Protein AF-G0UVA0-F1 (afdb_monomer)

pLDDT: mean 76.31, std 22.76, range [21.92, 97.62]

Nearest PDB structures (foldseek):
  1w4r-assembly1_B  TM=9.700E-01  e=1.534E-19  Homo sapiens
  2wvj-assembly2_H  TM=9.715E-01  e=3.068E-19  Homo sapiens
  1w4r-assembly1_A  TM=9.477E-01  e=3.068E-19  Homo sapiens
  2j87-assembly1_A  TM=9.747E-01  e=2.204E-17  Orthopoxvirus vaccinia
  2j87-assembly1_C  TM=9.403E-01  e=2.080E-17  Orthopoxvirus vaccinia

Sequence (849 aa):
MTQSPQSGRIELVIGPMFAGKTTELMSRVNRYSLAGYSCYVIEYSKHERYSKKIFSPQHRLSMITTVSVTKLSEVGNAWHDYDVIAVDEGQFFPDILEFCSMAANAGKKVIVAALDGDYRNEPFENIAKLIPAAESVTKLSAVCMSCRVSNAYYTHRTVQSEQRELIGGADKYEATCRACYNRLNNQGGSLVENPQIQQSGRIELVIGPMFAGKTTELISRVNRNYLASHSCYVIEYSKNMRYSRENIPTHDGRTLPATVSVNKLSEVGNAWHDYDVIAVDGGQFFPDILEFCSMAANAGKKVIVAALDGDYRNEPFEHIAKLIPAAESVTKLSAVCMSCGCDAYYTHRTVQSEQRELIGGAEKYEATCRACYNRLNNQGGSLVENPQIQQSGRIELVIGPMFAGKTTELISRVNRNYLARYSCYVIEYSKDMRYSKEIIPTYDRRTLPATVSVNKLSEVGNAWHDYDVIAVDEGQFFPDILEFCSMVANAGKKVIVAALDGDYRNEPFEHIAKLIPAAESVTKLSAVCMSCRLSNAYYTHRIVQSEQRELIGGADMYIAACRACYNRLNSQGGSLAENPQSPQSGRIELVIGPMFAGKTTELISRVNRNYLARYSCYVIEYSKDMRYSKEIISTYDRRTLPATVSVNKLSEVGNAWHDYDVIAVDEGQFFPDILEFCSMAANAGKKVIVAALDGDYRNEPFEHIAKLIPAAESVTKLSAVCMSCGCDAHYTHRTVQSEQRELIGGADIYIATCRACYNRLNNQGGSLVENPKGPQSGVAVSHTVEDANEFRSAGADVASVDAPCRDSVGSRTATPQSSPNSKTLRKRQRSPSESPSSPVDEKPVRKLC

Secondary structure (DSSP, 8-state):
--------EEEEEE-STTS-HHHHHHHHHHHHHHTT--EEEEEETT--S--S----SS--S-PPEEEEESSGGGGTTGGGG-SEEEESSGGG-TTHHHHHHHHHHTT-EEEEEE-SB-TTSPBPHHHHHHHHH-SEEEE--EE-TTTSSSEE-EEEE-S----S----STTTEEEE-HHHHHHHHTTTS---S--------EEEEEE-STTS-HHHHHHHHHHHHHHTT--EEEEEETT-TTS-S-----TT-PPPPEEEEESSGGGGTTGGGG-SEEEEESGGG-TTHHHHHHHHHHTT-EEEEE--SB-TTSPBPHHHHHHHHH-SEEEE--EE-TTT-SEE-EEEE-S----S----STTTEEEE-HHHHHHHHH-SS--PPP----PPPEEEEEE-STTS-HHHHHHHHHHHHHHTT--EEEEEETT--SS-S-----TT-S---EEEEESSGGGGTTGGGG-SEEEESSGGG-TTHHHHHHHHHHTT-EEEEEE-SB-TTSPBPHHHHHHHHH-SEEEE--EE-TTTSSSEE-EEEE-S----SS----TTTEEEE-HHHHHHHHHSSS------------EEEEEE-STTS-HHHHHHHHHHHHHHTT--EEEEEETT-TTS-TTTT--TT-S-PPEEEEESSGGGGTTGGGG-SEEEESSGGG-TTHHHHHHHHHHTT-EEEEEE-SB-TTSPBPHHHHHHHHH-SEEEE--EE-TTTSSEE-EEEE-S----S-----TTTEEEE-HHHHHHHHHTTT-PPP-S-----------------------------------------------------------------------------

InterPro domains:
  IPR001267 Thymidine kinase [PF00265] (8-181)
  IPR001267 Thymidine kinase [PF00265] (201-373)
  IPR001267 Thymidine kinase [PF00265] (393-566)
  IPR001267 Thymidine kinase [PF00265] (586-758)
  IPR001267 Thymidine kinase [PTHR11441] (582-762)
  IPR020633 Thymidine kinase, conserved site [PS00603] (168-181)
  IPR020633 Thymidine kinase, conserved site [PS00603] (360-373)
  IPR020633 Thymidine kinase, conserved site [PS00603] (553-566)
  IPR020633 Thymidine kinase, conserved site [PS00603] (745-758)
  IPR027417 P-loop containing nucleoside triphosphate hydrolase [G3DSA:3.40.50.300] (6-140)
  IPR027417 P-loop containing nucleoside triphosphate hydrolase [G3DSA:3.40.50.300] (198-333)
  IPR027417 P-loop containing nucleoside triphosphate hydrolase [G3DSA:3.40.50.300] (391-525)
  IPR027417 P-loop containing nucleoside triphosphate hydrolase [G3DSA:3.40.50.300] (584-718)
  IPR027417 P-loop containing nucleoside triphosphate hydrolase [SSF52540] (8-140)
  IPR027417 P-loop containing nucleoside triphosphate hydrolase [SSF52540] (201-333)
  IPR027417 P-loop containing nucleoside triphosphate hydrolase [SSF52540] (393-525)
  IPR027417 P-loop containing nucleoside triphosphate hydrolase [SSF52540] (586-718)

Foldseek 3Di:
DPFDLQQAFEAEEEFEALLLLVLVLVLVQLLCQLLQFAAEEEEAQVDPLPPDQPDPPFDPTDRHHYDYDQEPVVCPCVCVVGQEYEYEQLLSYLCSQVVSLVQSNSSHHYYYGHYQAFQVLFGSQSVLLCVLVGPYYHYGWFQFLVPRPDTFGHKHFPDDDPDRDDDDHPVGITGHHLLVSCVVVPPPDDDDPDDPPQQFAFEAEEEFEALLCLVLVLVLVQQLLVLLVFQEAEEEAQPQPVDPPPDPDDLPPDDDRHYDHDQEPVVVPCPCLVGQEYEYEALLRYLCSQVVVSVQRRSNHHYYYGHYQAFQVSGGSNSVSSCVSVGPYYHYGWFQALPQRDTFGHKHFPDDDPDRDDHDHPVTITTHHSVVSCVVVPDVPDPDDDPNPLAQEFEAEEEFEASLCLVSVLLSNQSRCVSSVFQEEEEEAQVQPSDPDDPDPPVVPPDDRHYDYDQEPVVCPCVCVVGQEYEYEQLLSYLCSQVNSLVQSNVSHYYYYGHYQAFQVLFGSQSVLLCQLVGPYYHYGWGQFSLPSPDTFGHKHFPDDDPDRDDHDHPVGITGHHLVVSVVPVVDDDDNDDDDPDPLFAFEAEEEFEASLSLVSVLLSVQSSSVSSVFQEEEEEAQVQPSDDPCPQCDSVNPDGRHYDYDQEPVVVPCPCVVGQEYEYEQLLRYLCSQVVVSVQRRSNHHYYYRHYSAFQVSGGRNSVSSCVSVGPYYHYGWRAFSPSRHTFGHKHFLDDDPDRDDHDHPVGITTHHSVVSVVVVVVPRDDDPDPDDDDDDDDDDDDDDDDDDDDDDDDDDDDDDDDDDDDDDDDDDDDDDDDDDDDDDDDDDDDDDDDDDDDDDDDDDDDD

Radius of gyration: 30.59 Å; Cα contacts (8 Å, |Δi|>4): 1653; chains: 1; bounding box: 108×114×66 Å

Structure (mmCIF, N/CA/C/O backbone):
data_AF-G0UVA0-F1
#
_entry.id   AF-G0UVA0-F1
#
loop_
_atom_site.group_PDB
_atom_site.id
_atom_site.type_symbol
_atom_site.label_atom_id
_atom_site.label_alt_id
_atom_site.label_comp_id
_atom_site.label_asym_id
_atom_site.label_entity_id
_atom_site.label_seq_id
_atom_site.pdbx_PDB_ins_code
_atom_site.Cartn_x
_atom_site.Cartn_y
_atom_site.Cartn_z
_atom_site.occupancy
_atom_site.B_iso_or_equiv
_atom_site.auth_seq_id
_atom_site.auth_comp_id
_atom_site.auth_asym_id
_atom_site.auth_atom_id
_atom_site.pdbx_PDB_model_num
ATOM 1 N N . MET A 1 1 ? -33.124 11.493 3.302 1.00 27.28 1 MET A N 1
ATOM 2 C CA . MET A 1 1 ? -32.021 10.508 3.295 1.00 27.28 1 MET A CA 1
ATOM 3 C C . MET A 1 1 ? -31.100 10.832 4.459 1.00 27.28 1 MET A C 1
ATOM 5 O O . MET A 1 1 ? -30.377 11.816 4.390 1.00 27.28 1 MET A O 1
ATOM 9 N N . THR A 1 2 ? -31.191 10.086 5.556 1.00 22.86 2 THR A N 1
ATOM 10 C CA . THR A 1 2 ? -30.253 10.192 6.681 1.00 22.86 2 THR A CA 1
ATOM 11 C C . THR A 1 2 ? -28.891 9.707 6.199 1.00 22.86 2 THR A C 1
ATOM 13 O O . THR A 1 2 ? -28.730 8.529 5.885 1.00 22.86 2 THR A O 1
ATOM 16 N N . GLN A 1 3 ? -27.946 10.636 6.045 1.00 27.52 3 GLN A N 1
ATOM 17 C CA . GLN A 1 3 ? -26.559 10.322 5.721 1.00 27.52 3 GLN A CA 1
ATOM 18 C C . GLN A 1 3 ? -26.046 9.304 6.744 1.00 27.52 3 GLN A C 1
ATOM 20 O O . GLN A 1 3 ? -26.196 9.510 7.948 1.00 27.52 3 GLN A O 1
ATOM 25 N N . SER A 1 4 ? -25.467 8.198 6.274 1.00 30.67 4 SER A N 1
ATOM 26 C CA . SER A 1 4 ? -24.683 7.322 7.141 1.00 30.67 4 SER A CA 1
ATOM 27 C C . SER A 1 4 ? -23.634 8.194 7.838 1.00 30.67 4 SER A C 1
ATOM 29 O O . SER A 1 4 ? -22.919 8.899 7.117 1.00 30.67 4 SER A O 1
ATOM 31 N N . PRO A 1 5 ? -23.531 8.201 9.177 1.00 35.84 5 PRO A N 1
ATOM 32 C CA . PRO A 1 5 ? -22.495 8.965 9.854 1.00 35.84 5 PRO A CA 1
ATOM 33 C C . PRO A 1 5 ? -21.146 8.427 9.374 1.00 35.84 5 PRO A C 1
ATOM 35 O O . PRO A 1 5 ? -20.750 7.318 9.731 1.00 35.84 5 PRO A O 1
ATOM 38 N N . GLN A 1 6 ? -20.472 9.168 8.490 1.00 50.78 6 GLN A N 1
ATOM 39 C CA . GLN A 1 6 ? -19.096 8.855 8.135 1.00 50.78 6 GLN A CA 1
ATOM 40 C C . GLN A 1 6 ? -18.288 9.049 9.418 1.00 50.78 6 GLN A C 1
ATOM 42 O O . GLN A 1 6 ? -18.207 10.157 9.943 1.00 50.78 6 GLN A O 1
ATOM 47 N N . SER A 1 7 ? -17.764 7.959 9.979 1.00 66.56 7 SER A N 1
ATOM 48 C CA . SER A 1 7 ? -16.879 8.041 11.136 1.00 66.56 7 SER A CA 1
ATOM 49 C C . SER A 1 7 ? -15.647 8.846 10.736 1.00 66.56 7 SER A C 1
ATOM 51 O O . SER A 1 7 ? -15.002 8.505 9.740 1.00 66.56 7 SER A O 1
ATOM 53 N N . GLY A 1 8 ? -15.323 9.895 11.490 1.00 84.69 8 GLY A N 1
ATOM 54 C CA . GLY A 1 8 ? -14.091 10.635 11.259 1.00 84.69 8 GLY A CA 1
ATOM 55 C C . GLY A 1 8 ? -12.873 9.731 11.441 1.00 84.69 8 GLY A C 1
ATOM 56 O O . GLY A 1 8 ? -12.945 8.680 12.084 1.00 84.69 8 GLY A O 1
ATOM 57 N N . ARG A 1 9 ? -11.766 10.120 10.815 1.00 91.75 9 ARG A N 1
ATOM 58 C CA . ARG A 1 9 ? -10.533 9.326 10.751 1.00 91.75 9 ARG A CA 1
ATOM 59 C C . ARG A 1 9 ? -9.314 10.231 10.775 1.00 91.75 9 ARG A C 1
ATOM 61 O O . ARG A 1 9 ? -9.397 11.368 10.319 1.00 91.75 9 ARG A O 1
ATOM 68 N N . ILE A 1 10 ? -8.199 9.709 11.261 1.00 96.31 10 ILE A N 1
ATOM 69 C CA . ILE A 1 10 ? -6.883 10.335 11.249 1.00 96.31 10 ILE A CA 1
ATOM 70 C C . ILE A 1 10 ? -6.000 9.565 10.266 1.00 96.31 10 ILE A C 1
ATOM 72 O O . ILE A 1 10 ? -5.748 8.366 10.401 1.00 96.31 10 ILE A O 1
ATOM 76 N N . GLU A 1 11 ? -5.503 10.282 9.272 1.00 96.19 11 GLU A N 1
ATOM 77 C CA . GLU A 1 11 ? -4.509 9.812 8.323 1.00 96.19 11 GLU A CA 1
ATOM 78 C C . GLU A 1 11 ? -3.179 10.500 8.611 1.00 96.19 11 GLU A C 1
ATOM 80 O O . GLU A 1 11 ? -3.081 11.722 8.544 1.00 96.19 11 GLU A O 1
ATOM 85 N N . LEU A 1 12 ? -2.148 9.722 8.924 1.00 97.06 12 LEU A N 1
ATOM 86 C CA . LEU A 1 12 ? -0.840 10.242 9.289 1.00 97.06 12 LEU A CA 1
ATOM 87 C C . LEU A 1 12 ? 0.191 9.917 8.199 1.00 97.06 12 LEU A C 1
ATOM 89 O O . LEU A 1 12 ? 0.424 8.757 7.857 1.00 97.06 12 LEU A O 1
ATOM 93 N N . VAL A 1 13 ? 0.835 10.948 7.662 1.00 96.38 13 VAL A N 1
ATOM 94 C CA . VAL A 1 13 ? 1.915 10.867 6.675 1.00 96.38 13 VAL A CA 1
ATOM 95 C C . VAL A 1 13 ? 3.217 11.273 7.356 1.00 96.38 13 VAL A C 1
ATOM 97 O O . VAL A 1 13 ? 3.405 12.434 7.718 1.00 96.38 13 VAL A O 1
ATOM 100 N N . ILE A 1 14 ? 4.126 10.315 7.525 1.00 96.25 14 ILE A N 1
ATOM 101 C CA . ILE A 1 14 ? 5.417 10.510 8.193 1.00 96.25 14 ILE A CA 1
ATOM 102 C C . ILE A 1 14 ? 6.602 10.231 7.274 1.00 96.25 14 ILE A C 1
ATOM 104 O O . ILE A 1 14 ? 6.452 9.676 6.188 1.00 96.25 14 ILE A O 1
ATOM 108 N N . GLY A 1 15 ? 7.800 10.601 7.716 1.00 94.06 15 GLY A N 1
ATOM 109 C CA . GLY A 1 15 ? 9.059 10.292 7.042 1.00 94.06 15 GLY A CA 1
ATOM 110 C C . GLY A 1 15 ? 10.082 11.418 7.175 1.00 94.06 15 GLY A C 1
ATOM 111 O O . GLY A 1 15 ? 9.743 12.514 7.647 1.00 94.06 15 GLY A O 1
ATOM 112 N N . PRO A 1 16 ? 11.316 11.208 6.687 1.00 92.75 16 PRO A N 1
ATOM 113 C CA . PRO A 1 16 ? 12.394 12.174 6.835 1.00 92.75 16 PRO A CA 1
ATOM 114 C C . PRO A 1 16 ? 12.113 13.463 6.053 1.00 92.75 16 PRO A C 1
ATOM 116 O O . PRO A 1 16 ? 11.160 13.574 5.266 1.00 92.75 16 PRO A O 1
ATOM 119 N N . MET A 1 17 ? 12.955 14.475 6.253 1.00 89.56 17 MET A N 1
ATOM 120 C CA . MET A 1 17 ? 12.942 15.667 5.405 1.00 89.56 17 MET A CA 1
ATOM 121 C C . MET A 1 17 ? 13.078 15.279 3.921 1.00 89.56 17 MET A C 1
ATOM 123 O O . MET A 1 17 ? 13.656 14.248 3.584 1.00 89.56 17 MET A O 1
ATOM 127 N N . PHE A 1 18 ? 12.497 16.085 3.026 1.00 87.25 18 PHE A N 1
ATOM 128 C CA . PHE A 1 18 ? 12.513 15.869 1.565 1.00 87.25 18 PHE A CA 1
ATOM 129 C C . PHE A 1 18 ? 11.771 14.618 1.054 1.00 87.25 18 PHE A C 1
ATOM 131 O O . PHE A 1 18 ? 11.804 14.322 -0.139 1.00 87.25 18 PHE A O 1
ATOM 138 N N . ALA A 1 19 ? 11.032 13.912 1.915 1.00 86.69 19 ALA A N 1
ATOM 139 C CA . ALA A 1 19 ? 10.213 12.763 1.518 1.00 86.69 19 ALA A CA 1
ATOM 140 C C . ALA A 1 19 ? 8.893 13.132 0.802 1.00 86.69 19 ALA A C 1
ATOM 142 O O . ALA A 1 19 ? 8.122 12.238 0.476 1.00 86.69 19 ALA A O 1
ATOM 143 N N . GLY A 1 20 ? 8.612 14.421 0.558 1.00 83.62 20 GLY A N 1
ATOM 144 C CA . GLY A 1 20 ? 7.396 14.871 -0.143 1.00 83.62 20 GLY A CA 1
ATOM 145 C C . GLY A 1 20 ? 6.116 14.883 0.707 1.00 83.62 20 GLY A C 1
ATOM 146 O O . GLY A 1 20 ? 5.022 14.852 0.156 1.00 83.62 20 GLY A O 1
ATOM 147 N N . LYS A 1 21 ? 6.234 14.933 2.042 1.00 89.50 21 LYS A N 1
ATOM 148 C CA . LYS A 1 21 ? 5.093 14.842 2.975 1.00 89.50 21 LYS A CA 1
ATOM 149 C C . LYS A 1 21 ? 4.022 15.907 2.746 1.00 89.50 21 LYS A C 1
ATOM 151 O O . LYS A 1 21 ? 2.851 15.568 2.631 1.00 89.50 21 LYS A O 1
ATOM 156 N N . THR A 1 22 ? 4.417 17.172 2.625 1.00 84.56 22 THR A N 1
ATOM 157 C CA . THR A 1 22 ? 3.454 18.252 2.393 1.00 84.56 22 THR A CA 1
ATOM 158 C C . THR A 1 22 ? 2.816 18.165 1.004 1.00 84.56 22 THR A C 1
ATOM 160 O O . THR A 1 22 ? 1.635 18.452 0.840 1.00 84.56 22 THR A O 1
ATOM 163 N N . THR A 1 23 ? 3.555 17.695 -0.008 1.00 80.00 23 THR A N 1
ATOM 164 C CA . THR A 1 23 ? 2.983 17.414 -1.335 1.00 80.00 23 THR A CA 1
ATOM 165 C C . THR A 1 23 ? 1.904 16.336 -1.251 1.00 80.00 23 THR A C 1
ATOM 167 O O . THR A 1 23 ? 0.838 16.495 -1.840 1.00 80.00 23 THR A O 1
ATOM 170 N N . GLU A 1 24 ? 2.141 15.275 -0.479 1.00 82.88 24 GLU A N 1
ATOM 171 C CA . GLU A 1 24 ? 1.152 14.222 -0.229 1.00 82.88 24 GLU A CA 1
ATOM 172 C C . GLU A 1 24 ? -0.060 14.739 0.568 1.00 82.88 24 GLU A C 1
ATOM 174 O O . GLU A 1 24 ? -1.199 14.440 0.207 1.00 82.88 24 GLU A O 1
ATOM 179 N N . LEU A 1 25 ? 0.151 15.576 1.592 1.00 86.75 25 LEU A N 1
ATOM 180 C CA . LEU A 1 25 ? -0.926 16.254 2.327 1.00 86.75 25 LEU A CA 1
ATOM 181 C C . LEU A 1 25 ? -1.833 17.035 1.368 1.00 86.75 25 LEU A C 1
ATOM 183 O O . LEU A 1 25 ? -3.043 16.810 1.330 1.00 86.75 25 LEU A O 1
ATOM 187 N N . MET A 1 26 ? -1.242 17.903 0.546 1.00 82.31 26 MET A N 1
ATOM 188 C CA . MET A 1 26 ? -1.987 18.721 -0.410 1.00 82.31 26 MET A CA 1
ATOM 189 C C . MET A 1 26 ? -2.647 17.880 -1.504 1.00 82.31 26 MET A C 1
ATOM 191 O O . MET A 1 26 ? -3.767 18.184 -1.903 1.00 82.31 26 MET A O 1
ATOM 195 N N . SER A 1 27 ? -2.016 16.791 -1.951 1.00 77.94 27 SER A N 1
ATOM 196 C CA . SER A 1 27 ? -2.626 15.823 -2.874 1.00 77.94 27 SER A CA 1
ATOM 197 C C . SER A 1 27 ? -3.929 15.253 -2.304 1.00 77.94 27 SER A C 1
ATOM 199 O O . SER A 1 27 ? -4.957 15.223 -2.984 1.00 77.94 27 SER A O 1
ATOM 201 N N . ARG A 1 28 ? -3.933 14.863 -1.021 1.00 85.38 28 ARG A N 1
ATOM 202 C CA . ARG A 1 28 ? -5.139 14.382 -0.328 1.00 85.38 28 ARG A CA 1
ATOM 203 C C . ARG A 1 28 ? -6.191 15.479 -0.175 1.00 85.38 28 ARG A C 1
ATOM 205 O O . ARG A 1 28 ? -7.349 15.234 -0.500 1.00 85.38 28 ARG A O 1
ATOM 212 N N . VAL A 1 29 ? -5.802 16.680 0.254 1.00 85.75 29 VAL A N 1
ATOM 213 C CA . VAL A 1 29 ? -6.715 17.832 0.397 1.00 85.75 29 VAL A CA 1
ATOM 214 C C . VAL A 1 29 ? -7.376 18.187 -0.937 1.00 85.75 29 VAL A C 1
ATOM 216 O O . VAL A 1 29 ? -8.595 18.337 -1.006 1.00 85.75 29 VAL A O 1
ATOM 219 N N . ASN A 1 30 ? -6.601 18.238 -2.020 1.00 79.12 30 ASN A N 1
ATOM 220 C CA . ASN A 1 30 ? -7.107 18.545 -3.355 1.00 79.12 30 ASN A CA 1
ATOM 221 C C . ASN A 1 30 ? -8.143 17.517 -3.829 1.00 79.12 30 ASN A C 1
ATOM 223 O O . ASN A 1 30 ? -9.150 17.909 -4.415 1.00 79.12 30 ASN A O 1
ATOM 227 N N . ARG A 1 31 ? -7.954 16.219 -3.538 1.00 78.75 31 ARG A N 1
ATOM 228 C CA . ARG A 1 31 ? -8.956 15.182 -3.852 1.00 78.75 31 ARG A CA 1
ATOM 229 C C . ARG A 1 31 ? -10.301 15.443 -3.175 1.00 78.75 31 ARG A C 1
ATOM 231 O O . ARG A 1 31 ? -11.338 15.242 -3.801 1.00 78.75 31 ARG A O 1
ATOM 238 N N . TYR A 1 32 ? -10.291 15.895 -1.923 1.00 83.38 32 TYR A N 1
ATOM 239 C CA . TYR A 1 32 ? -11.517 16.241 -1.203 1.00 83.38 32 TYR A CA 1
ATOM 240 C C . TYR A 1 32 ? -12.169 17.511 -1.746 1.00 83.38 32 TYR A C 1
ATOM 242 O O . TYR A 1 32 ? -13.368 17.495 -2.022 1.00 83.38 32 TYR A O 1
ATOM 250 N N . SER A 1 33 ? -11.387 18.569 -1.967 1.00 81.94 33 SER A N 1
ATOM 251 C CA . SER A 1 33 ? -11.881 19.827 -2.542 1.00 81.94 33 SER A CA 1
ATOM 252 C C . SER A 1 33 ? -12.533 19.610 -3.916 1.00 81.94 33 SER A C 1
ATOM 254 O O . SER A 1 33 ? -13.644 20.076 -4.162 1.00 81.94 33 SER A O 1
ATOM 256 N N . LEU A 1 34 ? -11.919 18.792 -4.784 1.00 77.19 34 LEU A N 1
ATOM 257 C CA . LEU A 1 34 ? -12.493 18.412 -6.085 1.00 77.19 34 LEU A CA 1
ATOM 258 C C . LEU A 1 34 ? -13.829 17.666 -5.969 1.00 77.19 34 LEU A C 1
ATOM 260 O O . LEU A 1 34 ? -14.653 17.753 -6.874 1.00 77.19 34 LEU A O 1
ATOM 264 N N . ALA A 1 35 ? -14.053 16.948 -4.869 1.00 74.31 35 ALA A N 1
ATOM 265 C CA . ALA A 1 35 ? -15.323 16.289 -4.581 1.00 74.31 35 ALA A CA 1
ATOM 266 C C . ALA A 1 35 ? -16.335 17.190 -3.846 1.00 74.31 35 ALA A C 1
ATOM 268 O O . ALA A 1 35 ? -17.381 16.702 -3.422 1.00 74.31 35 ALA A O 1
ATOM 269 N N . GLY A 1 36 ? -16.047 18.488 -3.704 1.00 76.31 36 GLY A N 1
ATOM 270 C CA . GLY A 1 36 ? -16.949 19.483 -3.120 1.00 76.31 36 GLY A CA 1
ATOM 271 C C . GLY A 1 36 ? -16.914 19.570 -1.593 1.00 76.31 36 GLY A C 1
ATOM 272 O O . GLY A 1 36 ? -17.798 20.192 -1.008 1.00 76.31 36 GLY A O 1
ATOM 273 N N . TYR A 1 37 ? -15.926 18.954 -0.942 1.00 83.44 37 TYR A N 1
ATOM 274 C CA . TYR A 1 37 ? -15.746 19.047 0.507 1.00 83.44 37 TYR A CA 1
ATOM 275 C C . TYR A 1 37 ? -15.071 20.355 0.917 1.00 83.44 37 TYR A C 1
ATOM 277 O O . TYR A 1 37 ? -14.112 20.792 0.279 1.00 83.44 37 TYR A O 1
ATOM 285 N N . SER A 1 38 ? -15.504 20.939 2.036 1.00 87.81 38 SER A N 1
ATOM 286 C CA . SER A 1 38 ? -14.814 22.088 2.624 1.00 87.81 38 SER A CA 1
ATOM 287 C C . SER A 1 38 ? -13.518 21.637 3.311 1.00 87.81 38 SER A C 1
ATOM 289 O O . SER A 1 38 ? -13.511 20.734 4.153 1.00 87.81 38 SER A O 1
ATOM 291 N N . CYS A 1 39 ? -12.395 22.259 2.941 1.00 89.69 39 CYS A N 1
ATOM 292 C CA . CYS A 1 39 ? -11.069 21.921 3.461 1.00 89.69 39 CYS A CA 1
ATOM 293 C C . CYS A 1 39 ? -10.448 23.075 4.257 1.00 89.69 39 CYS A C 1
ATOM 295 O O . CYS A 1 39 ? -10.431 24.215 3.789 1.00 89.69 39 CYS A O 1
ATOM 297 N N . TYR A 1 40 ? -9.892 22.743 5.422 1.00 91.88 40 TYR A N 1
ATOM 298 C CA . TYR A 1 40 ? -9.183 23.655 6.313 1.00 91.88 40 TYR A CA 1
ATOM 299 C C . TYR A 1 40 ? -7.749 23.174 6.520 1.00 91.88 40 TYR A C 1
ATOM 301 O O . TYR A 1 40 ? -7.532 22.105 7.092 1.00 91.88 40 TYR A O 1
ATOM 309 N N . VAL A 1 41 ? -6.773 23.939 6.040 1.00 91.19 41 VAL A N 1
ATOM 310 C CA . VAL A 1 41 ? -5.346 23.619 6.148 1.00 91.19 41 VAL A CA 1
ATOM 311 C C . VAL A 1 41 ? -4.729 24.464 7.254 1.00 91.19 41 VAL A C 1
ATOM 313 O O . VAL A 1 41 ? -4.846 25.686 7.253 1.00 91.19 41 VAL A O 1
ATOM 316 N N . ILE A 1 42 ? -4.074 23.805 8.201 1.00 91.31 42 ILE A N 1
ATOM 317 C CA . ILE A 1 42 ? -3.396 24.422 9.332 1.00 91.31 42 ILE A CA 1
ATOM 318 C C . ILE A 1 42 ? -1.893 24.244 9.152 1.00 91.31 42 ILE A C 1
ATOM 320 O O . ILE A 1 42 ? -1.397 23.126 9.010 1.00 91.31 42 ILE A O 1
ATOM 324 N N . GLU A 1 43 ? -1.179 25.358 9.184 1.00 87.44 43 GLU A N 1
ATOM 325 C CA . GLU A 1 43 ? 0.267 25.428 9.035 1.00 87.44 43 GLU A CA 1
ATOM 326 C C . GLU A 1 43 ? 0.914 25.987 10.299 1.00 87.44 43 GLU A C 1
ATOM 328 O O . GLU A 1 43 ? 0.311 26.756 11.054 1.00 87.44 43 GLU A O 1
ATOM 333 N N . TYR A 1 44 ? 2.177 25.626 10.514 1.00 83.56 44 TYR A N 1
ATOM 334 C CA . TYR A 1 44 ? 2.954 26.150 11.627 1.00 83.56 44 TYR A CA 1
ATOM 335 C C . TYR A 1 44 ? 3.517 27.540 11.309 1.00 83.56 44 TYR A C 1
ATOM 337 O O . TYR A 1 44 ? 4.307 27.703 10.379 1.00 83.56 44 TYR A O 1
ATOM 345 N N . SER A 1 45 ? 3.164 28.549 12.106 1.00 75.12 45 SER A N 1
ATOM 346 C CA . SER A 1 45 ? 3.415 29.961 11.769 1.00 75.12 45 SER A CA 1
ATOM 347 C C . SER A 1 45 ? 4.863 30.415 11.770 1.00 75.12 45 SER A C 1
ATOM 349 O O . SER A 1 45 ? 5.200 31.386 11.098 1.00 75.12 45 SER A O 1
ATOM 351 N N . LYS A 1 46 ? 5.756 29.697 12.454 1.00 67.69 46 LYS A N 1
ATOM 352 C CA . LYS A 1 46 ? 7.200 29.983 12.384 1.00 67.69 46 LYS A CA 1
ATOM 353 C C . LYS A 1 46 ? 7.865 29.363 11.156 1.00 67.69 46 LYS A C 1
ATOM 355 O O . LYS A 1 46 ? 9.070 29.518 10.973 1.00 67.69 46 LYS A O 1
ATOM 360 N N . HIS A 1 47 ? 7.099 28.651 10.335 1.00 62.12 47 HIS A N 1
ATOM 361 C CA . HIS A 1 47 ? 7.553 28.079 9.086 1.00 62.12 47 HIS A CA 1
ATOM 362 C C . HIS A 1 47 ? 6.859 28.806 7.926 1.00 62.12 47 HIS A C 1
ATOM 364 O O . HIS A 1 47 ? 5.802 28.395 7.461 1.00 62.12 47 HIS A O 1
ATOM 370 N N . GLU A 1 48 ? 7.461 29.880 7.413 1.00 52.00 48 GLU A N 1
ATOM 371 C CA . GLU A 1 48 ? 6.958 30.552 6.207 1.00 52.00 48 GLU A CA 1
ATOM 372 C C . GLU A 1 48 ? 7.255 29.690 4.970 1.00 52.00 48 GLU A C 1
ATOM 374 O O . GLU A 1 48 ? 8.222 29.923 4.248 1.00 52.00 48 GLU A O 1
ATOM 379 N N . ARG A 1 49 ? 6.457 28.635 4.747 1.00 52.47 49 ARG A N 1
ATOM 380 C CA . ARG A 1 49 ? 6.496 27.868 3.493 1.00 52.47 49 ARG A CA 1
ATOM 381 C C . ARG A 1 49 ? 5.470 28.368 2.475 1.00 52.47 49 ARG A C 1
ATOM 383 O O . ARG A 1 49 ? 5.766 28.422 1.283 1.00 52.47 49 ARG A O 1
ATOM 390 N N . TYR A 1 50 ? 4.289 28.776 2.924 1.00 49.88 50 TYR A N 1
ATOM 391 C CA . TYR A 1 50 ? 3.172 29.125 2.045 1.00 49.88 50 TYR A CA 1
ATOM 392 C C . TYR A 1 50 ? 2.755 30.586 2.201 1.00 49.88 50 TYR A C 1
ATOM 394 O O . TYR A 1 50 ? 1.582 30.920 2.329 1.00 49.88 50 TYR A O 1
ATOM 402 N N . SER A 1 51 ? 3.708 31.515 2.112 1.00 38.38 51 SER A N 1
ATOM 403 C CA . SER A 1 51 ? 3.390 32.942 1.986 1.00 38.38 51 SER A CA 1
ATOM 404 C C . SER A 1 51 ? 2.981 33.305 0.548 1.00 38.38 51 SER A C 1
ATOM 406 O O . SER A 1 51 ? 3.532 34.213 -0.069 1.00 38.38 51 SER A O 1
ATOM 408 N N . LYS A 1 52 ? 2.010 32.572 -0.018 1.00 39.94 52 LYS A N 1
ATOM 409 C CA . LYS A 1 52 ? 1.160 32.977 -1.153 1.00 39.94 52 LYS A CA 1
ATOM 410 C C . LYS A 1 52 ? 0.101 31.905 -1.404 1.00 39.94 52 LYS A C 1
ATOM 412 O O . LYS A 1 52 ? 0.437 30.753 -1.646 1.00 39.94 52 LYS A O 1
ATOM 417 N N . LYS A 1 53 ? -1.167 32.333 -1.356 1.00 39.81 53 LYS A N 1
ATOM 418 C CA . LYS A 1 53 ? -2.388 31.575 -1.679 1.00 39.81 53 LYS A CA 1
ATOM 419 C C . LYS A 1 53 ? -2.110 30.446 -2.680 1.00 39.81 53 LYS A C 1
ATOM 421 O O . LYS A 1 53 ? -1.766 30.732 -3.827 1.00 39.81 53 LYS A O 1
ATOM 426 N N . ILE A 1 54 ? -2.295 29.195 -2.259 1.00 41.09 54 ILE A N 1
ATOM 427 C CA . ILE A 1 54 ? -2.301 28.041 -3.161 1.00 41.09 54 ILE A CA 1
ATOM 428 C C . ILE A 1 54 ? -3.569 28.161 -4.019 1.00 41.09 54 ILE A C 1
ATOM 430 O O . ILE A 1 54 ? -4.653 27.732 -3.635 1.00 41.09 54 ILE A O 1
ATOM 434 N N . PHE A 1 55 ? -3.446 28.849 -5.153 1.00 36.44 55 PHE A N 1
ATOM 435 C CA . PHE A 1 55 ? -4.461 28.918 -6.198 1.00 36.44 55 PHE A CA 1
ATOM 436 C C . PHE A 1 55 ? -4.277 27.726 -7.138 1.00 36.44 55 PHE A C 1
ATOM 438 O O . PHE A 1 55 ? -3.196 27.538 -7.688 1.00 36.44 55 PHE A O 1
ATOM 445 N N . SER A 1 56 ? -5.348 26.977 -7.391 1.00 32.78 56 SER A N 1
ATOM 446 C CA . SER A 1 56 ? -5.521 26.292 -8.674 1.00 32.78 56 SER A CA 1
ATOM 447 C C . SER A 1 56 ? -6.387 27.203 -9.553 1.00 32.78 56 SER A C 1
ATOM 449 O O . SER A 1 56 ? -7.544 27.436 -9.196 1.00 32.78 56 SER A O 1
ATOM 451 N N . PRO A 1 57 ? -5.876 27.777 -10.658 1.00 31.11 57 PRO A N 1
ATOM 452 C CA . PRO A 1 57 ? -6.635 28.739 -11.456 1.00 31.11 57 PRO A CA 1
ATOM 453 C C . PRO A 1 57 ? -7.758 28.149 -12.323 1.00 31.11 57 PRO A C 1
ATOM 455 O O . PRO A 1 57 ? -8.375 28.913 -13.059 1.00 31.11 57 PRO A O 1
ATOM 458 N N . GLN A 1 58 ? -8.025 26.836 -12.319 1.00 37.00 58 GLN A N 1
ATOM 459 C CA . GLN A 1 58 ? -8.768 26.229 -13.442 1.00 37.00 58 GLN A CA 1
ATOM 460 C C . GLN A 1 58 ? -10.033 25.433 -13.121 1.00 37.00 58 GLN A C 1
ATOM 462 O O . GLN A 1 58 ? -10.741 25.065 -14.053 1.00 37.00 58 GLN A O 1
ATOM 467 N N . HIS A 1 59 ? -10.439 25.282 -11.859 1.00 37.78 59 HIS A N 1
ATOM 468 C CA . HIS A 1 59 ? -11.779 24.769 -11.558 1.00 37.78 59 HIS A CA 1
ATOM 469 C C . HIS A 1 59 ? -12.446 25.592 -10.458 1.00 37.78 59 HIS A C 1
ATOM 471 O O . HIS A 1 59 ? -11.870 25.865 -9.413 1.00 37.78 59 HIS A O 1
ATOM 477 N N . ARG A 1 60 ? -13.677 26.025 -10.731 1.00 36.16 60 ARG A N 1
ATOM 478 C CA . ARG A 1 60 ? -14.495 26.973 -9.960 1.00 36.16 60 ARG A CA 1
ATOM 479 C C . ARG A 1 60 ? -15.045 26.369 -8.647 1.00 36.16 60 ARG A C 1
ATOM 481 O O . ARG A 1 60 ? -16.216 26.561 -8.339 1.00 36.16 60 ARG A O 1
ATOM 488 N N . LEU A 1 61 ? -14.234 25.617 -7.899 1.00 40.38 61 LEU A N 1
ATOM 489 C CA . LEU A 1 61 ? -14.628 24.857 -6.705 1.00 40.38 61 LEU A CA 1
ATOM 490 C C . LEU A 1 61 ? -13.749 25.257 -5.504 1.00 40.38 61 LEU A C 1
ATOM 492 O O . LEU A 1 61 ? -12.535 25.107 -5.558 1.00 40.38 61 LEU A O 1
ATOM 496 N N . SER A 1 62 ? -14.399 25.837 -4.483 1.00 48.41 62 SER A N 1
ATOM 497 C CA . SER A 1 62 ? -13.937 26.233 -3.131 1.00 48.41 62 SER A CA 1
ATOM 498 C C . SER A 1 62 ? -12.472 26.662 -2.933 1.00 48.41 62 SER A C 1
ATOM 500 O O . SER A 1 62 ? -11.544 25.864 -3.039 1.00 48.41 62 SER A O 1
ATOM 502 N N . MET A 1 63 ? -12.266 27.912 -2.492 1.00 57.47 63 MET A N 1
ATOM 503 C CA . MET A 1 63 ? -10.990 28.335 -1.896 1.00 57.47 63 MET A CA 1
ATOM 504 C C . MET A 1 63 ? -10.636 27.404 -0.727 1.00 57.47 63 MET A C 1
ATOM 506 O O . MET A 1 63 ? -11.424 27.272 0.207 1.00 57.47 63 MET A O 1
ATOM 510 N N . ILE A 1 64 ? -9.460 26.771 -0.777 1.00 73.00 64 ILE A N 1
ATOM 511 C CA . ILE A 1 64 ? -8.904 26.057 0.376 1.00 73.00 64 ILE A CA 1
ATOM 512 C C . ILE A 1 64 ? -8.532 27.116 1.413 1.00 73.00 64 ILE A C 1
ATOM 514 O O . ILE A 1 64 ? -7.716 27.999 1.135 1.00 73.00 64 ILE A O 1
ATOM 518 N N . THR A 1 65 ? -9.155 27.051 2.587 1.00 80.50 65 THR A N 1
ATOM 519 C CA . THR A 1 65 ? -8.847 27.975 3.677 1.00 80.50 65 THR A CA 1
ATOM 520 C C . THR A 1 65 ? -7.572 27.512 4.361 1.00 80.50 65 THR A C 1
ATOM 522 O O . THR A 1 65 ? -7.522 26.399 4.878 1.00 80.50 65 THR A O 1
ATOM 525 N N . THR A 1 66 ? -6.561 28.377 4.390 1.00 82.38 66 THR A N 1
ATOM 526 C CA . THR A 1 66 ? -5.302 28.127 5.095 1.00 82.38 66 THR A CA 1
ATOM 527 C C . THR A 1 66 ? -5.178 29.071 6.283 1.00 82.38 66 THR A C 1
ATOM 529 O O . THR A 1 66 ? -5.371 30.280 6.140 1.00 82.38 66 THR A O 1
ATOM 532 N N . VAL A 1 67 ? -4.822 28.525 7.443 1.00 86.12 67 VAL A N 1
ATOM 533 C CA . VAL A 1 67 ? -4.489 29.280 8.650 1.00 86.12 67 VAL A CA 1
ATOM 534 C C . VAL A 1 67 ? -3.081 28.928 9.107 1.00 86.12 67 VAL A C 1
ATOM 536 O O . VAL A 1 67 ? -2.616 27.804 8.939 1.00 86.12 67 VAL A O 1
ATOM 539 N N . SER A 1 68 ? -2.415 29.898 9.715 1.00 86.12 68 SER A N 1
ATOM 540 C CA . SER A 1 68 ? -1.067 29.751 10.235 1.00 86.12 68 SER A CA 1
ATOM 541 C C . SER A 1 68 ? -1.086 30.045 11.734 1.00 86.12 68 SER A C 1
ATOM 543 O O . SER A 1 68 ? -1.471 31.144 12.134 1.00 86.12 68 SER A O 1
ATOM 545 N N . VAL A 1 69 ? -0.735 29.060 12.563 1.00 88.75 69 VAL A N 1
ATOM 546 C CA . VAL A 1 69 ? -0.843 29.122 14.037 1.00 88.75 69 VAL A CA 1
ATOM 547 C C . VAL A 1 69 ? 0.390 28.523 14.714 1.00 88.75 69 VAL A C 1
ATOM 549 O O . VAL A 1 69 ? 1.145 27.772 14.094 1.00 88.75 69 VAL A O 1
ATOM 552 N N . THR A 1 70 ? 0.622 28.843 15.991 1.00 86.06 70 THR A N 1
ATOM 553 C CA . THR A 1 70 ? 1.670 28.178 16.790 1.00 86.06 70 THR A CA 1
ATOM 554 C C . THR A 1 70 ? 1.161 26.983 17.586 1.00 86.06 70 THR A C 1
ATOM 556 O O . THR A 1 70 ? 1.947 26.095 17.916 1.00 86.06 70 THR A O 1
ATOM 559 N N . LYS A 1 71 ? -0.138 26.949 17.888 1.00 90.25 71 LYS A N 1
ATOM 560 C CA . LYS A 1 71 ? -0.834 25.845 18.558 1.00 90.25 71 LYS A CA 1
ATOM 561 C C . LYS A 1 71 ? -2.164 25.590 17.868 1.00 90.25 71 LYS A C 1
ATOM 563 O O . LYS A 1 71 ? -2.800 26.528 17.395 1.00 90.25 71 LYS A O 1
ATOM 568 N N . LEU A 1 72 ? -2.620 24.344 17.837 1.00 92.00 72 LEU A N 1
ATOM 569 C CA . LEU A 1 72 ? -3.875 24.001 17.158 1.00 92.00 72 LEU A CA 1
ATOM 570 C C . LEU A 1 72 ? -5.097 24.544 17.900 1.00 92.00 72 LEU A C 1
ATOM 572 O O . LEU A 1 72 ? -6.084 24.924 17.278 1.00 92.00 72 LEU A O 1
ATOM 576 N N . SER A 1 73 ? -4.998 24.670 19.219 1.00 90.31 73 SER A N 1
ATOM 577 C CA . SER A 1 73 ? -5.982 25.350 20.068 1.00 90.31 73 SER A CA 1
ATOM 578 C C . SER A 1 73 ? -6.267 26.808 19.662 1.00 90.31 73 SER A C 1
ATOM 580 O O . SER A 1 73 ? -7.372 27.293 19.901 1.00 90.31 73 SER A O 1
ATOM 582 N N . GLU A 1 74 ? -5.336 27.504 18.996 1.00 91.25 74 GLU A N 1
ATOM 583 C CA . GLU A 1 74 ? -5.521 28.892 18.525 1.00 91.25 74 GLU A CA 1
ATOM 584 C C . GLU A 1 74 ? -6.524 29.007 17.368 1.00 91.25 74 GLU A C 1
ATOM 586 O O . GLU A 1 74 ? -7.079 30.079 17.133 1.00 91.25 74 GLU A O 1
ATOM 591 N N . VAL A 1 75 ? -6.801 27.905 16.664 1.00 88.81 75 VAL A N 1
ATOM 592 C CA . VAL A 1 75 ? -7.786 27.854 15.571 1.00 88.81 75 VAL A CA 1
ATOM 593 C C . VAL A 1 75 ? -9.216 28.113 16.075 1.00 88.81 75 VAL A C 1
ATOM 595 O O . VAL A 1 75 ? -10.097 28.491 15.297 1.00 88.81 75 VAL A O 1
ATOM 598 N N . GLY A 1 76 ? -9.468 27.931 17.375 1.00 88.25 76 GLY A N 1
ATOM 599 C CA . GLY A 1 76 ? -10.791 28.092 17.970 1.00 88.25 76 GLY A CA 1
ATOM 600 C C . GLY A 1 76 ? -11.808 27.130 17.354 1.00 88.25 76 GLY A C 1
ATOM 601 O O . GLY A 1 76 ? -11.499 25.970 17.097 1.00 88.25 76 GLY A O 1
ATOM 602 N N . ASN A 1 77 ? -13.023 27.614 17.093 1.00 88.25 77 ASN A N 1
ATOM 603 C CA . ASN A 1 77 ? -14.112 26.789 16.557 1.00 88.25 77 ASN A CA 1
ATOM 604 C C . ASN A 1 77 ? -14.190 26.774 15.022 1.00 88.25 77 ASN A C 1
ATOM 606 O O . ASN A 1 77 ? -15.044 26.083 14.476 1.00 88.25 77 ASN A O 1
ATOM 610 N N . ALA A 1 78 ? -13.314 27.502 14.319 1.00 86.44 78 ALA A N 1
ATOM 611 C CA . ALA A 1 78 ? -13.403 27.666 12.865 1.00 86.44 78 ALA A CA 1
ATOM 612 C C . ALA A 1 78 ? -13.343 26.331 12.106 1.00 86.44 78 ALA A C 1
ATOM 614 O O . ALA A 1 78 ? -14.003 26.166 11.087 1.00 86.44 78 ALA A O 1
ATOM 615 N N . TRP A 1 79 ? -12.596 25.349 12.620 1.00 89.94 79 TRP A N 1
ATOM 616 C CA . TRP A 1 79 ? -12.464 24.029 12.001 1.00 89.94 79 TRP A CA 1
ATOM 617 C C . TRP A 1 79 ? -13.772 23.210 12.017 1.00 89.94 79 TRP A C 1
ATOM 619 O O . TRP A 1 79 ? -13.916 22.282 11.223 1.00 89.94 79 TRP A O 1
ATOM 629 N N . HIS A 1 80 ? -14.753 23.539 12.870 1.00 89.25 80 HIS A N 1
ATOM 630 C CA . HIS A 1 80 ? -16.033 22.821 12.912 1.00 89.25 80 HIS A CA 1
ATOM 631 C C . HIS A 1 80 ? -16.856 22.979 11.628 1.00 89.25 80 HIS A C 1
ATOM 633 O O . HIS A 1 80 ? -17.612 22.064 11.291 1.00 89.25 80 HIS A O 1
ATOM 639 N N . ASP A 1 81 ? -16.668 24.072 10.890 1.00 89.81 81 ASP A N 1
ATOM 640 C CA . ASP A 1 81 ? -17.395 24.358 9.646 1.00 89.81 81 ASP A CA 1
ATOM 641 C C . ASP A 1 81 ? -16.827 23.603 8.432 1.00 89.81 81 ASP A C 1
ATOM 643 O O . ASP A 1 81 ? -17.398 23.634 7.339 1.00 89.81 81 ASP A O 1
ATOM 647 N N . TYR A 1 82 ? -15.707 22.896 8.617 1.00 91.69 82 TYR A N 1
ATOM 648 C CA . TYR A 1 82 ? -15.000 22.199 7.548 1.00 91.69 82 TYR A CA 1
ATOM 649 C C . TYR A 1 82 ? -15.133 20.688 7.673 1.00 91.69 82 TYR A C 1
ATOM 651 O O . TYR A 1 82 ? -15.154 20.144 8.775 1.00 91.69 82 TYR A O 1
ATOM 659 N N . ASP A 1 83 ? -15.223 19.986 6.551 1.00 89.69 83 ASP A N 1
ATOM 660 C CA . ASP A 1 83 ? -15.322 18.525 6.530 1.00 89.69 83 ASP A CA 1
ATOM 661 C C . ASP A 1 83 ? -13.953 17.845 6.685 1.00 89.69 83 ASP A C 1
ATOM 663 O O . ASP A 1 83 ? -13.836 16.766 7.281 1.00 89.69 83 ASP A O 1
ATOM 667 N N . VAL A 1 84 ? -12.912 18.484 6.141 1.00 92.31 84 VAL A N 1
ATOM 668 C CA . VAL A 1 84 ? -11.541 17.966 6.083 1.00 92.31 84 VAL A CA 1
ATOM 669 C C . VAL A 1 84 ? -10.585 18.943 6.745 1.00 92.31 84 VAL A C 1
ATOM 671 O O . VAL A 1 84 ? -10.508 20.105 6.348 1.00 92.31 84 VAL A O 1
ATOM 674 N N . ILE A 1 85 ? -9.824 18.449 7.719 1.00 95.88 85 ILE A N 1
ATOM 675 C CA . ILE A 1 85 ? -8.823 19.215 8.458 1.00 95.88 85 ILE A CA 1
ATOM 676 C C . ILE A 1 85 ? -7.442 18.662 8.121 1.00 95.88 85 ILE A C 1
ATOM 678 O O . ILE A 1 85 ? -7.145 17.504 8.407 1.00 95.88 85 ILE A O 1
ATOM 682 N N . ALA A 1 86 ? -6.599 19.480 7.510 1.00 95.38 86 ALA A N 1
ATOM 683 C CA . ALA A 1 86 ? -5.226 19.135 7.179 1.00 95.38 86 ALA A CA 1
ATOM 684 C C . ALA A 1 86 ? -4.277 19.874 8.125 1.00 95.38 86 ALA A C 1
ATOM 686 O O . ALA A 1 86 ? -4.432 21.073 8.322 1.00 95.38 86 ALA A O 1
ATOM 687 N N . VAL A 1 87 ? -3.294 19.180 8.691 1.00 95.44 87 VAL A N 1
ATOM 688 C CA . VAL A 1 87 ? -2.251 19.775 9.534 1.00 95.44 87 VAL A CA 1
ATOM 689 C C . VAL A 1 87 ? -0.895 19.461 8.918 1.00 95.44 87 VAL A C 1
ATOM 691 O O . VAL A 1 87 ? -0.510 18.292 8.831 1.00 95.44 87 VAL A O 1
ATOM 694 N N . ASP A 1 88 ? -0.180 20.490 8.476 1.00 92.81 88 ASP A N 1
ATOM 695 C CA . ASP A 1 88 ? 1.205 20.352 8.021 1.00 92.81 88 ASP A CA 1
ATOM 696 C C . ASP A 1 88 ? 2.176 20.554 9.183 1.00 92.81 88 ASP A C 1
ATOM 698 O O . ASP A 1 88 ? 1.882 21.276 10.131 1.00 92.81 88 ASP A O 1
ATOM 702 N N . GLU A 1 89 ? 3.347 19.925 9.105 1.00 90.38 89 GLU A N 1
ATOM 703 C CA . GLU A 1 89 ? 4.385 20.007 10.140 1.00 90.38 89 GLU A CA 1
ATOM 704 C C . GLU A 1 89 ? 3.879 19.655 11.555 1.00 90.38 89 GLU A C 1
ATOM 706 O O . GLU A 1 89 ? 4.240 20.285 12.554 1.00 90.38 89 GLU A O 1
ATOM 711 N N . GLY A 1 90 ? 3.060 18.600 11.636 1.00 93.69 90 GLY A N 1
ATOM 712 C CA . GLY A 1 90 ? 2.400 18.114 12.850 1.00 93.69 90 GLY A CA 1
ATOM 713 C C . GLY A 1 90 ? 3.322 17.981 14.067 1.00 93.69 90 GLY A C 1
ATOM 714 O O . GLY A 1 90 ? 2.871 18.128 15.201 1.00 93.69 90 GLY A O 1
ATOM 715 N N . GLN A 1 91 ? 4.619 17.731 13.851 1.00 93.25 91 GLN A N 1
ATOM 716 C CA . GLN A 1 91 ? 5.590 17.560 14.928 1.00 93.25 91 GLN A CA 1
ATOM 717 C C . GLN A 1 91 ? 5.800 18.819 15.778 1.00 93.25 91 GLN A C 1
ATOM 719 O O . GLN A 1 91 ? 6.178 18.685 16.938 1.00 93.25 91 GLN A O 1
ATOM 724 N N . PHE A 1 92 ? 5.526 20.019 15.254 1.00 91.94 92 PHE A N 1
ATOM 725 C CA . PHE A 1 92 ? 5.668 21.268 16.014 1.00 91.94 92 PHE A CA 1
ATOM 726 C C . PHE A 1 92 ? 4.450 21.602 16.885 1.00 91.94 92 PHE A C 1
ATOM 728 O O . PHE A 1 92 ? 4.507 22.544 17.676 1.00 91.94 92 PHE A O 1
ATOM 735 N N . PHE A 1 93 ? 3.359 20.837 16.771 1.00 93.50 93 PHE A N 1
ATOM 736 C CA . PHE A 1 93 ? 2.137 21.058 17.538 1.00 93.50 93 PHE A CA 1
ATOM 737 C C . PHE A 1 93 ? 2.068 20.111 18.745 1.00 93.50 93 PHE A C 1
ATOM 739 O O . PHE A 1 93 ? 1.815 18.912 18.578 1.00 93.50 93 PHE A O 1
ATOM 746 N N . PRO A 1 94 ? 2.274 20.603 19.980 1.00 91.38 94 PRO A N 1
ATOM 747 C CA . PRO A 1 94 ? 2.215 19.756 21.172 1.00 91.38 94 PRO A CA 1
ATOM 748 C C . PRO A 1 94 ? 0.796 19.231 21.452 1.00 91.38 94 PRO A C 1
ATOM 750 O O . PRO A 1 94 ? 0.647 18.162 22.036 1.00 91.38 94 PRO A O 1
ATOM 753 N N . ASP A 1 95 ? -0.236 19.948 20.998 1.00 94.50 95 ASP A N 1
ATOM 754 C CA . ASP A 1 95 ? -1.661 19.628 21.142 1.00 94.50 95 ASP A CA 1
ATOM 755 C C . ASP A 1 95 ? -2.237 18.798 19.971 1.00 94.50 95 ASP A C 1
ATOM 757 O O . ASP A 1 95 ? -3.449 18.597 19.887 1.00 94.50 95 ASP A O 1
ATOM 761 N N . ILE A 1 96 ? -1.384 18.257 19.085 1.00 96.25 96 ILE A N 1
ATOM 762 C CA . ILE A 1 96 ? -1.800 17.496 17.888 1.00 96.25 96 ILE A CA 1
ATOM 763 C C . ILE A 1 96 ? -2.681 16.285 18.207 1.00 96.25 96 ILE A C 1
ATOM 765 O O . ILE A 1 96 ? -3.692 16.078 17.543 1.00 96.25 96 ILE A O 1
ATOM 769 N N . LEU A 1 97 ? -2.348 15.492 19.231 1.00 95.12 97 LEU A N 1
ATOM 770 C CA . LEU A 1 97 ? -3.120 14.292 19.567 1.00 95.12 97 LEU A CA 1
ATOM 771 C C . LEU A 1 97 ? -4.544 14.645 19.999 1.00 95.12 97 LEU A C 1
ATOM 773 O O . LEU A 1 97 ? -5.502 14.033 19.520 1.00 95.12 97 LEU A O 1
ATOM 777 N N . GLU A 1 98 ? -4.666 15.608 20.912 1.00 94.69 98 GLU A N 1
ATOM 778 C CA . GLU A 1 98 ? -5.945 16.051 21.459 1.00 94.69 98 GLU A CA 1
ATOM 779 C C . GLU A 1 98 ? -6.812 16.648 20.351 1.00 94.69 98 GLU A C 1
ATOM 781 O O . GLU A 1 98 ? -7.940 16.196 20.141 1.00 94.69 98 GLU A O 1
ATOM 786 N N . PHE A 1 99 ? -6.251 17.575 19.567 1.00 96.19 99 PHE A N 1
ATOM 787 C CA . PHE A 1 99 ? -6.949 18.216 18.458 1.00 96.19 99 PHE A CA 1
ATOM 788 C C . PHE A 1 99 ? -7.402 17.208 17.396 1.00 96.19 99 PHE A C 1
ATOM 790 O O . PHE A 1 99 ? -8.580 17.172 17.037 1.00 96.19 99 PHE A O 1
ATOM 797 N N . CYS A 1 100 ? -6.501 16.348 16.910 1.00 96.38 100 CYS A N 1
ATOM 798 C CA . CYS A 1 100 ? -6.836 15.376 15.872 1.00 96.38 100 CYS A CA 1
ATOM 799 C C . CYS A 1 100 ? -7.862 14.350 16.363 1.00 96.38 100 CYS A C 1
ATOM 801 O O . CYS A 1 100 ? -8.766 13.985 15.611 1.00 96.38 100 CYS A O 1
ATOM 803 N N . SER A 1 101 ? -7.760 13.906 17.619 1.00 93.62 101 SER A N 1
ATOM 804 C CA . SER A 1 101 ? -8.736 12.984 18.209 1.00 93.62 101 SER A CA 1
ATOM 805 C C . SER A 1 101 ? -10.101 13.643 18.360 1.00 93.62 101 SER A C 1
ATOM 807 O O . SER A 1 101 ? -11.102 13.037 17.985 1.00 93.62 101 SER A O 1
ATOM 809 N N . MET A 1 102 ? -10.156 14.889 18.839 1.00 93.06 102 MET A N 1
ATOM 810 C CA . MET A 1 102 ? -11.389 15.672 18.931 1.00 93.06 102 MET A CA 1
ATOM 811 C C . MET A 1 102 ? -12.037 15.851 17.553 1.00 93.06 102 MET A C 1
ATOM 813 O O . MET A 1 102 ? -13.220 15.552 17.391 1.00 93.06 102 MET A O 1
ATOM 817 N N . ALA A 1 103 ? -11.267 16.269 16.546 1.00 93.81 103 ALA A N 1
ATOM 818 C CA . ALA A 1 103 ? -11.774 16.482 15.196 1.00 93.81 103 ALA A CA 1
ATOM 819 C C . ALA A 1 103 ? -12.270 15.179 14.549 1.00 93.81 103 ALA A C 1
ATOM 821 O O . ALA A 1 103 ? -13.383 15.135 14.021 1.00 93.81 103 ALA A O 1
ATOM 822 N N . ALA A 1 104 ? -11.513 14.084 14.651 1.00 92.75 104 ALA A N 1
ATOM 823 C CA . ALA A 1 104 ? -11.944 12.787 14.131 1.00 92.75 104 ALA A CA 1
ATOM 824 C C . ALA A 1 104 ? -13.180 12.243 14.871 1.00 92.75 104 ALA A C 1
ATOM 826 O O . ALA A 1 104 ? -14.105 11.722 14.248 1.00 92.75 104 ALA A O 1
ATOM 827 N N . ASN A 1 105 ? -13.258 12.416 16.193 1.00 90.44 105 ASN A N 1
ATOM 828 C CA . ASN A 1 105 ? -14.436 12.031 16.975 1.00 90.44 105 ASN A CA 1
ATOM 829 C C . ASN A 1 105 ? -15.672 12.879 16.624 1.00 90.44 105 ASN A C 1
ATOM 831 O O . ASN A 1 105 ? -16.789 12.373 16.696 1.00 90.44 105 ASN A O 1
ATOM 835 N N . ALA A 1 106 ? -15.481 14.125 16.177 1.00 89.44 106 ALA A N 1
ATOM 836 C CA . ALA A 1 106 ? -16.529 14.991 15.634 1.00 89.44 106 ALA A CA 1
ATOM 837 C C . ALA A 1 106 ? -16.920 14.655 14.176 1.00 89.44 106 ALA A C 1
ATOM 839 O O . ALA A 1 106 ? -17.667 15.405 13.548 1.00 89.44 106 ALA A O 1
ATOM 840 N N . GLY A 1 107 ? -16.419 13.546 13.619 1.00 88.44 107 GLY A N 1
ATOM 841 C CA . GLY A 1 107 ? -16.750 13.093 12.266 1.00 88.44 107 GLY A CA 1
ATOM 842 C C . GLY A 1 107 ? -15.891 13.707 11.158 1.00 88.44 107 GLY A C 1
ATOM 843 O O . GLY A 1 107 ? -16.182 13.490 9.984 1.00 88.44 107 GLY A O 1
ATOM 844 N N . LYS A 1 108 ? -14.839 14.465 11.494 1.00 91.06 108 LYS A N 1
ATOM 845 C CA . LYS A 1 108 ? -13.973 15.108 10.496 1.00 91.06 108 LYS A CA 1
ATOM 846 C C . LYS A 1 108 ? -12.949 14.133 9.921 1.00 91.06 108 LYS A C 1
ATOM 848 O O . LYS A 1 108 ? -12.499 13.202 10.594 1.00 91.06 108 LYS A O 1
ATOM 853 N N . LYS A 1 109 ? -12.539 14.372 8.675 1.00 93.38 109 LYS A N 1
ATOM 854 C CA . LYS A 1 109 ? -11.391 13.686 8.065 1.00 93.38 109 LYS A CA 1
ATOM 855 C C . LYS A 1 109 ? -10.139 14.495 8.381 1.00 93.38 109 LYS A C 1
ATOM 857 O O . LYS A 1 109 ? -9.998 15.616 7.904 1.00 93.38 109 LYS A O 1
ATOM 862 N N . VAL A 1 110 ? -9.261 13.947 9.210 1.00 96.75 110 VAL A N 1
ATOM 863 C CA . VAL A 1 110 ? -8.049 14.619 9.681 1.00 96.75 110 VAL A CA 1
ATOM 864 C C . VAL A 1 110 ? -6.847 14.030 8.959 1.00 96.75 110 VAL A C 1
ATOM 866 O O . VAL A 1 110 ? -6.650 12.818 8.982 1.00 96.75 110 VAL A O 1
ATOM 869 N N . ILE A 1 111 ? -6.039 14.869 8.320 1.00 97.00 111 ILE A N 1
ATOM 870 C CA . ILE A 1 111 ? -4.830 14.450 7.607 1.00 97.00 111 ILE A CA 1
ATOM 871 C C . ILE A 1 111 ? -3.654 15.209 8.207 1.00 97.00 111 ILE A C 1
ATOM 873 O O . ILE A 1 111 ? -3.677 16.433 8.260 1.00 97.00 111 ILE A O 1
ATOM 877 N N . VAL A 1 112 ? -2.627 14.499 8.658 1.00 97.56 112 VAL A N 1
ATOM 878 C CA . VAL A 1 112 ? -1.461 15.094 9.315 1.00 97.56 112 VAL A CA 1
ATOM 879 C C . VAL A 1 112 ? -0.203 14.713 8.549 1.00 97.56 112 VAL A C 1
ATOM 881 O O . VAL A 1 112 ? 0.048 13.529 8.332 1.00 97.56 112 VAL A O 1
ATOM 884 N N . ALA A 1 113 ? 0.606 15.697 8.167 1.00 96.12 113 ALA A N 1
ATOM 885 C CA . ALA A 1 113 ? 1.964 15.483 7.680 1.00 96.12 113 ALA A CA 1
ATOM 886 C C . ALA A 1 113 ? 2.967 15.854 8.774 1.00 96.12 113 ALA A C 1
ATOM 888 O O . ALA A 1 113 ? 2.899 16.947 9.327 1.00 96.12 113 ALA A O 1
ATOM 889 N N . ALA A 1 114 ? 3.899 14.957 9.099 1.00 95.38 114 ALA A N 1
ATOM 890 C CA . ALA A 1 114 ? 4.868 15.193 10.169 1.00 95.38 114 ALA A CA 1
ATOM 891 C C . ALA A 1 114 ? 6.206 14.479 9.943 1.00 95.38 114 ALA A C 1
ATOM 893 O O . ALA A 1 114 ? 6.298 13.504 9.202 1.00 95.38 114 ALA A O 1
ATOM 894 N N . LEU A 1 115 ? 7.272 14.944 10.588 1.00 93.62 115 LEU A N 1
ATOM 895 C CA . LEU A 1 115 ? 8.501 14.153 10.710 1.00 93.62 115 LEU A CA 1
ATOM 896 C C . LEU A 1 115 ? 8.271 12.961 11.654 1.00 93.62 115 LEU A C 1
ATOM 898 O O . LEU A 1 115 ? 7.564 13.086 12.651 1.00 93.62 115 LEU A O 1
ATOM 902 N N . ASP A 1 116 ? 8.871 11.808 11.353 1.00 91.25 116 ASP A N 1
ATOM 903 C CA . ASP A 1 116 ? 8.864 10.645 12.252 1.00 91.25 116 ASP A CA 1
ATOM 904 C C . ASP A 1 116 ? 9.948 10.732 13.327 1.00 91.25 116 ASP A C 1
ATOM 906 O O . ASP A 1 116 ? 9.680 10.397 14.478 1.00 91.25 116 ASP A O 1
ATOM 910 N N . GLY A 1 117 ? 11.140 11.215 12.977 1.00 91.56 117 GLY A N 1
ATOM 911 C CA . GLY A 1 117 ? 12.232 11.443 13.920 1.00 91.56 117 GLY A CA 1
ATOM 912 C C . GLY A 1 117 ? 13.012 12.723 13.641 1.00 91.56 117 GLY A C 1
ATOM 913 O O . GLY A 1 117 ? 12.954 13.293 12.547 1.00 91.56 117 GLY A O 1
ATOM 914 N N . ASP A 1 118 ? 13.733 13.185 14.657 1.00 90.06 118 ASP A N 1
ATOM 915 C CA . ASP A 1 118 ? 14.633 14.327 14.556 1.00 90.06 118 ASP A CA 1
ATOM 916 C C . ASP A 1 118 ? 15.997 13.944 13.946 1.00 90.06 118 ASP A C 1
ATOM 918 O O . ASP A 1 118 ? 16.214 12.834 13.459 1.00 90.06 118 ASP A O 1
ATOM 922 N N . TYR A 1 119 ? 16.945 14.883 13.949 1.00 85.00 119 TYR A N 1
ATOM 923 C CA . TYR A 1 119 ? 18.280 14.670 13.377 1.00 85.00 119 TYR A CA 1
ATOM 924 C C . TYR A 1 119 ? 19.120 13.603 14.105 1.00 85.00 119 TYR A C 1
ATOM 926 O O . TYR A 1 119 ? 20.052 13.050 13.518 1.00 85.00 119 TYR A O 1
ATOM 934 N N . ARG A 1 120 ? 18.795 13.303 15.369 1.00 87.38 120 ARG A N 1
ATOM 935 C CA . ARG A 1 120 ? 19.387 12.215 16.163 1.00 87.38 120 ARG A CA 1
ATOM 936 C C . ARG A 1 120 ? 18.617 10.907 15.993 1.00 87.38 120 ARG A C 1
ATOM 938 O O . ARG A 1 120 ? 18.942 9.931 16.659 1.00 87.38 120 ARG A O 1
ATOM 945 N N . ASN A 1 121 ? 17.622 10.889 15.103 1.00 89.75 121 ASN A N 1
ATOM 946 C CA . ASN A 1 121 ? 16.713 9.774 14.886 1.00 89.75 121 ASN A CA 1
ATOM 947 C C . ASN A 1 121 ? 15.855 9.442 16.127 1.00 89.75 121 ASN A C 1
ATOM 949 O O . ASN A 1 121 ? 15.352 8.327 16.250 1.00 89.75 121 ASN A O 1
ATOM 953 N N . GLU A 1 122 ? 15.657 10.412 17.029 1.00 91.38 122 GLU A N 1
ATOM 954 C CA . GLU A 1 122 ? 14.737 10.286 18.162 1.00 91.38 122 GLU A CA 1
ATOM 955 C C . GLU A 1 122 ? 13.316 10.677 17.733 1.00 91.38 122 GLU A C 1
ATOM 957 O O . GLU A 1 122 ? 13.144 11.672 17.018 1.00 91.38 122 GLU A O 1
ATOM 962 N N . PRO A 1 123 ? 12.276 9.940 18.160 1.00 93.38 123 PRO A N 1
ATOM 963 C CA . PRO A 1 123 ? 10.906 10.247 17.781 1.00 93.38 123 PRO A CA 1
ATOM 964 C C . PRO A 1 123 ? 10.424 11.568 18.394 1.00 93.38 123 PRO A C 1
ATOM 966 O O . PRO A 1 123 ? 10.787 11.954 19.512 1.00 93.38 123 PRO A O 1
ATOM 969 N N . PHE A 1 124 ? 9.529 12.243 17.676 1.00 92.94 124 PHE A N 1
ATOM 970 C CA . PHE A 1 124 ? 8.726 13.326 18.240 1.00 92.94 124 PHE A CA 1
ATOM 971 C C . PHE A 1 124 ? 7.612 12.722 19.104 1.00 92.94 124 PHE A C 1
ATOM 973 O O . PHE A 1 124 ? 6.791 11.954 18.605 1.00 92.94 124 PHE A O 1
ATOM 980 N N . GLU A 1 125 ? 7.584 13.035 20.402 1.00 92.19 125 GLU A N 1
ATOM 981 C CA . GLU A 1 125 ? 6.693 12.380 21.377 1.00 92.19 125 GLU A CA 1
ATOM 982 C C . GLU A 1 125 ? 5.206 12.529 21.015 1.00 92.19 125 GLU A C 1
ATOM 984 O O . GLU A 1 125 ? 4.434 11.572 21.071 1.00 92.19 125 GLU A O 1
ATOM 989 N N . ASN A 1 126 ? 4.811 13.724 20.586 1.00 93.31 126 ASN A N 1
ATOM 990 C CA . ASN A 1 126 ? 3.463 14.041 20.126 1.00 93.31 126 ASN A CA 1
ATOM 991 C C . ASN A 1 126 ? 3.059 13.231 18.880 1.00 93.31 126 ASN A C 1
ATOM 993 O O . ASN A 1 126 ? 1.925 12.759 18.799 1.00 93.31 126 ASN A O 1
ATOM 997 N N . ILE A 1 127 ? 3.986 12.997 17.947 1.00 95.69 127 ILE A N 1
ATOM 998 C CA . ILE A 1 127 ? 3.743 12.152 16.768 1.00 95.69 127 ILE A CA 1
ATOM 999 C C . ILE A 1 127 ? 3.710 10.672 17.145 1.00 95.69 127 ILE A C 1
ATOM 1001 O O . ILE A 1 127 ? 2.823 9.949 16.695 1.00 95.69 127 ILE A O 1
ATOM 1005 N N . ALA A 1 128 ? 4.607 10.219 18.021 1.00 94.38 128 ALA A N 1
ATOM 1006 C CA . ALA A 1 128 ? 4.607 8.853 18.536 1.00 94.38 128 ALA A CA 1
ATOM 1007 C C . ALA A 1 128 ? 3.274 8.489 19.210 1.00 94.38 128 ALA A C 1
ATOM 1009 O O . ALA A 1 128 ? 2.753 7.398 18.986 1.00 94.38 128 ALA A O 1
ATOM 1010 N N . LYS A 1 129 ? 2.689 9.415 19.979 1.00 94.75 129 LYS A N 1
ATOM 1011 C CA . LYS A 1 129 ? 1.362 9.247 20.593 1.00 94.75 129 LYS A CA 1
ATOM 1012 C C . LYS A 1 129 ? 0.213 9.283 19.581 1.00 94.75 129 LYS A C 1
ATOM 1014 O O . LYS A 1 129 ? -0.816 8.651 19.801 1.00 94.75 129 LYS A O 1
ATOM 1019 N N . LEU A 1 130 ? 0.380 9.978 18.455 1.00 95.69 130 LEU A N 1
ATOM 1020 C CA . LEU A 1 130 ? -0.620 10.033 17.386 1.00 95.69 130 LEU A CA 1
ATOM 1021 C C . LEU A 1 130 ? -0.686 8.736 16.561 1.00 95.69 130 LEU A C 1
ATOM 1023 O O . LEU A 1 130 ? -1.743 8.410 16.027 1.00 95.69 130 LEU A O 1
ATOM 1027 N N . ILE A 1 131 ? 0.407 7.973 16.469 1.00 95.19 131 ILE A N 1
ATOM 1028 C CA . ILE A 1 131 ? 0.492 6.757 15.640 1.00 95.19 131 ILE A CA 1
ATOM 1029 C C . ILE A 1 131 ? -0.555 5.693 16.018 1.00 95.19 131 ILE A C 1
ATOM 1031 O O . ILE A 1 131 ? -1.270 5.251 15.112 1.00 95.19 131 ILE A O 1
ATOM 1035 N N . PRO A 1 132 ? -0.712 5.287 17.296 1.00 94.62 132 PRO A N 1
ATOM 1036 C CA . PRO A 1 132 ? -1.782 4.372 17.700 1.00 94.62 132 PRO A CA 1
ATOM 1037 C C . PRO A 1 132 ? -3.172 4.933 17.389 1.00 94.62 132 PRO A C 1
ATOM 1039 O O . PRO A 1 132 ? -4.020 4.229 16.843 1.00 94.62 132 PRO A O 1
ATOM 1042 N N . ALA A 1 133 ? -3.364 6.236 17.631 1.00 93.88 133 ALA A N 1
ATOM 1043 C CA . ALA A 1 133 ? -4.619 6.936 17.390 1.00 93.88 133 ALA A CA 1
ATOM 1044 C C . ALA A 1 133 ? -4.988 7.093 15.908 1.00 93.88 133 ALA A C 1
ATOM 1046 O O . ALA A 1 133 ? -6.156 7.366 15.636 1.00 93.88 133 ALA A O 1
ATOM 1047 N N . ALA A 1 134 ? -4.044 6.933 14.979 1.00 95.31 134 ALA A N 1
ATOM 1048 C CA . ALA A 1 134 ? -4.268 7.087 13.547 1.00 95.31 134 ALA A CA 1
ATOM 1049 C C . ALA A 1 134 ? -4.778 5.803 12.882 1.00 95.31 134 ALA A C 1
ATOM 1051 O O . ALA A 1 134 ? -4.187 4.737 13.030 1.00 95.31 134 ALA A O 1
ATOM 1052 N N . GLU A 1 135 ? -5.831 5.896 12.075 1.00 93.94 135 GLU A N 1
ATOM 1053 C CA . GLU A 1 135 ? -6.346 4.787 11.268 1.00 93.94 135 GLU A CA 1
ATOM 1054 C C . GLU A 1 135 ? -5.413 4.426 10.109 1.00 93.94 135 GLU A C 1
ATOM 1056 O O . GLU A 1 135 ? -5.396 3.292 9.644 1.00 93.94 135 GLU A O 1
ATOM 1061 N N . SER A 1 136 ? -4.589 5.359 9.638 1.00 92.12 136 SER A N 1
ATOM 1062 C CA . SER A 1 136 ? -3.551 5.034 8.660 1.00 92.12 136 SER A CA 1
ATOM 1063 C C . SER A 1 136 ? -2.249 5.753 8.961 1.00 92.12 136 SER A C 1
ATOM 1065 O O . SER A 1 136 ? -2.243 6.907 9.381 1.00 92.12 136 SER A O 1
ATOM 1067 N N . VAL A 1 137 ? -1.140 5.053 8.726 1.00 94.69 137 VAL A N 1
ATOM 1068 C CA . VAL A 1 137 ? 0.214 5.597 8.844 1.00 94.69 137 VAL A CA 1
ATOM 1069 C C . VAL A 1 137 ? 0.962 5.274 7.560 1.00 94.69 137 VAL A C 1
ATOM 1071 O O . VAL A 1 137 ? 1.147 4.110 7.214 1.00 94.69 137 VAL A O 1
ATOM 1074 N N . THR A 1 138 ? 1.375 6.311 6.840 1.00 93.56 138 THR A N 1
ATOM 1075 C CA . THR A 1 138 ? 2.162 6.210 5.608 1.00 93.56 138 THR A CA 1
ATOM 1076 C C . THR A 1 138 ? 3.561 6.748 5.878 1.00 93.56 138 THR A C 1
ATOM 1078 O O . THR A 1 138 ? 3.720 7.955 6.034 1.00 93.56 138 THR A O 1
ATOM 1081 N N . LYS A 1 139 ? 4.580 5.879 5.925 1.00 94.62 139 LYS A N 1
ATOM 1082 C CA . LYS A 1 139 ? 5.985 6.313 6.002 1.00 94.62 139 LYS A CA 1
ATOM 1083 C C . LYS A 1 139 ? 6.554 6.493 4.596 1.00 94.62 139 LYS A C 1
ATOM 1085 O O . LYS A 1 139 ? 6.780 5.520 3.879 1.00 94.62 139 LYS A O 1
ATOM 1090 N N . LEU A 1 140 ? 6.775 7.741 4.203 1.00 92.12 140 LEU A N 1
ATOM 1091 C CA . LEU A 1 140 ? 7.408 8.100 2.941 1.00 92.12 140 LEU A CA 1
ATOM 1092 C C . LEU A 1 140 ? 8.928 7.977 3.048 1.00 92.12 140 LEU A C 1
ATOM 1094 O O . LEU A 1 140 ? 9.522 8.247 4.089 1.00 92.12 140 LEU A O 1
ATOM 1098 N N . SER A 1 141 ? 9.564 7.624 1.935 1.00 90.44 141 SER A N 1
ATOM 1099 C CA . SER A 1 141 ? 11.012 7.712 1.772 1.00 90.44 141 SER A CA 1
ATOM 1100 C C . SER A 1 141 ? 11.383 8.881 0.866 1.00 90.44 141 SER A C 1
ATOM 1102 O O . SER A 1 141 ? 10.686 9.185 -0.110 1.00 90.44 141 SER A O 1
ATOM 1104 N N . ALA A 1 142 ? 12.519 9.499 1.155 1.00 89.38 142 ALA A N 1
ATOM 1105 C CA . ALA A 1 142 ? 13.205 10.382 0.225 1.00 89.38 142 ALA A CA 1
ATOM 1106 C C . ALA A 1 142 ? 14.170 9.566 -0.650 1.00 89.38 142 ALA A C 1
ATOM 1108 O O . ALA A 1 142 ? 14.271 8.341 -0.533 1.00 89.38 142 ALA A O 1
ATOM 1109 N N . VAL A 1 143 ? 14.898 10.245 -1.525 1.00 86.19 143 VAL A N 1
ATOM 1110 C CA . VAL A 1 143 ? 16.045 9.665 -2.223 1.00 86.19 143 VAL A CA 1
ATOM 1111 C C . VAL A 1 143 ? 17.314 10.151 -1.524 1.00 86.19 143 VAL A C 1
ATOM 1113 O O . VAL A 1 143 ? 17.400 11.319 -1.147 1.00 86.19 143 VAL A O 1
ATOM 1116 N N . CYS A 1 144 ? 18.272 9.254 -1.280 1.00 87.94 144 CYS A N 1
ATOM 1117 C CA . CYS A 1 144 ? 19.475 9.590 -0.521 1.00 87.94 144 CYS A CA 1
ATOM 1118 C C . CYS A 1 144 ? 20.313 10.639 -1.250 1.00 87.94 144 CYS A C 1
ATOM 1120 O O . CYS A 1 144 ? 20.825 10.384 -2.336 1.00 87.94 144 CYS A O 1
ATOM 1122 N N . MET A 1 145 ? 20.501 11.794 -0.618 1.00 88.19 145 MET A N 1
ATOM 1123 C CA . MET A 1 145 ? 21.261 12.916 -1.170 1.00 88.19 145 MET A CA 1
ATOM 1124 C C . MET A 1 145 ? 22.777 12.669 -1.143 1.00 88.19 145 MET A C 1
ATOM 1126 O O . MET A 1 145 ? 23.501 13.244 -1.955 1.00 88.19 145 MET A O 1
ATOM 1130 N N . SER A 1 146 ? 23.242 11.769 -0.265 1.00 87.12 146 SER A N 1
ATOM 1131 C CA . SER A 1 146 ? 24.654 11.386 -0.154 1.00 87.12 146 SER A CA 1
ATOM 1132 C C . SER A 1 146 ? 25.064 10.363 -1.219 1.00 87.12 146 SER A C 1
ATOM 1134 O O . SER A 1 146 ? 25.987 10.624 -1.984 1.00 87.12 146 SER A O 1
ATOM 1136 N N . CYS A 1 147 ? 24.384 9.209 -1.303 1.00 82.75 147 CYS A N 1
ATOM 1137 C CA . CYS A 1 147 ? 24.758 8.162 -2.265 1.00 82.75 147 CYS A CA 1
ATOM 1138 C C . CYS A 1 147 ? 24.021 8.235 -3.601 1.00 82.75 147 CYS A C 1
ATOM 1140 O O . CYS A 1 147 ? 24.519 7.657 -4.557 1.00 82.75 147 CYS A O 1
ATOM 1142 N N . ARG A 1 148 ? 22.852 8.891 -3.677 1.00 80.31 148 ARG A N 1
ATOM 1143 C CA . ARG A 1 148 ? 22.008 8.963 -4.886 1.00 80.31 148 ARG A CA 1
ATOM 1144 C C . ARG A 1 148 ? 21.789 7.599 -5.539 1.00 80.31 148 ARG A C 1
ATOM 1146 O O . ARG A 1 148 ? 21.919 7.441 -6.744 1.00 80.31 148 ARG A O 1
ATOM 1153 N N . VAL A 1 149 ? 21.538 6.584 -4.718 1.00 72.00 149 VAL A N 1
ATOM 1154 C CA . VAL A 1 149 ? 21.237 5.218 -5.178 1.00 72.00 149 VAL A CA 1
ATOM 1155 C C . VAL A 1 149 ? 20.124 4.628 -4.325 1.00 72.00 149 VAL A C 1
ATOM 1157 O O . VAL A 1 149 ? 19.152 4.081 -4.837 1.00 72.00 149 VAL A O 1
ATOM 1160 N N . SER A 1 150 ? 20.250 4.746 -3.004 1.00 82.00 150 SER A N 1
ATOM 1161 C CA . SER A 1 150 ? 19.304 4.164 -2.055 1.00 82.00 150 SER A CA 1
ATOM 1162 C C . SER A 1 150 ? 18.176 5.130 -1.697 1.00 82.00 150 SER A C 1
ATOM 1164 O O . SER A 1 150 ? 18.349 6.351 -1.693 1.00 82.00 150 SER A O 1
ATOM 1166 N N . ASN A 1 151 ? 17.036 4.571 -1.292 1.00 85.88 151 ASN A N 1
ATOM 1167 C CA . ASN A 1 151 ? 16.014 5.334 -0.584 1.00 85.88 151 ASN A CA 1
ATOM 1168 C C . ASN A 1 151 ? 16.587 5.873 0.737 1.00 85.88 151 ASN A C 1
ATOM 1170 O O . ASN A 1 151 ? 17.376 5.203 1.409 1.00 85.88 151 ASN A O 1
ATOM 1174 N N . ALA A 1 152 ? 16.182 7.084 1.096 1.00 89.94 152 ALA A N 1
ATOM 1175 C CA . ALA A 1 152 ? 16.515 7.719 2.357 1.00 89.94 152 ALA A CA 1
ATOM 1176 C C . ALA A 1 152 ? 15.344 7.658 3.331 1.00 89.94 152 ALA A C 1
ATOM 1178 O O . ALA A 1 152 ? 14.203 7.970 2.979 1.00 89.94 152 ALA A O 1
ATOM 1179 N N . TYR A 1 153 ? 15.675 7.291 4.563 1.00 92.69 153 TYR A N 1
ATOM 1180 C CA . TYR A 1 153 ? 14.741 7.123 5.675 1.00 92.69 153 TYR A CA 1
ATOM 1181 C C . TYR A 1 153 ? 15.143 7.963 6.891 1.00 92.69 153 TYR A C 1
ATOM 1183 O O . TYR A 1 153 ? 14.373 8.052 7.837 1.00 92.69 153 TYR A O 1
ATOM 1191 N N . TYR A 1 154 ? 16.313 8.610 6.833 1.00 92.69 154 TYR A N 1
ATOM 1192 C CA . TYR A 1 154 ? 16.894 9.385 7.921 1.00 92.69 154 TYR A CA 1
ATOM 1193 C C . TYR A 1 154 ? 17.122 10.828 7.489 1.00 92.69 154 TYR A C 1
ATOM 1195 O O . TYR A 1 154 ? 17.440 11.103 6.328 1.00 92.69 154 TYR A O 1
ATOM 1203 N N . THR A 1 155 ? 17.003 11.742 8.445 1.00 91.56 155 THR A N 1
ATOM 1204 C CA . THR A 1 155 ? 17.378 13.147 8.280 1.00 91.56 155 THR A CA 1
ATOM 1205 C C . THR A 1 155 ? 18.740 13.354 8.934 1.00 91.56 155 THR A C 1
ATOM 1207 O O . THR A 1 155 ? 18.868 13.198 10.144 1.00 91.56 155 THR A O 1
ATOM 1210 N N . HIS A 1 156 ? 19.754 13.716 8.153 1.00 90.56 156 HIS A N 1
ATOM 1211 C CA . HIS A 1 156 ? 21.063 14.121 8.661 1.00 90.56 156 HIS A CA 1
ATOM 1212 C C . HIS A 1 156 ? 21.164 15.651 8.659 1.00 90.56 156 HIS A C 1
ATOM 1214 O O . HIS A 1 156 ? 20.683 16.312 7.738 1.00 90.56 156 HIS A O 1
ATOM 1220 N N . ARG A 1 157 ? 21.761 16.225 9.706 1.00 90.00 157 ARG A N 1
ATOM 1221 C CA . ARG A 1 157 ? 21.989 17.669 9.824 1.00 90.00 157 ARG A CA 1
ATOM 1222 C C . ARG A 1 157 ? 23.397 17.994 9.337 1.00 90.00 157 ARG A C 1
ATOM 1224 O O . ARG A 1 157 ? 24.359 17.446 9.855 1.00 90.00 157 ARG A O 1
ATOM 1231 N N . THR A 1 158 ? 23.518 18.922 8.397 1.00 86.88 158 THR A N 1
ATOM 1232 C CA . THR A 1 158 ? 24.803 19.301 7.784 1.00 86.88 158 THR A CA 1
ATOM 1233 C C . THR A 1 158 ? 25.522 20.431 8.524 1.00 86.88 158 THR A C 1
ATOM 1235 O O . THR A 1 158 ? 26.698 20.680 8.273 1.00 86.88 158 THR A O 1
ATOM 1238 N N . VAL A 1 159 ? 24.835 21.118 9.442 1.00 86.00 159 VAL A N 1
ATOM 1239 C CA . VAL A 1 159 ? 25.362 22.261 10.204 1.00 86.00 159 VAL A CA 1
ATOM 1240 C C . VAL A 1 159 ? 25.583 21.924 11.677 1.00 86.00 159 VAL A C 1
ATOM 1242 O O . VAL A 1 159 ? 24.796 21.204 12.296 1.00 86.00 159 VAL A O 1
ATOM 1245 N N . GLN A 1 160 ? 26.628 22.502 12.270 1.00 81.62 160 GLN A N 1
ATOM 1246 C CA . GLN A 1 160 ? 26.910 22.365 13.697 1.00 81.62 160 GLN A CA 1
ATOM 1247 C C . GLN A 1 160 ? 25.941 23.229 14.513 1.00 81.62 160 GLN A C 1
ATOM 1249 O O . GLN A 1 160 ? 26.041 24.452 14.550 1.00 81.62 160 GLN A O 1
ATOM 1254 N N . SER A 1 161 ? 24.968 22.584 15.150 1.00 80.12 161 SER A N 1
ATOM 1255 C CA . SER A 1 161 ? 24.059 23.199 16.117 1.00 80.12 161 SER A CA 1
ATOM 1256 C C . SER A 1 161 ? 23.511 22.119 17.042 1.00 80.12 161 SER A C 1
ATOM 1258 O O . SER A 1 161 ? 23.154 21.033 16.580 1.00 80.12 161 SER A O 1
ATOM 1260 N N . GLU A 1 162 ? 23.408 22.420 18.334 1.00 77.56 162 GLU A N 1
ATOM 1261 C CA . GLU A 1 162 ? 22.818 21.523 19.335 1.00 77.56 162 GLU A CA 1
ATOM 1262 C C . GLU A 1 162 ? 21.304 21.713 19.496 1.00 77.56 162 GLU A C 1
ATOM 1264 O O . GLU A 1 162 ? 20.644 20.905 20.146 1.00 77.56 162 GLU A O 1
ATOM 1269 N N . GLN A 1 163 ? 20.725 22.753 18.881 1.00 78.44 163 GLN A N 1
ATOM 1270 C CA . GLN A 1 163 ? 19.288 23.010 18.965 1.00 78.44 163 GLN A CA 1
ATOM 1271 C C . GLN A 1 163 ? 18.509 21.861 18.329 1.00 78.44 163 GLN A C 1
ATOM 1273 O O . GLN A 1 163 ? 18.715 21.558 17.154 1.00 78.44 163 GLN A O 1
ATOM 1278 N N . ARG A 1 164 ? 17.595 21.228 19.071 1.00 73.31 164 ARG A N 1
ATOM 1279 C CA . ARG A 1 164 ? 16.762 20.138 18.538 1.00 73.31 164 ARG A CA 1
ATOM 1280 C C . ARG A 1 164 ? 15.931 20.607 17.341 1.00 73.31 164 ARG A C 1
ATOM 1282 O O . ARG A 1 164 ? 15.977 19.984 16.283 1.00 73.31 164 ARG A O 1
ATOM 1289 N N . GLU A 1 165 ? 15.277 21.754 17.495 1.00 72.56 165 GLU A N 1
ATOM 1290 C CA . GLU A 1 165 ? 14.460 22.411 16.477 1.00 72.56 165 GLU A CA 1
ATOM 1291 C C . GLU A 1 165 ? 15.259 23.539 15.817 1.00 72.56 165 GLU A C 1
ATOM 1293 O O . GLU A 1 165 ? 15.351 24.648 16.338 1.00 72.56 165 GLU A O 1
ATOM 1298 N N . LEU A 1 166 ? 15.866 23.247 14.667 1.00 78.62 166 LEU A N 1
ATOM 1299 C CA . LEU A 1 166 ? 16.531 24.243 13.833 1.00 78.62 166 LEU A CA 1
ATOM 1300 C C . LEU A 1 166 ? 15.780 24.325 12.502 1.00 78.62 166 LEU A C 1
ATOM 1302 O O . LEU A 1 166 ? 15.778 23.387 11.716 1.00 78.62 166 LEU A O 1
ATOM 1306 N N . ILE A 1 167 ? 15.121 25.449 12.236 1.00 76.00 167 ILE A N 1
ATOM 1307 C CA . ILE A 1 167 ? 14.362 25.618 10.992 1.00 76.00 167 ILE A CA 1
ATOM 1308 C C . ILE A 1 167 ? 15.345 25.830 9.829 1.00 76.00 167 ILE A C 1
ATOM 1310 O O . ILE A 1 167 ? 16.242 26.680 9.897 1.00 76.00 167 ILE A O 1
ATOM 1314 N N . GLY A 1 168 ? 15.201 25.041 8.766 1.00 73.56 168 GLY A N 1
ATOM 1315 C CA . GLY A 1 168 ? 16.032 25.101 7.562 1.00 73.56 168 GLY A CA 1
ATOM 1316 C C . GLY A 1 168 ? 15.617 24.062 6.525 1.00 73.56 168 GLY A C 1
ATOM 1317 O O . GLY A 1 168 ? 14.832 23.163 6.822 1.00 73.56 168 GLY A O 1
ATOM 1318 N N . GLY A 1 169 ? 16.133 24.199 5.306 1.00 79.44 169 GLY A N 1
ATOM 1319 C CA . GLY A 1 169 ? 15.878 23.295 4.189 1.00 79.44 169 GLY A CA 1
ATOM 1320 C C . GLY A 1 169 ? 17.131 22.509 3.809 1.00 79.44 169 GLY A C 1
ATOM 1321 O O . GLY A 1 169 ? 17.886 22.053 4.670 1.00 79.44 169 GLY A O 1
ATOM 1322 N N . ALA A 1 170 ? 17.354 22.350 2.501 1.00 78.62 170 ALA A N 1
ATOM 1323 C CA . ALA A 1 170 ? 18.503 21.625 1.942 1.00 78.62 170 ALA A CA 1
ATOM 1324 C C . ALA A 1 170 ? 19.868 22.286 2.238 1.00 78.62 170 ALA A C 1
ATOM 1326 O O . ALA A 1 170 ? 20.915 21.717 1.943 1.00 78.62 170 ALA A O 1
ATOM 1327 N N . ASP A 1 171 ? 19.865 23.489 2.814 1.00 78.88 171 ASP A N 1
ATOM 1328 C CA . ASP A 1 171 ? 21.039 24.200 3.314 1.00 78.88 171 ASP A CA 1
ATOM 1329 C C . ASP A 1 171 ? 21.533 23.667 4.672 1.00 78.88 171 ASP A C 1
ATOM 1331 O O . ASP A 1 171 ? 22.729 23.739 4.952 1.00 78.88 171 ASP A O 1
ATOM 1335 N N . LYS A 1 172 ? 20.641 23.106 5.505 1.00 84.69 172 LYS A N 1
ATOM 1336 C CA . LYS A 1 172 ? 20.961 22.625 6.870 1.00 84.69 172 LYS A CA 1
ATOM 1337 C C . LYS A 1 172 ? 20.749 21.130 7.075 1.00 84.69 172 LYS A C 1
ATOM 1339 O O . LYS A 1 172 ? 21.196 20.581 8.087 1.00 84.69 172 LYS A O 1
ATOM 1344 N N . TYR A 1 173 ? 20.049 20.485 6.150 1.00 88.38 173 TYR A N 1
ATOM 1345 C CA . TYR A 1 173 ? 19.639 19.096 6.266 1.00 88.38 173 TYR A CA 1
ATOM 1346 C C . TYR A 1 173 ? 19.779 18.359 4.946 1.00 88.38 173 TYR A C 1
ATOM 1348 O O . TYR A 1 173 ? 19.556 18.917 3.875 1.00 88.38 173 TYR A O 1
ATOM 1356 N N . GLU A 1 174 ? 20.054 17.066 5.041 1.00 89.00 174 GLU A N 1
ATOM 1357 C CA . GLU A 1 174 ? 20.048 16.150 3.911 1.00 89.00 174 GLU A CA 1
ATOM 1358 C C . GLU A 1 174 ? 19.340 14.839 4.275 1.00 89.00 174 GLU A C 1
ATOM 1360 O O . GLU A 1 174 ? 19.440 14.331 5.395 1.00 89.00 174 GLU A O 1
ATOM 1365 N N . ALA A 1 175 ? 18.603 14.272 3.320 1.00 91.44 175 ALA A N 1
ATOM 1366 C CA . ALA A 1 175 ? 17.996 12.957 3.484 1.00 91.44 175 ALA A CA 1
ATOM 1367 C C . ALA A 1 175 ? 19.019 11.860 3.168 1.00 91.44 175 ALA A C 1
ATOM 1369 O O . ALA A 1 175 ? 19.629 11.861 2.095 1.00 91.44 175 ALA A O 1
ATOM 1370 N N . THR A 1 176 ? 19.190 10.891 4.066 1.00 92.00 176 THR A N 1
ATOM 1371 C CA . THR A 1 176 ? 20.211 9.841 3.940 1.00 92.00 176 THR A CA 1
ATOM 1372 C C . THR A 1 176 ? 19.637 8.435 4.120 1.00 92.00 176 THR A C 1
ATOM 1374 O O . THR A 1 176 ? 18.622 8.219 4.786 1.00 92.00 176 THR A O 1
ATOM 1377 N N . CYS A 1 177 ? 20.259 7.451 3.464 1.00 91.19 177 CYS A N 1
ATOM 1378 C CA . CYS A 1 177 ? 20.033 6.032 3.750 1.00 91.19 177 CYS A CA 1
ATOM 1379 C C . CYS A 1 177 ? 20.834 5.603 4.989 1.00 91.19 177 CYS A C 1
ATOM 1381 O O . CYS A 1 177 ? 21.767 6.308 5.373 1.00 91.19 177 CYS A O 1
ATOM 1383 N N . ARG A 1 178 ? 20.534 4.431 5.570 1.00 91.06 178 ARG A N 1
ATOM 1384 C CA . ARG A 1 178 ? 21.190 3.921 6.793 1.00 91.06 178 ARG A CA 1
ATOM 1385 C C . ARG A 1 178 ? 22.715 3.965 6.711 1.00 91.06 178 ARG A C 1
ATOM 1387 O O . ARG A 1 178 ? 23.364 4.548 7.572 1.00 91.06 178 ARG A O 1
ATOM 1394 N N . ALA A 1 179 ? 23.285 3.400 5.645 1.00 89.88 179 ALA A N 1
ATOM 1395 C CA . ALA A 1 179 ? 24.733 3.380 5.441 1.00 89.88 179 ALA A CA 1
ATOM 1396 C C . ALA A 1 179 ? 25.347 4.792 5.419 1.00 89.88 179 ALA A C 1
ATOM 1398 O O . ALA A 1 179 ? 26.414 5.023 5.985 1.00 89.88 179 ALA A O 1
ATOM 1399 N N . CYS A 1 180 ? 24.673 5.751 4.776 1.00 90.31 180 CYS A N 1
ATOM 1400 C CA . CYS A 1 180 ? 25.140 7.134 4.726 1.00 90.31 180 CYS A CA 1
ATOM 1401 C C . CYS A 1 180 ? 24.976 7.833 6.076 1.00 90.31 180 CYS A C 1
ATOM 1403 O O . CYS A 1 180 ? 25.926 8.464 6.519 1.00 90.31 180 CYS A O 1
ATOM 1405 N N . TYR A 1 181 ? 23.829 7.670 6.737 1.00 90.56 181 TYR A N 1
ATOM 1406 C CA . TYR A 1 181 ? 23.547 8.237 8.054 1.00 90.56 181 TYR A CA 1
ATOM 1407 C C . TYR A 1 181 ? 24.593 7.801 9.088 1.00 90.56 181 TYR A C 1
ATOM 1409 O O . TYR A 1 181 ? 25.224 8.640 9.724 1.00 90.56 181 TYR A O 1
ATOM 1417 N N . ASN A 1 182 ? 24.864 6.494 9.176 1.00 89.50 182 ASN A N 1
ATOM 1418 C CA . ASN A 1 182 ? 25.873 5.947 10.085 1.00 89.50 182 ASN A CA 1
ATOM 1419 C C . ASN A 1 182 ? 27.271 6.494 9.776 1.00 89.50 182 ASN A C 1
ATOM 1421 O O . ASN A 1 182 ? 27.987 6.911 10.677 1.00 89.50 182 ASN A O 1
ATOM 1425 N N . ARG A 1 183 ? 27.666 6.519 8.497 1.00 89.12 183 ARG A N 1
ATOM 1426 C CA . ARG A 1 183 ? 28.977 7.031 8.070 1.00 89.12 183 ARG A CA 1
ATOM 1427 C C . ARG A 1 183 ? 29.164 8.510 8.405 1.00 89.12 183 ARG A C 1
ATOM 1429 O O . ARG A 1 183 ? 30.259 8.894 8.795 1.00 89.12 183 ARG A O 1
ATOM 1436 N N . LEU A 1 184 ? 28.124 9.323 8.231 1.00 86.62 184 LEU A N 1
ATOM 1437 C CA . LEU A 1 184 ? 28.167 10.760 8.501 1.00 86.62 184 LEU A CA 1
ATOM 1438 C C . LEU A 1 184 ? 28.214 11.048 10.007 1.00 86.62 184 LEU A C 1
ATOM 1440 O O . LEU A 1 184 ? 28.990 11.896 10.434 1.00 86.62 184 LEU A O 1
ATOM 1444 N N . ASN A 1 185 ? 27.483 10.279 10.817 1.00 81.44 185 ASN A N 1
ATOM 1445 C CA . ASN A 1 185 ? 27.488 10.432 12.274 1.00 81.44 185 ASN A CA 1
ATOM 1446 C C . ASN A 1 185 ? 28.730 9.832 12.960 1.00 81.44 185 ASN A C 1
ATOM 1448 O O . ASN A 1 185 ? 29.093 10.270 14.047 1.00 81.44 185 ASN A O 1
ATOM 1452 N N . ASN A 1 186 ? 29.405 8.861 12.335 1.00 73.00 186 ASN A N 1
ATOM 1453 C CA . ASN A 1 186 ? 30.594 8.194 12.881 1.00 73.00 186 ASN A CA 1
ATOM 1454 C C . ASN A 1 186 ? 31.926 8.900 12.535 1.00 73.00 186 ASN A C 1
ATOM 1456 O O . ASN A 1 186 ? 32.984 8.285 12.685 1.00 73.00 186 ASN A O 1
ATOM 1460 N N . GLN A 1 187 ? 31.924 10.153 12.055 1.00 53.53 187 GLN A N 1
ATOM 1461 C CA . GLN A 1 187 ? 33.145 10.886 11.672 1.00 53.53 187 GLN A CA 1
ATOM 1462 C C . GLN A 1 187 ? 34.030 11.275 12.877 1.00 53.53 187 GLN A C 1
ATOM 1464 O O . GLN A 1 187 ? 34.125 12.431 13.275 1.00 53.53 187 GLN A O 1
ATOM 1469 N N . GLY A 1 188 ? 34.726 10.267 13.409 1.00 40.03 188 GLY A N 1
ATOM 1470 C CA . GLY A 1 188 ? 36.024 10.322 14.089 1.00 40.03 188 GLY A CA 1
ATOM 1471 C C . GLY A 1 188 ? 37.018 9.281 13.530 1.00 40.03 188 GLY A C 1
ATOM 1472 O O . GLY A 1 188 ? 38.096 9.101 14.088 1.00 40.03 188 GLY A O 1
ATOM 1473 N N . GLY A 1 189 ? 36.672 8.582 12.438 1.00 33.31 189 GLY A N 1
ATOM 1474 C CA . GLY A 1 189 ? 37.505 7.571 11.775 1.00 33.31 189 GLY A CA 1
ATOM 1475 C C . GLY A 1 189 ? 37.761 7.912 10.304 1.00 33.31 189 GLY A C 1
ATOM 1476 O O . GLY A 1 189 ? 36.856 8.355 9.604 1.00 33.31 189 GLY A O 1
ATOM 1477 N N . SER A 1 190 ? 39.012 7.727 9.876 1.00 33.25 190 SER A N 1
ATOM 1478 C CA . SER A 1 190 ? 39.606 8.168 8.605 1.00 33.25 190 SER A CA 1
ATOM 1479 C C . SER A 1 190 ? 38.740 7.962 7.351 1.00 33.25 190 SER A C 1
ATOM 1481 O O . SER A 1 190 ? 38.132 6.909 7.155 1.00 33.25 190 SER A O 1
ATOM 1483 N N . LEU A 1 191 ? 38.752 8.969 6.471 1.00 37.56 191 LEU A N 1
ATOM 1484 C CA . LEU A 1 191 ? 38.156 8.947 5.136 1.00 37.56 191 LEU A CA 1
ATOM 1485 C C . LEU A 1 191 ? 38.837 7.867 4.282 1.00 37.56 191 LEU A C 1
ATOM 1487 O O . LEU A 1 191 ? 39.920 8.083 3.746 1.00 37.56 191 LEU A O 1
ATOM 1491 N N . VAL A 1 192 ? 38.207 6.701 4.139 1.00 35.75 192 VAL A N 1
ATOM 1492 C CA . VAL A 1 192 ? 38.599 5.744 3.099 1.00 35.75 192 VAL A CA 1
ATOM 1493 C C . VAL A 1 192 ? 37.897 6.147 1.804 1.00 35.75 192 VAL A C 1
ATOM 1495 O O . VAL A 1 192 ? 36.688 5.966 1.645 1.00 35.75 192 VAL A O 1
ATOM 1498 N N . GLU A 1 193 ? 38.670 6.708 0.876 1.00 37.03 193 GLU A N 1
ATOM 1499 C CA . GLU A 1 193 ? 38.290 6.950 -0.517 1.00 37.03 193 GLU A CA 1
ATOM 1500 C C . GLU A 1 193 ? 38.165 5.619 -1.282 1.00 37.03 193 GLU A C 1
ATOM 1502 O O . GLU A 1 193 ? 39.017 5.267 -2.088 1.00 37.03 193 GLU A O 1
ATOM 1507 N N . ASN A 1 194 ? 37.120 4.833 -0.995 1.00 35.88 194 ASN A N 1
ATOM 1508 C CA . ASN A 1 194 ? 36.507 3.888 -1.943 1.00 35.88 194 ASN A CA 1
ATOM 1509 C C . ASN A 1 194 ? 35.254 3.241 -1.320 1.00 35.88 194 ASN A C 1
ATOM 1511 O O . ASN A 1 194 ? 35.376 2.292 -0.542 1.00 35.88 194 ASN A O 1
ATOM 1515 N N . PRO A 1 195 ? 34.027 3.704 -1.620 1.00 42.38 195 PRO A N 1
ATOM 1516 C CA . PRO A 1 195 ? 32.831 3.098 -1.071 1.00 42.38 195 PRO A CA 1
ATOM 1517 C C . PRO A 1 195 ? 32.405 1.950 -1.986 1.00 42.38 195 PRO A C 1
ATOM 1519 O O . PRO A 1 195 ? 31.512 2.101 -2.818 1.00 42.38 195 PRO A O 1
ATOM 1522 N N . GLN A 1 196 ? 32.972 0.759 -1.795 1.00 41.25 196 GLN A N 1
ATOM 1523 C CA . GLN A 1 196 ? 32.116 -0.409 -1.980 1.00 41.25 196 GLN A CA 1
ATOM 1524 C C . GLN A 1 196 ? 31.061 -0.299 -0.882 1.00 41.25 196 GLN A C 1
ATOM 1526 O O . GLN A 1 196 ? 31.341 -0.590 0.278 1.00 41.25 196 GLN A O 1
ATOM 1531 N N . ILE A 1 197 ? 29.893 0.259 -1.217 1.00 47.59 197 ILE A N 1
ATOM 1532 C CA . ILE A 1 197 ? 28.756 0.358 -0.301 1.00 47.59 197 ILE A CA 1
ATOM 1533 C C . ILE A 1 197 ? 28.427 -1.080 0.106 1.00 47.59 197 ILE A C 1
ATOM 1535 O O . ILE A 1 197 ? 27.739 -1.788 -0.628 1.00 47.59 197 ILE A O 1
ATOM 1539 N N . GLN A 1 198 ? 28.956 -1.535 1.245 1.00 49.69 198 GLN A N 1
ATOM 1540 C CA . GLN A 1 198 ? 28.491 -2.763 1.874 1.00 49.69 198 GLN A CA 1
ATOM 1541 C C . GLN A 1 198 ? 26.982 -2.606 2.039 1.00 49.69 198 GLN A C 1
ATOM 1543 O O . GLN A 1 198 ? 26.516 -1.578 2.540 1.00 49.69 198 GLN A O 1
ATOM 1548 N N . GLN A 1 199 ? 26.219 -3.578 1.534 1.00 55.06 199 GLN A N 1
ATOM 1549 C CA . GLN A 1 199 ? 24.767 -3.562 1.655 1.00 55.06 199 GLN A CA 1
ATOM 1550 C C . GLN A 1 199 ? 24.417 -3.463 3.142 1.00 55.06 199 GLN A C 1
ATOM 1552 O O . GLN A 1 199 ? 24.602 -4.414 3.896 1.00 55.06 199 GLN A O 1
ATOM 1557 N N . SER A 1 200 ? 23.945 -2.293 3.576 1.00 69.19 200 SER A N 1
ATOM 1558 C CA . SER A 1 200 ? 23.388 -2.156 4.913 1.00 69.19 200 SER A CA 1
ATOM 1559 C C . SER A 1 200 ? 22.099 -2.961 4.968 1.00 69.19 200 SER A C 1
ATOM 1561 O O . SER A 1 200 ? 21.304 -2.931 4.023 1.00 69.19 200 SER A O 1
ATOM 1563 N N . GLY A 1 201 ? 21.882 -3.640 6.085 1.00 87.75 201 GLY A N 1
ATOM 1564 C CA . GLY A 1 201 ? 20.622 -4.291 6.381 1.00 87.75 201 GLY A CA 1
ATOM 1565 C C . GLY A 1 201 ? 19.489 -3.277 6.509 1.00 87.75 201 GLY A C 1
ATOM 1566 O O . GLY A 1 201 ? 19.660 -2.072 6.301 1.00 87.75 201 GLY A O 1
ATOM 1567 N N . ARG A 1 202 ? 18.305 -3.773 6.847 1.00 93.38 202 ARG A N 1
ATOM 1568 C CA . ARG A 1 202 ? 17.093 -2.954 6.957 1.00 93.38 202 ARG A CA 1
ATOM 1569 C C . ARG A 1 202 ? 16.178 -3.481 8.043 1.00 93.38 202 ARG A C 1
ATOM 1571 O O . ARG A 1 202 ? 16.172 -4.681 8.301 1.00 93.38 202 ARG A O 1
ATOM 1578 N N . ILE A 1 203 ? 15.376 -2.596 8.609 1.00 97.06 203 ILE A N 1
ATOM 1579 C CA . ILE A 1 203 ? 14.338 -2.895 9.583 1.00 97.06 203 ILE A CA 1
ATOM 1580 C C . ILE A 1 203 ? 12.978 -2.710 8.903 1.00 97.06 203 ILE A C 1
ATOM 1582 O O . ILE A 1 203 ? 12.627 -1.639 8.400 1.00 97.06 203 ILE A O 1
ATOM 1586 N N . GLU A 1 204 ? 12.200 -3.781 8.892 1.00 97.12 204 GLU A N 1
ATOM 1587 C CA . GLU A 1 204 ? 10.823 -3.814 8.432 1.00 97.12 204 GLU A CA 1
ATOM 1588 C C . GLU A 1 204 ? 9.897 -3.983 9.639 1.00 97.12 204 GLU A C 1
ATOM 1590 O O . GLU A 1 204 ? 9.873 -5.040 10.264 1.00 97.12 204 GLU A O 1
ATOM 1595 N N . LEU A 1 205 ? 9.135 -2.943 9.973 1.00 97.38 205 LEU A N 1
ATOM 1596 C CA . LEU A 1 205 ? 8.264 -2.919 11.142 1.00 97.38 205 LEU A CA 1
ATOM 1597 C C . LEU A 1 205 ? 6.796 -3.113 10.730 1.00 97.38 205 LEU A C 1
ATOM 1599 O O . LEU A 1 205 ? 6.250 -2.353 9.930 1.00 97.38 205 LEU A O 1
ATOM 1603 N N . VAL A 1 206 ? 6.144 -4.126 11.295 1.00 96.25 206 VAL A N 1
ATOM 1604 C CA . VAL A 1 206 ? 4.725 -4.449 11.109 1.00 96.25 206 VAL A CA 1
ATOM 1605 C C . VAL A 1 206 ? 3.988 -4.182 12.419 1.00 96.25 206 VAL A C 1
ATOM 1607 O O . VAL A 1 206 ? 4.212 -4.864 13.419 1.00 96.25 206 VAL A O 1
ATOM 1610 N N . ILE A 1 207 ? 3.103 -3.186 12.413 1.00 96.25 207 ILE A N 1
ATOM 1611 C CA . ILE A 1 207 ? 2.354 -2.719 13.586 1.00 96.25 207 ILE A CA 1
ATOM 1612 C C . ILE A 1 207 ? 0.842 -2.774 13.374 1.00 96.25 207 ILE A C 1
ATOM 1614 O O . ILE A 1 207 ? 0.368 -3.034 12.271 1.00 96.25 207 ILE A O 1
ATOM 1618 N N . GLY A 1 208 ? 0.075 -2.551 14.437 1.00 94.25 208 GLY A N 1
ATOM 1619 C CA . GLY A 1 208 ? -1.388 -2.498 14.418 1.00 94.25 208 GLY A CA 1
ATOM 1620 C C . GLY A 1 208 ? -2.009 -3.183 15.636 1.00 94.25 208 GLY A C 1
ATOM 1621 O O . GLY A 1 208 ? -1.294 -3.851 16.402 1.00 94.25 208 GLY A O 1
ATOM 1622 N N . PRO A 1 209 ? -3.342 -3.116 15.794 1.00 93.38 209 PRO A N 1
ATOM 1623 C CA . PRO A 1 209 ? -4.029 -3.657 16.959 1.00 93.38 209 PRO A CA 1
ATOM 1624 C C . PRO A 1 209 ? -3.932 -5.184 17.023 1.00 93.38 209 PRO A C 1
ATOM 1626 O O . PRO A 1 209 ? -3.484 -5.867 16.089 1.00 93.38 209 PRO A O 1
ATOM 1629 N N . MET A 1 210 ? -4.349 -5.765 18.147 1.00 90.12 210 MET A N 1
ATOM 1630 C CA . MET A 1 210 ? -4.542 -7.213 18.237 1.00 90.12 210 MET A CA 1
ATOM 1631 C C . MET A 1 210 ? -5.467 -7.710 17.112 1.00 90.12 210 MET A C 1
ATOM 1633 O O . MET A 1 210 ? -6.310 -6.971 16.614 1.00 90.12 210 MET A O 1
ATOM 1637 N N . PHE A 1 211 ? -5.271 -8.960 16.678 1.00 86.50 211 PHE A N 1
ATOM 1638 C CA . PHE A 1 211 ? -6.047 -9.604 15.602 1.00 86.50 211 PHE A CA 1
ATOM 1639 C C . PHE A 1 211 ? -5.856 -9.026 14.185 1.00 86.50 211 PHE A C 1
ATOM 1641 O O . PHE A 1 211 ? -6.461 -9.521 13.242 1.00 86.50 211 PHE A O 1
ATOM 1648 N N . ALA A 1 212 ? -4.948 -8.064 13.988 1.00 85.50 212 ALA A N 1
ATOM 1649 C CA . ALA A 1 212 ? -4.611 -7.528 12.662 1.00 85.50 212 ALA A CA 1
ATOM 1650 C C . ALA A 1 212 ? -3.737 -8.463 11.789 1.00 85.50 212 ALA A C 1
ATOM 1652 O O . ALA A 1 212 ? -3.372 -8.105 10.675 1.00 85.50 212 ALA A O 1
ATOM 1653 N N . GLY A 1 213 ? -3.372 -9.659 12.270 1.00 82.06 213 GLY A N 1
ATOM 1654 C CA . GLY A 1 213 ? -2.565 -10.624 11.502 1.00 82.06 213 GLY A CA 1
ATOM 1655 C C . GLY A 1 213 ? -1.061 -10.315 11.433 1.00 82.06 213 GLY A C 1
ATOM 1656 O O . GLY A 1 213 ? -0.392 -10.748 10.502 1.00 82.06 213 GLY A O 1
ATOM 1657 N N . LYS A 1 214 ? -0.508 -9.581 12.409 1.00 88.06 214 LYS A N 1
ATOM 1658 C CA . LYS A 1 214 ? 0.915 -9.182 12.431 1.00 88.06 214 LYS A CA 1
ATOM 1659 C C . LYS A 1 214 ? 1.890 -10.361 12.381 1.00 88.06 214 LYS A C 1
ATOM 1661 O O . LYS A 1 214 ? 2.801 -10.358 11.563 1.00 88.06 214 LYS A O 1
ATOM 1666 N N . THR A 1 215 ? 1.672 -11.374 13.221 1.00 82.38 215 THR A N 1
ATOM 1667 C CA . THR A 1 215 ? 2.488 -12.598 13.235 1.00 82.38 215 THR A CA 1
ATOM 1668 C C . THR A 1 215 ? 2.361 -13.355 11.908 1.00 82.38 215 THR A C 1
ATOM 1670 O O . THR A 1 215 ? 3.361 -13.809 11.367 1.00 82.38 215 THR A O 1
ATOM 1673 N N . THR A 1 216 ? 1.161 -13.415 11.315 1.00 76.88 216 THR A N 1
ATOM 1674 C CA . THR A 1 216 ? 0.948 -14.013 9.985 1.00 76.88 216 THR A CA 1
ATOM 1675 C C . THR A 1 216 ? 1.736 -13.286 8.897 1.00 76.88 216 THR A C 1
ATOM 1677 O O . THR A 1 216 ? 2.379 -13.935 8.076 1.00 76.88 216 THR A O 1
ATOM 1680 N N . GLU A 1 217 ? 1.747 -11.951 8.907 1.00 79.50 217 GLU A N 1
ATOM 1681 C CA . GLU A 1 217 ? 2.547 -11.164 7.964 1.00 79.50 217 GLU A CA 1
ATOM 1682 C C . GLU A 1 217 ? 4.050 -11.376 8.189 1.00 79.50 217 GLU A C 1
ATOM 1684 O O . GLU A 1 217 ? 4.778 -11.586 7.221 1.00 79.50 217 GLU A O 1
ATOM 1689 N N . LEU A 1 218 ? 4.524 -11.410 9.441 1.00 84.94 218 LEU A N 1
ATOM 1690 C CA . LEU A 1 218 ? 5.919 -11.734 9.767 1.00 84.94 218 LEU A CA 1
ATOM 1691 C C . LEU A 1 218 ? 6.320 -13.104 9.211 1.00 84.94 218 LEU A C 1
ATOM 1693 O O . LEU A 1 218 ? 7.325 -13.200 8.506 1.00 84.94 218 LEU A O 1
ATOM 1697 N N . ILE A 1 219 ? 5.514 -14.139 9.455 1.00 79.06 219 ILE A N 1
ATOM 1698 C CA . ILE A 1 219 ? 5.754 -15.496 8.946 1.00 79.06 219 ILE A CA 1
ATOM 1699 C C . ILE A 1 219 ? 5.729 -15.510 7.415 1.00 79.06 219 ILE A C 1
ATOM 1701 O O . ILE A 1 219 ? 6.605 -16.107 6.795 1.00 79.06 219 ILE A O 1
ATOM 1705 N N . SER A 1 220 ? 4.790 -14.800 6.785 1.00 76.12 220 SER A N 1
ATOM 1706 C CA . SER A 1 220 ? 4.741 -14.634 5.328 1.00 76.12 220 SER A CA 1
ATOM 1707 C C . SER A 1 220 ? 6.050 -14.043 4.791 1.00 76.12 220 SER A C 1
ATOM 1709 O O . SER A 1 220 ? 6.647 -14.581 3.853 1.00 76.12 220 SER A O 1
ATOM 1711 N N . ARG A 1 221 ? 6.580 -12.989 5.433 1.00 85.25 221 ARG A N 1
ATOM 1712 C CA . ARG A 1 221 ? 7.880 -12.403 5.065 1.00 85.25 221 ARG A CA 1
ATOM 1713 C C . ARG A 1 221 ? 9.028 -13.393 5.264 1.00 85.25 221 ARG A C 1
ATOM 1715 O O . ARG A 1 221 ? 9.899 -13.465 4.398 1.00 85.25 221 ARG A O 1
ATOM 1722 N N . VAL A 1 222 ? 9.054 -14.137 6.370 1.00 83.69 222 VAL A N 1
ATOM 1723 C CA . VAL A 1 222 ? 10.080 -15.157 6.657 1.00 83.69 222 VAL A CA 1
ATOM 1724 C C . VAL A 1 222 ? 10.059 -16.250 5.590 1.00 83.69 222 VAL A C 1
ATOM 1726 O O . VAL A 1 222 ? 11.078 -16.478 4.942 1.00 83.69 222 VAL A O 1
ATOM 1729 N N . ASN A 1 223 ? 8.891 -16.829 5.312 1.00 76.88 223 ASN A N 1
ATOM 1730 C CA . ASN A 1 223 ? 8.714 -17.884 4.316 1.00 76.88 223 ASN A CA 1
ATOM 1731 C C . ASN A 1 223 ? 9.157 -17.437 2.917 1.00 76.88 223 ASN A C 1
ATOM 1733 O O . ASN A 1 223 ? 9.858 -18.178 2.233 1.00 76.88 223 ASN A O 1
ATOM 1737 N N . ARG A 1 224 ? 8.839 -16.200 2.503 1.00 77.31 224 ARG A N 1
ATOM 1738 C CA . ARG A 1 224 ? 9.333 -15.643 1.228 1.00 77.31 224 ARG A CA 1
ATOM 1739 C C . ARG A 1 224 ? 10.860 -15.614 1.140 1.00 77.31 224 ARG A C 1
ATOM 1741 O O . ARG A 1 224 ? 11.407 -15.893 0.077 1.00 77.31 224 ARG A O 1
ATOM 1748 N N . ASN A 1 225 ? 11.549 -15.252 2.224 1.00 82.81 225 ASN A N 1
ATOM 1749 C CA . ASN A 1 225 ? 13.014 -15.236 2.239 1.00 82.81 225 ASN A CA 1
ATOM 1750 C C . ASN A 1 225 ? 13.588 -16.662 2.267 1.00 82.81 225 ASN A C 1
ATOM 1752 O O . ASN A 1 225 ? 14.545 -16.944 1.546 1.00 82.81 225 ASN A O 1
ATOM 1756 N N . TYR A 1 226 ? 12.971 -17.559 3.039 1.00 79.31 226 TYR A N 1
ATOM 1757 C CA . TYR A 1 226 ? 13.354 -18.967 3.138 1.00 79.31 226 TYR A CA 1
ATOM 1758 C C . TYR A 1 226 ? 13.256 -19.700 1.793 1.00 79.31 226 TYR A C 1
ATOM 1760 O O . TYR A 1 226 ? 14.191 -20.389 1.394 1.00 79.31 226 TYR A O 1
ATOM 1768 N N . LEU A 1 227 ? 12.172 -19.482 1.037 1.00 75.69 227 LEU A N 1
ATOM 1769 C CA . LEU A 1 227 ? 11.992 -20.030 -0.316 1.00 75.69 227 LEU A CA 1
ATOM 1770 C C . LEU A 1 227 ? 13.065 -19.548 -1.305 1.00 75.69 227 LEU A C 1
ATOM 1772 O O . LEU A 1 227 ? 13.368 -20.241 -2.272 1.00 75.69 227 LEU A O 1
ATOM 1776 N N . ALA A 1 228 ? 13.661 -18.381 -1.060 1.00 74.69 228 ALA A N 1
ATOM 1777 C CA . ALA A 1 228 ? 14.813 -17.883 -1.809 1.00 74.69 228 ALA A CA 1
ATOM 1778 C C . ALA A 1 228 ? 16.163 -18.305 -1.202 1.00 74.69 228 ALA A C 1
ATOM 1780 O O . ALA A 1 228 ? 17.191 -17.705 -1.516 1.00 74.69 228 ALA A O 1
ATOM 1781 N N . SER A 1 229 ? 16.167 -19.331 -0.348 1.00 80.06 229 SER A N 1
ATOM 1782 C CA . SER A 1 229 ? 17.350 -19.925 0.281 1.00 80.06 229 SER A CA 1
ATOM 1783 C C . SER A 1 229 ? 18.128 -18.984 1.210 1.00 80.06 229 SER A C 1
ATOM 1785 O O . SER A 1 229 ? 19.342 -19.133 1.332 1.00 80.06 229 SER A O 1
ATOM 1787 N N . HIS A 1 230 ? 17.449 -18.033 1.861 1.00 81.75 230 HIS A N 1
ATOM 1788 C CA . HIS A 1 230 ? 18.034 -17.267 2.967 1.00 81.75 230 HIS A CA 1
ATOM 1789 C C . HIS A 1 230 ? 17.914 -18.037 4.279 1.00 81.75 230 HIS A C 1
ATOM 1791 O O . HIS A 1 230 ? 16.852 -18.595 4.584 1.00 81.75 230 HIS A O 1
ATOM 1797 N N . SER A 1 231 ? 18.957 -17.992 5.103 1.00 86.25 231 SER A N 1
ATOM 1798 C CA . SER A 1 231 ? 18.878 -18.486 6.476 1.00 86.25 231 SER A CA 1
ATOM 1799 C C . SER A 1 231 ? 18.021 -17.532 7.320 1.00 86.25 231 SER A C 1
ATOM 1801 O O . SER A 1 231 ? 18.243 -16.320 7.359 1.00 86.25 231 SER A O 1
ATOM 1803 N N . CYS A 1 232 ? 16.999 -18.077 7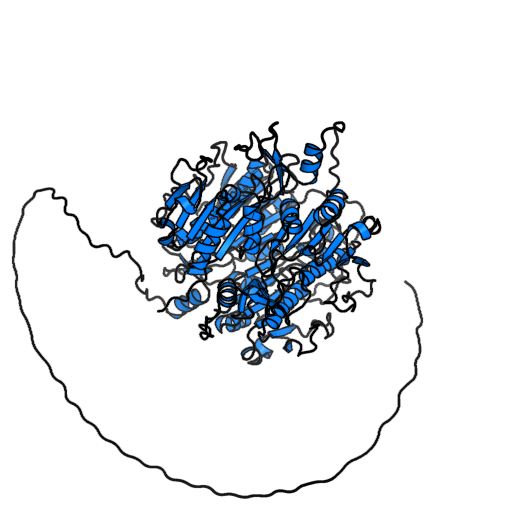.985 1.00 88.44 232 CYS A N 1
ATOM 1804 C CA . CYS A 1 232 ? 16.044 -17.306 8.785 1.00 88.44 232 CYS A CA 1
ATOM 1805 C C . CYS A 1 232 ? 16.106 -17.696 10.269 1.00 88.44 232 CYS A C 1
ATOM 1807 O O . CYS A 1 232 ? 16.049 -18.883 10.598 1.00 88.44 232 CYS A O 1
ATOM 1809 N N . TYR A 1 233 ? 16.173 -16.691 11.141 1.00 89.25 233 TYR A N 1
ATOM 1810 C CA . TYR A 1 233 ? 16.177 -16.822 12.597 1.00 89.25 233 TYR A CA 1
ATOM 1811 C C . TYR A 1 233 ? 14.958 -16.115 13.185 1.00 89.25 233 TYR A C 1
ATOM 1813 O O . TYR A 1 233 ? 14.790 -14.911 12.987 1.00 89.25 233 TYR A O 1
ATOM 1821 N N . VAL A 1 234 ? 14.099 -16.848 13.885 1.00 89.25 234 VAL A N 1
ATOM 1822 C CA . VAL A 1 234 ? 12.858 -16.327 14.468 1.00 89.25 234 VAL A CA 1
ATOM 1823 C C . VAL A 1 234 ? 13.019 -16.231 15.981 1.00 89.25 234 VAL A C 1
ATOM 1825 O O . VAL A 1 234 ? 13.380 -17.197 16.647 1.00 89.25 234 VAL A O 1
A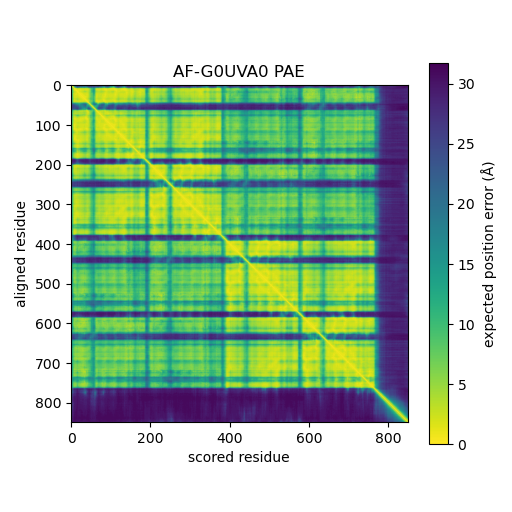TOM 1828 N N . ILE A 1 235 ? 12.756 -15.050 16.526 1.00 89.69 235 ILE A N 1
ATOM 1829 C CA . ILE A 1 235 ? 12.828 -14.748 17.950 1.00 89.69 235 ILE A CA 1
ATOM 1830 C C . ILE A 1 235 ? 11.417 -14.463 18.445 1.00 89.69 235 ILE A C 1
ATOM 1832 O O . ILE A 1 235 ? 10.737 -13.560 17.954 1.00 89.69 235 ILE A O 1
ATOM 1836 N N . GLU A 1 236 ? 10.997 -15.218 19.449 1.00 85.88 236 GLU A N 1
ATOM 1837 C CA . GLU A 1 236 ? 9.696 -15.078 20.086 1.00 85.88 236 GLU A CA 1
ATOM 1838 C C . GLU A 1 236 ? 9.844 -14.710 21.559 1.00 85.88 236 GLU A C 1
ATOM 1840 O O . GLU A 1 236 ? 10.805 -15.078 22.243 1.00 85.88 236 GLU A O 1
ATOM 1845 N N . TYR A 1 237 ? 8.849 -14.000 22.082 1.00 83.38 237 TYR A N 1
ATOM 1846 C CA . TYR A 1 237 ? 8.790 -13.705 23.505 1.00 83.38 237 TYR A CA 1
ATOM 1847 C C . TYR A 1 237 ? 8.383 -14.947 24.307 1.00 83.38 237 TYR A C 1
ATOM 1849 O O . TYR A 1 237 ? 7.287 -15.476 24.135 1.00 83.38 237 TYR A O 1
ATOM 1857 N N . SER A 1 238 ? 9.233 -15.392 25.234 1.00 76.00 238 SER A N 1
ATOM 1858 C CA . SER A 1 238 ? 9.077 -16.680 25.932 1.00 76.00 238 SER A CA 1
ATOM 1859 C C . SER A 1 238 ? 7.799 -16.824 26.765 1.00 76.00 238 SER A C 1
ATOM 1861 O O . SER A 1 238 ? 7.304 -17.937 26.946 1.00 76.00 238 SER A O 1
ATOM 1863 N N . LYS A 1 239 ? 7.220 -15.716 27.246 1.00 72.06 239 LYS A N 1
ATOM 1864 C CA . LYS A 1 239 ? 5.946 -15.739 27.987 1.00 72.06 239 LYS A CA 1
ATOM 1865 C C . LYS A 1 239 ? 4.722 -15.684 27.072 1.00 72.06 239 LYS A C 1
ATOM 1867 O O . LYS A 1 239 ? 3.595 -15.791 27.552 1.00 72.06 239 LYS A O 1
ATOM 1872 N N . ASN A 1 240 ? 4.907 -15.520 25.762 1.00 65.81 240 ASN A N 1
ATOM 1873 C CA . ASN A 1 240 ? 3.822 -15.517 24.791 1.00 65.81 240 ASN A CA 1
ATOM 1874 C C . ASN A 1 240 ? 3.376 -16.954 24.467 1.00 65.81 240 ASN A C 1
ATOM 1876 O O . ASN A 1 240 ? 3.613 -17.466 23.383 1.00 65.81 240 ASN A O 1
ATOM 1880 N N . MET A 1 241 ? 2.671 -17.598 25.401 1.00 55.72 241 MET A N 1
ATOM 1881 C CA . MET A 1 241 ? 2.108 -18.951 25.230 1.00 55.72 241 MET A CA 1
ATOM 1882 C C . MET A 1 241 ? 0.843 -18.993 24.347 1.00 55.72 241 MET A C 1
ATOM 1884 O O . MET A 1 241 ? 0.108 -19.977 24.367 1.00 55.72 241 MET A O 1
ATOM 1888 N N . ARG A 1 242 ? 0.531 -17.911 23.616 1.00 53.56 242 ARG A N 1
ATOM 1889 C CA . ARG A 1 242 ? -0.682 -17.817 22.779 1.00 53.56 242 ARG A CA 1
ATOM 1890 C C . ARG A 1 242 ? -0.594 -18.653 21.505 1.00 53.56 242 ARG A C 1
ATOM 1892 O O . ARG A 1 242 ? -1.628 -18.940 20.915 1.00 53.56 242 ARG A O 1
ATOM 1899 N N . TYR A 1 243 ? 0.616 -19.024 21.107 1.00 46.62 243 TYR A N 1
ATOM 1900 C CA . TYR A 1 243 ? 0.881 -19.906 19.983 1.00 46.62 243 TYR A CA 1
ATOM 1901 C C . TYR A 1 243 ? 1.311 -21.264 20.547 1.00 46.62 243 TYR A C 1
ATOM 1903 O O . TYR A 1 243 ? 2.221 -21.339 21.377 1.00 46.62 243 TYR A O 1
ATOM 1911 N N . SER A 1 244 ? 0.621 -22.340 20.162 1.00 40.22 244 SER A N 1
ATOM 1912 C CA . SER A 1 244 ? 1.088 -23.693 20.463 1.00 40.22 244 SER A CA 1
ATOM 1913 C C . SER A 1 244 ? 2.421 -23.912 19.747 1.00 40.22 244 SER A C 1
ATOM 1915 O O . SER A 1 244 ? 2.631 -23.411 18.646 1.00 40.22 244 SER A O 1
ATOM 1917 N N . ARG A 1 245 ? 3.322 -24.691 20.356 1.00 39.53 245 ARG A N 1
ATOM 1918 C CA . ARG A 1 245 ? 4.627 -25.101 19.792 1.00 39.53 245 ARG A CA 1
ATOM 1919 C C . ARG A 1 245 ? 4.510 -25.992 18.540 1.00 39.53 245 ARG A C 1
ATOM 1921 O O . ARG A 1 245 ? 5.427 -26.748 18.231 1.00 39.53 245 ARG A O 1
ATOM 1928 N N . GLU A 1 246 ? 3.375 -25.970 17.852 1.00 38.50 246 GLU A N 1
ATOM 1929 C CA . GLU A 1 246 ? 3.158 -26.739 16.638 1.00 38.50 246 GLU A CA 1
ATOM 1930 C C . GLU A 1 246 ? 3.705 -25.940 15.457 1.00 38.50 246 GLU A C 1
ATOM 1932 O O . GLU A 1 246 ? 3.056 -25.064 14.897 1.00 38.50 246 GLU A O 1
ATOM 1937 N N . ASN A 1 247 ? 4.977 -26.232 15.180 1.00 41.44 247 ASN A N 1
ATOM 1938 C CA . ASN A 1 247 ? 5.681 -26.137 13.907 1.00 41.44 247 ASN A CA 1
ATOM 1939 C C . ASN A 1 247 ? 4.886 -25.481 12.769 1.00 41.44 247 ASN A C 1
ATOM 1941 O O . ASN A 1 247 ? 3.965 -26.082 12.223 1.00 41.44 247 ASN A O 1
ATOM 1945 N N . ILE A 1 248 ? 5.324 -24.289 12.357 1.00 38.97 248 ILE A N 1
ATOM 1946 C CA . ILE A 1 248 ? 4.888 -23.622 11.124 1.00 38.97 248 ILE A CA 1
ATOM 1947 C C . ILE A 1 248 ? 5.170 -24.571 9.947 1.00 38.97 248 ILE A C 1
ATOM 1949 O O . ILE A 1 248 ? 6.338 -24.778 9.632 1.00 38.97 248 ILE A O 1
ATOM 1953 N N . PRO A 1 249 ? 4.175 -25.171 9.278 1.00 33.38 249 PRO A N 1
ATOM 1954 C CA . PRO A 1 249 ? 4.452 -26.145 8.230 1.00 33.38 249 PRO A CA 1
ATOM 1955 C C . PRO A 1 249 ? 5.139 -25.470 7.032 1.00 33.38 249 PRO A C 1
ATOM 1957 O O . PRO A 1 249 ? 4.592 -24.548 6.423 1.00 33.38 249 PRO A O 1
ATOM 1960 N N . THR A 1 250 ? 6.342 -25.930 6.681 1.00 36.47 250 THR A N 1
ATOM 1961 C CA . THR A 1 250 ? 7.005 -25.633 5.405 1.00 36.47 250 THR A CA 1
ATOM 1962 C C . THR A 1 250 ? 6.739 -26.781 4.428 1.00 36.47 250 THR A C 1
ATOM 1964 O O . THR A 1 250 ? 6.870 -27.959 4.754 1.00 36.47 250 THR A O 1
ATOM 1967 N N . HIS A 1 251 ? 6.307 -26.429 3.217 1.00 35.88 251 HIS A N 1
ATOM 1968 C CA . HIS A 1 251 ? 5.815 -27.343 2.176 1.00 35.88 251 HIS A CA 1
ATOM 1969 C C . HIS A 1 251 ? 6.896 -28.284 1.593 1.00 35.88 251 HIS A C 1
ATOM 1971 O O . HIS A 1 251 ? 6.584 -29.234 0.885 1.00 35.88 251 HIS A O 1
ATOM 1977 N N . ASP A 1 252 ? 8.178 -28.040 1.856 1.00 31.31 252 ASP A N 1
ATOM 1978 C CA . ASP A 1 252 ? 9.312 -28.658 1.160 1.00 31.31 252 ASP A CA 1
ATOM 1979 C C . ASP A 1 252 ? 10.116 -29.665 2.000 1.00 31.31 252 ASP A C 1
ATOM 1981 O O . ASP A 1 252 ? 11.178 -30.115 1.569 1.00 31.31 252 ASP A O 1
ATOM 1985 N N . GLY A 1 253 ? 9.637 -30.041 3.192 1.00 33.50 253 GLY A N 1
ATOM 1986 C CA . GLY A 1 253 ? 10.303 -31.040 4.041 1.00 33.50 253 GLY A CA 1
ATOM 1987 C C . GLY A 1 253 ? 11.691 -30.618 4.548 1.00 33.50 253 GLY A C 1
ATOM 1988 O O . GLY A 1 253 ? 12.433 -31.447 5.077 1.00 33.50 253 GLY A O 1
ATOM 1989 N N . ARG A 1 254 ? 12.058 -29.340 4.394 1.00 37.84 254 ARG A N 1
ATOM 1990 C CA . ARG A 1 254 ? 13.285 -28.754 4.940 1.00 37.84 254 ARG A CA 1
ATOM 1991 C C . ARG A 1 254 ? 13.054 -28.296 6.384 1.00 37.84 254 ARG A C 1
ATOM 1993 O O . ARG A 1 254 ? 11.955 -27.883 6.746 1.00 37.84 254 ARG A O 1
ATOM 2000 N N . THR A 1 255 ? 14.090 -28.380 7.222 1.00 39.72 255 THR A N 1
ATOM 2001 C CA . THR A 1 255 ? 14.028 -27.976 8.637 1.00 39.72 255 THR A CA 1
ATOM 2002 C C . THR A 1 255 ? 13.612 -26.512 8.788 1.00 39.72 255 THR A C 1
ATOM 2004 O O . THR A 1 255 ? 14.140 -25.638 8.095 1.00 39.72 255 THR A O 1
ATOM 2007 N N . LEU A 1 256 ? 12.668 -26.290 9.709 1.00 50.44 256 LEU A N 1
ATOM 2008 C CA . LEU A 1 256 ? 12.062 -25.012 10.094 1.00 50.44 256 LEU A CA 1
ATOM 2009 C C . LEU A 1 256 ? 13.093 -23.893 10.330 1.00 50.44 256 LEU A C 1
ATOM 2011 O O . LEU A 1 256 ? 14.242 -24.190 10.672 1.00 50.44 256 LEU A O 1
ATOM 2015 N N . PRO A 1 257 ? 12.689 -22.610 10.235 1.00 57.41 257 PRO A N 1
ATOM 2016 C CA . PRO A 1 257 ? 13.507 -21.504 10.721 1.00 57.41 257 PRO A CA 1
ATOM 2017 C C . PRO A 1 257 ? 13.949 -21.767 12.164 1.00 57.41 257 PRO A C 1
ATOM 2019 O O . PRO A 1 257 ? 13.145 -22.209 12.993 1.00 57.41 257 PRO A O 1
ATOM 2022 N N . ALA A 1 258 ? 15.214 -21.487 12.479 1.00 60.16 258 ALA A N 1
ATOM 2023 C CA . ALA A 1 258 ? 15.702 -21.622 13.844 1.00 60.16 258 ALA A CA 1
ATOM 2024 C C . ALA A 1 258 ? 14.907 -20.669 14.740 1.00 60.16 258 ALA A C 1
ATOM 2026 O O . ALA A 1 258 ? 14.972 -19.454 14.563 1.00 60.16 258 ALA A O 1
ATOM 2027 N N . THR A 1 259 ? 14.114 -21.234 15.649 1.00 68.94 259 THR A N 1
ATOM 2028 C CA . THR A 1 259 ? 13.217 -20.471 16.518 1.00 68.94 259 THR A CA 1
ATOM 2029 C C . THR A 1 259 ? 13.758 -20.490 17.936 1.00 68.94 259 THR A C 1
ATOM 2031 O O . THR A 1 259 ? 14.030 -21.559 18.487 1.00 68.94 259 THR A O 1
ATOM 2034 N N . VAL A 1 260 ? 13.920 -19.311 18.529 1.00 79.25 260 VAL A N 1
ATOM 2035 C CA . VAL A 1 260 ? 14.340 -19.145 19.919 1.00 79.25 260 VAL A CA 1
ATOM 2036 C C . VAL A 1 260 ? 13.281 -18.367 20.685 1.00 79.25 260 VAL A C 1
ATOM 2038 O O . VAL A 1 260 ? 12.712 -17.398 20.187 1.00 79.25 260 VAL A O 1
ATOM 2041 N N . SER A 1 261 ? 13.030 -18.782 21.921 1.00 82.69 261 SER A N 1
ATOM 2042 C CA . SER A 1 261 ? 12.133 -18.073 22.827 1.00 82.69 261 SER A CA 1
ATOM 2043 C C . SER A 1 261 ? 12.944 -17.459 23.966 1.00 82.69 261 SER A C 1
ATOM 2045 O O . SER A 1 261 ? 13.573 -18.190 24.729 1.00 82.69 261 SER A O 1
ATOM 2047 N N . VAL A 1 262 ? 12.916 -16.132 24.099 1.00 86.06 262 VAL A N 1
ATOM 2048 C CA . VAL A 1 262 ? 13.714 -15.371 25.087 1.00 86.06 262 VAL A CA 1
ATOM 2049 C C . VAL A 1 262 ? 12.862 -14.338 25.830 1.00 86.06 262 VAL A C 1
ATOM 2051 O O . VAL A 1 262 ? 11.741 -14.031 25.417 1.00 86.06 262 VAL A O 1
ATOM 2054 N N . ASN A 1 263 ? 13.347 -13.810 26.957 1.00 86.06 263 ASN A N 1
ATOM 2055 C CA . ASN A 1 263 ? 12.707 -12.674 27.638 1.00 86.06 263 ASN A CA 1
ATOM 2056 C C . ASN A 1 263 ? 13.285 -11.330 27.191 1.00 86.06 263 ASN A C 1
ATOM 2058 O O . ASN A 1 263 ? 12.576 -10.326 27.212 1.00 86.06 263 ASN A O 1
ATOM 2062 N N . LYS A 1 264 ? 14.561 -11.314 26.804 1.00 89.69 264 LYS A N 1
ATOM 2063 C CA . LYS A 1 264 ? 15.283 -10.147 26.290 1.00 89.69 264 LYS A CA 1
ATOM 2064 C C . LYS A 1 264 ? 16.070 -10.539 25.050 1.00 89.69 264 LYS A C 1
ATOM 2066 O O . LYS A 1 264 ? 16.545 -11.668 24.957 1.00 89.69 264 LYS A O 1
ATOM 2071 N N . LEU A 1 265 ? 16.247 -9.620 24.109 1.00 91.44 265 LEU A N 1
ATOM 2072 C CA . LEU A 1 265 ? 16.976 -9.917 22.870 1.00 91.44 265 LEU A CA 1
ATOM 2073 C C . LEU A 1 265 ? 18.477 -10.087 23.107 1.00 91.44 265 LEU A C 1
ATOM 2075 O O . LEU A 1 265 ? 19.130 -10.862 22.417 1.00 91.44 265 LEU A O 1
ATOM 2079 N N . SER A 1 266 ? 19.005 -9.445 24.143 1.00 89.25 266 SER A N 1
ATOM 2080 C CA . SER A 1 266 ? 20.362 -9.671 24.654 1.00 89.25 266 SER A CA 1
ATOM 2081 C C . SER A 1 266 ? 20.649 -11.130 25.058 1.00 89.25 266 SER A C 1
ATOM 2083 O O . SER A 1 266 ? 21.808 -11.538 25.055 1.00 89.25 266 SER A O 1
ATOM 2085 N N . GLU A 1 267 ? 19.628 -11.949 25.347 1.00 89.69 267 GLU A N 1
ATOM 2086 C CA . GLU A 1 267 ? 19.780 -13.375 25.700 1.00 89.69 267 GLU A CA 1
ATOM 2087 C C . GLU A 1 267 ? 20.007 -14.281 24.477 1.00 89.69 267 GLU A C 1
ATOM 2089 O O . GLU A 1 267 ? 20.435 -15.423 24.632 1.00 89.69 267 GLU A O 1
ATOM 2094 N N . VAL A 1 268 ? 19.746 -13.790 23.259 1.00 85.75 268 VAL A N 1
ATOM 2095 C CA . VAL A 1 268 ? 19.869 -14.564 22.008 1.00 85.75 268 VAL A CA 1
ATOM 2096 C C . VAL A 1 268 ? 21.324 -14.981 21.728 1.00 85.75 268 VAL A C 1
ATOM 2098 O O . VAL A 1 268 ? 21.578 -15.941 20.996 1.00 85.75 268 VAL A O 1
ATOM 2101 N N . GLY A 1 269 ? 22.297 -14.288 22.326 1.00 84.25 269 GLY A N 1
ATOM 2102 C CA . GLY A 1 269 ? 23.720 -14.516 22.086 1.00 84.25 269 GLY A CA 1
ATOM 2103 C C . GLY A 1 269 ? 24.119 -14.160 20.652 1.00 84.25 269 GLY A C 1
ATOM 2104 O O . GLY A 1 269 ? 23.523 -13.284 20.032 1.00 84.25 269 GLY A O 1
ATOM 2105 N N . ASN A 1 270 ? 25.125 -14.849 20.110 1.00 86.12 270 ASN A N 1
ATOM 2106 C CA . ASN A 1 270 ? 25.679 -14.552 18.781 1.00 86.12 270 ASN A CA 1
ATOM 2107 C C . ASN A 1 270 ? 25.081 -15.400 17.648 1.00 86.12 270 ASN A C 1
ATOM 2109 O O . ASN A 1 270 ? 25.462 -15.217 16.497 1.00 86.12 270 ASN A O 1
ATOM 2113 N N . ALA A 1 271 ? 24.147 -16.310 17.947 1.00 82.94 271 ALA A N 1
ATOM 2114 C CA . ALA A 1 271 ? 23.610 -17.252 16.961 1.00 82.94 271 ALA A CA 1
ATOM 2115 C C . ALA A 1 271 ? 22.957 -16.551 15.759 1.00 82.94 271 ALA A C 1
ATOM 2117 O O . ALA A 1 271 ? 23.040 -17.040 14.640 1.00 82.94 271 ALA A O 1
ATOM 2118 N N . TRP A 1 272 ? 22.353 -15.378 15.968 1.00 88.44 272 TRP A N 1
ATOM 2119 C CA . TRP A 1 272 ? 21.717 -14.596 14.907 1.00 88.44 272 TRP A CA 1
ATOM 2120 C C . TRP A 1 272 ? 22.715 -14.077 13.847 1.00 88.44 272 TRP A C 1
ATOM 2122 O O . TRP A 1 272 ? 22.303 -13.761 12.732 1.00 88.44 272 TRP A O 1
ATOM 2132 N N . HIS A 1 273 ? 24.023 -14.019 14.132 1.00 87.81 273 HIS A N 1
ATOM 2133 C CA . HIS A 1 273 ? 25.026 -13.590 13.148 1.00 87.81 273 HIS A CA 1
ATOM 2134 C C . HIS A 1 273 ? 25.141 -14.538 11.949 1.00 87.81 273 HIS A C 1
ATOM 2136 O O . HIS A 1 273 ? 25.476 -14.073 10.857 1.00 87.81 273 HIS A O 1
ATOM 2142 N N . ASP A 1 274 ? 24.799 -15.815 12.114 1.00 88.75 274 ASP A N 1
ATOM 2143 C CA . ASP A 1 274 ? 24.874 -16.826 11.051 1.00 88.75 274 ASP A CA 1
ATOM 2144 C C . ASP A 1 274 ? 23.654 -16.801 10.110 1.00 88.75 274 ASP A C 1
ATOM 2146 O O . ASP A 1 274 ? 23.592 -17.549 9.133 1.00 88.75 274 ASP A O 1
ATOM 2150 N N . TYR A 1 275 ? 22.677 -15.927 10.383 1.00 90.81 275 TYR A N 1
ATOM 2151 C CA . TYR A 1 275 ? 21.418 -15.856 9.644 1.00 90.81 275 TYR A CA 1
ATOM 2152 C C . TYR A 1 275 ? 21.308 -14.579 8.815 1.00 90.81 275 TYR A C 1
ATOM 2154 O O . TYR A 1 275 ? 21.741 -13.513 9.250 1.00 90.81 275 TYR A O 1
ATOM 2162 N N . ASP A 1 276 ? 20.722 -14.657 7.625 1.00 89.75 276 ASP A N 1
ATOM 2163 C CA . ASP A 1 276 ? 20.506 -13.500 6.745 1.00 89.75 276 ASP A CA 1
ATOM 2164 C C . ASP A 1 276 ? 19.323 -12.638 7.212 1.00 89.75 276 ASP A C 1
ATOM 2166 O O . ASP A 1 276 ? 19.334 -11.404 7.107 1.00 89.75 276 ASP A O 1
ATOM 2170 N N . VAL A 1 277 ? 18.286 -13.304 7.729 1.00 92.12 277 VAL A N 1
ATOM 2171 C CA . VAL A 1 277 ? 17.009 -12.700 8.114 1.00 92.12 277 VAL A CA 1
ATOM 2172 C C . VAL A 1 277 ? 16.715 -12.982 9.577 1.00 92.12 277 VAL A C 1
ATOM 2174 O O . VAL A 1 277 ? 16.634 -14.139 9.984 1.00 92.12 277 VAL A O 1
ATOM 2177 N N . ILE A 1 278 ? 16.490 -11.919 10.346 1.00 95.06 278 ILE A N 1
ATOM 2178 C CA . ILE A 1 278 ? 16.121 -11.986 11.759 1.00 95.06 278 ILE A CA 1
ATOM 2179 C C . ILE A 1 278 ? 14.682 -11.507 11.902 1.00 95.06 278 ILE A C 1
ATOM 2181 O O . ILE A 1 278 ? 14.369 -10.368 11.563 1.00 95.06 278 ILE A O 1
ATOM 2185 N N . ALA A 1 279 ? 13.796 -12.361 12.389 1.00 93.94 279 ALA A N 1
ATOM 2186 C CA . ALA A 1 279 ? 12.405 -12.022 12.634 1.00 93.94 279 ALA A CA 1
ATOM 2187 C C . ALA A 1 279 ? 12.139 -11.968 14.139 1.00 93.94 279 ALA A C 1
ATOM 2189 O O . ALA A 1 279 ? 12.530 -12.880 14.856 1.00 93.94 279 ALA A O 1
ATOM 2190 N N . VAL A 1 280 ? 11.478 -10.917 14.617 1.00 94.06 280 VAL A N 1
ATOM 2191 C CA . VAL A 1 280 ? 11.128 -10.735 16.031 1.00 94.06 280 VAL A CA 1
ATOM 2192 C C . VAL A 1 280 ? 9.615 -10.588 16.153 1.00 94.06 280 VAL A C 1
ATOM 2194 O O . VAL A 1 280 ? 9.054 -9.589 15.695 1.00 94.06 280 VAL A O 1
ATOM 2197 N N . ASP A 1 281 ? 8.950 -11.568 16.765 1.00 91.00 281 ASP A N 1
ATOM 2198 C CA . ASP A 1 281 ? 7.518 -11.486 17.068 1.00 91.00 281 ASP A CA 1
ATOM 2199 C C . ASP A 1 281 ? 7.273 -10.994 18.498 1.00 91.00 281 ASP A C 1
ATOM 2201 O O . ASP A 1 281 ? 7.978 -11.346 19.445 1.00 91.00 281 ASP A O 1
ATOM 2205 N N . GLY A 1 282 ? 6.239 -10.171 18.664 1.00 89.12 282 GLY A N 1
ATOM 2206 C CA . GLY A 1 282 ? 5.930 -9.535 19.940 1.00 89.12 282 GLY A CA 1
ATOM 2207 C C . GLY A 1 282 ? 6.954 -8.475 20.343 1.00 89.12 282 GLY A C 1
ATOM 2208 O O . GLY A 1 282 ? 7.255 -8.352 21.528 1.00 89.12 282 GLY A O 1
ATOM 2209 N N . GLY A 1 283 ? 7.454 -7.695 19.379 1.00 92.19 283 GLY A N 1
ATOM 2210 C CA . GLY A 1 283 ? 8.455 -6.641 19.579 1.00 92.19 283 GLY A CA 1
ATOM 2211 C C . GLY A 1 283 ? 8.167 -5.713 20.765 1.00 92.19 283 GLY A C 1
ATOM 2212 O O . GLY A 1 283 ? 9.099 -5.265 21.422 1.00 92.19 283 GLY A O 1
ATOM 2213 N N . GLN A 1 284 ? 6.885 -5.471 21.078 1.00 92.94 284 GLN A N 1
ATOM 2214 C CA . GLN A 1 284 ? 6.456 -4.611 22.186 1.00 92.94 284 GLN A CA 1
ATOM 2215 C C . GLN A 1 284 ? 6.810 -5.137 23.595 1.00 92.94 284 GLN A C 1
ATOM 2217 O O . GLN A 1 284 ? 6.567 -4.460 24.593 1.00 92.94 284 GLN A O 1
ATOM 2222 N N . PHE A 1 285 ? 7.289 -6.378 23.698 1.00 91.00 285 PHE A N 1
ATOM 2223 C CA . PHE A 1 285 ? 7.701 -6.996 24.960 1.00 91.00 285 PHE A CA 1
ATOM 2224 C C . PHE A 1 285 ? 9.216 -6.929 25.191 1.00 91.00 285 PHE A C 1
ATOM 2226 O O . PHE A 1 285 ? 9.683 -7.367 26.241 1.00 91.00 285 PHE A O 1
ATOM 2233 N N . PHE A 1 286 ? 9.983 -6.392 24.235 1.00 92.81 286 PHE A N 1
ATOM 2234 C CA . PHE A 1 286 ? 11.443 -6.335 24.278 1.00 92.81 286 PHE A CA 1
ATOM 2235 C C . PHE A 1 286 ? 11.933 -4.888 24.445 1.00 92.81 286 PHE A C 1
ATOM 2237 O O . PHE A 1 286 ? 11.987 -4.136 23.470 1.00 92.81 286 PHE A O 1
ATOM 2244 N N . PRO A 1 287 ? 12.341 -4.471 25.658 1.00 91.69 287 PRO A N 1
ATOM 2245 C CA . PRO A 1 287 ? 12.872 -3.126 25.886 1.00 91.69 287 PRO A CA 1
ATOM 2246 C C . PRO A 1 287 ? 14.149 -2.824 25.086 1.00 91.69 287 PRO A C 1
ATOM 2248 O O . PRO A 1 287 ? 14.408 -1.668 24.766 1.00 91.69 287 PRO A O 1
ATOM 2251 N N . ASP A 1 288 ? 14.926 -3.858 24.747 1.00 94.38 288 ASP A N 1
ATOM 2252 C CA . ASP A 1 288 ? 16.181 -3.800 23.988 1.00 94.38 288 ASP A CA 1
ATOM 2253 C C . ASP A 1 288 ? 15.990 -3.926 22.459 1.00 94.38 288 ASP A C 1
ATOM 2255 O O . ASP A 1 288 ? 16.965 -4.040 21.715 1.00 94.38 288 ASP A O 1
ATOM 2259 N N . ILE A 1 289 ? 14.746 -3.851 21.955 1.00 96.00 289 ILE A N 1
ATOM 2260 C CA . ILE A 1 289 ? 14.424 -4.011 20.522 1.00 96.00 289 ILE A CA 1
ATOM 2261 C C . ILE A 1 289 ? 15.143 -3.011 19.618 1.00 96.00 289 ILE A C 1
ATOM 2263 O O . ILE A 1 289 ? 15.624 -3.401 18.557 1.00 96.00 289 ILE A O 1
ATOM 2267 N N . LEU A 1 290 ? 15.243 -1.737 20.012 1.00 94.62 290 LEU A N 1
ATOM 2268 C CA . LEU A 1 290 ? 15.864 -0.709 19.173 1.00 94.62 290 LEU A CA 1
ATOM 2269 C C . LEU A 1 290 ? 17.355 -0.981 18.974 1.00 94.62 290 LEU A C 1
ATOM 2271 O O . LEU A 1 290 ? 17.843 -0.924 17.844 1.00 94.62 290 LEU A O 1
ATOM 2275 N N . GLU A 1 291 ? 18.057 -1.271 20.069 1.00 94.19 291 GLU A N 1
ATOM 2276 C CA . GLU A 1 291 ? 19.489 -1.553 20.066 1.00 94.19 291 GLU A CA 1
ATOM 2277 C C . GLU A 1 291 ? 19.777 -2.810 19.244 1.00 94.19 291 GLU A C 1
ATOM 2279 O O . GLU A 1 291 ? 20.559 -2.756 18.292 1.00 94.19 291 GLU A O 1
ATOM 2284 N N . PHE A 1 292 ? 19.060 -3.905 19.523 1.00 95.62 292 PHE A N 1
ATOM 2285 C CA . PHE A 1 292 ? 19.215 -5.164 18.800 1.00 95.62 292 PHE A CA 1
ATOM 2286 C C . PHE A 1 292 ? 18.928 -5.014 17.301 1.00 95.62 292 PHE A C 1
ATOM 2288 O O . PHE A 1 292 ? 19.744 -5.413 16.469 1.00 95.62 292 PHE A O 1
ATOM 2295 N N . CYS A 1 293 ? 17.798 -4.401 16.931 1.00 96.06 293 CYS A N 1
ATOM 2296 C CA . CYS A 1 293 ? 17.422 -4.250 15.524 1.00 96.06 293 CYS A CA 1
ATOM 2297 C C . CYS A 1 293 ? 18.389 -3.333 14.773 1.00 96.06 293 CYS A C 1
ATOM 2299 O O . CYS A 1 293 ? 18.733 -3.618 13.626 1.00 96.06 293 CYS A O 1
ATOM 2301 N N . SER A 1 294 ? 18.847 -2.250 15.406 1.00 93.44 294 SER A N 1
ATOM 2302 C CA . SER A 1 294 ? 19.825 -1.341 14.802 1.00 93.44 294 SER A CA 1
ATOM 2303 C C . SER A 1 294 ? 21.172 -2.027 14.615 1.00 93.44 294 SER A C 1
ATOM 2305 O O . SER A 1 294 ? 21.750 -1.924 13.536 1.00 93.44 294 SER A O 1
ATOM 2307 N N . MET A 1 295 ? 21.642 -2.780 15.613 1.00 92.75 295 MET A N 1
ATOM 2308 C CA . MET A 1 295 ? 22.859 -3.586 15.522 1.00 92.75 295 MET A CA 1
ATOM 2309 C C . MET A 1 295 ? 22.760 -4.616 14.390 1.00 92.75 295 MET A C 1
ATOM 2311 O O . MET A 1 295 ? 23.636 -4.660 13.527 1.00 92.75 295 MET A O 1
ATOM 2315 N N . ALA A 1 296 ? 21.680 -5.399 14.342 1.00 93.69 296 ALA A N 1
ATOM 2316 C CA . ALA A 1 296 ? 21.489 -6.422 13.320 1.00 93.69 296 ALA A CA 1
ATOM 2317 C C . ALA A 1 296 ? 21.375 -5.819 11.909 1.00 93.69 296 ALA A C 1
ATOM 2319 O O . ALA A 1 296 ? 22.043 -6.281 10.984 1.00 93.69 296 ALA A O 1
ATOM 2320 N N . ALA A 1 297 ? 20.615 -4.735 11.733 1.00 93.75 297 ALA A N 1
ATOM 2321 C CA . ALA A 1 297 ? 20.526 -4.046 10.447 1.00 93.75 297 ALA A CA 1
ATOM 2322 C C . ALA A 1 297 ? 21.870 -3.423 10.030 1.00 93.75 297 ALA A C 1
ATOM 2324 O O . ALA A 1 297 ? 22.267 -3.516 8.868 1.00 93.75 297 ALA A O 1
ATOM 2325 N N . ASN A 1 298 ? 22.623 -2.839 10.964 1.00 90.88 298 ASN A N 1
ATOM 2326 C CA . ASN A 1 298 ? 23.961 -2.314 10.685 1.00 90.88 298 ASN A CA 1
ATOM 2327 C C . ASN A 1 298 ? 24.960 -3.429 10.324 1.00 90.88 298 ASN A C 1
ATOM 2329 O O . ASN A 1 298 ? 25.858 -3.189 9.525 1.00 90.88 298 ASN A O 1
ATOM 2333 N N . ALA A 1 299 ? 24.759 -4.651 10.828 1.00 89.94 299 ALA A N 1
ATOM 2334 C CA . ALA A 1 299 ? 25.513 -5.851 10.459 1.00 89.94 299 ALA A CA 1
ATOM 2335 C C . ALA A 1 299 ? 25.067 -6.487 9.122 1.00 89.94 299 ALA A C 1
ATOM 2337 O O . ALA A 1 299 ? 25.437 -7.623 8.825 1.00 89.94 299 ALA A O 1
ATOM 2338 N N . GLY A 1 300 ? 24.253 -5.791 8.320 1.00 90.31 300 GLY A N 1
ATOM 2339 C CA . GLY A 1 300 ? 23.815 -6.269 7.004 1.00 90.31 300 GLY A CA 1
ATOM 2340 C C . GLY A 1 300 ? 22.555 -7.138 7.022 1.00 90.31 300 GLY A C 1
ATOM 2341 O O . GLY A 1 300 ? 22.130 -7.606 5.969 1.00 90.31 300 GLY A O 1
ATOM 2342 N N . LYS A 1 301 ? 21.931 -7.367 8.187 1.00 92.12 301 LYS A N 1
ATOM 2343 C CA . LYS A 1 301 ? 20.795 -8.293 8.310 1.00 92.12 301 LYS A CA 1
ATOM 2344 C C . LYS A 1 301 ? 19.471 -7.653 7.902 1.00 92.12 301 LYS A C 1
ATOM 2346 O O . LYS A 1 301 ? 19.224 -6.467 8.136 1.00 92.12 301 LYS A O 1
ATOM 2351 N N . LYS A 1 302 ? 18.565 -8.457 7.346 1.00 94.38 302 LYS A N 1
ATOM 2352 C CA . LYS A 1 302 ? 17.160 -8.063 7.187 1.00 94.38 302 LYS A CA 1
ATOM 2353 C C . LYS A 1 302 ? 16.418 -8.361 8.486 1.00 94.38 302 LYS A C 1
ATOM 2355 O O . LYS A 1 302 ? 16.198 -9.523 8.811 1.00 94.38 302 LYS A O 1
ATOM 2360 N N . VAL A 1 303 ? 16.015 -7.322 9.203 1.00 97.00 303 VAL A N 1
ATOM 2361 C CA . VAL A 1 303 ? 15.290 -7.433 10.470 1.00 97.00 303 VAL A CA 1
ATOM 2362 C C . VAL A 1 303 ? 13.805 -7.185 10.223 1.00 97.00 303 VAL A C 1
ATOM 2364 O O . VAL A 1 303 ? 13.438 -6.146 9.683 1.00 97.00 303 VAL A O 1
ATOM 2367 N N . ILE A 1 304 ? 12.942 -8.126 10.593 1.00 96.75 304 ILE A N 1
ATOM 2368 C CA . ILE A 1 304 ? 11.484 -8.015 10.459 1.00 96.75 304 ILE A CA 1
ATOM 2369 C C . ILE A 1 304 ? 10.882 -8.060 11.860 1.00 96.75 304 ILE A C 1
ATOM 2371 O O . ILE A 1 304 ? 11.062 -9.042 12.570 1.00 96.75 304 ILE A O 1
ATOM 2375 N N . VAL A 1 305 ? 10.159 -7.022 12.266 1.00 97.38 305 VAL A N 1
ATOM 2376 C CA . VAL A 1 305 ? 9.590 -6.915 13.616 1.00 97.38 305 VAL A CA 1
ATOM 2377 C C . VAL A 1 305 ? 8.074 -6.833 13.528 1.00 97.38 305 VAL A C 1
ATOM 2379 O O . VAL A 1 305 ? 7.547 -5.965 12.836 1.00 97.38 305 VAL A O 1
ATOM 2382 N N . ALA A 1 306 ? 7.368 -7.699 14.250 1.00 95.00 306 ALA A N 1
ATOM 2383 C CA . ALA A 1 306 ? 5.926 -7.601 14.456 1.00 95.00 306 ALA A CA 1
ATOM 2384 C C . ALA A 1 306 ? 5.637 -7.112 15.878 1.00 95.00 306 ALA A C 1
ATOM 2386 O O . ALA A 1 306 ? 6.078 -7.726 16.851 1.00 95.00 306 ALA A O 1
ATOM 2387 N N . ALA A 1 307 ? 4.892 -6.014 16.016 1.00 95.25 307 ALA A N 1
ATOM 2388 C CA . ALA A 1 307 ? 4.616 -5.413 17.319 1.00 95.25 307 ALA A CA 1
ATOM 2389 C C . ALA A 1 307 ? 3.241 -4.740 17.407 1.00 95.25 307 ALA A C 1
ATOM 2391 O O . ALA A 1 307 ? 2.641 -4.379 16.402 1.00 95.25 307 ALA A O 1
ATOM 2392 N N . LEU A 1 308 ? 2.709 -4.559 18.613 1.00 94.06 308 LEU A N 1
ATOM 2393 C CA . LEU A 1 308 ? 1.586 -3.635 18.822 1.00 94.06 308 LEU A CA 1
ATOM 2394 C C . LEU A 1 308 ? 2.076 -2.185 18.676 1.00 94.06 308 LEU A C 1
ATOM 2396 O O . LEU A 1 308 ? 3.175 -1.861 19.117 1.00 94.06 308 LEU A O 1
ATOM 2400 N N . ASP A 1 309 ? 1.267 -1.318 18.068 1.00 91.88 309 ASP A N 1
ATOM 2401 C CA . ASP A 1 309 ? 1.519 0.128 18.007 1.00 91.88 309 ASP A CA 1
ATOM 2402 C C . ASP A 1 309 ? 1.148 0.834 19.313 1.00 91.88 309 ASP A C 1
ATOM 2404 O O . ASP A 1 309 ? 1.918 1.662 19.798 1.00 91.88 309 ASP A O 1
ATOM 2408 N N . GLY A 1 310 ? 0.008 0.477 19.904 1.00 92.50 310 GLY A N 1
ATOM 2409 C CA . GLY A 1 310 ? -0.437 0.979 21.202 1.00 92.50 310 GLY A CA 1
ATOM 2410 C C . GLY A 1 310 ? -1.021 -0.113 22.090 1.00 92.50 310 GLY A C 1
ATOM 2411 O O . GLY A 1 310 ? -1.339 -1.218 21.639 1.00 92.50 310 GLY A O 1
ATOM 2412 N N . ASP A 1 311 ? -1.135 0.191 23.378 1.00 92.44 311 ASP A N 1
ATOM 2413 C CA . ASP A 1 311 ? -1.801 -0.673 24.347 1.00 92.44 311 ASP A CA 1
ATOM 2414 C C . ASP A 1 311 ? -3.334 -0.504 24.330 1.00 92.44 311 ASP A C 1
ATOM 2416 O O . ASP A 1 311 ? -3.911 0.150 23.460 1.00 92.44 311 ASP A O 1
ATOM 2420 N N . TYR A 1 312 ? -4.023 -1.118 25.296 1.00 90.06 312 TYR A N 1
ATOM 2421 C CA . TYR A 1 312 ? -5.486 -1.067 25.386 1.00 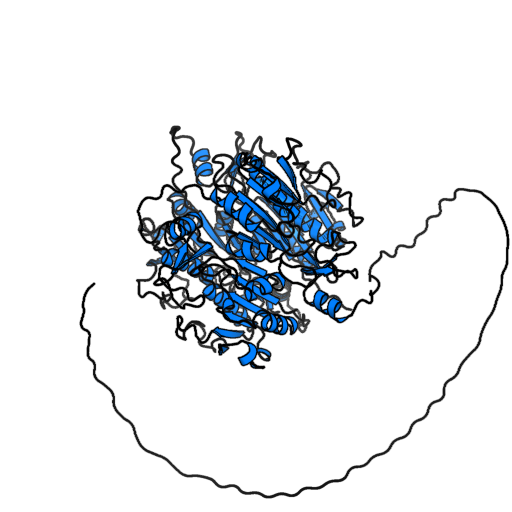90.06 312 TYR A CA 1
ATOM 2422 C C . TYR A 1 312 ? -6.054 0.331 25.683 1.00 90.06 312 TYR A C 1
ATOM 2424 O O . TYR A 1 312 ? -7.246 0.551 25.471 1.00 90.06 312 TYR A O 1
ATOM 2432 N N . ARG A 1 313 ? -5.228 1.263 26.178 1.00 89.62 313 ARG A N 1
ATOM 2433 C CA . ARG A 1 313 ? -5.559 2.682 26.392 1.00 89.62 313 ARG A CA 1
ATOM 2434 C C . ARG A 1 313 ? -5.147 3.548 25.204 1.00 89.62 313 ARG A C 1
ATOM 2436 O O . ARG A 1 313 ? -5.267 4.764 25.278 1.00 89.62 313 ARG A O 1
ATOM 2443 N N . ASN A 1 314 ? -4.676 2.920 24.125 1.00 90.06 314 ASN A N 1
ATOM 2444 C CA . ASN A 1 314 ? -4.148 3.582 22.944 1.00 90.06 314 ASN A CA 1
ATOM 2445 C C . ASN A 1 314 ? -2.861 4.392 23.219 1.00 90.06 314 ASN A C 1
ATOM 2447 O O . ASN A 1 314 ? -2.511 5.280 22.444 1.00 90.06 314 ASN A O 1
ATOM 2451 N N . GLU A 1 315 ? -2.132 4.067 24.294 1.00 92.25 315 GLU A N 1
ATOM 2452 C CA . GLU A 1 315 ? -0.829 4.664 24.596 1.00 92.25 315 GLU A CA 1
ATOM 2453 C C . GLU A 1 315 ? 0.290 3.894 23.877 1.00 92.25 315 GLU A C 1
ATOM 2455 O O . GLU A 1 315 ? 0.308 2.654 23.918 1.00 92.25 315 GLU A O 1
ATOM 2460 N N . PRO A 1 316 ? 1.254 4.579 23.237 1.00 93.81 316 PRO A N 1
ATOM 2461 C CA . PRO A 1 316 ? 2.311 3.920 22.482 1.00 93.81 316 PRO A CA 1
ATOM 2462 C C . PRO A 1 316 ? 3.254 3.117 23.387 1.00 93.81 316 PRO A C 1
ATOM 2464 O O . PRO A 1 316 ? 3.586 3.509 24.513 1.00 93.81 316 PRO A O 1
ATOM 2467 N N . PHE A 1 317 ? 3.758 1.997 22.872 1.00 91.81 317 PHE A N 1
ATOM 2468 C CA . PHE A 1 317 ? 4.898 1.311 23.483 1.00 91.81 317 PHE A CA 1
ATOM 2469 C C . PHE A 1 317 ? 6.179 2.096 23.178 1.00 91.81 317 PHE A C 1
ATOM 2471 O O . PHE A 1 317 ? 6.560 2.229 22.018 1.00 91.81 317 PHE A O 1
ATOM 2478 N N . GLU A 1 318 ? 6.852 2.616 24.210 1.00 91.00 318 GLU A N 1
ATOM 2479 C CA . GLU A 1 318 ? 7.963 3.574 24.059 1.00 91.00 318 GLU A CA 1
ATOM 2480 C C . GLU A 1 318 ? 9.080 3.068 23.132 1.00 91.00 318 GLU A C 1
ATOM 2482 O O . GLU A 1 318 ? 9.539 3.778 22.241 1.00 91.00 318 GLU A O 1
ATOM 2487 N N . HIS A 1 319 ? 9.496 1.816 23.294 1.00 92.94 319 HIS A N 1
ATOM 2488 C CA . HIS A 1 319 ? 10.565 1.224 22.491 1.00 92.94 319 HIS A CA 1
ATOM 2489 C C . HIS A 1 319 ? 10.129 0.934 21.043 1.00 92.94 319 HIS A C 1
ATOM 2491 O O . HIS A 1 319 ? 10.957 1.006 20.137 1.00 92.94 319 HIS A O 1
ATOM 2497 N N . ILE A 1 320 ? 8.835 0.689 20.793 1.00 95.50 320 ILE A N 1
ATOM 2498 C CA . ILE A 1 320 ? 8.290 0.606 19.428 1.00 95.50 320 ILE A CA 1
ATOM 2499 C C . ILE A 1 320 ? 8.226 1.993 18.794 1.00 95.50 320 ILE A C 1
ATOM 2501 O O . ILE A 1 320 ? 8.629 2.151 17.645 1.00 95.50 320 ILE A O 1
ATOM 2505 N N . ALA A 1 321 ? 7.807 3.014 19.543 1.00 94.06 321 ALA A N 1
ATOM 2506 C CA . ALA A 1 321 ? 7.819 4.396 19.074 1.00 94.06 321 ALA A CA 1
ATOM 2507 C C . ALA A 1 321 ? 9.227 4.854 18.660 1.00 94.06 321 ALA A C 1
ATOM 2509 O O . ALA A 1 321 ? 9.379 5.470 17.608 1.00 94.06 321 ALA A O 1
ATOM 2510 N N . LYS A 1 322 ? 10.268 4.491 19.422 1.00 94.12 322 LYS A N 1
ATOM 2511 C CA . LYS A 1 322 ? 11.671 4.765 19.055 1.00 94.12 322 LYS A CA 1
ATOM 2512 C C . LYS A 1 322 ? 12.167 3.941 17.860 1.00 94.12 322 LYS A C 1
ATOM 2514 O O . LYS A 1 322 ? 13.066 4.376 17.147 1.00 94.12 322 LYS A O 1
ATOM 2519 N N . LEU A 1 323 ? 11.576 2.773 17.602 1.00 95.44 323 LEU A N 1
ATOM 2520 C CA . LEU A 1 323 ? 11.916 1.939 16.446 1.00 95.44 323 LEU A CA 1
ATOM 2521 C C . LEU A 1 323 ? 11.351 2.490 15.126 1.00 95.44 323 LEU A C 1
ATOM 2523 O O . LEU A 1 323 ? 11.922 2.234 14.068 1.00 95.44 323 LEU A O 1
ATOM 2527 N N . ILE A 1 324 ? 10.261 3.263 15.164 1.00 95.00 324 ILE A N 1
ATOM 2528 C CA . ILE A 1 324 ? 9.586 3.789 13.964 1.00 95.00 324 ILE A CA 1
ATOM 2529 C C . ILE A 1 324 ? 10.504 4.674 13.102 1.00 95.00 324 ILE A C 1
ATOM 2531 O O . ILE A 1 324 ? 10.614 4.379 11.906 1.00 95.00 324 ILE A O 1
ATOM 2535 N N . PRO A 1 325 ? 11.204 5.695 13.642 1.00 94.38 325 PRO A N 1
ATOM 2536 C CA . PRO A 1 325 ? 12.182 6.473 12.876 1.00 94.38 325 PRO A CA 1
ATOM 2537 C C . PRO A 1 325 ? 13.309 5.597 12.324 1.00 94.38 325 PRO A C 1
ATOM 2539 O O . PRO A 1 325 ? 13.663 5.697 11.150 1.00 94.38 325 PRO A O 1
ATOM 2542 N N . ALA A 1 326 ? 13.792 4.655 13.144 1.00 94.12 326 ALA A N 1
ATOM 2543 C CA . ALA A 1 326 ? 14.868 3.739 12.788 1.00 94.12 326 ALA A CA 1
ATOM 2544 C C . ALA A 1 326 ? 14.506 2.736 11.680 1.00 94.12 326 ALA A C 1
ATOM 2546 O O . ALA A 1 326 ? 15.423 2.204 11.051 1.00 94.12 326 ALA A O 1
ATOM 2547 N N . ALA A 1 327 ? 13.217 2.476 11.439 1.00 95.69 327 ALA A N 1
ATOM 2548 C CA . ALA A 1 327 ? 12.742 1.494 10.472 1.00 95.69 327 ALA A CA 1
ATOM 2549 C C . ALA A 1 327 ? 12.641 2.039 9.041 1.00 95.69 327 ALA A C 1
ATOM 2551 O O . ALA A 1 327 ? 12.002 3.056 8.792 1.00 95.69 327 ALA A O 1
ATOM 2552 N N . GLU A 1 328 ? 13.187 1.320 8.063 1.00 94.56 328 GLU A N 1
ATOM 2553 C CA . GLU A 1 328 ? 13.063 1.645 6.637 1.00 94.56 328 GLU A CA 1
ATOM 2554 C C . GLU A 1 328 ? 11.654 1.407 6.088 1.00 94.56 328 GLU A C 1
ATOM 2556 O O . GLU A 1 328 ? 11.278 1.957 5.055 1.00 94.56 328 GLU A O 1
ATOM 2561 N N . SER A 1 329 ? 10.840 0.595 6.755 1.00 93.31 329 SER A N 1
ATOM 2562 C CA . SER A 1 329 ? 9.426 0.476 6.406 1.00 93.31 329 SER A CA 1
ATOM 2563 C C . SER A 1 329 ? 8.573 0.266 7.642 1.00 93.31 329 SER A C 1
ATOM 2565 O O . SER A 1 329 ? 8.963 -0.457 8.557 1.00 93.31 329 SER A O 1
ATOM 2567 N N . VAL A 1 330 ? 7.398 0.891 7.642 1.00 95.31 330 VAL A N 1
ATOM 2568 C CA . VAL A 1 330 ? 6.378 0.725 8.676 1.00 95.31 330 VAL A CA 1
ATOM 2569 C C . VAL A 1 330 ? 5.076 0.354 7.982 1.00 95.31 330 VAL A C 1
ATOM 2571 O O . VAL A 1 330 ? 4.596 1.084 7.119 1.00 95.31 330 VAL A O 1
ATOM 2574 N N . THR A 1 331 ? 4.525 -0.804 8.328 1.00 94.25 331 THR A N 1
ATOM 2575 C CA . THR A 1 331 ? 3.241 -1.303 7.828 1.00 94.25 331 THR A CA 1
ATOM 2576 C C . THR A 1 331 ? 2.260 -1.350 8.992 1.00 94.25 331 THR A C 1
ATOM 2578 O O . THR A 1 331 ? 2.409 -2.203 9.864 1.00 94.25 331 THR A O 1
ATOM 2581 N N . LYS A 1 332 ? 1.265 -0.454 9.024 1.00 94.81 332 LYS A N 1
ATOM 2582 C CA . LYS A 1 332 ? 0.168 -0.521 10.001 1.00 94.81 332 LYS A CA 1
ATOM 2583 C C . LYS A 1 332 ? -0.980 -1.351 9.430 1.00 94.81 332 LYS A C 1
ATOM 2585 O O . LYS A 1 332 ? -1.625 -0.942 8.470 1.00 94.81 332 LYS A O 1
ATOM 2590 N N . LEU A 1 333 ? -1.201 -2.529 10.002 1.00 91.50 333 LEU A N 1
ATOM 2591 C CA . LEU A 1 333 ? -2.289 -3.430 9.640 1.00 91.50 333 LEU A CA 1
ATOM 2592 C C . LEU A 1 333 ? -3.579 -3.025 10.358 1.00 91.50 333 LEU A C 1
ATOM 2594 O O . LEU A 1 333 ? -3.544 -2.591 11.509 1.00 91.50 333 LEU A O 1
ATOM 2598 N N . SER A 1 334 ? -4.715 -3.229 9.696 1.00 89.62 334 SER A N 1
ATOM 2599 C CA . SER A 1 334 ? -6.036 -3.176 10.319 1.00 89.62 334 SER A CA 1
ATOM 2600 C C . SER A 1 334 ? -6.526 -4.580 10.676 1.00 89.62 334 SER A C 1
ATOM 2602 O O . SER A 1 334 ? -6.196 -5.577 10.028 1.00 89.62 334 SER A O 1
ATOM 2604 N N . 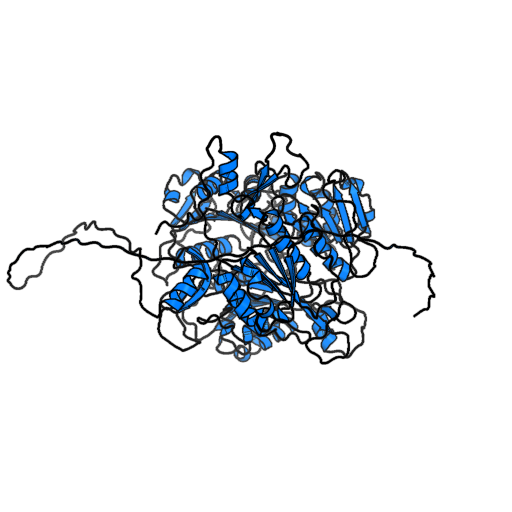ALA A 1 335 ? -7.327 -4.660 11.730 1.00 88.81 335 ALA A N 1
ATOM 2605 C CA . ALA A 1 335 ? -8.168 -5.810 12.027 1.00 88.81 335 ALA A CA 1
ATOM 2606 C C . ALA A 1 335 ? -9.586 -5.569 11.480 1.00 88.81 335 ALA A C 1
ATOM 2608 O O . ALA A 1 335 ? -9.858 -4.558 10.831 1.00 88.81 335 ALA A O 1
ATOM 2609 N N . VAL A 1 336 ? -10.507 -6.483 11.767 1.00 84.25 336 VAL A N 1
ATOM 2610 C CA . VAL A 1 336 ? -11.939 -6.279 11.533 1.00 84.25 336 VAL A CA 1
ATOM 2611 C C . VAL A 1 336 ? -12.607 -6.021 12.883 1.00 84.25 336 VAL A C 1
ATOM 2613 O O . VAL A 1 336 ? -12.329 -6.718 13.859 1.00 84.25 336 VAL A O 1
ATOM 2616 N N . CYS A 1 337 ? -13.433 -4.978 12.968 1.00 85.50 337 CYS A N 1
ATOM 2617 C CA . CYS A 1 337 ? -14.075 -4.559 14.209 1.00 85.50 337 CYS A CA 1
ATOM 2618 C C . CYS A 1 337 ? -15.047 -5.632 14.695 1.00 85.50 337 CYS A C 1
ATOM 2620 O O . CYS A 1 337 ? -16.025 -5.934 14.024 1.00 85.50 337 CYS A O 1
ATOM 2622 N N . MET A 1 338 ? -14.846 -6.155 15.898 1.00 85.81 338 MET A N 1
ATOM 2623 C CA . MET A 1 338 ? -15.704 -7.211 16.442 1.00 85.81 338 MET A CA 1
ATOM 2624 C C . MET A 1 338 ? -17.102 -6.702 16.844 1.00 85.81 338 MET A C 1
ATOM 2626 O O . MET A 1 338 ? -17.998 -7.506 17.083 1.00 85.81 338 MET A O 1
ATOM 2630 N N . SER A 1 339 ? -17.311 -5.376 16.894 1.00 81.69 339 SER A N 1
ATOM 2631 C CA . SER A 1 339 ? -18.597 -4.759 17.265 1.00 81.69 339 SER A CA 1
ATOM 2632 C C . SER A 1 339 ? -19.450 -4.310 16.071 1.00 81.69 339 SER A C 1
ATOM 2634 O O . SER A 1 339 ? -20.675 -4.302 16.168 1.00 81.69 339 SER A O 1
ATOM 2636 N N . CYS A 1 340 ? -18.834 -3.874 14.966 1.00 75.88 340 CYS A N 1
ATOM 2637 C CA . CYS A 1 340 ? -19.552 -3.366 13.780 1.00 75.88 340 CYS A CA 1
ATOM 2638 C C . CYS A 1 340 ? -18.984 -3.850 12.440 1.00 75.88 340 CYS A C 1
ATOM 2640 O O . CYS A 1 340 ? -19.557 -3.561 11.393 1.00 75.88 340 CYS A O 1
ATOM 2642 N N . GLY A 1 341 ? -17.822 -4.501 12.480 1.00 74.19 341 GLY A N 1
ATOM 2643 C CA . GLY A 1 341 ? -17.127 -5.081 11.344 1.00 74.19 341 GLY A CA 1
ATOM 2644 C C . GLY A 1 341 ? -16.609 -4.136 10.266 1.00 74.19 341 GLY A C 1
ATOM 2645 O O . GLY A 1 341 ? -16.156 -4.577 9.212 1.00 74.19 341 GLY A O 1
ATOM 2646 N N . CYS A 1 342 ? -16.591 -2.832 10.540 1.00 78.69 342 CYS A N 1
ATOM 2647 C CA . CYS A 1 342 ? -15.701 -1.909 9.835 1.00 78.69 342 CYS A CA 1
ATOM 2648 C C . CYS A 1 342 ? -14.227 -2.244 10.131 1.00 78.69 342 CYS A C 1
ATOM 2650 O O . CYS A 1 342 ? -13.928 -2.993 11.062 1.00 78.69 342 CYS A O 1
ATOM 2652 N N . ASP A 1 343 ? -13.295 -1.646 9.392 1.00 84.00 343 ASP A N 1
ATOM 2653 C CA . ASP A 1 343 ? -11.867 -1.803 9.676 1.00 84.00 343 ASP A CA 1
ATOM 2654 C C . ASP A 1 343 ? -11.542 -1.295 11.103 1.00 84.00 343 ASP A C 1
ATOM 2656 O O . ASP A 1 343 ? -12.047 -0.263 11.561 1.00 84.00 343 ASP A O 1
ATOM 2660 N N . ALA A 1 344 ? -10.743 -2.069 11.838 1.00 88.94 344 ALA A N 1
ATOM 2661 C CA . ALA A 1 344 ? -10.400 -1.829 13.235 1.00 88.94 344 ALA A CA 1
ATOM 2662 C C . ALA A 1 344 ? -8.924 -1.481 13.408 1.00 88.94 344 ALA A C 1
ATOM 2664 O O . ALA A 1 344 ? -8.043 -2.133 12.846 1.00 88.94 344 ALA A O 1
ATOM 2665 N N . TYR A 1 345 ? -8.677 -0.485 14.254 1.00 92.81 345 TYR A N 1
ATOM 2666 C CA . TYR A 1 345 ? -7.352 0.095 14.494 1.00 92.81 345 TYR A CA 1
ATOM 2667 C C . TYR A 1 345 ? -6.999 0.158 15.981 1.00 92.81 345 TYR A C 1
ATOM 2669 O O . TYR A 1 345 ? -5.865 0.474 16.319 1.00 92.81 345 TYR A O 1
ATOM 2677 N N . TYR A 1 346 ? -7.945 -0.199 16.855 1.00 93.00 346 TYR A N 1
ATOM 2678 C CA . TYR A 1 346 ? -7.803 -0.126 18.303 1.00 93.00 346 TYR A CA 1
ATOM 2679 C C . TYR A 1 346 ? -7.952 -1.507 18.930 1.00 93.00 346 TYR A C 1
ATOM 2681 O O . TYR A 1 346 ? -8.706 -2.355 18.445 1.00 93.00 346 TYR A O 1
ATOM 2689 N N . THR A 1 347 ? -7.241 -1.719 20.033 1.00 93.06 347 THR A N 1
ATOM 2690 C CA . THR A 1 347 ? -7.411 -2.893 20.891 1.00 93.06 347 THR A CA 1
ATOM 2691 C C . THR A 1 347 ? -8.229 -2.474 22.106 1.00 93.06 347 THR A C 1
ATOM 2693 O O . THR A 1 347 ? -7.752 -1.690 22.919 1.00 93.06 347 THR A O 1
ATOM 2696 N N . HIS A 1 348 ? -9.444 -2.993 22.249 1.00 92.19 348 HIS A N 1
ATOM 2697 C CA . HIS A 1 348 ? -10.251 -2.829 23.455 1.00 92.19 348 HIS A CA 1
ATOM 2698 C C . HIS A 1 348 ? -10.044 -4.035 24.380 1.00 92.19 348 HIS A C 1
ATOM 2700 O O . HIS A 1 348 ? -9.940 -5.174 23.919 1.00 92.19 348 HIS A O 1
ATOM 2706 N N . ARG A 1 349 ? -9.944 -3.794 25.689 1.00 91.44 349 ARG A N 1
ATOM 2707 C CA . ARG A 1 349 ? -9.823 -4.845 26.707 1.00 91.44 349 ARG A CA 1
ATOM 2708 C C . ARG A 1 349 ? -11.194 -5.097 27.323 1.00 91.44 349 ARG A C 1
ATOM 2710 O O . ARG A 1 349 ? -11.801 -4.181 27.856 1.00 91.44 349 ARG A O 1
ATOM 2717 N N . THR A 1 350 ? -11.637 -6.349 27.318 1.00 88.69 350 THR A N 1
ATOM 2718 C CA . THR A 1 350 ? -12.970 -6.745 27.804 1.00 88.69 350 THR A CA 1
ATOM 2719 C C . THR A 1 350 ? -12.989 -7.146 29.282 1.00 88.69 350 THR A C 1
ATOM 2721 O O . THR A 1 350 ? -14.057 -7.277 29.874 1.00 88.69 350 THR A O 1
ATOM 2724 N N . VAL A 1 351 ? -11.818 -7.340 29.896 1.00 87.88 351 VAL A N 1
ATOM 2725 C CA . VAL A 1 351 ? -11.666 -7.755 31.300 1.00 87.88 351 VAL A CA 1
ATOM 2726 C C . VAL A 1 351 ? -11.180 -6.616 32.194 1.00 87.88 351 VAL A C 1
ATOM 2728 O O . VAL A 1 351 ? -10.349 -5.800 31.794 1.00 87.88 351 VAL A O 1
ATOM 2731 N N . GLN A 1 352 ? -11.638 -6.601 33.447 1.00 84.38 352 GLN A N 1
ATOM 2732 C CA . GLN A 1 352 ? -11.186 -5.637 34.450 1.00 84.38 352 GLN A CA 1
ATOM 2733 C C . GLN A 1 352 ? -9.780 -5.991 34.944 1.00 84.38 352 GLN A C 1
ATOM 2735 O O . GLN A 1 352 ? -9.581 -6.885 35.763 1.00 84.38 352 GLN A O 1
ATOM 2740 N N . SER A 1 353 ? -8.781 -5.295 34.412 1.00 84.12 353 SER A N 1
ATOM 2741 C CA . SER A 1 353 ? -7.400 -5.349 34.881 1.00 84.12 353 SER A CA 1
ATOM 2742 C C . SER A 1 353 ? -6.694 -4.068 34.470 1.00 84.12 353 SER A C 1
ATOM 2744 O O . SER A 1 353 ? -6.839 -3.625 33.331 1.00 84.12 353 SER A O 1
ATOM 2746 N N . GLU A 1 354 ? -5.899 -3.493 35.368 1.00 82.31 354 GLU A N 1
ATOM 2747 C CA . GLU A 1 354 ? -5.101 -2.299 35.073 1.00 82.31 354 GLU A CA 1
ATOM 2748 C C . GLU A 1 354 ? -3.704 -2.630 34.539 1.00 82.31 354 GLU A C 1
ATOM 2750 O O . GLU A 1 354 ? -3.036 -1.755 33.988 1.00 82.31 354 GLU A O 1
ATOM 2755 N N . GLN A 1 355 ? -3.270 -3.895 34.635 1.00 83.88 355 GLN A N 1
ATOM 2756 C CA . GLN A 1 355 ? -1.947 -4.320 34.178 1.00 83.88 355 GLN A CA 1
ATOM 2757 C C . GLN A 1 355 ? -1.769 -4.009 32.693 1.00 83.88 355 GLN A C 1
ATOM 2759 O O . GLN A 1 355 ? -2.552 -4.465 31.858 1.00 83.88 355 GLN A O 1
ATOM 2764 N N . ARG A 1 356 ? -0.740 -3.233 32.343 1.00 82.06 356 ARG A N 1
ATOM 2765 C CA . ARG A 1 356 ? -0.455 -2.885 30.944 1.00 82.06 356 ARG A CA 1
ATOM 2766 C C . ARG A 1 356 ? -0.189 -4.144 30.114 1.00 82.06 356 ARG A C 1
ATOM 2768 O O . ARG A 1 356 ? -0.843 -4.365 29.098 1.00 82.06 356 ARG A O 1
ATOM 2775 N N . GLU A 1 357 ? 0.681 -5.013 30.620 1.00 80.62 357 GLU A N 1
ATOM 2776 C CA . GLU A 1 357 ? 1.025 -6.303 30.021 1.00 80.62 357 GLU A CA 1
ATOM 2777 C C . GLU A 1 357 ? 0.143 -7.426 30.582 1.00 80.62 357 GLU A C 1
ATOM 2779 O O . GLU A 1 357 ? 0.502 -8.115 31.532 1.00 80.62 357 GLU A O 1
ATOM 2784 N N . LEU A 1 358 ? -1.031 -7.624 29.981 1.00 82.88 358 LEU A N 1
ATOM 2785 C CA . LEU A 1 358 ? -1.898 -8.767 30.276 1.00 82.88 358 LEU A CA 1
ATOM 2786 C C . LEU A 1 358 ? -1.980 -9.671 29.045 1.00 82.88 358 LEU A C 1
ATOM 2788 O O . LEU A 1 358 ? -2.592 -9.308 28.041 1.00 82.88 358 LEU A O 1
ATOM 2792 N N . ILE A 1 359 ? -1.377 -10.857 29.115 1.00 80.69 359 ILE A N 1
ATOM 2793 C CA . ILE A 1 359 ? -1.374 -11.810 27.999 1.00 80.69 359 ILE A CA 1
ATOM 2794 C C . ILE A 1 359 ? -2.755 -12.476 27.880 1.00 80.69 359 ILE A C 1
ATOM 2796 O O . ILE A 1 359 ? -3.314 -12.984 28.859 1.00 80.69 359 ILE A O 1
ATOM 2800 N N . GLY A 1 360 ? -3.307 -12.455 26.668 1.00 76.50 360 GLY A N 1
ATOM 2801 C CA . GLY A 1 360 ? -4.585 -13.072 26.310 1.00 76.50 360 GLY A CA 1
ATOM 2802 C C . GLY A 1 360 ? -4.898 -12.928 24.821 1.00 76.50 360 GLY A C 1
ATOM 2803 O O . GLY A 1 360 ? -4.186 -12.219 24.096 1.00 76.50 360 GLY A O 1
ATOM 2804 N N . GLY A 1 361 ? -5.929 -13.634 24.373 1.00 80.38 361 GLY A N 1
ATOM 2805 C CA . GLY A 1 361 ? -6.520 -13.579 23.040 1.00 80.38 361 GLY A CA 1
ATOM 2806 C C . GLY A 1 361 ? -7.923 -12.964 23.063 1.00 80.38 361 GLY A C 1
ATOM 2807 O O . GLY A 1 361 ? -8.174 -11.994 23.784 1.00 80.38 361 GLY A O 1
ATOM 2808 N N . ALA A 1 362 ? -8.828 -13.519 22.251 1.00 79.69 362 ALA A N 1
ATOM 2809 C CA . ALA A 1 362 ? -10.205 -13.036 22.080 1.00 79.69 362 ALA A CA 1
ATOM 2810 C C . ALA A 1 362 ? -11.064 -13.143 23.358 1.00 79.69 362 ALA A C 1
ATOM 2812 O O . ALA A 1 362 ? -12.139 -12.558 23.447 1.00 79.69 362 ALA A O 1
ATOM 2813 N N . GLU A 1 363 ? -10.592 -13.874 24.367 1.00 81.12 363 GLU A N 1
ATOM 2814 C CA . GLU A 1 363 ? -11.227 -13.996 25.677 1.00 81.12 363 GLU A CA 1
ATOM 2815 C C . GLU A 1 363 ? -10.983 -12.787 26.599 1.00 81.12 363 GLU A C 1
ATOM 2817 O O . GLU A 1 363 ? -11.704 -12.624 27.580 1.00 81.12 363 GLU A O 1
ATOM 2822 N N . LYS A 1 364 ? -9.992 -11.930 26.295 1.00 86.00 364 LYS A N 1
ATOM 2823 C CA . LYS A 1 364 ? -9.662 -10.720 27.086 1.00 86.00 364 LYS A CA 1
ATOM 2824 C C . LYS A 1 364 ? -9.637 -9.426 26.278 1.00 86.00 364 LYS A C 1
ATOM 2826 O O . LYS A 1 364 ? -9.592 -8.343 26.867 1.00 86.00 364 LYS A O 1
ATOM 2831 N N . TYR A 1 365 ? -9.601 -9.533 24.955 1.00 89.50 365 TYR A N 1
ATOM 2832 C CA . TYR A 1 365 ? -9.420 -8.408 24.050 1.00 89.50 365 TYR A CA 1
ATOM 2833 C C . TYR A 1 365 ? -10.294 -8.547 22.817 1.00 89.50 365 TYR A C 1
ATOM 2835 O O . TYR A 1 365 ? -10.526 -9.649 22.330 1.00 89.50 365 TYR A O 1
ATOM 2843 N N . GLU A 1 366 ? -10.680 -7.412 22.254 1.00 89.31 366 GLU A N 1
ATOM 2844 C CA . GLU A 1 366 ? -11.365 -7.328 20.971 1.00 89.31 366 GLU A CA 1
ATOM 2845 C C . GLU A 1 366 ? -10.791 -6.181 20.130 1.00 89.31 366 GLU A C 1
ATOM 2847 O O . GLU A 1 366 ? -10.340 -5.160 20.656 1.00 89.31 366 GLU A O 1
ATOM 2852 N N . ALA A 1 367 ? -10.773 -6.355 18.809 1.00 91.38 367 ALA A N 1
ATOM 2853 C CA . ALA A 1 367 ? -10.386 -5.287 17.892 1.00 91.38 367 ALA A CA 1
ATOM 2854 C C . ALA A 1 367 ? -11.593 -4.401 17.584 1.00 91.38 367 ALA A C 1
ATOM 2856 O O . ALA A 1 367 ? -12.670 -4.908 17.265 1.00 91.38 367 ALA A O 1
ATOM 2857 N N . THR A 1 368 ? -11.420 -3.081 17.632 1.00 91.62 368 THR A N 1
ATOM 2858 C CA . THR A 1 368 ? -12.515 -2.125 17.432 1.00 91.62 368 THR A CA 1
ATOM 2859 C C . THR A 1 368 ? -12.121 -0.976 16.504 1.00 91.62 368 THR A C 1
ATOM 2861 O O . THR A 1 368 ? -10.950 -0.613 16.368 1.00 91.62 368 THR A O 1
ATOM 2864 N N . CYS A 1 369 ? -13.108 -0.415 15.802 1.00 89.50 369 CYS A N 1
ATOM 2865 C CA . CYS A 1 369 ? -12.956 0.867 15.108 1.00 89.50 369 CYS A CA 1
ATOM 2866 C C . CYS A 1 369 ? -13.091 2.029 16.108 1.00 89.50 369 CYS A C 1
ATOM 2868 O O . CYS A 1 369 ? -13.617 1.827 17.203 1.00 89.50 369 CYS A O 1
ATOM 2870 N N . ARG A 1 370 ? -12.702 3.254 15.723 1.00 90.38 370 ARG A N 1
ATOM 2871 C CA . ARG A 1 370 ? -12.748 4.453 16.590 1.00 90.38 370 ARG A CA 1
ATOM 2872 C C . ARG A 1 370 ? -14.092 4.634 17.293 1.00 90.38 370 ARG A C 1
ATOM 2874 O O . ARG A 1 370 ? -14.151 4.784 18.508 1.00 90.38 370 ARG A O 1
ATOM 2881 N N . ALA A 1 371 ? -15.184 4.584 16.531 1.00 88.62 371 ALA A N 1
ATOM 2882 C CA . ALA A 1 371 ? -16.526 4.792 17.068 1.00 88.62 371 ALA A CA 1
ATOM 2883 C C . ALA A 1 371 ? -16.921 3.715 18.096 1.00 88.62 371 ALA A C 1
ATOM 2885 O O . ALA A 1 371 ? -17.561 4.020 19.101 1.00 88.62 371 ALA A O 1
ATOM 2886 N N . CYS A 1 372 ? -16.538 2.455 17.860 1.00 88.19 372 CYS A N 1
ATOM 2887 C CA . CYS A 1 372 ? -16.792 1.364 18.802 1.00 88.19 372 CYS A CA 1
ATOM 2888 C C . CYS A 1 372 ? -15.889 1.471 20.031 1.00 88.19 372 CYS A C 1
ATOM 2890 O O . CYS A 1 372 ? -16.396 1.363 21.139 1.00 88.19 372 CYS A O 1
ATOM 2892 N N . TYR A 1 373 ? -14.601 1.762 19.844 1.00 90.44 373 TYR A N 1
ATOM 2893 C CA . TYR A 1 373 ? -13.635 1.963 20.923 1.00 90.44 373 TYR A CA 1
ATOM 2894 C C . TYR A 1 373 ? -14.083 3.071 21.884 1.00 90.44 373 TYR A C 1
ATOM 2896 O O . TYR A 1 373 ? -14.198 2.840 23.084 1.00 90.44 373 TYR A O 1
ATOM 2904 N N . ASN A 1 374 ? -14.443 4.244 21.350 1.00 89.31 374 ASN A N 1
ATOM 2905 C CA . ASN A 1 374 ? -14.950 5.361 22.148 1.00 89.31 374 ASN A CA 1
ATOM 2906 C C . ASN A 1 374 ? -16.249 4.997 22.869 1.00 89.31 374 ASN A C 1
ATOM 2908 O O . ASN A 1 374 ? -16.401 5.293 24.046 1.00 89.31 374 ASN A O 1
ATOM 2912 N N . ARG A 1 375 ? -17.194 4.343 22.181 1.00 87.69 375 ARG A N 1
ATOM 2913 C CA . ARG A 1 375 ? -18.457 3.906 22.789 1.00 87.69 375 ARG A CA 1
ATOM 2914 C C . ARG A 1 375 ? -18.214 2.947 23.953 1.00 87.69 375 ARG A C 1
ATOM 2916 O O . ARG A 1 375 ? -18.797 3.152 25.007 1.00 87.69 375 ARG A O 1
ATOM 2923 N N . LEU A 1 376 ? -17.362 1.942 23.773 1.00 86.94 376 LEU A N 1
ATOM 2924 C CA . LEU A 1 376 ? -17.059 0.940 24.797 1.00 86.94 376 LEU A CA 1
ATOM 2925 C C . LEU A 1 376 ? -16.332 1.554 25.999 1.00 86.94 376 LEU A C 1
ATOM 2927 O O . LEU A 1 376 ? -16.677 1.248 27.135 1.00 86.94 376 LEU A O 1
ATOM 2931 N N . ASN A 1 377 ? -15.413 2.492 25.759 1.00 82.19 377 ASN A N 1
ATOM 2932 C CA . ASN A 1 377 ? -14.709 3.202 26.828 1.00 82.19 377 ASN A CA 1
ATOM 2933 C C . ASN A 1 377 ? -15.571 4.269 27.535 1.00 82.19 377 ASN A C 1
ATOM 2935 O O . ASN A 1 377 ? -15.256 4.641 28.662 1.00 82.19 377 ASN A O 1
ATOM 2939 N N . ASN A 1 378 ? -16.652 4.748 26.905 1.00 74.62 378 ASN A N 1
ATOM 2940 C CA . ASN A 1 378 ? -17.534 5.790 27.449 1.00 74.62 378 ASN A CA 1
ATOM 2941 C C . ASN A 1 378 ? -18.798 5.252 28.168 1.00 74.62 378 ASN A C 1
ATOM 2943 O O . ASN A 1 378 ? -19.557 6.062 28.700 1.00 74.62 378 ASN A O 1
ATOM 2947 N N . GLN A 1 379 ? -19.087 3.939 28.199 1.00 54.72 379 GLN A N 1
ATOM 2948 C CA . GLN A 1 379 ? -20.320 3.401 28.816 1.00 54.72 379 GLN A CA 1
ATOM 2949 C C . GLN A 1 379 ? -20.164 3.132 30.326 1.00 54.72 379 GLN A C 1
ATOM 2951 O O . GLN A 1 379 ? -19.386 2.282 30.743 1.00 54.72 379 GLN A O 1
ATOM 2956 N N . GLY A 1 380 ? -20.896 3.848 31.190 1.00 37.78 380 GLY A N 1
ATOM 2957 C CA . GLY A 1 380 ? -22.239 3.461 31.663 1.00 37.78 380 GLY A CA 1
ATOM 2958 C C . GLY A 1 380 ? -23.461 3.901 30.838 1.00 37.78 380 GLY A C 1
ATOM 2959 O O . GLY A 1 380 ? -24.419 4.423 31.399 1.00 37.78 380 GLY A O 1
ATOM 2960 N N . GLY A 1 381 ? -23.479 3.671 29.525 1.00 33.16 381 GLY A N 1
ATOM 2961 C CA . GLY A 1 381 ? -24.648 3.898 28.665 1.00 33.16 381 GLY A CA 1
ATOM 2962 C C . GLY A 1 381 ? -25.185 2.587 28.093 1.00 33.16 381 GLY A C 1
ATOM 2963 O O . GLY A 1 381 ? -24.408 1.708 27.751 1.00 33.16 381 GLY A O 1
ATOM 2964 N N . SER A 1 382 ? -26.508 2.449 27.992 1.00 33.97 382 SER A N 1
ATOM 2965 C CA . SER A 1 382 ? -27.174 1.258 27.443 1.00 33.97 382 SER A CA 1
ATOM 2966 C C . SER A 1 382 ? -26.742 0.925 26.009 1.00 33.97 382 SER A C 1
ATOM 2968 O O . SER A 1 382 ? -26.381 1.806 25.226 1.00 33.97 382 SER A O 1
ATOM 2970 N N . LEU A 1 383 ? -26.838 -0.365 25.673 1.00 37.03 383 LEU A N 1
ATOM 2971 C CA . LEU A 1 383 ? -26.742 -0.921 24.323 1.00 37.03 383 LEU A CA 1
ATOM 2972 C C . LEU A 1 383 ? -27.773 -0.240 23.404 1.00 37.03 383 LEU A C 1
ATOM 2974 O O . LEU A 1 383 ? -28.909 -0.689 23.298 1.00 37.03 383 LEU A O 1
ATOM 2978 N N . VAL A 1 384 ? -27.398 0.860 22.750 1.00 34.47 384 VAL A N 1
ATOM 2979 C CA . VAL A 1 384 ? -28.144 1.346 21.586 1.00 34.47 384 VAL A CA 1
ATOM 2980 C C . VAL A 1 384 ? -27.849 0.366 20.458 1.00 34.47 384 VAL A C 1
ATOM 2982 O O . VAL A 1 384 ? -26.679 0.117 20.148 1.00 34.47 384 VAL A O 1
ATOM 2985 N N . GLU A 1 385 ? -28.905 -0.226 19.901 1.00 34.53 385 GLU A N 1
ATOM 2986 C CA . GLU A 1 385 ? -28.823 -1.124 18.753 1.00 34.53 385 GLU A CA 1
ATOM 2987 C C . GLU A 1 385 ? -27.931 -0.511 17.669 1.00 34.53 385 GLU A C 1
ATOM 2989 O O . GLU A 1 385 ? -28.047 0.671 17.331 1.00 34.53 385 GLU A O 1
ATOM 2994 N N . ASN A 1 386 ? -26.990 -1.322 17.171 1.00 35.31 386 ASN A N 1
ATOM 2995 C CA . ASN A 1 386 ? -26.075 -0.946 16.101 1.00 35.31 386 ASN A CA 1
ATOM 2996 C C . ASN A 1 386 ? -26.887 -0.313 14.959 1.00 35.31 386 ASN A C 1
ATOM 2998 O O . ASN A 1 386 ? -27.771 -0.989 14.423 1.00 35.31 386 ASN A O 1
ATOM 3002 N N . PRO A 1 387 ? -26.574 0.919 14.515 1.00 35.53 387 PRO A N 1
ATOM 3003 C CA . PRO A 1 387 ? -27.040 1.341 13.212 1.00 35.53 387 PRO A CA 1
ATOM 3004 C C . PRO A 1 387 ? -26.477 0.317 12.231 1.00 35.53 387 PRO A C 1
ATOM 3006 O O . PRO A 1 387 ? -25.258 0.159 12.137 1.00 35.53 387 PRO A O 1
ATOM 3009 N N . GLN A 1 388 ? -27.359 -0.432 11.570 1.00 37.28 388 GLN A N 1
ATOM 3010 C CA . GLN A 1 388 ? -26.990 -1.300 10.464 1.00 37.28 388 GLN A CA 1
ATOM 3011 C C . GLN A 1 388 ? -26.399 -0.404 9.376 1.00 37.28 388 GLN A C 1
ATOM 3013 O O . GLN A 1 388 ? -27.102 0.109 8.508 1.00 37.28 388 GLN A O 1
ATOM 3018 N N . ILE A 1 389 ? -25.093 -0.156 9.449 1.00 39.06 389 ILE A N 1
ATOM 3019 C CA . ILE A 1 389 ? -24.344 0.382 8.330 1.00 39.06 389 ILE A CA 1
ATOM 3020 C C . ILE A 1 389 ? -24.360 -0.760 7.321 1.00 39.06 389 ILE A C 1
ATOM 3022 O O . ILE A 1 389 ? -23.600 -1.715 7.459 1.00 39.06 389 ILE A O 1
ATOM 3026 N N . GLN A 1 390 ? -25.285 -0.703 6.360 1.00 44.56 390 GLN A N 1
ATOM 3027 C CA . GLN A 1 390 ? -25.233 -1.540 5.167 1.00 44.56 390 GLN A CA 1
ATOM 3028 C C . GLN A 1 390 ? -23.885 -1.262 4.500 1.00 44.56 390 GLN A C 1
ATOM 3030 O O . GLN A 1 390 ? -23.721 -0.262 3.799 1.00 44.56 390 GLN A O 1
ATOM 3035 N N . GLN A 1 391 ? -22.887 -2.092 4.797 1.00 53.69 391 GLN A N 1
ATOM 3036 C CA . GLN A 1 391 ? -21.601 -2.016 4.129 1.00 53.69 391 GLN A CA 1
ATOM 3037 C C . GLN A 1 391 ? -21.849 -2.320 2.651 1.00 53.69 391 GLN A C 1
ATOM 3039 O O . GLN A 1 391 ? -22.421 -3.349 2.299 1.00 53.69 391 GLN A O 1
ATOM 3044 N N . SER A 1 392 ? -21.457 -1.398 1.774 1.00 68.94 392 SER A N 1
ATOM 3045 C CA . SER A 1 392 ? -21.388 -1.690 0.347 1.00 68.94 392 SER A CA 1
ATOM 3046 C C . SER A 1 392 ? -20.325 -2.763 0.133 1.00 68.94 392 SER A C 1
ATOM 3048 O O . SER A 1 392 ? -19.217 -2.622 0.659 1.00 68.94 392 SER A O 1
ATOM 3050 N N . GLY A 1 393 ? -20.637 -3.804 -0.635 1.00 85.75 393 GLY A N 1
ATOM 3051 C CA . GLY A 1 393 ? -19.663 -4.849 -0.923 1.00 85.75 393 GLY A CA 1
ATOM 3052 C C . GLY A 1 393 ? -18.450 -4.303 -1.677 1.00 85.75 393 GLY A C 1
ATOM 3053 O O . GLY A 1 393 ? -18.500 -3.235 -2.296 1.00 85.75 393 GLY A O 1
ATOM 3054 N N . ARG A 1 394 ? -17.336 -5.025 -1.575 1.00 92.00 394 ARG A N 1
ATOM 3055 C CA . ARG A 1 394 ? -16.026 -4.620 -2.105 1.00 92.00 394 ARG A CA 1
ATOM 3056 C C . ARG A 1 394 ? -15.260 -5.825 -2.626 1.00 92.00 394 ARG A C 1
ATOM 3058 O O . ARG A 1 394 ? -15.421 -6.920 -2.098 1.00 92.00 394 ARG A O 1
ATOM 3065 N N . ILE A 1 395 ? -14.399 -5.597 -3.605 1.00 96.19 395 ILE A N 1
ATOM 3066 C CA . ILE A 1 395 ? -13.455 -6.549 -4.173 1.00 96.19 395 ILE A CA 1
ATOM 3067 C C . ILE A 1 395 ? -12.046 -6.109 -3.769 1.00 96.19 395 ILE A C 1
ATOM 3069 O O . ILE A 1 395 ? -11.595 -4.998 -4.057 1.00 96.19 395 ILE A O 1
ATOM 3073 N N . GLU A 1 396 ? -11.338 -7.005 -3.098 1.00 96.25 396 GLU A N 1
ATOM 3074 C CA . GLU A 1 396 ? -9.933 -6.862 -2.755 1.00 96.25 396 GLU A CA 1
ATOM 3075 C C . GLU A 1 396 ? -9.112 -7.858 -3.569 1.00 96.25 396 GLU A C 1
ATOM 3077 O O . GLU A 1 396 ? -9.286 -9.067 -3.430 1.00 96.25 396 GLU A O 1
ATOM 3082 N N . LEU A 1 397 ? -8.208 -7.358 -4.406 1.00 97.06 397 LEU A N 1
ATOM 3083 C CA . LEU A 1 397 ? -7.402 -8.173 -5.305 1.00 97.06 397 LEU A CA 1
ATOM 3084 C C . LEU A 1 397 ? -5.941 -8.218 -4.831 1.00 97.06 397 LEU A C 1
ATOM 3086 O O . LEU A 1 397 ? -5.286 -7.187 -4.669 1.00 97.06 397 LEU A O 1
ATOM 3090 N N . VAL A 1 398 ? -5.418 -9.422 -4.619 1.00 96.38 398 VAL A N 1
ATOM 3091 C CA . VAL A 1 398 ? -4.029 -9.706 -4.242 1.00 96.38 398 VAL A CA 1
ATOM 3092 C C . VAL A 1 398 ? -3.345 -10.399 -5.415 1.00 96.38 398 VAL A C 1
ATOM 3094 O O . VAL A 1 398 ? -3.682 -11.529 -5.762 1.00 96.38 398 VAL A O 1
ATOM 3097 N N . ILE A 1 399 ? -2.378 -9.721 -6.029 1.00 96.31 399 ILE A N 1
ATOM 3098 C CA . ILE A 1 399 ? -1.680 -10.185 -7.232 1.00 96.31 399 ILE A CA 1
ATOM 3099 C C . ILE A 1 399 ? -0.170 -10.260 -7.043 1.00 96.31 399 ILE A C 1
ATOM 3101 O O . ILE A 1 399 ? 0.370 -9.770 -6.054 1.00 96.31 399 ILE A O 1
ATOM 3105 N N . GLY A 1 400 ? 0.524 -10.879 -7.992 1.00 93.75 400 GLY A N 1
ATOM 3106 C CA . GLY A 1 400 ? 1.982 -10.948 -8.042 1.00 93.75 400 GLY A CA 1
ATOM 3107 C C . GLY A 1 400 ? 2.486 -12.314 -8.508 1.00 93.75 400 GLY A C 1
ATOM 3108 O O . GLY A 1 400 ? 1.691 -13.252 -8.674 1.00 93.75 400 GLY A O 1
ATOM 3109 N N . PRO A 1 401 ? 3.812 -12.478 -8.652 1.00 93.31 401 PRO A N 1
ATOM 3110 C CA . PRO A 1 401 ? 4.395 -13.700 -9.185 1.00 93.31 401 PRO A CA 1
ATOM 3111 C C . PRO A 1 401 ? 4.166 -14.902 -8.259 1.00 93.31 401 PRO A C 1
ATOM 3113 O O . PRO A 1 401 ? 3.709 -14.787 -7.111 1.00 93.31 401 PRO A O 1
ATOM 3116 N N . MET A 1 402 ? 4.495 -16.098 -8.748 1.00 90.19 402 MET A N 1
ATOM 3117 C CA . MET A 1 402 ? 4.586 -17.284 -7.896 1.00 90.19 402 MET A CA 1
ATOM 3118 C C . MET A 1 402 ? 5.541 -17.024 -6.716 1.00 90.19 402 MET A C 1
ATOM 3120 O O . MET A 1 402 ? 6.460 -16.212 -6.809 1.00 90.19 402 MET A O 1
ATOM 3124 N N . PHE A 1 403 ? 5.297 -17.689 -5.581 1.00 88.31 403 PHE A N 1
ATOM 3125 C CA . PHE A 1 403 ? 6.098 -17.571 -4.346 1.00 88.31 403 PHE A CA 1
ATOM 3126 C C . PHE A 1 403 ? 6.042 -16.210 -3.625 1.00 88.31 403 PHE A C 1
ATOM 3128 O O . PHE A 1 403 ? 6.714 -16.020 -2.614 1.00 88.31 403 PHE A O 1
ATOM 3135 N N . ALA A 1 404 ? 5.198 -15.275 -4.074 1.00 86.69 404 ALA A N 1
ATOM 3136 C CA . ALA A 1 404 ? 4.984 -13.991 -3.397 1.00 86.69 404 ALA A CA 1
ATOM 3137 C C . ALA A 1 404 ? 4.105 -14.084 -2.124 1.00 86.69 404 ALA A C 1
ATOM 3139 O O . ALA A 1 404 ? 3.938 -13.092 -1.415 1.00 86.69 404 ALA A O 1
ATOM 3140 N N . GLY A 1 405 ? 3.546 -15.263 -1.814 1.00 83.81 405 GLY A N 1
ATOM 3141 C CA . GLY A 1 405 ? 2.696 -15.482 -0.633 1.00 83.81 405 GLY A CA 1
ATOM 3142 C C . GLY A 1 405 ? 1.239 -15.026 -0.798 1.00 83.81 405 GLY A C 1
ATOM 3143 O O . GLY A 1 405 ? 0.623 -14.607 0.176 1.00 83.81 405 GLY A O 1
ATOM 3144 N N . LYS A 1 406 ? 0.683 -15.090 -2.017 1.00 89.56 406 LYS A N 1
ATOM 3145 C CA . LYS A 1 406 ? -0.694 -14.650 -2.322 1.00 89.56 406 LYS A CA 1
ATOM 3146 C C . LYS A 1 406 ? -1.756 -15.398 -1.513 1.00 89.56 406 LYS A C 1
ATOM 3148 O O . LYS A 1 406 ? -2.533 -14.758 -0.814 1.00 89.56 406 LYS A O 1
ATOM 3153 N N . THR A 1 407 ? -1.724 -16.730 -1.540 1.00 84.12 407 THR A N 1
ATOM 3154 C CA . THR A 1 407 ? -2.603 -17.597 -0.742 1.00 84.12 407 THR A CA 1
ATOM 3155 C C . THR A 1 407 ? -2.470 -17.298 0.752 1.00 84.12 407 THR A C 1
ATOM 3157 O O . THR A 1 407 ? -3.469 -17.124 1.441 1.00 84.12 407 THR A O 1
ATOM 3160 N N . THR A 1 408 ? -1.242 -17.119 1.258 1.00 79.06 408 THR A N 1
ATOM 3161 C CA . THR A 1 408 ? -0.996 -16.737 2.661 1.00 79.06 408 THR A CA 1
ATOM 3162 C C . THR A 1 408 ? -1.661 -15.409 3.024 1.00 79.06 408 THR A C 1
ATOM 3164 O O . THR A 1 408 ? -2.275 -15.304 4.085 1.00 79.06 408 THR A O 1
ATOM 3167 N N . GLU A 1 409 ? -1.577 -14.402 2.153 1.00 81.50 409 GLU A N 1
ATOM 3168 C CA . GLU A 1 409 ? -2.252 -13.121 2.368 1.00 81.50 409 GLU A CA 1
ATOM 3169 C C . GLU A 1 409 ? -3.778 -13.265 2.298 1.00 81.50 409 GLU A C 1
ATOM 3171 O O . GLU A 1 409 ? -4.467 -12.728 3.164 1.00 81.50 409 GLU A O 1
ATOM 3176 N N . LEU A 1 410 ? -4.320 -14.041 1.350 1.00 86.56 410 LEU A N 1
ATOM 3177 C CA . LEU A 1 410 ? -5.753 -14.348 1.273 1.00 86.56 410 LEU A CA 1
ATOM 3178 C C . LEU A 1 410 ? -6.260 -14.981 2.574 1.00 86.56 410 LEU A C 1
ATOM 3180 O O . LEU A 1 410 ? -7.210 -14.475 3.171 1.00 86.56 410 LEU A O 1
ATOM 3184 N N . ILE A 1 411 ? -5.579 -16.012 3.072 1.00 81.19 411 ILE A N 1
ATOM 3185 C CA . ILE A 1 411 ? -5.919 -16.684 4.335 1.00 81.19 411 ILE A CA 1
ATOM 3186 C C . ILE A 1 411 ? -5.800 -15.721 5.514 1.00 81.19 411 ILE A C 1
ATOM 3188 O O . ILE A 1 411 ? -6.673 -15.696 6.378 1.00 81.19 411 ILE A O 1
ATOM 3192 N N . SER A 1 412 ? -4.757 -14.885 5.545 1.00 77.06 412 SER A N 1
ATOM 3193 C CA . SER A 1 412 ? -4.601 -13.833 6.554 1.00 77.06 412 SER A CA 1
ATOM 3194 C C . SER A 1 412 ? -5.830 -12.920 6.579 1.00 77.06 412 SER A C 1
ATOM 3196 O O . SER A 1 412 ? -6.411 -12.690 7.643 1.00 77.06 412 SER A O 1
ATOM 3198 N N . ARG A 1 413 ? -6.308 -12.468 5.409 1.00 85.75 413 ARG A N 1
ATOM 3199 C CA . ARG A 1 413 ? -7.528 -11.651 5.300 1.00 85.75 413 ARG A CA 1
ATOM 3200 C C . ARG A 1 413 ? -8.771 -12.419 5.754 1.00 85.75 413 ARG A C 1
ATOM 3202 O O . ARG A 1 413 ? -9.574 -11.853 6.494 1.00 85.75 413 ARG A O 1
ATOM 3209 N N . VAL A 1 414 ? -8.939 -13.680 5.355 1.00 84.75 414 VAL A N 1
ATOM 3210 C CA . VAL A 1 414 ? -10.079 -14.525 5.763 1.00 84.75 414 VAL A CA 1
ATOM 3211 C C . VAL A 1 414 ? -10.105 -14.713 7.279 1.00 84.75 414 VAL A C 1
ATOM 3213 O O . VAL A 1 414 ? -11.134 -14.469 7.906 1.00 84.75 414 VAL A O 1
ATOM 3216 N N . ASN A 1 415 ? -8.965 -15.045 7.885 1.00 76.50 415 ASN A N 1
ATOM 3217 C CA . ASN A 1 415 ? -8.837 -15.251 9.326 1.00 76.50 415 ASN A CA 1
ATOM 3218 C C . ASN A 1 415 ? -9.169 -13.985 10.124 1.00 76.50 415 ASN A C 1
ATOM 3220 O O . ASN A 1 415 ? -9.844 -14.075 11.148 1.00 76.50 415 ASN A O 1
ATOM 3224 N N . ARG A 1 416 ? -8.763 -12.795 9.650 1.00 76.81 416 ARG A N 1
ATOM 3225 C CA . ARG A 1 416 ? -9.144 -11.518 10.284 1.00 76.81 416 ARG A CA 1
ATOM 3226 C C . ARG A 1 416 ? -10.662 -11.327 10.335 1.00 76.81 416 ARG A C 1
ATOM 3228 O O . ARG A 1 416 ? -11.177 -10.894 11.361 1.00 76.81 416 ARG A O 1
ATOM 3235 N N . ASN A 1 417 ? -11.370 -11.659 9.253 1.00 81.12 417 ASN A N 1
ATOM 3236 C CA . ASN A 1 417 ? -12.833 -11.570 9.213 1.00 81.12 417 ASN A CA 1
ATOM 3237 C C . ASN A 1 417 ? -13.484 -12.645 10.095 1.00 81.12 417 ASN A C 1
ATOM 3239 O O . ASN A 1 417 ? -14.391 -12.337 10.864 1.00 81.12 417 ASN A O 1
ATOM 3243 N N . TYR A 1 418 ? -12.970 -13.875 10.056 1.00 78.44 418 TYR A N 1
ATOM 3244 C CA . TYR A 1 418 ? -13.469 -14.977 10.876 1.00 78.44 418 TYR A CA 1
ATOM 3245 C C . TYR A 1 418 ? -13.359 -14.684 12.382 1.00 78.44 418 TYR A C 1
ATOM 3247 O O . TYR A 1 418 ? -14.316 -14.874 13.129 1.00 78.44 418 TYR A O 1
ATOM 3255 N N . LEU A 1 419 ? -12.226 -14.130 12.835 1.00 72.44 419 LEU A N 1
ATOM 3256 C CA . LEU A 1 419 ? -12.035 -13.692 14.227 1.00 72.44 419 LEU A CA 1
ATOM 3257 C C . LEU A 1 419 ? -13.011 -12.583 14.639 1.00 72.44 419 LEU A C 1
ATOM 3259 O O . LEU A 1 419 ? -13.396 -12.505 15.804 1.00 72.44 419 LEU A O 1
ATOM 3263 N N . ALA A 1 420 ? -13.441 -11.755 13.688 1.00 69.62 420 ALA A N 1
ATOM 3264 C CA . ALA A 1 420 ? -14.497 -10.769 13.887 1.00 69.62 420 ALA A CA 1
ATOM 3265 C C . ALA A 1 420 ? -15.916 -11.343 13.749 1.00 69.62 420 ALA A C 1
ATOM 3267 O O . ALA A 1 420 ? -16.879 -10.582 13.709 1.00 69.62 420 ALA A O 1
ATOM 3268 N N . ARG A 1 421 ? -16.050 -12.678 13.747 1.00 76.56 421 ARG A N 1
ATOM 3269 C CA . ARG A 1 421 ? -17.311 -13.434 13.711 1.00 76.56 421 ARG A CA 1
ATOM 3270 C C . ARG A 1 421 ? -18.097 -13.290 12.409 1.00 76.56 421 ARG A C 1
ATOM 3272 O O . ARG A 1 421 ? -19.294 -13.561 12.393 1.00 76.56 421 ARG A O 1
ATOM 3279 N N . TYR A 1 422 ? -17.424 -12.908 11.328 1.00 80.75 422 TYR A N 1
ATOM 3280 C CA . TYR A 1 422 ? -17.997 -12.982 9.992 1.00 80.75 422 TYR A CA 1
ATOM 3281 C C . TYR A 1 422 ? -17.967 -14.407 9.455 1.00 80.75 422 TYR A C 1
ATOM 3283 O O . TYR A 1 422 ? -17.005 -15.153 9.662 1.00 80.75 422 TYR A O 1
ATOM 3291 N N . SER A 1 423 ? -19.018 -14.766 8.728 1.00 84.06 423 SER A N 1
ATOM 3292 C CA . SER A 1 423 ? -19.089 -16.033 8.012 1.00 84.06 423 SER A CA 1
ATOM 3293 C C . SER A 1 423 ? -18.229 -15.965 6.741 1.00 84.06 423 SER A C 1
ATOM 3295 O O . SER A 1 423 ? -18.375 -15.060 5.918 1.00 84.06 423 SER A O 1
ATOM 3297 N N . CYS A 1 424 ? -17.303 -16.916 6.589 1.00 88.25 424 CYS A N 1
ATOM 3298 C CA . CYS A 1 424 ? -16.340 -16.946 5.485 1.00 88.25 424 CYS A CA 1
ATOM 3299 C C . CYS A 1 424 ? -16.527 -18.190 4.604 1.00 88.25 424 CYS A C 1
ATOM 3301 O O . CYS A 1 424 ? -16.594 -19.308 5.123 1.00 88.25 424 CYS A O 1
ATOM 3303 N N . TYR A 1 425 ? -16.536 -17.981 3.287 1.00 90.50 425 TYR A N 1
ATOM 3304 C CA . TYR A 1 425 ? -16.587 -19.015 2.255 1.00 90.50 425 TYR A CA 1
ATOM 3305 C C . TYR A 1 425 ? -15.332 -18.946 1.387 1.00 90.50 425 TYR A C 1
ATOM 3307 O O . TYR A 1 425 ? -15.061 -17.909 0.782 1.00 90.50 425 TYR A O 1
ATOM 3315 N N . VAL A 1 426 ? -14.552 -20.022 1.340 1.00 90.50 426 VAL A N 1
ATOM 3316 C CA . VAL A 1 426 ? -13.302 -20.102 0.576 1.00 90.50 426 VAL A CA 1
ATOM 3317 C C . VAL A 1 426 ? -13.516 -20.995 -0.640 1.00 90.50 426 VAL A C 1
ATOM 3319 O O . VAL A 1 426 ? -13.984 -22.124 -0.519 1.00 90.50 426 VAL A O 1
ATOM 3322 N N . ILE A 1 427 ? -13.178 -20.481 -1.816 1.00 91.25 427 ILE A N 1
ATOM 3323 C CA . ILE A 1 427 ? -13.289 -21.178 -3.091 1.00 91.25 427 ILE A CA 1
ATOM 3324 C C . ILE A 1 427 ? -11.882 -21.444 -3.619 1.00 91.25 427 ILE A C 1
ATOM 3326 O O . ILE A 1 427 ? -11.111 -20.515 -3.860 1.00 91.25 427 ILE A O 1
ATOM 3330 N N . GLU A 1 428 ? -11.572 -22.721 -3.800 1.00 87.88 428 GLU A N 1
ATOM 3331 C CA . GLU A 1 428 ? -10.316 -23.218 -4.352 1.00 87.88 428 GLU A CA 1
ATOM 3332 C C . GLU A 1 428 ? -10.532 -23.748 -5.774 1.00 87.88 428 GLU A C 1
ATOM 3334 O O . GLU A 1 428 ? -11.607 -24.249 -6.127 1.00 87.88 428 GLU A O 1
ATOM 3339 N N . TYR A 1 429 ? -9.488 -23.675 -6.596 1.00 84.81 429 TYR A N 1
ATOM 3340 C CA . TYR A 1 429 ? -9.508 -24.265 -7.928 1.00 84.81 429 TYR A CA 1
ATOM 3341 C C . TYR A 1 429 ? -9.238 -25.769 -7.858 1.00 84.81 429 TYR A C 1
ATOM 3343 O O . TYR A 1 429 ? -8.171 -26.207 -7.441 1.00 84.81 429 TYR A O 1
ATOM 3351 N N . SER A 1 430 ? -10.196 -26.580 -8.306 1.00 80.00 430 SER A N 1
ATOM 3352 C CA . SER A 1 430 ? -10.168 -28.038 -8.099 1.00 80.00 430 SER A CA 1
ATOM 3353 C C . SER A 1 430 ? -9.059 -28.802 -8.805 1.00 80.00 430 SER A C 1
ATOM 3355 O O . SER A 1 430 ? -8.727 -29.911 -8.383 1.00 80.00 430 SER A O 1
ATOM 3357 N N . LYS A 1 431 ? -8.447 -28.228 -9.844 1.00 78.12 431 LYS A N 1
ATOM 3358 C CA . LYS A 1 431 ? -7.274 -28.846 -10.474 1.00 78.12 431 LYS A CA 1
ATOM 3359 C C . LYS A 1 431 ? -5.973 -28.506 -9.757 1.00 78.12 431 LYS A C 1
ATOM 3361 O O . LYS A 1 431 ? -4.966 -29.165 -10.010 1.00 78.12 431 LYS A O 1
ATOM 3366 N N . ASP A 1 432 ? -5.975 -27.518 -8.865 1.00 72.00 432 ASP A N 1
ATOM 3367 C CA . ASP A 1 432 ? -4.806 -27.193 -8.064 1.00 72.00 432 ASP A CA 1
ATOM 3368 C C . ASP A 1 432 ? -4.711 -28.092 -6.829 1.00 72.00 432 ASP A C 1
ATOM 3370 O O . ASP A 1 432 ? -5.219 -27.796 -5.752 1.00 72.00 432 ASP A O 1
ATOM 3374 N N . MET A 1 433 ? -4.028 -29.223 -6.997 1.00 64.06 433 MET A N 1
ATOM 3375 C CA . MET A 1 433 ? -3.778 -30.180 -5.917 1.00 64.06 433 MET A CA 1
ATOM 3376 C C . MET A 1 433 ? -2.471 -29.908 -5.156 1.00 64.06 433 MET A C 1
ATOM 3378 O O . MET A 1 433 ? -2.053 -30.751 -4.362 1.00 64.06 433 MET A O 1
ATOM 3382 N N . ARG A 1 434 ? -1.792 -28.770 -5.390 1.00 62.38 434 ARG A N 1
ATOM 3383 C CA . ARG A 1 434 ? -0.512 -28.450 -4.720 1.00 62.38 434 ARG A CA 1
ATOM 3384 C C . ARG A 1 434 ? -0.671 -28.286 -3.212 1.00 62.38 434 ARG A C 1
ATOM 3386 O O . ARG A 1 434 ? 0.294 -28.455 -2.475 1.00 62.38 434 ARG A O 1
ATOM 3393 N N . TYR A 1 435 ? -1.885 -27.994 -2.755 1.00 53.38 435 TYR A N 1
ATOM 3394 C CA . TYR A 1 435 ? -2.190 -27.827 -1.349 1.00 53.38 435 TYR A CA 1
ATOM 3395 C C . TYR A 1 435 ? -3.173 -28.904 -0.874 1.00 53.38 435 TYR A C 1
ATOM 3397 O O . TYR A 1 435 ? -4.337 -28.944 -1.263 1.00 53.38 435 TYR A O 1
ATOM 3405 N N . SER A 1 436 ? -2.713 -29.811 -0.014 1.00 42.25 436 SER A N 1
ATOM 3406 C CA . SER A 1 436 ? -3.569 -30.825 0.602 1.00 42.25 436 SER A CA 1
ATOM 3407 C C . SER A 1 436 ? -4.314 -30.248 1.814 1.00 42.25 436 SER A C 1
ATOM 3409 O O . SER A 1 436 ? -3.67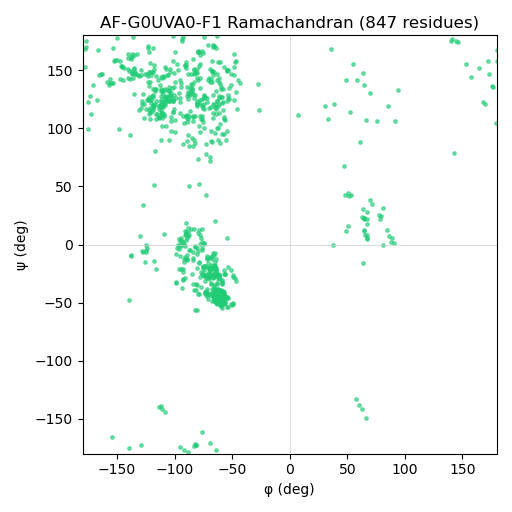6 -29.985 2.826 1.00 42.25 436 SER A O 1
ATOM 3411 N N . LYS A 1 437 ? -5.641 -30.078 1.705 1.00 40.66 437 LYS A N 1
ATOM 3412 C CA . LYS A 1 437 ? -6.733 -30.091 2.724 1.00 40.66 437 LYS A CA 1
ATOM 3413 C C . LYS A 1 437 ? -6.571 -29.511 4.155 1.00 40.66 437 LYS A C 1
ATOM 3415 O O . LYS A 1 437 ? -7.560 -29.518 4.881 1.00 40.66 437 LYS A O 1
ATOM 3420 N N . GLU A 1 438 ? -5.438 -28.966 4.584 1.00 44.28 438 GLU A N 1
ATOM 3421 C CA . GLU A 1 438 ? -5.203 -28.519 5.974 1.00 44.28 438 GLU A CA 1
ATOM 3422 C C . GLU A 1 438 ? -4.708 -27.066 6.079 1.00 44.28 438 GLU A C 1
ATOM 3424 O O . GLU A 1 438 ? -3.913 -26.715 6.946 1.00 44.28 438 GLU A O 1
ATOM 3429 N N . ILE A 1 439 ? -5.155 -26.174 5.195 1.00 42.97 439 ILE A N 1
ATOM 3430 C CA . ILE A 1 439 ? -4.556 -24.831 5.105 1.00 42.97 439 ILE A CA 1
ATOM 3431 C C . ILE A 1 439 ? -5.077 -23.844 6.169 1.00 42.97 439 ILE A C 1
ATOM 3433 O O . ILE A 1 439 ? -4.521 -22.758 6.337 1.00 42.97 439 ILE A O 1
ATOM 3437 N N . ILE A 1 440 ? -6.102 -24.193 6.949 1.00 41.88 440 ILE A N 1
ATOM 3438 C CA . ILE A 1 440 ? -6.664 -23.260 7.934 1.00 41.88 440 ILE A CA 1
ATOM 3439 C C . ILE A 1 440 ? -6.481 -23.811 9.350 1.00 41.88 440 ILE A C 1
ATOM 3441 O O . ILE A 1 440 ? -7.421 -24.340 9.929 1.00 41.88 440 ILE A O 1
ATOM 3445 N N . PRO A 1 441 ? -5.301 -23.688 9.977 1.00 38.28 441 PRO A N 1
ATOM 3446 C CA . PRO A 1 441 ? -5.204 -23.905 11.410 1.00 38.28 441 PRO A CA 1
ATOM 3447 C C . PRO A 1 441 ? -5.968 -22.783 12.134 1.00 38.28 441 PRO A C 1
ATOM 3449 O O . PRO A 1 441 ? -5.419 -21.743 12.490 1.00 38.28 441 PRO A O 1
ATOM 3452 N N . THR A 1 442 ? -7.270 -22.971 12.360 1.00 38.12 442 THR A N 1
ATOM 3453 C CA . THR A 1 442 ? -8.005 -22.207 13.370 1.00 38.12 442 THR A CA 1
ATOM 3454 C C . THR A 1 442 ? -7.649 -22.785 14.733 1.00 38.12 442 THR A C 1
ATOM 3456 O O . THR A 1 442 ? -8.090 -23.879 15.089 1.00 38.12 442 THR A O 1
ATOM 3459 N N . TYR A 1 443 ? -6.863 -22.031 15.499 1.00 36.53 443 TYR A N 1
ATOM 3460 C CA . TYR A 1 443 ? -6.381 -22.386 16.839 1.00 36.53 443 TYR A CA 1
ATOM 3461 C C . TYR A 1 443 ? -7.502 -22.778 17.831 1.00 36.53 443 TYR A C 1
ATOM 3463 O O . TYR A 1 443 ? -7.245 -23.477 18.804 1.00 36.53 443 TYR A O 1
ATOM 3471 N N . ASP A 1 444 ? -8.759 -22.395 17.567 1.00 36.97 444 ASP A N 1
ATOM 3472 C CA . ASP A 1 444 ? -9.900 -22.648 18.463 1.00 36.97 444 ASP A CA 1
ATOM 3473 C C . ASP A 1 444 ? -10.676 -23.955 18.172 1.00 36.97 444 ASP A C 1
ATOM 3475 O O . ASP A 1 444 ? -11.688 -24.219 18.812 1.00 36.97 444 ASP A O 1
ATOM 3479 N N . ARG A 1 445 ? -10.280 -24.790 17.191 1.00 36.22 445 ARG A N 1
ATOM 3480 C CA . ARG A 1 445 ? -11.031 -26.013 16.772 1.00 36.22 445 ARG A CA 1
ATOM 3481 C C . ARG A 1 445 ? -12.542 -25.802 16.510 1.00 36.22 445 ARG A C 1
ATOM 3483 O O . ARG A 1 445 ? -13.286 -26.766 16.337 1.00 36.22 445 ARG A O 1
ATOM 3490 N N . ARG A 1 446 ? -13.009 -24.554 16.442 1.00 39.34 446 ARG A N 1
ATOM 3491 C CA . ARG A 1 446 ? -14.363 -24.158 16.061 1.00 39.34 446 ARG A CA 1
ATOM 3492 C C . ARG A 1 446 ? -14.346 -23.915 14.560 1.00 39.34 446 ARG A C 1
ATOM 3494 O O . ARG A 1 446 ? -13.760 -22.928 14.133 1.00 39.34 446 ARG A O 1
ATOM 3501 N N . THR A 1 447 ? -14.913 -24.874 13.824 1.00 45.12 447 THR A N 1
ATOM 3502 C CA . THR A 1 447 ? -15.268 -24.864 12.388 1.00 45.12 447 THR A CA 1
ATOM 3503 C C . THR A 1 447 ? -14.342 -24.057 11.471 1.00 45.12 447 THR A C 1
ATOM 3505 O O . THR A 1 447 ? -14.399 -22.834 11.436 1.00 45.12 447 THR A O 1
ATOM 3508 N N . LEU A 1 448 ? -13.543 -24.760 10.663 1.00 54.72 448 LEU A N 1
ATOM 3509 C CA . LEU A 1 448 ? -12.838 -24.181 9.517 1.00 54.72 448 LEU A CA 1
ATOM 3510 C C . LEU A 1 448 ? -13.819 -23.351 8.661 1.00 54.72 448 LEU A C 1
ATOM 3512 O O . LEU A 1 448 ? -14.989 -23.740 8.559 1.00 54.72 448 LEU A O 1
ATOM 3516 N N . PRO A 1 449 ? -13.375 -22.244 8.033 1.00 61.12 449 PRO A N 1
ATOM 3517 C CA . PRO A 1 449 ? -14.126 -21.596 6.964 1.00 61.12 449 PRO A CA 1
ATOM 3518 C C . PRO A 1 449 ? -14.655 -22.638 5.980 1.00 61.12 449 PRO A C 1
ATOM 3520 O O . PRO A 1 449 ? -13.983 -23.632 5.698 1.00 61.12 449 PRO A O 1
ATOM 3523 N N . ALA A 1 450 ? -15.875 -22.439 5.490 1.00 68.94 450 ALA A N 1
ATOM 3524 C CA . ALA A 1 450 ? -16.459 -23.380 4.551 1.00 68.94 450 ALA A CA 1
ATOM 3525 C C . ALA A 1 450 ? -15.663 -23.327 3.245 1.00 68.94 450 ALA A C 1
ATOM 3527 O O . ALA A 1 450 ? -15.668 -22.302 2.567 1.00 68.94 450 ALA A O 1
ATOM 3528 N N . THR A 1 451 ? -14.969 -24.418 2.923 1.00 77.94 451 THR A N 1
ATOM 3529 C CA . THR A 1 451 ? -14.138 -24.519 1.722 1.00 77.94 451 THR A CA 1
ATOM 3530 C C . THR A 1 451 ? -14.827 -25.378 0.675 1.00 77.94 451 THR A C 1
ATOM 3532 O O . THR A 1 451 ? -15.287 -26.486 0.966 1.00 77.94 451 THR A O 1
ATOM 3535 N N . VAL A 1 452 ? -14.865 -24.883 -0.558 1.00 83.38 452 VAL A N 1
ATOM 3536 C CA . VAL A 1 452 ? -15.309 -25.630 -1.732 1.00 83.38 452 VAL A CA 1
ATOM 3537 C C . VAL A 1 452 ? -14.215 -25.620 -2.786 1.00 83.38 452 VAL A C 1
ATOM 3539 O O . VAL A 1 452 ? -13.483 -24.647 -2.932 1.00 83.38 452 VAL A O 1
ATOM 3542 N N . SER A 1 453 ? -14.128 -26.708 -3.537 1.00 85.88 453 SER A N 1
ATOM 3543 C CA . SER A 1 453 ? -13.194 -26.845 -4.642 1.00 85.88 453 SER A CA 1
ATOM 3544 C C . SER A 1 453 ? -13.993 -27.034 -5.930 1.00 85.88 453 SER A C 1
ATOM 3546 O O . SER A 1 453 ? -14.781 -27.977 -6.020 1.00 85.88 453 SER A O 1
ATOM 3548 N N . VAL A 1 454 ? -13.845 -26.118 -6.890 1.00 89.06 454 VAL A N 1
ATOM 3549 C CA . VAL A 1 454 ? -14.654 -26.059 -8.129 1.00 89.06 454 VAL A CA 1
ATOM 3550 C C . VAL A 1 454 ? -13.784 -25.808 -9.361 1.00 89.06 454 VAL A C 1
ATOM 3552 O O . VAL A 1 454 ? -12.630 -25.394 -9.245 1.00 89.06 454 VAL A O 1
ATOM 3555 N N . ASN A 1 455 ? -14.302 -26.073 -10.564 1.00 87.19 455 ASN A N 1
ATOM 3556 C CA . ASN A 1 455 ? -13.620 -25.700 -11.816 1.00 87.19 455 ASN A CA 1
ATOM 3557 C C . ASN A 1 455 ? -14.066 -24.332 -12.337 1.00 87.19 455 ASN A C 1
ATOM 3559 O O . ASN A 1 455 ? -13.292 -23.640 -12.995 1.00 87.19 455 ASN A O 1
ATOM 3563 N N . LYS A 1 456 ? -15.315 -23.956 -12.059 1.00 91.00 456 LYS A N 1
ATOM 3564 C CA . LYS A 1 456 ? -15.917 -22.670 -12.420 1.00 91.00 456 LYS A CA 1
ATOM 3565 C C . LYS A 1 456 ? -16.648 -22.092 -11.222 1.00 91.00 456 LYS A C 1
ATOM 3567 O O . LYS A 1 456 ? -17.237 -22.837 -10.443 1.00 91.00 456 LYS A O 1
ATOM 3572 N N . LEU A 1 457 ? -16.668 -20.772 -11.091 1.00 92.75 457 LEU A N 1
ATOM 3573 C CA . LEU A 1 457 ? -17.324 -20.120 -9.952 1.00 92.75 457 LEU A CA 1
ATOM 3574 C C . LEU A 1 457 ? -18.847 -20.239 -10.016 1.00 92.75 457 LEU A C 1
ATOM 3576 O O . LEU A 1 457 ? -19.509 -20.317 -8.986 1.00 92.75 457 LEU A O 1
ATOM 3580 N N . SER A 1 458 ? -19.401 -20.349 -11.219 1.00 90.69 458 SER A N 1
ATOM 3581 C CA . SER A 1 458 ? -20.811 -20.684 -11.449 1.00 90.69 458 SER A CA 1
ATOM 3582 C C . SER A 1 458 ? -21.259 -22.007 -10.800 1.00 90.69 458 SER A C 1
ATOM 3584 O O . SER A 1 458 ? -22.433 -22.138 -10.455 1.00 90.69 458 SER A O 1
ATOM 3586 N N . GLU A 1 459 ? -20.352 -22.963 -10.554 1.00 91.69 459 GLU A N 1
ATOM 3587 C CA . GLU A 1 459 ? -20.659 -24.240 -9.877 1.00 91.69 459 GLU A CA 1
ATOM 3588 C C . GLU A 1 459 ? -20.982 -24.062 -8.385 1.00 91.69 459 GLU A C 1
ATOM 3590 O O . GLU A 1 459 ? -21.650 -24.910 -7.794 1.00 91.69 459 GLU A O 1
ATOM 3595 N N . VAL A 1 460 ? -20.562 -22.948 -7.776 1.00 89.50 460 VAL A N 1
ATOM 3596 C CA . VAL A 1 460 ? -20.852 -22.623 -6.368 1.00 89.50 460 VAL A CA 1
ATOM 3597 C C . VAL A 1 460 ? -22.357 -22.410 -6.137 1.00 89.50 460 VAL A C 1
ATOM 3599 O O . VAL A 1 460 ? -22.858 -22.587 -5.022 1.00 89.50 460 VAL A O 1
ATOM 3602 N N . GLY A 1 461 ? -23.105 -22.046 -7.184 1.00 88.38 461 GLY A N 1
ATOM 3603 C CA . GLY A 1 461 ? -24.538 -21.779 -7.099 1.00 88.38 461 GLY A CA 1
ATOM 3604 C C . GLY A 1 461 ? -24.851 -20.677 -6.084 1.00 88.38 461 GLY A C 1
ATOM 3605 O O . GLY A 1 461 ? -24.200 -19.636 -6.066 1.00 88.38 461 GLY A O 1
ATOM 3606 N N . ASN A 1 462 ? -25.836 -20.917 -5.217 1.00 88.50 462 ASN A N 1
ATOM 3607 C CA . ASN A 1 462 ? -26.283 -19.952 -4.204 1.00 88.50 462 ASN A CA 1
ATOM 3608 C C . ASN A 1 462 ? -25.596 -20.126 -2.840 1.00 88.50 462 ASN A C 1
ATOM 3610 O O . ASN A 1 462 ? -25.937 -19.409 -1.903 1.00 88.50 462 ASN A O 1
ATOM 3614 N N . ALA A 1 463 ? -24.641 -21.056 -2.705 1.00 87.69 463 ALA A N 1
ATOM 3615 C CA . ALA A 1 463 ? -24.023 -21.374 -1.415 1.00 87.69 463 ALA A CA 1
ATOM 3616 C C . ALA A 1 463 ? -23.337 -20.159 -0.769 1.00 87.69 463 ALA A C 1
ATOM 3618 O O . ALA A 1 463 ? -23.324 -20.031 0.449 1.00 87.69 463 ALA A O 1
ATOM 3619 N N . TRP A 1 464 ? -22.818 -19.231 -1.576 1.00 90.38 464 TRP A N 1
ATOM 3620 C CA . TRP A 1 464 ? -22.146 -18.024 -1.096 1.00 90.38 464 TRP A CA 1
ATOM 3621 C C . TRP A 1 464 ? -23.091 -16.988 -0.456 1.00 90.38 464 TRP A C 1
ATOM 3623 O O . TRP A 1 464 ? -22.612 -16.092 0.237 1.00 90.38 464 TRP A O 1
ATOM 3633 N N . HIS A 1 465 ? -24.414 -17.074 -0.657 1.00 89.00 465 HIS A N 1
ATOM 3634 C CA . HIS A 1 465 ? -25.369 -16.106 -0.094 1.00 89.00 465 HIS A CA 1
ATOM 3635 C C . HIS A 1 465 ? -25.385 -16.098 1.437 1.00 89.00 465 HIS A C 1
ATOM 3637 O O . HIS A 1 465 ? -25.538 -15.027 2.039 1.00 89.00 465 HIS A O 1
ATOM 3643 N N . ASP A 1 466 ? -25.164 -17.263 2.045 1.00 88.56 466 ASP A N 1
ATOM 3644 C CA . ASP A 1 466 ? -25.161 -17.459 3.497 1.00 88.56 466 ASP A CA 1
ATOM 3645 C C . ASP A 1 466 ? -23.879 -16.944 4.170 1.00 88.56 466 ASP A C 1
ATOM 3647 O O . ASP A 1 466 ? -23.774 -16.975 5.394 1.00 88.56 466 ASP A O 1
ATOM 3651 N N . TYR A 1 467 ? -22.913 -16.452 3.384 1.00 90.25 467 TYR A N 1
ATOM 3652 C CA . TYR A 1 467 ? -21.612 -16.001 3.869 1.00 90.25 467 TYR A CA 1
ATOM 3653 C C . TYR A 1 467 ? -21.402 -14.505 3.645 1.00 90.25 467 TYR A C 1
ATOM 3655 O O . TYR A 1 467 ? -21.856 -13.937 2.653 1.00 90.25 467 TYR A O 1
ATOM 3663 N N . ASP A 1 468 ? -20.711 -13.840 4.563 1.00 88.50 468 ASP A N 1
ATOM 3664 C CA . ASP A 1 468 ? -20.418 -12.403 4.504 1.00 88.50 468 ASP A CA 1
ATOM 3665 C C . ASP A 1 468 ? -19.176 -12.102 3.656 1.00 88.50 468 ASP A C 1
ATOM 3667 O O . ASP A 1 468 ? -19.099 -11.072 2.973 1.00 88.50 468 ASP A O 1
ATOM 3671 N N . VAL A 1 469 ? -18.203 -13.016 3.703 1.00 90.75 469 VAL A N 1
ATOM 3672 C CA . VAL A 1 469 ? -16.903 -12.899 3.042 1.00 90.75 469 VAL A CA 1
ATOM 3673 C C . VAL A 1 469 ? -16.674 -14.093 2.129 1.00 90.75 469 VAL A C 1
ATOM 3675 O O . VAL A 1 469 ? -16.709 -15.239 2.573 1.00 90.75 469 VAL A O 1
ATOM 3678 N N . ILE A 1 470 ? -16.402 -13.816 0.858 1.00 95.31 470 ILE A N 1
ATOM 3679 C CA . ILE A 1 470 ? -16.126 -14.813 -0.171 1.00 95.31 470 ILE A CA 1
ATOM 3680 C C . ILE A 1 470 ? -14.673 -14.638 -0.599 1.00 95.31 470 ILE A C 1
ATOM 3682 O O . ILE A 1 470 ? -14.280 -13.576 -1.083 1.00 95.31 470 ILE A O 1
ATOM 3686 N N . ALA A 1 471 ? -13.863 -15.667 -0.408 1.00 94.69 471 ALA A N 1
ATOM 3687 C CA . ALA A 1 471 ? -12.471 -15.687 -0.819 1.00 94.69 471 ALA A CA 1
ATOM 3688 C C . ALA A 1 471 ? -12.295 -16.631 -2.009 1.00 94.69 471 ALA A C 1
ATOM 3690 O O . ALA A 1 471 ? -12.809 -17.743 -1.982 1.00 94.69 471 ALA A O 1
ATOM 3691 N N . VAL A 1 472 ? -11.573 -16.193 -3.036 1.00 95.19 472 VAL A N 1
ATOM 3692 C CA . VAL A 1 472 ? -11.254 -16.993 -4.222 1.00 95.19 472 VAL A CA 1
ATOM 3693 C C . VAL A 1 472 ? -9.741 -17.074 -4.348 1.00 95.19 472 VAL A C 1
ATOM 3695 O O . VAL A 1 472 ? -9.087 -16.048 -4.560 1.00 95.19 472 VAL A O 1
ATOM 3698 N N . ASP A 1 473 ? -9.186 -18.272 -4.195 1.00 92.44 473 ASP A N 1
ATOM 3699 C CA . ASP A 1 473 ? -7.770 -18.514 -4.470 1.00 92.44 473 ASP A CA 1
ATOM 3700 C C . ASP A 1 473 ? -7.559 -18.923 -5.931 1.00 92.44 473 ASP A C 1
ATOM 3702 O O . ASP A 1 473 ? -8.467 -19.436 -6.583 1.00 92.44 473 ASP A O 1
ATOM 3706 N N . GLU A 1 474 ? -6.361 -18.666 -6.450 1.00 91.25 474 GLU A N 1
ATOM 3707 C CA . GLU A 1 474 ? -5.974 -18.955 -7.836 1.00 91.25 474 GLU A CA 1
ATOM 3708 C C . GLU A 1 474 ? -6.957 -18.391 -8.885 1.00 91.25 474 GLU A C 1
ATOM 3710 O O . GLU A 1 474 ? -7.275 -19.012 -9.904 1.00 91.25 474 GLU A O 1
ATOM 3715 N N . GLY A 1 475 ? -7.413 -17.156 -8.644 1.00 93.38 475 GLY A N 1
ATOM 3716 C CA . GLY A 1 475 ? -8.417 -16.435 -9.428 1.00 93.38 475 GLY A CA 1
ATOM 3717 C C . GLY A 1 475 ? -8.169 -16.427 -10.940 1.00 93.38 475 GLY A C 1
ATOM 3718 O O . GLY A 1 475 ? -9.118 -16.342 -11.717 1.00 93.38 475 GLY A O 1
ATOM 3719 N N . GLN A 1 476 ? -6.910 -16.529 -11.381 1.00 93.62 476 GLN A N 1
ATOM 3720 C CA . GLN A 1 476 ? -6.551 -16.519 -12.800 1.00 93.62 476 GLN A CA 1
ATOM 3721 C C . GLN A 1 476 ? -7.079 -17.724 -13.589 1.00 93.62 476 GLN A C 1
ATOM 3723 O O . GLN A 1 476 ? -7.157 -17.643 -14.815 1.00 93.62 476 GLN A O 1
ATOM 3728 N N . PHE A 1 477 ? -7.422 -18.829 -12.918 1.00 92.38 477 PHE A N 1
ATOM 3729 C CA . PHE A 1 477 ? -7.950 -20.031 -13.569 1.00 92.38 477 PHE A CA 1
ATOM 3730 C C . PHE A 1 477 ? -9.470 -20.006 -13.756 1.00 92.38 477 PHE A C 1
ATOM 3732 O O . PHE A 1 477 ? -10.003 -20.902 -14.406 1.00 92.38 477 PHE A O 1
ATOM 3739 N N . PHE A 1 478 ? -10.165 -18.984 -13.244 1.00 93.62 478 PHE A N 1
ATOM 3740 C CA . PHE A 1 478 ? -11.615 -18.840 -13.359 1.00 93.62 478 PHE A CA 1
ATOM 3741 C C . PHE A 1 478 ? -11.989 -17.804 -14.433 1.00 93.62 478 PHE A C 1
ATOM 3743 O O . PHE A 1 478 ? -11.870 -16.599 -14.197 1.00 93.62 478 PHE A O 1
ATOM 3750 N N . PRO A 1 479 ? -12.490 -18.222 -15.611 1.00 91.56 479 PRO A N 1
ATOM 3751 C CA . PRO A 1 479 ? -12.900 -17.286 -16.659 1.00 91.56 479 PRO A CA 1
ATOM 3752 C C . PRO A 1 479 ? -14.100 -16.414 -16.259 1.00 91.56 479 PRO A C 1
ATOM 3754 O O . PRO A 1 479 ? -14.257 -15.311 -16.778 1.00 91.56 479 PRO A O 1
ATOM 3757 N N . ASP A 1 480 ? -14.935 -16.901 -15.334 1.00 94.69 480 ASP A N 1
ATOM 3758 C CA . ASP A 1 480 ? -16.135 -16.242 -14.804 1.00 94.69 480 ASP A CA 1
ATOM 3759 C C . ASP A 1 480 ? -15.865 -15.364 -13.560 1.00 94.69 480 ASP A C 1
ATOM 3761 O O . ASP A 1 480 ? -16.803 -14.850 -12.950 1.00 94.69 480 ASP A O 1
ATOM 3765 N N . ILE A 1 481 ? -14.592 -15.125 -13.204 1.00 96.19 481 ILE A N 1
ATOM 3766 C CA . ILE A 1 481 ? -14.191 -14.364 -12.003 1.00 96.19 481 ILE A CA 1
ATOM 3767 C C . ILE A 1 481 ? -14.763 -12.945 -11.958 1.00 96.19 481 ILE A C 1
ATOM 3769 O O . ILE A 1 481 ? -15.258 -12.522 -10.917 1.00 96.19 481 ILE A O 1
ATOM 3773 N N . LEU A 1 482 ? -14.747 -12.202 -13.069 1.00 94.62 482 LEU A N 1
ATOM 3774 C CA . LEU A 1 482 ? -15.227 -10.816 -13.083 1.00 94.62 482 LEU A CA 1
ATOM 3775 C C . LEU A 1 482 ? -16.727 -10.735 -12.787 1.00 94.62 482 LEU A C 1
ATOM 3777 O O . LEU A 1 482 ? -17.149 -9.921 -11.960 1.00 94.62 482 LEU A O 1
ATOM 3781 N N . GLU A 1 483 ? -17.516 -11.561 -13.473 1.00 94.69 483 GLU A N 1
ATOM 3782 C CA . GLU A 1 483 ? -18.970 -11.601 -13.322 1.00 94.69 483 GLU A CA 1
ATOM 3783 C C . GLU A 1 483 ? -19.337 -12.036 -11.903 1.00 94.69 483 GLU A C 1
ATOM 3785 O O . GLU A 1 483 ? -20.087 -11.336 -11.218 1.00 94.69 483 GLU A O 1
ATOM 3790 N N . PHE A 1 484 ? -18.721 -13.120 -11.421 1.00 96.06 484 PHE A N 1
ATOM 3791 C CA . PHE A 1 484 ? -18.935 -13.632 -10.073 1.00 96.06 484 PHE A CA 1
ATOM 3792 C C . PHE A 1 484 ? -18.580 -12.593 -9.003 1.00 96.06 484 PHE A C 1
ATOM 3794 O O . PHE A 1 484 ? -19.423 -12.243 -8.177 1.00 96.06 484 PHE A O 1
ATOM 3801 N N . CYS A 1 485 ? -17.365 -12.038 -9.028 1.00 96.38 485 CYS A N 1
ATOM 3802 C CA . CYS A 1 485 ? -16.931 -11.070 -8.022 1.00 96.38 485 CYS A CA 1
ATOM 3803 C C . CYS A 1 485 ? -17.785 -9.798 -8.043 1.00 96.38 485 CYS A C 1
ATOM 3805 O O . CYS A 1 485 ? -18.125 -9.274 -6.981 1.00 96.38 485 CYS A O 1
ATOM 3807 N N . SER A 1 486 ? -18.168 -9.313 -9.228 1.00 94.00 486 SER A N 1
ATOM 3808 C CA . SER A 1 486 ? -19.028 -8.132 -9.356 1.00 94.00 486 SER A CA 1
ATOM 3809 C C . SER A 1 486 ? -20.428 -8.397 -8.814 1.00 94.00 486 SER A C 1
ATOM 3811 O O . SER A 1 486 ? -20.938 -7.580 -8.051 1.00 94.00 486 SER A O 1
ATOM 3813 N N . MET A 1 487 ? -21.032 -9.542 -9.142 1.00 94.06 487 MET A N 1
ATOM 3814 C CA . MET A 1 487 ? -22.332 -9.960 -8.611 1.00 94.06 487 MET A CA 1
ATOM 3815 C C . MET A 1 487 ? -22.306 -10.036 -7.079 1.00 94.06 487 MET A C 1
ATOM 3817 O O . MET A 1 487 ? -23.151 -9.435 -6.414 1.00 94.06 487 MET A O 1
ATOM 3821 N N . VAL A 1 488 ? -21.311 -10.723 -6.514 1.00 94.75 488 VAL A N 1
ATOM 3822 C CA . VAL A 1 488 ? -21.175 -10.933 -5.066 1.00 94.75 488 VAL A CA 1
ATOM 3823 C C . VAL A 1 488 ? -20.926 -9.608 -4.330 1.00 94.75 488 VAL A C 1
ATOM 3825 O O . VAL A 1 488 ? -21.581 -9.322 -3.326 1.00 94.75 488 VAL A O 1
ATOM 3828 N N . ALA A 1 489 ? -20.047 -8.746 -4.850 1.00 93.62 489 ALA A N 1
ATOM 3829 C CA . ALA A 1 489 ? -19.797 -7.427 -4.266 1.00 93.62 489 ALA A CA 1
ATOM 3830 C C . ALA A 1 489 ? -21.013 -6.491 -4.390 1.00 93.62 489 ALA A C 1
ATOM 3832 O O . ALA A 1 489 ? -21.342 -5.759 -3.457 1.00 93.62 489 ALA A O 1
ATOM 3833 N N . ASN A 1 490 ? -21.739 -6.534 -5.509 1.00 91.56 490 ASN A N 1
ATOM 3834 C CA . ASN A 1 490 ? -22.967 -5.757 -5.683 1.00 91.56 490 ASN A CA 1
ATOM 3835 C C . ASN A 1 490 ? -24.093 -6.228 -4.744 1.00 91.56 490 ASN A C 1
ATOM 3837 O O . ASN A 1 490 ? -24.933 -5.416 -4.362 1.00 91.56 490 ASN A O 1
ATOM 3841 N N . ALA A 1 491 ? -24.070 -7.492 -4.310 1.00 90.56 491 ALA A N 1
ATOM 3842 C CA . ALA A 1 491 ? -24.951 -8.031 -3.273 1.00 90.56 491 ALA A CA 1
ATOM 3843 C C . ALA A 1 491 ? -24.549 -7.624 -1.836 1.00 90.56 491 ALA A C 1
ATOM 3845 O O . ALA A 1 491 ? -25.145 -8.101 -0.872 1.00 90.56 491 ALA A O 1
ATOM 3846 N N . GLY A 1 492 ? -23.549 -6.750 -1.669 1.00 88.75 492 GLY A N 1
ATOM 3847 C CA . GLY A 1 492 ? -23.131 -6.236 -0.361 1.00 88.75 492 GLY A CA 1
ATOM 3848 C C . GLY A 1 492 ? -22.063 -7.074 0.345 1.00 88.75 492 GLY A C 1
ATOM 3849 O O . GLY A 1 492 ? -21.722 -6.781 1.486 1.00 88.75 492 GLY A O 1
ATOM 3850 N N . LYS A 1 493 ? -21.525 -8.111 -0.305 1.00 90.56 493 LYS A N 1
ATOM 3851 C CA . LYS A 1 493 ? -20.545 -9.017 0.304 1.00 90.56 493 LYS A CA 1
ATOM 3852 C C . LYS A 1 493 ? -19.107 -8.541 0.085 1.00 90.56 493 LYS A C 1
ATOM 3854 O O . LYS A 1 493 ? -18.808 -7.800 -0.857 1.00 90.56 493 LYS A O 1
ATOM 3859 N N . LYS A 1 494 ? -18.190 -8.987 0.943 1.00 92.88 494 LYS A N 1
ATOM 3860 C CA . LYS A 1 494 ? -16.750 -8.760 0.765 1.00 92.88 494 LYS A CA 1
ATOM 3861 C C . LYS A 1 494 ? -16.156 -9.889 -0.073 1.00 92.88 494 LYS A C 1
ATOM 3863 O O . LYS A 1 494 ? -16.264 -11.048 0.307 1.00 92.88 494 LYS A O 1
ATOM 3868 N N . VAL A 1 495 ? -15.489 -9.548 -1.169 1.00 96.25 495 VAL A N 1
ATOM 3869 C CA . VAL A 1 495 ? -14.801 -10.497 -2.048 1.00 96.25 495 VAL A CA 1
ATOM 3870 C C . VAL A 1 495 ? -13.297 -10.288 -1.938 1.00 96.25 495 VAL A C 1
ATOM 3872 O O . VAL A 1 495 ? -12.820 -9.164 -2.081 1.00 96.25 495 VAL A O 1
ATOM 3875 N N . ILE A 1 496 ? -12.542 -11.351 -1.677 1.00 96.31 496 ILE A N 1
ATOM 3876 C CA . ILE A 1 496 ? -11.076 -11.327 -1.627 1.00 96.31 496 ILE A CA 1
ATOM 3877 C C . ILE A 1 496 ? -10.564 -12.307 -2.677 1.00 96.31 496 ILE A C 1
ATOM 3879 O O . ILE A 1 496 ? -10.895 -13.485 -2.620 1.00 96.31 496 ILE A O 1
ATOM 3883 N N . VAL A 1 497 ? -9.758 -11.844 -3.626 1.00 97.44 497 VAL A N 1
ATOM 3884 C CA . VAL A 1 497 ? -9.235 -12.675 -4.717 1.00 97.44 497 VAL A CA 1
ATOM 3885 C C . VAL A 1 497 ? -7.716 -12.695 -4.655 1.00 97.44 497 VAL A C 1
ATOM 3887 O O . VAL A 1 497 ? -7.093 -11.634 -4.638 1.00 97.44 497 VAL A O 1
ATOM 3890 N N . ALA A 1 498 ? -7.114 -13.881 -4.651 1.00 95.94 498 ALA A N 1
ATOM 3891 C CA . ALA A 1 498 ? -5.686 -14.065 -4.887 1.00 95.94 498 ALA A CA 1
ATOM 3892 C C . ALA A 1 498 ? -5.471 -14.602 -6.304 1.00 95.94 498 ALA A C 1
ATOM 3894 O O . ALA A 1 498 ? -6.113 -15.570 -6.697 1.00 95.94 498 ALA A O 1
ATOM 3895 N N . ALA A 1 499 ? -4.592 -13.972 -7.085 1.00 95.88 499 ALA A N 1
ATOM 3896 C CA . ALA A 1 499 ? -4.345 -14.387 -8.465 1.00 95.88 499 ALA A CA 1
ATOM 3897 C C . ALA A 1 499 ? -2.936 -14.044 -8.960 1.00 95.88 499 ALA A C 1
ATOM 3899 O O . ALA A 1 499 ? -2.279 -13.137 -8.456 1.00 95.88 499 ALA A O 1
ATOM 3900 N N . LEU A 1 500 ? -2.449 -14.745 -9.979 1.00 94.19 500 LEU A N 1
ATOM 3901 C CA . LEU A 1 500 ? -1.278 -14.296 -10.740 1.00 94.19 500 LEU A CA 1
ATOM 3902 C C . LEU A 1 500 ? -1.632 -13.048 -11.570 1.00 94.19 500 LEU A C 1
ATOM 3904 O O . LEU A 1 500 ? -2.716 -12.968 -12.143 1.00 94.19 500 LEU A O 1
ATOM 3908 N N . ASP A 1 501 ? -0.720 -12.076 -11.649 1.00 91.69 501 ASP A N 1
ATOM 3909 C CA . ASP A 1 501 ? -0.870 -10.902 -12.522 1.00 91.69 501 ASP A CA 1
ATOM 3910 C C . ASP A 1 501 ? -0.483 -11.194 -13.972 1.00 91.69 501 ASP A C 1
ATOM 3912 O O . ASP A 1 501 ? -1.166 -10.734 -14.886 1.00 91.69 501 ASP A O 1
ATOM 3916 N N . GLY A 1 502 ? 0.571 -11.982 -14.185 1.00 91.44 502 GLY A N 1
ATOM 3917 C CA . GLY A 1 502 ? 0.998 -12.442 -15.504 1.00 91.44 502 GLY A CA 1
ATOM 3918 C C . GLY A 1 502 ? 1.406 -13.910 -15.514 1.00 91.44 502 GLY A C 1
ATOM 3919 O O . GLY A 1 502 ? 1.707 -14.504 -14.474 1.00 91.44 502 GLY A O 1
ATOM 3920 N N . ASP A 1 503 ? 1.397 -14.505 -16.702 1.00 90.50 503 ASP A N 1
ATOM 3921 C CA . ASP A 1 503 ? 1.865 -15.870 -16.926 1.00 90.50 503 ASP A CA 1
ATOM 3922 C C . ASP A 1 503 ? 3.400 -15.955 -17.057 1.00 90.50 503 ASP A C 1
ATOM 3924 O O . ASP A 1 503 ? 4.128 -14.987 -16.835 1.00 90.50 503 ASP A O 1
ATOM 3928 N N . TYR A 1 504 ? 3.917 -17.135 -17.414 1.00 85.75 504 TYR A N 1
ATOM 3929 C CA . TYR A 1 504 ? 5.361 -17.371 -17.557 1.00 85.75 504 TYR A CA 1
ATOM 3930 C C . TYR A 1 504 ? 6.025 -16.573 -18.692 1.00 85.75 504 TYR A C 1
ATOM 3932 O O . TYR A 1 504 ? 7.252 -16.502 -18.740 1.00 85.75 504 TYR A O 1
ATOM 3940 N N . ARG A 1 505 ? 5.237 -16.010 -19.618 1.00 86.94 505 ARG A N 1
ATOM 3941 C CA . ARG A 1 505 ? 5.694 -15.104 -20.680 1.00 86.94 505 ARG A CA 1
ATOM 3942 C C . ARG A 1 505 ? 5.534 -13.640 -20.281 1.00 86.94 505 ARG A C 1
ATOM 3944 O O . ARG A 1 505 ? 5.867 -12.766 -21.075 1.00 86.94 505 ARG A O 1
ATOM 3951 N N . ASN A 1 506 ? 5.079 -13.378 -19.054 1.00 89.38 506 ASN A N 1
ATOM 3952 C CA . ASN A 1 506 ? 4.725 -12.059 -18.546 1.00 89.38 506 ASN A CA 1
ATOM 3953 C C . ASN A 1 506 ? 3.523 -11.425 -19.277 1.00 89.38 506 ASN A C 1
ATOM 3955 O O . ASN A 1 506 ? 3.357 -10.207 -19.241 1.00 89.38 506 ASN A O 1
ATOM 3959 N N . GLU A 1 507 ? 2.673 -12.239 -19.914 1.00 91.31 507 GLU A N 1
ATOM 3960 C CA . GLU A 1 507 ? 1.405 -11.783 -20.491 1.00 91.31 507 GLU A CA 1
ATOM 3961 C C . GLU A 1 507 ? 0.311 -11.781 -19.414 1.00 91.31 507 GLU A C 1
ATOM 3963 O O . GLU A 1 507 ? 0.216 -12.739 -18.636 1.00 91.31 507 GLU A O 1
ATOM 3968 N N . PRO A 1 508 ? -0.540 -10.742 -19.344 1.00 92.94 508 PRO A N 1
ATOM 3969 C CA . PRO A 1 508 ? -1.585 -10.670 -18.336 1.00 92.94 508 PRO A CA 1
ATOM 3970 C C . PRO A 1 508 ? -2.640 -11.768 -18.526 1.00 92.94 508 PRO A C 1
ATOM 3972 O O . PRO A 1 508 ? -2.989 -12.169 -19.644 1.00 92.94 508 PRO A O 1
ATOM 3975 N N . PHE A 1 509 ? -3.214 -12.225 -17.415 1.00 91.44 509 PHE A N 1
ATOM 3976 C CA . PHE A 1 509 ? -4.445 -13.012 -17.453 1.00 91.44 509 PHE A CA 1
ATOM 3977 C C . PHE A 1 509 ? -5.624 -12.077 -17.738 1.00 91.44 509 PHE A C 1
ATOM 3979 O O . PHE A 1 509 ? -5.910 -11.184 -16.942 1.00 91.44 509 PHE A O 1
ATOM 3986 N N . GLU A 1 510 ? -6.315 -12.276 -18.864 1.00 90.50 510 GLU A N 1
ATOM 3987 C CA . GLU A 1 510 ? -7.345 -11.351 -19.366 1.00 90.50 510 GLU A CA 1
ATOM 3988 C C . GLU A 1 510 ? -8.429 -11.046 -18.319 1.00 90.50 510 GLU A C 1
ATOM 3990 O O . GLU A 1 510 ? -8.776 -9.890 -18.081 1.00 90.50 510 GLU A O 1
ATOM 3995 N N . HIS A 1 511 ? -8.928 -12.080 -17.641 1.00 92.81 511 HIS A N 1
ATOM 3996 C CA . HIS A 1 511 ? -9.996 -11.959 -16.644 1.00 92.81 511 HIS A CA 1
ATOM 3997 C C . HIS A 1 511 ? -9.533 -11.201 -15.390 1.00 92.81 511 HIS A C 1
ATOM 3999 O O . HIS A 1 511 ? -10.302 -10.441 -14.805 1.00 92.81 511 HIS A O 1
ATOM 4005 N N . ILE A 1 512 ? -8.258 -11.352 -15.008 1.00 95.44 512 ILE A N 1
ATOM 4006 C CA . ILE A 1 512 ? -7.654 -10.619 -13.887 1.00 95.44 512 ILE A CA 1
ATOM 4007 C C . ILE A 1 512 ? -7.406 -9.163 -14.271 1.00 95.44 512 ILE A C 1
ATOM 4009 O O . ILE A 1 512 ? -7.725 -8.267 -13.494 1.00 95.44 512 ILE A O 1
ATOM 4013 N N . ALA A 1 513 ? -6.920 -8.904 -15.486 1.00 93.81 513 ALA A N 1
ATOM 4014 C CA . ALA A 1 513 ? -6.762 -7.548 -16.003 1.00 93.81 513 ALA A CA 1
ATOM 4015 C C . ALA A 1 513 ? -8.093 -6.778 -16.018 1.00 93.81 513 ALA A C 1
ATOM 4017 O O . ALA A 1 513 ? -8.127 -5.612 -15.629 1.00 93.81 513 ALA A O 1
ATOM 4018 N N . LYS A 1 514 ? -9.197 -7.436 -16.392 1.00 94.00 514 LYS A N 1
ATOM 4019 C CA . LYS A 1 514 ? -10.549 -6.854 -16.333 1.00 94.00 514 LYS A CA 1
ATOM 4020 C C . LYS A 1 514 ? -11.079 -6.678 -14.905 1.00 94.00 514 LYS A C 1
ATOM 4022 O O . LYS A 1 514 ? -11.890 -5.790 -14.660 1.00 94.00 514 LYS A O 1
ATOM 4027 N N . LEU A 1 515 ? -10.607 -7.477 -13.947 1.00 95.31 515 LEU A N 1
ATOM 4028 C CA . LEU A 1 515 ? -10.972 -7.343 -12.534 1.00 95.31 515 LEU A CA 1
ATOM 4029 C C . LEU A 1 515 ? -10.296 -6.138 -11.858 1.00 95.31 515 LEU A C 1
ATOM 4031 O O . LEU A 1 515 ? -10.841 -5.598 -10.899 1.00 95.31 515 LEU A O 1
ATOM 4035 N N . ILE A 1 516 ? -9.137 -5.688 -12.351 1.00 94.94 516 ILE A N 1
ATOM 4036 C CA . ILE A 1 516 ? -8.358 -4.597 -11.739 1.00 94.94 516 ILE A CA 1
ATOM 4037 C C . ILE A 1 516 ? -9.142 -3.277 -11.650 1.00 94.94 516 ILE A C 1
ATOM 4039 O O . ILE A 1 516 ? -9.190 -2.729 -10.546 1.00 94.94 516 ILE A O 1
ATOM 4043 N N . PRO A 1 517 ? -9.782 -2.758 -12.718 1.00 93.94 517 PRO A N 1
ATOM 4044 C CA . PRO A 1 517 ? -10.637 -1.570 -12.626 1.00 93.94 517 PRO A CA 1
ATOM 4045 C C . PRO A 1 517 ? -11.803 -1.756 -11.648 1.00 93.94 517 PRO A C 1
ATOM 4047 O O . PRO A 1 517 ? -12.049 -0.894 -10.807 1.00 93.94 517 PRO A O 1
ATOM 4050 N N . ALA A 1 518 ? -12.435 -2.936 -11.673 1.00 93.50 518 ALA A N 1
ATOM 4051 C CA . ALA A 1 518 ? -13.560 -3.291 -10.812 1.00 93.50 518 ALA A CA 1
ATOM 4052 C C . ALA A 1 518 ? -13.193 -3.518 -9.334 1.00 93.50 518 ALA A C 1
ATOM 4054 O O . ALA A 1 518 ? -14.095 -3.620 -8.504 1.00 93.50 518 ALA A O 1
ATOM 4055 N N . ALA A 1 519 ? -11.909 -3.633 -8.988 1.00 95.19 519 ALA A N 1
ATOM 4056 C CA . ALA A 1 519 ? -11.464 -3.874 -7.620 1.00 95.19 519 ALA A CA 1
ATOM 4057 C C . ALA A 1 519 ? -11.288 -2.571 -6.828 1.00 95.19 519 ALA A C 1
ATOM 4059 O O . ALA A 1 519 ? -10.573 -1.667 -7.254 1.00 95.19 519 ALA A O 1
ATOM 4060 N N . GLU A 1 520 ? -11.860 -2.475 -5.631 1.00 94.00 520 GLU A N 1
ATOM 4061 C CA . GLU A 1 520 ? -11.645 -1.338 -4.726 1.00 94.00 520 GLU A CA 1
ATOM 4062 C C . GLU A 1 520 ? -10.195 -1.270 -4.220 1.00 94.00 520 GLU A C 1
ATOM 4064 O O . GLU A 1 520 ? -9.673 -0.191 -3.950 1.00 94.00 520 GLU A O 1
ATOM 4069 N N . SER A 1 521 ? -9.503 -2.408 -4.125 1.00 92.25 521 SER A N 1
ATOM 4070 C CA . SER A 1 521 ? -8.078 -2.429 -3.783 1.00 92.25 521 SER A CA 1
ATOM 4071 C C . SER A 1 521 ? -7.305 -3.462 -4.589 1.00 92.25 521 SER A C 1
ATOM 4073 O O . SER A 1 521 ? -7.801 -4.554 -4.859 1.00 92.25 521 SER A O 1
ATOM 4075 N N . VAL A 1 522 ? -6.067 -3.113 -4.945 1.00 94.94 522 VAL A N 1
ATOM 4076 C CA . VAL A 1 522 ? -5.121 -4.001 -5.627 1.00 94.94 522 VAL A CA 1
ATOM 4077 C C . VAL A 1 522 ? -3.807 -3.987 -4.857 1.00 94.94 522 VAL A C 1
ATOM 4079 O O . VAL A 1 522 ? -3.218 -2.932 -4.635 1.00 94.94 522 VAL A O 1
ATOM 4082 N N . THR A 1 523 ? -3.350 -5.160 -4.429 1.00 94.06 523 THR A N 1
ATOM 4083 C CA . THR A 1 523 ? -2.074 -5.358 -3.734 1.00 94.06 523 THR A CA 1
ATOM 4084 C C . THR A 1 523 ? -1.172 -6.232 -4.597 1.00 94.06 523 THR A C 1
ATOM 4086 O O . THR A 1 523 ? -1.419 -7.429 -4.701 1.00 94.06 523 THR A O 1
ATOM 4089 N N . LYS A 1 524 ? -0.122 -5.659 -5.201 1.00 94.75 524 LYS A N 1
ATOM 4090 C CA . LYS A 1 524 ? 0.910 -6.438 -5.905 1.00 94.75 524 LYS A CA 1
ATOM 4091 C C . LYS A 1 524 ? 2.017 -6.845 -4.934 1.00 94.75 524 LYS A C 1
ATOM 4093 O O . LYS A 1 524 ? 2.800 -6.010 -4.487 1.00 94.75 524 LYS A O 1
ATOM 4098 N N . LEU A 1 525 ? 2.056 -8.127 -4.592 1.00 92.19 525 LEU A N 1
ATOM 4099 C CA . LEU A 1 525 ? 3.092 -8.736 -3.769 1.00 92.19 525 LEU A CA 1
ATOM 4100 C C . LEU A 1 525 ? 4.359 -8.983 -4.591 1.00 92.19 525 LEU A C 1
ATOM 4102 O O . LEU A 1 525 ? 4.317 -9.159 -5.808 1.00 92.19 525 LEU A O 1
ATOM 4106 N N . SER A 1 526 ? 5.491 -9.044 -3.899 1.00 90.81 526 SER A N 1
ATOM 4107 C CA . SER A 1 526 ? 6.769 -9.463 -4.463 1.00 90.81 526 SER A CA 1
ATOM 4108 C C . SER A 1 526 ? 7.281 -10.709 -3.754 1.00 90.81 526 SER A C 1
ATOM 4110 O O . SER A 1 526 ? 7.020 -10.932 -2.570 1.00 90.81 526 SER A O 1
ATOM 4112 N N . ALA A 1 527 ? 8.005 -11.538 -4.494 1.00 89.50 527 ALA A N 1
ATOM 4113 C CA . ALA A 1 527 ? 8.785 -12.632 -3.938 1.00 89.50 527 ALA A CA 1
ATOM 4114 C C . ALA A 1 527 ? 10.226 -12.162 -3.683 1.00 89.50 527 ALA A C 1
ATOM 4116 O O . ALA A 1 527 ? 10.597 -11.027 -3.991 1.00 89.50 527 ALA A O 1
ATOM 4117 N N . VAL A 1 528 ? 11.068 -13.039 -3.147 1.00 86.75 528 VAL A N 1
ATOM 4118 C CA . VAL A 1 528 ? 12.521 -12.845 -3.182 1.00 86.75 528 VAL A CA 1
ATOM 4119 C C . VAL A 1 528 ? 13.065 -13.596 -4.397 1.00 86.75 528 VAL A C 1
ATOM 4121 O O . VAL A 1 528 ? 12.634 -14.712 -4.682 1.00 86.75 528 VAL A O 1
ATOM 4124 N N . CYS A 1 529 ? 13.965 -12.971 -5.157 1.00 87.94 529 CYS A N 1
ATOM 4125 C CA . CYS A 1 529 ? 14.514 -13.563 -6.373 1.00 87.94 529 CYS A CA 1
ATOM 4126 C C . CYS A 1 529 ? 15.280 -14.844 -6.053 1.00 87.94 529 CYS A C 1
ATOM 4128 O O . CYS A 1 529 ? 16.295 -14.806 -5.370 1.00 87.94 529 CYS A O 1
ATOM 4130 N N . MET A 1 530 ? 14.837 -15.971 -6.602 1.00 87.44 530 MET A N 1
ATOM 4131 C CA . MET A 1 530 ? 15.457 -17.279 -6.379 1.00 87.44 530 MET A CA 1
ATOM 4132 C C . MET A 1 530 ? 16.768 -17.448 -7.161 1.00 87.44 530 MET A C 1
ATOM 4134 O O . MET A 1 530 ? 17.587 -18.293 -6.813 1.00 87.44 530 MET A O 1
ATOM 4138 N N . SER A 1 531 ? 16.990 -16.621 -8.192 1.00 86.94 531 SER A N 1
ATOM 4139 C CA . SER A 1 531 ? 18.225 -16.620 -8.985 1.00 86.94 531 SER A CA 1
ATOM 4140 C C . SER A 1 531 ? 19.346 -15.824 -8.307 1.00 86.94 531 SER A C 1
ATOM 4142 O O . SER A 1 531 ? 20.411 -16.378 -8.059 1.00 86.94 531 SER A O 1
ATOM 4144 N N . CYS A 1 532 ? 19.126 -14.542 -7.979 1.00 82.69 532 CYS A N 1
ATOM 4145 C CA . CYS A 1 532 ? 20.172 -13.715 -7.363 1.00 82.69 532 CYS A CA 1
ATOM 4146 C C . CYS A 1 532 ? 20.125 -13.671 -5.837 1.00 82.69 532 CYS A C 1
ATOM 4148 O O . CYS A 1 532 ? 21.126 -13.296 -5.243 1.00 82.69 532 CYS A O 1
ATOM 4150 N N . ARG A 1 533 ? 18.986 -13.977 -5.202 1.00 82.38 533 ARG A N 1
ATOM 4151 C CA . ARG A 1 533 ? 18.727 -13.871 -3.748 1.00 82.38 533 ARG A CA 1
ATOM 4152 C C . ARG A 1 533 ? 18.790 -12.448 -3.172 1.00 82.38 533 ARG A C 1
ATOM 4154 O O . ARG A 1 533 ? 18.206 -12.178 -2.140 1.00 82.38 533 ARG A O 1
ATOM 4161 N N . LEU A 1 534 ? 19.370 -11.489 -3.887 1.00 74.19 534 LEU A N 1
ATOM 4162 C CA . LEU A 1 534 ? 19.580 -10.124 -3.394 1.00 74.19 534 LEU A CA 1
ATOM 4163 C C . LEU A 1 534 ? 18.383 -9.179 -3.582 1.00 74.19 534 LEU A C 1
ATOM 4165 O O . LEU A 1 534 ? 18.270 -8.172 -2.886 1.00 74.19 534 LEU A O 1
ATOM 4169 N N . SER A 1 535 ? 17.513 -9.437 -4.561 1.00 81.69 535 SER A N 1
ATOM 4170 C CA . SER A 1 535 ? 16.481 -8.481 -4.992 1.00 81.69 535 SER A CA 1
ATOM 4171 C C . SER A 1 535 ? 15.071 -9.042 -4.869 1.00 81.69 535 SER A C 1
ATOM 4173 O O . SER A 1 535 ? 14.859 -10.252 -4.944 1.00 81.69 535 SER A O 1
ATOM 4175 N N . ASN A 1 536 ? 14.091 -8.145 -4.757 1.00 86.06 536 ASN A N 1
ATOM 4176 C CA . ASN A 1 536 ? 12.689 -8.519 -4.908 1.00 86.06 536 ASN A CA 1
ATOM 4177 C C . ASN A 1 536 ? 12.443 -9.065 -6.323 1.00 86.06 536 ASN A C 1
ATOM 4179 O O . ASN A 1 536 ? 12.975 -8.548 -7.310 1.00 86.06 536 ASN A O 1
ATOM 4183 N N . ALA A 1 537 ? 11.628 -10.106 -6.404 1.00 89.44 537 ALA A N 1
ATOM 4184 C CA . ALA A 1 537 ? 11.165 -10.708 -7.636 1.00 89.44 537 ALA A CA 1
ATOM 4185 C C . ALA A 1 537 ? 9.716 -10.322 -7.916 1.00 89.44 537 ALA A C 1
ATOM 4187 O O . ALA A 1 537 ? 8.859 -10.379 -7.033 1.00 89.44 537 ALA A O 1
ATOM 4188 N N . TYR A 1 538 ? 9.473 -9.967 -9.172 1.00 92.44 538 TYR A N 1
ATOM 4189 C CA . TYR A 1 538 ? 8.173 -9.530 -9.684 1.00 92.44 538 TYR A CA 1
ATOM 4190 C C . TYR A 1 538 ? 7.721 -10.372 -10.881 1.00 92.44 538 TYR A C 1
ATOM 4192 O O . TYR A 1 538 ? 6.598 -10.213 -11.337 1.00 92.44 538 TYR A O 1
ATOM 4200 N N . TYR A 1 539 ? 8.576 -11.292 -11.342 1.00 92.88 539 TYR A N 1
ATOM 4201 C CA . TYR A 1 539 ? 8.359 -12.120 -12.522 1.00 92.88 539 TYR A CA 1
ATOM 4202 C C . TYR A 1 539 ? 8.386 -13.597 -12.147 1.00 92.88 539 TYR A C 1
ATOM 4204 O O . TYR A 1 539 ? 9.171 -14.015 -11.290 1.00 92.88 539 TYR A O 1
ATOM 4212 N N . THR A 1 540 ? 7.567 -14.387 -12.833 1.00 92.56 540 THR A N 1
ATOM 4213 C CA . THR A 1 540 ? 7.602 -15.851 -12.772 1.00 92.56 540 THR A CA 1
ATOM 4214 C C . THR A 1 540 ? 8.312 -16.363 -14.018 1.00 92.56 540 THR A C 1
ATOM 4216 O O . THR A 1 540 ? 7.884 -16.066 -15.127 1.00 92.56 540 THR A O 1
ATOM 4219 N N . HIS A 1 541 ? 9.381 -17.138 -13.851 1.00 90.94 541 HIS A N 1
ATOM 4220 C CA . HIS A 1 541 ? 10.070 -17.806 -14.952 1.00 90.94 541 HIS A CA 1
ATOM 4221 C C . HIS A 1 541 ? 9.873 -19.319 -14.842 1.00 90.94 541 HIS A C 1
ATOM 4223 O O . HIS A 1 541 ? 10.026 -19.892 -13.762 1.00 90.94 541 HIS A O 1
ATOM 4229 N N . ARG A 1 542 ? 9.528 -19.966 -15.955 1.00 90.81 542 ARG A N 1
ATOM 4230 C CA . ARG A 1 542 ? 9.376 -21.422 -16.039 1.00 90.81 542 ARG A CA 1
ATOM 4231 C C . ARG A 1 542 ? 10.717 -22.056 -16.399 1.00 90.81 542 ARG A C 1
ATOM 4233 O O . ARG A 1 542 ? 11.305 -21.679 -17.402 1.00 90.81 542 ARG A O 1
ATOM 4240 N N . ILE A 1 543 ? 11.156 -23.039 -15.617 1.00 88.25 543 ILE A N 1
ATOM 4241 C CA . ILE A 1 543 ? 12.440 -23.737 -15.820 1.00 88.25 543 ILE A CA 1
ATOM 4242 C C . ILE A 1 543 ? 12.302 -25.085 -16.543 1.00 88.25 543 ILE A C 1
ATOM 4244 O O . ILE A 1 543 ? 13.304 -25.679 -16.930 1.00 88.25 543 ILE A O 1
ATOM 4248 N N . VAL A 1 544 ? 11.074 -25.564 -16.754 1.00 86.88 544 VAL A N 1
ATOM 4249 C CA . VAL A 1 544 ? 10.776 -26.809 -17.482 1.00 86.88 544 VAL A CA 1
ATOM 4250 C C . VAL A 1 544 ? 10.322 -26.545 -18.917 1.00 86.88 544 VAL A C 1
ATOM 4252 O O . VAL A 1 544 ? 9.646 -25.555 -19.203 1.00 86.88 544 VAL A O 1
ATOM 4255 N N . GLN A 1 545 ? 10.649 -27.464 -19.828 1.00 82.31 545 GLN A N 1
ATOM 4256 C CA . GLN A 1 545 ? 10.222 -27.394 -21.226 1.00 82.31 545 GLN A CA 1
ATOM 4257 C C . GLN A 1 545 ? 8.762 -27.837 -21.368 1.00 82.31 545 GLN A C 1
ATOM 4259 O O . GLN A 1 545 ? 8.452 -29.023 -21.440 1.00 82.31 545 GLN A O 1
ATOM 4264 N N . SER A 1 546 ? 7.851 -26.869 -21.392 1.00 81.00 546 SER A N 1
ATOM 4265 C CA . SER A 1 546 ? 6.443 -27.077 -21.725 1.00 81.00 546 SER A CA 1
ATOM 4266 C C . SER A 1 546 ? 5.859 -25.779 -22.265 1.00 81.00 546 SER A C 1
ATOM 4268 O O . SER A 1 546 ? 6.126 -24.706 -21.721 1.00 81.00 546 SER A O 1
ATOM 4270 N N . GLU A 1 547 ? 5.042 -25.869 -23.312 1.00 78.31 547 GLU A N 1
ATOM 4271 C CA . GLU A 1 547 ? 4.354 -24.712 -23.897 1.00 78.31 547 GLU A CA 1
ATOM 4272 C C . GLU A 1 547 ? 2.971 -24.462 -23.281 1.00 78.31 547 GLU A C 1
ATOM 4274 O O . GLU A 1 547 ? 2.393 -23.392 -23.484 1.00 78.31 547 GLU A O 1
ATOM 4279 N N . GLN A 1 548 ? 2.451 -25.405 -22.484 1.00 79.56 548 GLN A N 1
ATOM 4280 C CA . GLN A 1 548 ? 1.129 -25.293 -21.865 1.00 79.56 548 GLN A CA 1
ATOM 4281 C C . GLN A 1 548 ? 1.047 -24.047 -20.980 1.00 79.56 548 GLN A C 1
ATOM 4283 O O . GLN A 1 548 ? 1.890 -23.841 -20.108 1.00 79.56 548 GLN A O 1
ATOM 4288 N N . ARG A 1 549 ? 0.037 -23.197 -21.189 1.00 75.25 549 ARG A N 1
ATOM 4289 C CA . ARG A 1 549 ? -0.148 -21.986 -20.373 1.00 75.25 549 ARG A CA 1
ATOM 4290 C C . ARG A 1 549 ? -0.490 -22.345 -18.924 1.00 75.25 549 ARG A C 1
ATOM 4292 O O . ARG A 1 549 ? 0.172 -21.864 -18.010 1.00 75.25 549 ARG A O 1
ATOM 4299 N N . GLU A 1 550 ? -1.450 -23.248 -18.741 1.00 76.94 550 GLU A N 1
ATOM 4300 C CA . GLU A 1 550 ? -1.819 -23.848 -17.455 1.00 76.94 550 GLU A CA 1
ATOM 4301 C C . GLU A 1 550 ? -0.955 -25.095 -17.214 1.00 76.94 550 GLU A C 1
ATOM 4303 O O . GLU A 1 550 ? -1.251 -26.177 -17.712 1.00 76.94 550 GLU A O 1
ATOM 4308 N N . LEU A 1 551 ? 0.154 -24.927 -16.490 1.00 81.25 551 LEU A N 1
ATOM 4309 C CA . LEU A 1 551 ? 0.993 -26.026 -16.013 1.00 81.25 551 LEU A CA 1
ATOM 4310 C C . LEU A 1 551 ? 1.163 -25.870 -14.503 1.00 81.25 551 LEU A C 1
ATOM 4312 O O . LEU A 1 551 ? 1.835 -24.945 -14.044 1.00 81.25 551 LEU A O 1
ATOM 4316 N N . ILE A 1 552 ? 0.531 -26.757 -13.743 1.00 80.19 552 ILE A N 1
ATOM 4317 C CA . ILE A 1 552 ? 0.510 -26.701 -12.282 1.00 80.19 552 ILE A CA 1
ATOM 4318 C C . ILE A 1 552 ? 1.815 -27.297 -11.750 1.00 80.19 552 ILE A C 1
ATOM 4320 O O . ILE A 1 552 ? 2.146 -28.442 -12.043 1.00 80.19 552 ILE A O 1
ATOM 4324 N N . GLY A 1 553 ? 2.556 -26.504 -10.980 1.00 77.38 553 GLY A N 1
ATOM 4325 C CA . GLY A 1 553 ? 3.849 -26.890 -10.419 1.00 77.38 553 GLY A CA 1
ATOM 4326 C C . GLY A 1 553 ? 4.308 -25.931 -9.324 1.00 77.38 553 GLY A C 1
ATOM 4327 O O . GLY A 1 553 ? 3.717 -24.859 -9.131 1.00 77.38 553 GLY A O 1
ATOM 4328 N N . GLY A 1 554 ? 5.336 -26.335 -8.581 1.00 81.81 554 GLY A N 1
ATOM 4329 C CA . GLY A 1 554 ? 5.958 -25.558 -7.514 1.00 81.81 554 GLY A CA 1
ATOM 4330 C C . GLY A 1 554 ? 7.348 -25.060 -7.913 1.00 81.81 554 GLY A C 1
ATOM 4331 O O . GLY A 1 554 ? 7.593 -24.690 -9.064 1.00 81.81 554 GLY A O 1
ATOM 4332 N N . ALA A 1 555 ? 8.263 -25.030 -6.939 1.00 81.38 555 ALA A N 1
ATOM 4333 C CA . ALA A 1 555 ? 9.653 -24.591 -7.123 1.00 81.38 555 ALA A CA 1
ATOM 4334 C C . ALA A 1 555 ? 10.492 -25.534 -8.014 1.00 81.38 555 ALA A C 1
ATOM 4336 O O . ALA A 1 555 ? 11.605 -25.197 -8.405 1.00 81.38 555 ALA A O 1
ATOM 4337 N N . ASP A 1 556 ? 9.957 -26.710 -8.333 1.00 82.06 556 ASP A N 1
ATOM 4338 C CA . ASP A 1 556 ? 10.496 -27.688 -9.275 1.00 82.06 556 ASP A CA 1
ATOM 4339 C C . ASP A 1 556 ? 10.283 -27.288 -10.746 1.00 82.06 556 ASP A C 1
ATOM 4341 O O . ASP A 1 556 ? 11.056 -27.692 -11.612 1.00 82.06 556 ASP A O 1
ATOM 4345 N N . MET A 1 557 ? 9.264 -26.469 -11.038 1.00 86.88 557 MET A N 1
ATOM 4346 C CA . MET A 1 557 ? 8.915 -26.046 -12.405 1.00 86.88 557 MET A CA 1
ATOM 4347 C C . MET A 1 557 ? 9.059 -24.545 -12.648 1.00 86.88 557 MET A C 1
ATOM 4349 O O . MET A 1 557 ? 9.177 -24.110 -13.800 1.00 86.88 557 MET A O 1
ATOM 4353 N N . TYR A 1 558 ? 9.051 -23.750 -11.580 1.00 89.56 558 TYR A N 1
ATOM 4354 C CA . TYR A 1 558 ? 9.031 -22.297 -11.647 1.00 89.56 558 TYR A CA 1
ATOM 4355 C C . TYR A 1 558 ? 9.986 -21.672 -10.645 1.00 89.56 558 TYR A C 1
ATOM 4357 O O . TYR A 1 558 ? 10.160 -22.165 -9.534 1.00 89.56 558 TYR A O 1
ATOM 4365 N N . ILE A 1 559 ? 10.527 -20.514 -11.009 1.00 89.69 559 ILE A N 1
ATOM 4366 C CA . ILE A 1 559 ? 11.293 -19.657 -10.110 1.00 89.69 559 ILE A CA 1
ATOM 4367 C C . ILE A 1 559 ? 10.761 -18.226 -10.159 1.00 89.69 559 ILE A C 1
ATOM 4369 O O . ILE A 1 559 ? 10.345 -17.732 -11.209 1.00 89.69 559 ILE A O 1
ATOM 4373 N N . ALA A 1 560 ? 10.804 -17.534 -9.022 1.00 91.69 560 ALA A N 1
ATOM 4374 C CA . ALA A 1 560 ? 10.582 -16.094 -8.983 1.00 91.69 560 ALA A CA 1
ATOM 4375 C C . ALA A 1 560 ? 11.886 -15.352 -9.313 1.00 91.69 560 ALA A C 1
ATOM 4377 O O . ALA A 1 560 ? 12.927 -15.610 -8.701 1.00 91.69 560 ALA A O 1
ATOM 4378 N N . ALA A 1 561 ? 11.836 -14.402 -10.246 1.00 91.25 561 ALA A N 1
ATOM 4379 C CA . ALA A 1 561 ? 13.000 -13.651 -10.708 1.00 91.25 561 ALA A CA 1
ATOM 4380 C C . ALA A 1 561 ? 12.801 -12.129 -10.597 1.00 91.25 561 ALA A C 1
ATOM 4382 O O . ALA A 1 561 ? 11.695 -11.607 -10.749 1.00 91.25 561 ALA A O 1
ATOM 4383 N N . CYS A 1 562 ? 13.886 -11.398 -10.323 1.00 90.88 562 CYS A N 1
ATOM 4384 C CA . CYS A 1 562 ? 13.948 -9.949 -10.542 1.00 90.88 562 CYS A CA 1
ATOM 4385 C C . CYS A 1 562 ? 14.130 -9.647 -12.040 1.00 90.88 562 CYS A C 1
ATOM 4387 O O . CYS A 1 562 ? 14.505 -10.544 -12.793 1.00 90.88 562 CYS A O 1
ATOM 4389 N N . ARG A 1 563 ? 13.932 -8.393 -12.474 1.00 90.81 563 ARG A N 1
ATOM 4390 C CA . ARG A 1 563 ? 14.036 -7.988 -13.893 1.00 90.81 563 ARG A CA 1
ATOM 4391 C C . ARG A 1 563 ? 15.340 -8.443 -14.550 1.00 90.81 563 ARG A C 1
ATOM 4393 O O . ARG A 1 563 ? 15.315 -9.087 -15.593 1.00 90.81 563 ARG A O 1
ATOM 4400 N N . ALA A 1 564 ? 16.477 -8.152 -13.916 1.00 89.50 564 ALA A N 1
ATOM 4401 C CA . ALA A 1 564 ? 17.792 -8.524 -14.438 1.00 89.50 564 ALA A CA 1
ATOM 4402 C C . ALA A 1 564 ? 17.939 -10.044 -14.634 1.00 89.50 564 ALA A C 1
ATOM 4404 O O . ALA A 1 564 ? 18.428 -10.492 -15.670 1.00 89.50 564 ALA A O 1
ATOM 4405 N N . CYS A 1 565 ? 17.501 -10.836 -13.650 1.00 89.81 565 CYS A N 1
ATOM 4406 C CA . CYS A 1 565 ? 17.534 -12.295 -13.732 1.00 89.81 565 CYS A CA 1
ATOM 4407 C C . CYS A 1 565 ? 16.542 -12.825 -14.769 1.00 89.81 565 CYS A C 1
ATOM 4409 O O . CYS A 1 565 ? 16.916 -13.686 -15.552 1.00 89.81 565 CYS A O 1
ATOM 4411 N N . TYR A 1 566 ? 15.319 -12.297 -14.816 1.00 90.44 566 TYR A N 1
ATOM 4412 C CA . TYR A 1 566 ? 14.289 -12.701 -15.774 1.00 90.44 566 TYR A CA 1
ATOM 4413 C C . TYR A 1 566 ? 14.752 -12.487 -17.219 1.00 90.44 566 TYR A C 1
ATOM 4415 O O . TYR A 1 566 ? 14.715 -13.413 -18.026 1.00 90.44 566 TYR A O 1
ATOM 4423 N N . ASN A 1 567 ? 15.301 -11.306 -17.522 1.00 89.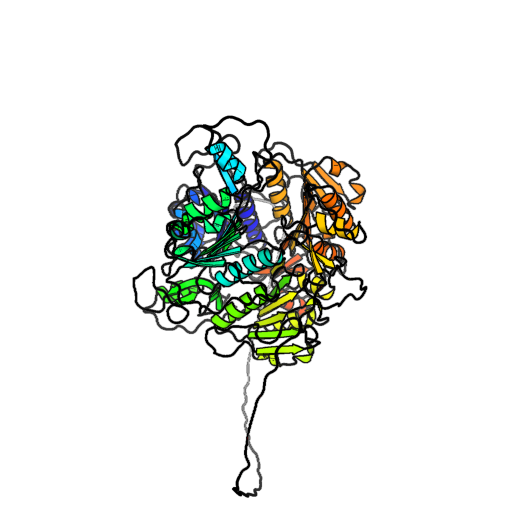56 567 ASN A N 1
ATOM 4424 C CA . ASN A 1 567 ? 15.854 -11.004 -18.841 1.00 89.56 567 ASN A CA 1
ATOM 4425 C C . ASN A 1 567 ? 17.006 -11.947 -19.202 1.00 89.56 567 ASN A C 1
ATOM 4427 O O . ASN A 1 567 ? 17.049 -12.447 -20.323 1.00 89.56 567 ASN A O 1
ATOM 4431 N N . ARG A 1 568 ? 17.921 -12.220 -18.261 1.00 88.69 568 ARG A N 1
ATOM 4432 C CA . ARG A 1 568 ? 19.050 -13.145 -18.464 1.00 88.69 568 ARG A CA 1
ATOM 4433 C C . ARG A 1 568 ? 18.576 -14.570 -18.754 1.00 88.69 568 ARG A C 1
ATOM 4435 O O . ARG A 1 568 ? 19.053 -15.188 -19.697 1.00 88.69 568 ARG A O 1
ATOM 4442 N N . LEU A 1 569 ? 17.628 -15.062 -17.960 1.00 87.12 569 LEU A N 1
ATOM 4443 C CA . LEU A 1 569 ? 17.049 -16.398 -18.102 1.00 87.12 569 LEU A CA 1
ATOM 4444 C C . LEU A 1 569 ? 16.311 -16.568 -19.438 1.00 87.12 569 LEU A C 1
ATOM 4446 O O . LEU A 1 569 ? 16.363 -17.639 -20.026 1.00 87.12 569 LEU A O 1
ATOM 4450 N N . ASN A 1 570 ? 15.682 -15.509 -19.952 1.00 83.81 570 ASN A N 1
ATOM 4451 C CA . ASN A 1 570 ? 15.015 -15.538 -21.257 1.00 83.81 570 ASN A CA 1
ATOM 4452 C C . ASN A 1 570 ? 15.970 -15.359 -22.451 1.00 83.81 570 ASN A C 1
ATOM 4454 O O . ASN A 1 570 ? 15.602 -15.706 -23.569 1.00 83.81 570 ASN A O 1
ATOM 4458 N N . SER A 1 571 ? 17.171 -14.805 -22.244 1.00 76.88 571 SER A N 1
ATOM 4459 C CA . SER A 1 571 ? 18.150 -14.559 -23.318 1.00 76.88 571 SER A CA 1
ATOM 4460 C C . SER A 1 571 ? 19.205 -15.660 -23.461 1.00 76.88 571 SER A C 1
ATOM 4462 O O . SER A 1 571 ? 19.788 -15.800 -24.534 1.00 76.88 571 SER A O 1
ATOM 4464 N N . GLN A 1 572 ? 19.435 -16.475 -22.427 1.00 58.00 572 GLN A N 1
ATOM 4465 C CA . GLN A 1 572 ? 20.315 -17.643 -22.485 1.00 58.00 572 GLN A CA 1
ATOM 4466 C C . GLN A 1 572 ? 19.492 -18.925 -22.371 1.00 58.00 572 GLN A C 1
ATOM 4468 O O . GLN A 1 572 ? 18.904 -19.199 -21.329 1.00 58.00 572 GLN A O 1
ATOM 4473 N N . GLY A 1 573 ? 19.486 -19.749 -23.421 1.00 49.88 573 GLY A N 1
ATOM 4474 C CA . GLY A 1 573 ? 18.972 -21.114 -23.341 1.00 49.88 573 GLY A CA 1
ATOM 4475 C C . GLY A 1 573 ? 19.781 -21.954 -22.345 1.00 49.88 573 GLY A C 1
ATOM 4476 O O . GLY A 1 573 ? 20.763 -22.580 -22.722 1.00 49.88 573 GLY A O 1
ATOM 4477 N N . GLY A 1 574 ? 19.370 -21.969 -21.075 1.00 43.28 574 GLY A N 1
ATOM 4478 C CA . GLY A 1 574 ? 19.629 -23.065 -20.139 1.00 43.28 574 GLY A CA 1
ATOM 4479 C C . GLY A 1 574 ? 21.053 -23.281 -19.604 1.00 43.28 574 GLY A C 1
ATOM 4480 O O . GLY A 1 574 ? 21.394 -24.431 -19.345 1.00 43.28 574 GLY A O 1
ATOM 4481 N N . SER A 1 575 ? 21.878 -22.253 -19.359 1.00 37.91 575 SER A N 1
ATOM 4482 C CA . SER A 1 575 ? 23.087 -22.437 -18.525 1.00 37.91 575 SER A CA 1
ATOM 4483 C C . SER A 1 575 ? 23.219 -21.379 -17.429 1.00 37.91 575 SER A C 1
ATOM 4485 O O . SER A 1 575 ? 23.406 -20.195 -17.706 1.00 37.91 575 SER A O 1
ATOM 4487 N N . LEU A 1 576 ? 23.149 -21.820 -16.172 1.00 42.72 576 LEU A N 1
ATOM 4488 C CA . LEU A 1 576 ? 23.393 -21.016 -14.974 1.00 42.72 576 LEU A CA 1
ATOM 4489 C C . LEU A 1 576 ? 24.900 -20.730 -14.841 1.00 42.72 576 LEU A C 1
ATOM 4491 O O . LEU A 1 576 ? 25.615 -21.474 -14.178 1.00 42.72 576 LEU A O 1
ATOM 4495 N N . ALA A 1 577 ? 25.401 -19.674 -15.485 1.00 38.66 577 ALA A N 1
ATOM 4496 C CA . ALA A 1 577 ? 26.758 -19.188 -15.232 1.00 38.66 577 ALA A CA 1
ATOM 4497 C C . ALA A 1 577 ? 26.785 -18.270 -13.995 1.00 38.66 577 ALA A C 1
ATOM 4499 O O . ALA A 1 577 ? 26.044 -17.284 -13.905 1.00 38.66 577 ALA A O 1
ATOM 4500 N N . GLU A 1 578 ? 27.655 -18.598 -13.041 1.00 43.44 578 GLU A N 1
ATOM 4501 C CA . GLU A 1 578 ? 27.921 -17.829 -11.826 1.00 43.44 578 GLU A CA 1
ATOM 4502 C C . GLU A 1 578 ? 28.826 -16.620 -12.121 1.00 43.44 578 GLU A C 1
ATOM 4504 O O . GLU A 1 578 ? 30.004 -16.798 -12.410 1.00 43.44 578 GLU A O 1
ATOM 4509 N N . ASN A 1 579 ? 28.288 -15.394 -12.034 1.00 44.78 579 ASN A N 1
ATOM 4510 C CA . ASN A 1 579 ? 28.896 -14.268 -11.294 1.00 44.78 579 ASN A CA 1
ATOM 4511 C C . ASN A 1 579 ? 27.945 -13.040 -11.261 1.00 44.78 579 ASN A C 1
ATOM 4513 O O . ASN A 1 579 ? 27.490 -12.600 -12.323 1.00 44.78 579 ASN A O 1
ATOM 4517 N N . PRO A 1 580 ? 27.622 -12.443 -10.094 1.00 44.00 580 PRO A N 1
ATOM 4518 C CA . PRO A 1 580 ? 26.726 -11.299 -9.987 1.00 44.00 580 PRO A CA 1
ATOM 4519 C C . PRO A 1 580 ? 27.510 -10.006 -9.724 1.00 44.00 580 PRO A C 1
ATOM 4521 O O . PRO A 1 580 ? 27.672 -9.584 -8.585 1.00 44.00 580 PRO A O 1
ATOM 4524 N N . GLN A 1 581 ? 27.922 -9.300 -10.773 1.00 41.69 581 GLN A N 1
ATOM 4525 C CA . GLN A 1 581 ? 27.959 -7.841 -10.669 1.00 41.69 581 GLN A CA 1
ATOM 4526 C C . GLN A 1 581 ? 26.592 -7.362 -11.124 1.00 41.69 581 GLN A C 1
ATOM 4528 O O . GLN A 1 581 ? 26.263 -7.491 -12.298 1.00 41.69 581 GLN A O 1
ATOM 4533 N N . SER A 1 582 ? 25.748 -6.936 -10.180 1.00 43.78 582 SER A N 1
ATOM 4534 C CA . SER A 1 582 ? 24.402 -6.446 -10.472 1.00 43.78 582 SER A CA 1
ATOM 4535 C C . SER A 1 582 ? 24.507 -5.283 -11.461 1.00 43.78 582 SER A C 1
ATOM 4537 O O . SER A 1 582 ? 24.923 -4.198 -11.042 1.00 43.78 582 SER A O 1
ATOM 4539 N N . PRO A 1 583 ? 24.128 -5.443 -12.743 1.00 43.69 583 PRO A N 1
ATOM 4540 C CA . PRO A 1 583 ? 23.855 -4.264 -13.541 1.00 43.69 583 PRO A CA 1
ATOM 4541 C C . PRO A 1 583 ? 22.698 -3.580 -12.812 1.00 43.69 583 PRO A C 1
ATOM 4543 O O . PRO A 1 583 ? 21.730 -4.259 -12.457 1.00 43.69 583 PRO A O 1
ATOM 4546 N N . GLN A 1 584 ? 22.813 -2.289 -12.495 1.00 54.38 584 GLN A N 1
ATOM 4547 C CA . GLN A 1 584 ? 21.675 -1.522 -11.991 1.00 54.38 584 GLN A CA 1
ATOM 4548 C C . GLN A 1 584 ? 20.538 -1.674 -13.009 1.00 54.38 584 GLN A C 1
ATOM 4550 O O . GLN A 1 584 ? 20.548 -1.026 -14.051 1.00 54.38 584 GLN A O 1
ATOM 4555 N N . SER A 1 585 ? 19.595 -2.587 -12.762 1.00 69.00 585 SER A N 1
ATOM 4556 C CA . SER A 1 585 ? 18.420 -2.699 -13.613 1.00 69.00 585 SER A CA 1
ATOM 4557 C C . SER A 1 585 ? 17.478 -1.586 -13.215 1.00 69.00 585 SER A C 1
ATOM 4559 O O . SER A 1 585 ? 17.221 -1.379 -12.025 1.00 69.00 585 SER A O 1
ATOM 4561 N N . GLY A 1 586 ? 16.941 -0.901 -14.211 1.00 87.38 586 GLY A N 1
ATOM 4562 C CA . GLY A 1 586 ? 15.875 0.050 -14.001 1.00 87.38 586 GLY A CA 1
ATOM 4563 C C . GLY A 1 586 ? 14.625 -0.634 -13.461 1.00 87.38 586 GLY A C 1
ATOM 4564 O O . GLY A 1 586 ? 14.573 -1.849 -13.233 1.00 87.38 586 GLY A O 1
ATOM 4565 N N . ARG A 1 587 ? 13.596 0.170 -13.236 1.00 93.00 587 ARG A N 1
ATOM 4566 C CA . ARG A 1 587 ? 12.314 -0.289 -12.700 1.00 93.00 587 ARG A CA 1
ATOM 4567 C C . ARG A 1 587 ? 11.177 0.513 -13.297 1.00 93.00 587 ARG A C 1
ATOM 4569 O O . ARG A 1 587 ? 11.368 1.679 -13.628 1.00 93.00 587 ARG A O 1
ATOM 4576 N N . ILE A 1 588 ? 10.010 -0.102 -13.362 1.00 96.69 588 ILE A N 1
ATOM 4577 C CA . ILE A 1 588 ? 8.746 0.498 -13.752 1.00 96.69 588 ILE A CA 1
ATOM 4578 C C . ILE A 1 588 ? 7.887 0.628 -12.492 1.00 96.69 588 ILE A C 1
ATOM 4580 O O . ILE A 1 588 ? 7.597 -0.345 -11.789 1.00 96.69 588 ILE A O 1
ATOM 4584 N N . GLU A 1 589 ? 7.485 1.856 -12.204 1.00 96.69 589 GLU A N 1
ATOM 4585 C CA . GLU A 1 589 ? 6.544 2.202 -11.152 1.00 96.69 589 GLU A CA 1
ATOM 4586 C C . GLU A 1 589 ? 5.248 2.697 -11.787 1.00 96.69 589 GLU A C 1
ATOM 4588 O O . GLU A 1 589 ? 5.229 3.750 -12.418 1.00 96.69 589 GLU A O 1
ATOM 4593 N N . LEU A 1 590 ? 4.167 1.942 -11.617 1.00 97.25 590 LEU A N 1
ATOM 4594 C CA . LEU A 1 590 ? 2.874 2.240 -12.215 1.00 97.25 590 LEU A CA 1
ATOM 4595 C C . LEU A 1 590 ? 1.914 2.802 -11.158 1.00 97.25 590 LEU A C 1
ATOM 4597 O O . LEU A 1 590 ? 1.646 2.167 -10.137 1.00 97.25 590 LEU A O 1
ATOM 4601 N N . VAL A 1 591 ? 1.380 3.994 -11.406 1.00 96.50 591 VAL A N 1
ATOM 4602 C CA . VAL A 1 591 ? 0.367 4.670 -10.591 1.00 96.50 591 VAL A CA 1
ATOM 4603 C C . VAL A 1 591 ? -0.936 4.691 -11.381 1.00 96.50 591 VAL A C 1
ATOM 4605 O O . VAL A 1 591 ? -1.042 5.371 -12.399 1.00 96.50 591 VAL A O 1
ATOM 4608 N N . ILE A 1 592 ? -1.928 3.936 -10.916 1.00 96.25 592 ILE A N 1
ATOM 4609 C CA . ILE A 1 592 ? -3.217 3.758 -11.590 1.00 96.25 592 ILE A CA 1
ATOM 4610 C C . ILE A 1 592 ? -4.393 4.174 -10.712 1.00 96.25 592 ILE A C 1
ATOM 4612 O O . ILE A 1 592 ? -4.250 4.354 -9.506 1.00 96.25 592 ILE A O 1
ATOM 4616 N N . GLY A 1 593 ? -5.566 4.332 -11.314 1.00 94.00 593 GLY A N 1
ATOM 4617 C CA . GLY A 1 593 ? -6.816 4.634 -10.618 1.00 94.00 593 GLY A CA 1
ATOM 4618 C C . GLY A 1 593 ? -7.742 5.523 -11.447 1.00 94.00 593 GLY A C 1
ATOM 4619 O O . GLY A 1 593 ? -7.327 6.044 -12.494 1.00 94.00 593 GLY A O 1
ATOM 4620 N N . PRO A 1 594 ? -8.969 5.776 -10.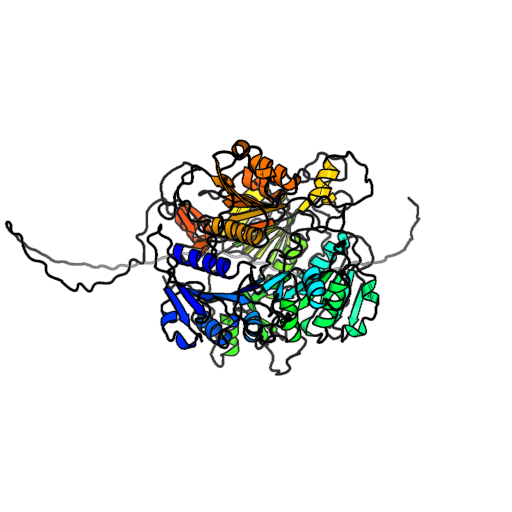963 1.00 92.75 594 PRO A N 1
ATOM 4621 C CA . PRO A 1 594 ? -9.963 6.542 -11.702 1.00 92.75 594 PRO A CA 1
ATOM 4622 C C . PRO A 1 594 ? -9.531 8.002 -11.897 1.00 92.75 594 PRO A C 1
ATOM 4624 O O . PRO A 1 594 ? -8.540 8.490 -11.331 1.00 92.75 594 PRO A O 1
ATOM 4627 N N . MET A 1 595 ? -10.281 8.741 -12.712 1.00 89.75 595 MET A N 1
ATOM 4628 C CA . MET A 1 595 ? -10.132 10.194 -12.798 1.00 89.75 595 MET A CA 1
ATOM 4629 C C . MET A 1 595 ? -10.269 10.835 -11.407 1.00 89.75 595 MET A C 1
ATOM 4631 O O . MET A 1 595 ? -10.958 10.312 -10.533 1.00 89.75 595 MET A O 1
ATOM 4635 N N . PHE A 1 596 ? -9.579 11.961 -11.191 1.00 87.50 596 PHE A N 1
ATOM 4636 C CA . PHE A 1 596 ? -9.562 12.707 -9.918 1.00 87.50 596 PHE A CA 1
ATOM 4637 C C . PHE A 1 596 ? -8.896 11.991 -8.726 1.00 87.50 596 PHE A C 1
ATOM 4639 O O . PHE A 1 596 ? -8.907 12.508 -7.613 1.00 87.50 596 PHE A O 1
ATOM 4646 N N . ALA A 1 597 ? -8.244 10.844 -8.944 1.00 86.69 597 ALA A N 1
ATOM 4647 C CA . ALA A 1 597 ? -7.499 10.127 -7.903 1.00 86.69 597 ALA A CA 1
ATOM 4648 C C . ALA A 1 597 ? -6.114 10.730 -7.570 1.00 86.69 597 ALA A C 1
ATOM 4650 O O . ALA A 1 597 ? -5.410 10.192 -6.722 1.00 86.69 597 ALA A O 1
ATOM 4651 N N . GLY A 1 598 ? -5.703 11.832 -8.216 1.00 83.88 598 GLY A N 1
ATOM 4652 C CA . GLY A 1 598 ? -4.419 12.501 -7.942 1.00 83.88 598 GLY A CA 1
ATOM 4653 C C . GLY A 1 598 ? -3.185 11.847 -8.582 1.00 83.88 598 GLY A C 1
ATOM 4654 O O . GLY A 1 598 ? -2.077 12.018 -8.083 1.00 83.88 598 GLY A O 1
ATOM 4655 N N . LYS A 1 599 ? -3.353 11.101 -9.685 1.00 90.12 599 LYS A N 1
ATOM 4656 C CA . LYS A 1 599 ? -2.267 10.357 -10.357 1.00 90.12 599 LYS A CA 1
ATOM 4657 C C . LYS A 1 599 ? -1.111 11.245 -10.828 1.00 90.12 599 LYS A C 1
ATOM 4659 O O . LYS A 1 599 ? 0.029 10.981 -10.460 1.00 90.12 599 LYS A O 1
ATOM 4664 N N . THR A 1 600 ? -1.407 12.319 -11.562 1.00 84.44 600 THR A N 1
ATOM 4665 C CA . THR A 1 600 ? -0.408 13.307 -12.001 1.00 84.44 600 THR A CA 1
ATOM 4666 C C . THR A 1 600 ? 0.303 13.946 -10.807 1.00 84.44 600 THR A C 1
ATOM 4668 O O . THR A 1 600 ? 1.521 14.091 -10.806 1.00 84.44 600 THR A O 1
ATOM 4671 N N . THR A 1 601 ? -0.421 14.261 -9.726 1.00 80.88 601 THR A N 1
ATOM 4672 C CA . THR A 1 601 ? 0.186 14.803 -8.499 1.00 80.88 601 THR A CA 1
ATOM 4673 C C . THR A 1 601 ? 1.174 13.821 -7.871 1.00 80.88 601 THR A C 1
ATOM 4675 O O . THR A 1 601 ? 2.269 14.224 -7.480 1.00 80.88 601 THR A O 1
ATOM 4678 N N . GLU A 1 602 ? 0.828 12.535 -7.813 1.00 82.38 602 GLU A N 1
ATOM 4679 C CA . GLU A 1 602 ? 1.736 11.495 -7.328 1.00 82.38 602 GLU A CA 1
ATOM 4680 C C . GLU A 1 602 ? 2.946 11.321 -8.261 1.00 82.38 602 GLU A C 1
ATOM 4682 O O . GLU A 1 602 ? 4.076 11.280 -7.776 1.00 82.38 602 GLU A O 1
ATOM 4687 N N . LEU A 1 603 ? 2.759 11.312 -9.587 1.00 87.69 603 LEU A N 1
ATOM 4688 C CA . LEU A 1 603 ? 3.853 11.282 -10.570 1.00 87.69 603 LEU A CA 1
ATOM 4689 C C . LEU A 1 603 ? 4.856 12.415 -10.316 1.00 87.69 603 LEU A C 1
ATOM 4691 O O . LEU A 1 603 ? 6.049 12.164 -10.122 1.00 87.69 603 LEU A O 1
ATOM 4695 N N . ILE A 1 604 ? 4.365 13.653 -10.240 1.00 82.12 604 ILE A N 1
ATOM 4696 C CA . ILE A 1 604 ? 5.178 14.847 -9.994 1.00 82.12 604 ILE A CA 1
ATOM 4697 C C . ILE A 1 604 ? 5.837 14.800 -8.611 1.00 82.12 604 ILE A C 1
ATOM 4699 O O . ILE A 1 604 ? 7.014 15.132 -8.482 1.00 82.12 604 ILE A O 1
ATOM 4703 N N . SER A 1 605 ? 5.142 14.312 -7.580 1.00 78.50 605 SER A N 1
ATOM 4704 C CA . SER A 1 605 ? 5.727 14.075 -6.252 1.00 78.50 605 SER A CA 1
ATOM 4705 C C . SER A 1 605 ? 6.928 13.123 -6.327 1.00 78.50 605 SER A C 1
ATOM 4707 O O . SER A 1 605 ? 7.992 13.397 -5.759 1.00 78.50 605 SER A O 1
ATOM 4709 N N . ARG A 1 606 ? 6.825 12.020 -7.084 1.00 85.88 606 ARG A N 1
ATOM 4710 C CA . ARG A 1 606 ? 7.955 11.100 -7.297 1.00 85.88 606 ARG A CA 1
ATOM 4711 C C . ARG A 1 606 ? 9.082 11.742 -8.103 1.00 85.88 606 ARG A C 1
ATOM 4713 O O . ARG A 1 606 ? 10.244 11.545 -7.744 1.00 85.88 606 ARG A O 1
ATOM 4720 N N . VAL A 1 607 ? 8.777 12.507 -9.150 1.00 85.44 607 VAL A N 1
ATOM 4721 C CA . VAL A 1 607 ? 9.778 13.238 -9.950 1.00 85.44 607 VAL A CA 1
ATOM 4722 C C . VAL A 1 607 ? 10.544 14.229 -9.076 1.00 85.44 607 VAL A C 1
ATOM 4724 O O . VAL A 1 607 ? 11.769 14.152 -9.001 1.00 85.44 607 VAL A O 1
ATOM 4727 N N . ASN A 1 608 ? 9.837 15.067 -8.317 1.00 78.44 608 ASN A N 1
ATOM 4728 C CA . ASN A 1 608 ? 10.430 16.067 -7.430 1.00 78.44 608 ASN A CA 1
ATOM 4729 C C . ASN A 1 608 ? 11.360 15.440 -6.385 1.00 78.44 608 ASN A C 1
ATOM 4731 O O . ASN A 1 608 ? 12.458 15.947 -6.161 1.00 78.44 608 ASN A O 1
ATOM 4735 N N . ARG A 1 609 ? 10.984 14.297 -5.791 1.00 77.44 609 ARG A N 1
ATOM 4736 C CA . ARG A 1 609 ? 11.863 13.561 -4.862 1.00 77.44 609 ARG A CA 1
ATOM 4737 C C . ARG A 1 609 ? 13.182 13.126 -5.502 1.00 77.44 609 ARG A C 1
ATOM 4739 O O . ARG A 1 609 ? 14.217 13.185 -4.843 1.00 77.44 609 ARG A O 1
ATOM 4746 N N . ASN A 1 610 ? 13.158 12.688 -6.762 1.00 82.75 610 ASN A N 1
ATOM 4747 C CA . ASN A 1 610 ? 14.383 12.315 -7.475 1.00 82.75 610 ASN A CA 1
ATOM 4748 C C . ASN A 1 610 ? 15.201 13.559 -7.862 1.00 82.75 610 ASN A C 1
ATOM 4750 O O . ASN A 1 610 ? 16.417 13.571 -7.679 1.00 82.75 610 ASN A O 1
ATOM 4754 N N . TYR A 1 611 ? 14.542 14.626 -8.316 1.00 80.31 611 TYR A N 1
ATOM 4755 C CA . TYR A 1 611 ? 15.196 15.889 -8.663 1.00 80.31 611 TYR A CA 1
ATOM 4756 C C . TYR A 1 611 ? 15.923 16.522 -7.464 1.00 80.31 611 TYR A C 1
ATOM 4758 O O . TYR A 1 611 ? 17.077 16.926 -7.585 1.00 80.31 611 TYR A O 1
ATOM 4766 N N . LEU A 1 612 ? 15.310 16.520 -6.272 1.00 74.94 612 LEU A N 1
ATOM 4767 C CA . LEU A 1 612 ? 15.945 16.982 -5.025 1.00 74.94 612 LEU A CA 1
ATOM 4768 C C . LEU A 1 612 ? 17.200 16.175 -4.658 1.00 74.94 612 LEU A C 1
ATOM 4770 O O . LEU A 1 612 ? 18.136 16.715 -4.071 1.00 74.94 612 LEU A O 1
ATOM 4774 N N . ALA A 1 613 ? 17.255 14.899 -5.040 1.00 72.44 613 ALA A N 1
ATOM 4775 C CA . ALA A 1 613 ? 18.448 14.066 -4.910 1.00 72.44 613 ALA A CA 1
ATOM 4776 C C . ALA A 1 613 ? 19.422 14.186 -6.095 1.00 72.44 613 ALA A C 1
ATOM 4778 O O . ALA A 1 613 ? 20.368 13.406 -6.191 1.00 72.44 613 ALA A O 1
ATOM 4779 N N . ARG A 1 614 ? 19.240 15.200 -6.952 1.00 79.81 614 ARG A N 1
ATOM 4780 C CA . ARG A 1 614 ? 20.109 15.565 -8.083 1.00 79.81 614 ARG A CA 1
ATOM 4781 C C . ARG A 1 614 ? 20.142 14.541 -9.221 1.00 79.81 614 ARG A C 1
ATOM 4783 O O . ARG A 1 614 ? 21.147 14.464 -9.923 1.00 79.81 614 ARG A O 1
ATOM 4790 N N . TYR A 1 615 ? 19.066 13.779 -9.399 1.00 82.31 615 TYR A N 1
ATOM 4791 C CA . TYR A 1 615 ? 18.865 12.972 -10.603 1.00 82.31 615 TYR A CA 1
ATOM 4792 C C . TYR A 1 615 ? 18.334 13.826 -11.751 1.00 82.31 615 TYR A C 1
ATOM 4794 O O . TYR A 1 615 ? 17.475 14.693 -11.543 1.00 82.31 615 TYR A O 1
ATOM 4802 N N . SER A 1 616 ? 18.782 13.543 -12.973 1.00 87.06 616 SER A N 1
ATOM 4803 C CA . SER A 1 616 ? 18.189 14.133 -14.171 1.00 87.06 616 SER A CA 1
ATOM 4804 C C . SER A 1 616 ? 16.822 13.491 -14.435 1.00 87.06 616 SER A C 1
ATOM 4806 O O . SER A 1 616 ? 16.674 12.269 -14.474 1.00 87.06 616 SER A O 1
ATOM 4808 N N . CYS A 1 617 ? 15.790 14.326 -14.578 1.00 90.12 617 CYS A N 1
ATOM 4809 C CA . CYS A 1 617 ? 14.410 13.879 -14.772 1.00 90.12 617 CYS A CA 1
ATOM 4810 C C . CYS A 1 617 ? 13.859 14.364 -16.119 1.00 90.12 617 CYS A C 1
ATOM 4812 O O . CYS A 1 617 ? 13.994 15.546 -16.449 1.00 90.12 617 CYS A O 1
ATOM 4814 N N . TYR A 1 618 ? 13.220 13.451 -16.849 1.00 91.62 618 TYR A N 1
ATOM 4815 C CA . TYR A 1 618 ? 12.558 13.682 -18.130 1.00 91.62 618 TYR A CA 1
ATOM 4816 C C . TYR A 1 618 ? 11.071 13.357 -18.006 1.00 91.62 618 TYR A C 1
ATOM 4818 O O . TYR A 1 618 ? 10.714 12.225 -17.681 1.00 91.62 618 TYR A O 1
ATOM 4826 N N . VAL A 1 619 ? 10.210 14.344 -18.226 1.00 91.00 619 VAL A N 1
ATOM 4827 C CA . VAL A 1 619 ? 8.754 14.220 -18.124 1.00 91.00 619 VAL A CA 1
ATOM 4828 C C . VAL A 1 619 ? 8.161 14.215 -19.528 1.00 91.00 619 VAL A C 1
ATOM 4830 O O . VAL A 1 619 ? 8.456 15.089 -20.341 1.00 91.00 619 VAL A O 1
ATOM 4833 N N . ILE A 1 620 ? 7.337 13.214 -19.811 1.00 91.50 620 ILE A N 1
ATOM 4834 C CA . ILE A 1 620 ? 6.647 13.024 -21.080 1.00 91.50 620 ILE A CA 1
ATOM 4835 C C . ILE A 1 620 ? 5.151 13.196 -20.831 1.00 91.50 620 ILE A C 1
ATOM 4837 O O . ILE A 1 620 ? 4.552 12.449 -20.058 1.00 91.50 620 ILE A O 1
ATOM 4841 N N . GLU A 1 621 ? 4.570 14.185 -21.497 1.00 88.56 621 GLU A N 1
ATOM 4842 C CA . GLU A 1 621 ? 3.150 14.518 -21.446 1.00 88.56 621 GLU A CA 1
ATOM 4843 C C . GLU A 1 621 ? 2.463 14.136 -22.760 1.00 88.56 621 GLU A C 1
ATOM 4845 O O . GLU A 1 621 ? 3.072 14.144 -23.837 1.00 88.56 621 GLU A O 1
ATOM 4850 N N . TYR A 1 622 ? 1.166 13.843 -22.680 1.00 86.62 622 TYR A N 1
ATOM 4851 C CA . TYR A 1 622 ? 0.352 13.588 -23.860 1.00 86.62 622 TYR A CA 1
ATOM 4852 C C . TYR A 1 622 ? -0.079 14.896 -24.528 1.00 86.62 622 TYR A C 1
ATOM 4854 O O . TYR A 1 622 ? -0.767 15.717 -23.926 1.00 86.62 622 TYR A O 1
ATOM 4862 N N . SER A 1 623 ? 0.287 15.098 -25.794 1.00 82.44 623 SER A N 1
ATOM 4863 C CA . SER A 1 623 ? 0.135 16.405 -26.454 1.00 82.44 623 SER A CA 1
ATOM 4864 C C . SER A 1 623 ? -1.292 16.846 -26.742 1.00 82.44 623 SER A C 1
ATOM 4866 O O . SER A 1 623 ? -1.537 18.043 -26.900 1.00 82.44 623 SER A O 1
ATOM 4868 N N . LYS A 1 624 ? -2.252 15.918 -26.773 1.00 80.25 624 LYS A N 1
ATOM 4869 C CA . LYS A 1 624 ? -3.668 16.283 -26.909 1.00 80.25 624 LYS A CA 1
ATOM 4870 C C . LYS A 1 624 ? -4.320 16.638 -25.577 1.00 80.25 624 LYS A C 1
ATOM 4872 O O . LYS A 1 624 ? -5.424 17.183 -25.583 1.00 80.25 624 LYS A O 1
ATOM 4877 N N . ASP A 1 625 ? -3.668 16.359 -24.451 1.00 72.50 625 ASP A N 1
ATOM 4878 C CA . ASP A 1 625 ? -4.174 16.755 -23.146 1.00 72.50 625 ASP A CA 1
ATOM 4879 C C . ASP A 1 625 ? -3.780 18.199 -22.814 1.00 72.50 625 ASP A C 1
ATOM 4881 O O . ASP A 1 625 ? -2.792 18.481 -22.145 1.00 72.50 625 ASP A O 1
ATOM 4885 N N . MET A 1 626 ? -4.587 19.141 -23.299 1.00 65.88 626 MET A N 1
ATOM 4886 C CA . MET A 1 626 ? -4.393 20.574 -23.058 1.00 65.88 626 MET A CA 1
ATOM 4887 C C . MET A 1 626 ? -5.076 21.072 -21.771 1.00 65.88 626 MET A C 1
ATOM 4889 O O . MET A 1 626 ? -5.192 22.282 -21.573 1.00 65.88 626 MET A O 1
ATOM 4893 N N . ARG A 1 627 ? -5.571 20.171 -20.905 1.00 61.91 627 ARG A N 1
ATOM 4894 C CA . ARG A 1 627 ? -6.303 20.546 -19.675 1.00 61.91 627 ARG A CA 1
ATOM 4895 C C . ARG A 1 627 ? -5.404 21.205 -18.632 1.00 61.91 627 ARG A C 1
ATOM 4897 O O . ARG A 1 627 ? -5.897 21.931 -17.774 1.00 61.91 627 ARG A O 1
ATOM 4904 N N . TYR A 1 628 ? -4.104 20.955 -18.711 1.00 53.03 628 TYR A N 1
ATOM 4905 C CA . TYR A 1 628 ? -3.114 21.428 -17.762 1.00 53.03 628 TYR A CA 1
ATOM 4906 C C . TYR A 1 628 ? -2.263 22.542 -18.385 1.00 53.03 628 TYR A C 1
ATOM 4908 O O . TYR A 1 628 ? -1.691 22.382 -19.462 1.00 53.03 628 TYR A O 1
ATOM 4916 N N . SER A 1 629 ? -2.176 23.703 -17.726 1.00 45.12 629 SER A N 1
ATOM 4917 C CA . SER A 1 629 ? -1.210 24.735 -18.118 1.00 45.12 629 SER A CA 1
ATOM 4918 C C . SER A 1 629 ? 0.219 24.272 -17.803 1.00 45.12 629 SER A C 1
ATOM 4920 O O . SER A 1 629 ? 0.446 23.546 -16.835 1.00 45.12 629 SER A O 1
ATOM 4922 N N . LYS A 1 630 ? 1.207 24.755 -18.576 1.00 44.16 630 LYS A N 1
ATOM 4923 C CA . LYS A 1 630 ? 2.664 24.496 -18.439 1.00 44.16 630 LYS A CA 1
ATOM 4924 C C . LYS A 1 630 ? 3.280 24.812 -17.054 1.00 44.16 630 LYS A C 1
ATOM 4926 O O . LYS A 1 630 ? 4.497 24.765 -16.896 1.00 44.16 630 LYS A O 1
ATOM 4931 N N . GLU A 1 631 ? 2.477 25.180 -16.060 1.00 43.47 631 GLU A N 1
ATOM 4932 C CA . GLU A 1 631 ? 2.909 25.650 -14.741 1.00 43.47 631 GLU A CA 1
ATOM 4933 C C . GLU A 1 631 ? 2.953 24.549 -13.663 1.00 43.47 631 GLU A C 1
ATOM 4935 O O . GLU A 1 631 ? 3.521 24.781 -12.599 1.00 43.47 631 GLU A O 1
ATOM 4940 N N . ILE A 1 632 ? 2.432 23.337 -13.916 1.00 43.44 632 ILE A N 1
ATOM 4941 C CA . ILE A 1 632 ? 2.349 22.250 -12.906 1.00 43.44 632 ILE A CA 1
ATOM 4942 C C . ILE A 1 632 ? 3.719 21.809 -12.383 1.00 43.44 632 ILE A C 1
ATOM 4944 O O . ILE A 1 632 ? 3.855 21.352 -11.248 1.00 43.44 632 ILE A O 1
ATOM 4948 N N . ILE A 1 633 ? 4.753 21.989 -13.195 1.00 43.75 633 ILE A N 1
ATOM 4949 C CA . ILE A 1 633 ? 6.106 21.546 -12.885 1.00 43.75 633 ILE A CA 1
ATOM 4950 C C . ILE A 1 633 ? 6.880 22.620 -12.097 1.00 43.75 633 ILE A C 1
ATOM 4952 O O . ILE A 1 633 ? 8.067 22.449 -11.844 1.00 43.75 633 ILE A O 1
ATOM 4956 N N . SER A 1 634 ? 6.266 23.729 -11.654 1.00 35.75 634 SER A N 1
ATOM 4957 C CA . SER A 1 634 ? 6.990 24.724 -10.853 1.00 35.75 634 SER A CA 1
ATOM 4958 C C . SER A 1 634 ? 7.461 24.112 -9.529 1.00 35.75 634 SER A C 1
ATOM 4960 O O . SER A 1 634 ? 6.698 23.972 -8.571 1.00 35.75 634 SER A O 1
ATOM 4962 N N . THR A 1 635 ? 8.737 23.736 -9.473 1.00 38.03 635 THR A N 1
ATOM 4963 C CA . THR A 1 635 ? 9.399 23.359 -8.235 1.00 38.03 635 THR A CA 1
ATOM 4964 C C . THR A 1 635 ? 9.356 24.554 -7.293 1.00 38.03 635 THR A C 1
ATOM 4966 O O . THR A 1 635 ? 9.557 25.706 -7.685 1.00 38.03 635 THR A O 1
ATOM 4969 N N . TYR A 1 636 ? 9.077 24.254 -6.030 1.00 37.62 636 TYR A N 1
ATOM 4970 C CA . TYR A 1 636 ? 8.942 25.199 -4.925 1.00 37.62 636 TYR A CA 1
ATOM 4971 C C . TYR A 1 636 ? 10.133 26.185 -4.800 1.00 37.62 636 TYR A C 1
ATOM 4973 O O . TYR A 1 636 ? 9.960 27.301 -4.323 1.00 37.62 636 TYR A O 1
ATOM 4981 N N . ASP A 1 637 ? 11.302 25.834 -5.352 1.00 34.84 637 ASP A N 1
ATOM 4982 C CA . ASP A 1 637 ? 12.521 26.654 -5.361 1.00 34.84 637 ASP A CA 1
ATOM 4983 C C . ASP A 1 637 ? 12.761 27.496 -6.635 1.00 34.84 637 ASP A C 1
ATOM 4985 O O . ASP A 1 637 ? 13.816 28.122 -6.755 1.00 34.84 637 ASP A O 1
ATOM 4989 N N . ARG A 1 638 ? 11.844 27.534 -7.619 1.00 36.38 638 ARG A N 1
ATOM 4990 C CA . ARG A 1 638 ? 12.014 28.255 -8.913 1.00 36.38 638 ARG A CA 1
ATOM 4991 C C . ARG A 1 638 ? 13.332 27.954 -9.660 1.00 36.38 638 ARG A C 1
ATOM 4993 O O . ARG A 1 638 ? 13.710 28.685 -10.575 1.00 36.38 638 ARG A O 1
ATOM 5000 N N . ARG A 1 639 ? 14.037 26.877 -9.304 1.00 39.78 639 ARG A N 1
ATOM 5001 C CA . ARG A 1 639 ? 15.298 26.446 -9.919 1.00 39.78 639 ARG A CA 1
ATOM 5002 C C . ARG A 1 639 ? 15.021 25.263 -10.840 1.00 39.78 639 ARG A C 1
ATOM 5004 O O . ARG A 1 639 ? 14.930 24.133 -10.370 1.00 39.78 639 ARG A O 1
ATOM 5011 N N . THR A 1 640 ? 14.888 25.584 -12.131 1.00 45.06 640 THR A N 1
ATOM 5012 C CA . THR A 1 640 ? 14.815 24.689 -13.306 1.00 45.06 640 THR A CA 1
ATOM 5013 C C . THR A 1 640 ? 13.778 23.561 -13.232 1.00 45.06 640 THR A C 1
ATOM 5015 O O . THR A 1 640 ? 13.881 22.626 -12.447 1.00 45.06 640 THR A O 1
ATOM 5018 N N . LEU A 1 641 ? 12.770 23.647 -14.102 1.00 53.41 641 LEU A N 1
ATOM 5019 C CA . LEU A 1 641 ? 11.790 22.585 -14.333 1.00 53.41 641 LEU A CA 1
ATOM 5020 C C . LEU A 1 641 ? 12.512 21.338 -14.886 1.00 53.41 641 LEU A C 1
ATOM 5022 O O . LEU A 1 641 ? 13.423 21.512 -15.703 1.00 53.41 641 LEU A O 1
ATOM 5026 N N . PRO A 1 642 ? 12.146 20.099 -14.503 1.00 59.91 642 PRO A N 1
ATOM 5027 C CA . PRO A 1 642 ? 12.560 18.915 -15.248 1.00 59.91 642 PRO A CA 1
ATOM 5028 C C . PRO A 1 642 ? 12.243 19.064 -16.741 1.00 59.91 642 PRO A C 1
ATOM 5030 O O . PRO A 1 642 ? 11.273 19.721 -17.134 1.00 59.91 642 PRO A O 1
ATOM 5033 N N . ALA A 1 643 ? 13.094 18.473 -17.580 1.00 65.56 643 ALA A N 1
ATOM 5034 C CA . ALA A 1 643 ? 12.928 18.550 -19.024 1.00 65.56 643 ALA A CA 1
ATOM 5035 C C . ALA A 1 643 ? 11.591 17.911 -19.398 1.00 65.56 643 ALA A C 1
ATOM 5037 O O . ALA A 1 643 ? 11.354 16.754 -19.066 1.00 65.56 643 ALA A O 1
ATOM 5038 N N . THR A 1 644 ? 10.715 18.688 -20.031 1.00 75.62 644 THR A N 1
ATOM 5039 C CA . THR A 1 644 ? 9.345 18.270 -20.334 1.00 75.62 644 THR A CA 1
ATOM 5040 C C . THR A 1 644 ? 9.142 18.268 -21.837 1.00 75.62 644 THR A C 1
ATOM 5042 O O . THR A 1 644 ? 9.455 19.255 -22.508 1.00 75.62 644 THR A O 1
ATOM 5045 N N . VAL A 1 645 ? 8.632 17.160 -22.362 1.00 82.88 645 VAL A N 1
ATOM 5046 C CA . VAL A 1 645 ? 8.269 17.002 -23.768 1.00 82.88 645 VAL A CA 1
ATOM 5047 C C . VAL A 1 645 ? 6.807 16.603 -23.866 1.00 82.88 645 VAL A C 1
ATOM 5049 O O . VAL A 1 645 ? 6.294 15.866 -23.030 1.00 82.88 645 VAL A O 1
ATOM 5052 N N . SER A 1 646 ? 6.143 17.089 -24.904 1.00 85.12 646 SER A N 1
ATOM 5053 C CA . SER A 1 646 ? 4.747 16.786 -25.178 1.00 85.12 646 SER A CA 1
ATOM 5054 C C . SER A 1 646 ? 4.662 16.089 -26.533 1.00 85.12 646 SER A C 1
ATOM 5056 O O . SER A 1 646 ? 5.081 16.663 -27.541 1.00 85.12 646 SER A O 1
ATOM 5058 N N . VAL A 1 647 ? 4.192 14.840 -26.555 1.00 88.44 647 VAL A N 1
ATOM 5059 C CA . VAL A 1 647 ? 4.201 13.955 -27.740 1.00 88.44 647 VAL A CA 1
ATOM 5060 C C . VAL A 1 647 ? 2.883 13.193 -27.885 1.00 88.44 647 VAL A C 1
ATOM 5062 O O . VAL A 1 647 ? 2.114 13.080 -26.932 1.00 88.44 647 VAL A O 1
ATOM 5065 N N . ASN A 1 648 ? 2.600 12.667 -29.082 1.00 87.25 648 ASN A N 1
ATOM 5066 C CA . ASN A 1 648 ? 1.451 11.774 -29.302 1.00 87.25 648 ASN A CA 1
ATOM 5067 C C . ASN A 1 648 ? 1.814 10.297 -29.115 1.00 87.25 648 ASN A C 1
ATOM 5069 O O . ASN A 1 648 ? 0.953 9.489 -28.772 1.00 87.25 648 ASN A O 1
ATOM 5073 N N . LYS A 1 649 ? 3.073 9.942 -29.382 1.00 91.19 649 LYS A N 1
ATOM 5074 C CA . LYS A 1 649 ? 3.630 8.592 -29.237 1.00 91.19 649 LYS A CA 1
ATOM 5075 C C . LYS A 1 649 ? 4.981 8.668 -28.548 1.00 91.19 649 LYS A C 1
ATOM 5077 O O . LYS A 1 649 ? 5.737 9.608 -28.782 1.00 91.19 649 LYS A O 1
ATOM 5082 N N . LEU A 1 650 ? 5.323 7.666 -27.748 1.00 92.75 650 LEU A N 1
ATOM 5083 C CA . LEU A 1 650 ? 6.600 7.654 -27.029 1.00 92.75 650 LEU A CA 1
ATOM 5084 C C . LEU A 1 650 ? 7.787 7.470 -27.975 1.00 92.75 650 LEU A C 1
ATOM 5086 O O . LEU A 1 650 ? 8.864 7.999 -27.713 1.00 92.75 650 LEU A O 1
ATOM 5090 N N . SER A 1 651 ? 7.583 6.825 -29.124 1.00 90.44 651 SER A N 1
ATOM 5091 C CA . SER A 1 651 ? 8.583 6.747 -30.193 1.00 90.44 651 SER A CA 1
ATOM 5092 C C . SER A 1 651 ? 9.050 8.121 -30.708 1.00 90.44 651 SER A C 1
ATOM 5094 O O . SER A 1 651 ? 10.158 8.233 -31.226 1.00 90.44 651 SER A O 1
ATOM 5096 N N . GLU A 1 652 ? 8.231 9.174 -30.577 1.00 91.44 652 GLU A N 1
ATOM 5097 C CA . GLU A 1 652 ? 8.554 10.540 -31.036 1.00 91.44 652 GLU A CA 1
ATOM 5098 C C . GLU A 1 652 ? 9.594 11.238 -30.147 1.00 91.44 652 GLU A C 1
ATOM 5100 O O . GLU A 1 652 ? 10.237 12.191 -30.583 1.00 91.44 652 GLU A O 1
ATOM 5105 N N . VAL A 1 653 ? 9.802 10.750 -28.919 1.00 87.88 653 VAL A N 1
ATOM 5106 C CA . VAL A 1 653 ? 10.785 11.295 -27.966 1.00 87.88 653 VAL A CA 1
ATOM 5107 C C . VAL A 1 653 ? 12.226 11.149 -28.484 1.00 87.88 653 VAL A C 1
ATOM 5109 O O . VAL A 1 653 ? 13.127 11.886 -28.073 1.00 87.88 653 VAL A O 1
ATOM 5112 N N . GLY A 1 654 ? 12.465 10.212 -29.407 1.00 86.44 654 GLY A N 1
ATOM 5113 C CA . GLY A 1 654 ? 13.792 9.927 -29.944 1.00 86.44 654 GLY A CA 1
ATOM 5114 C C . GLY A 1 654 ? 14.747 9.426 -28.859 1.00 86.44 654 GLY A C 1
ATOM 5115 O O . GLY A 1 654 ? 14.355 8.673 -27.973 1.00 86.44 654 GLY A O 1
ATOM 5116 N N . ASN A 1 655 ? 16.009 9.857 -28.916 1.00 88.00 655 ASN A N 1
ATOM 5117 C CA . ASN A 1 655 ? 17.055 9.398 -27.994 1.00 88.00 655 ASN A CA 1
ATOM 5118 C C . ASN A 1 655 ? 17.256 10.309 -26.773 1.00 88.00 655 ASN A C 1
ATOM 5120 O O . ASN A 1 655 ? 18.088 9.998 -25.925 1.00 88.00 655 ASN A O 1
ATOM 5124 N N . ALA A 1 656 ? 16.511 11.415 -26.659 1.00 85.25 656 ALA A N 1
ATOM 5125 C CA . ALA A 1 656 ? 16.725 12.416 -25.610 1.00 85.25 656 ALA A CA 1
ATOM 5126 C C . ALA A 1 656 ? 16.600 11.831 -24.194 1.00 85.25 656 ALA A C 1
ATOM 5128 O O . ALA A 1 656 ? 17.329 12.227 -23.292 1.00 85.25 656 ALA A O 1
ATOM 5129 N N . TRP A 1 657 ? 15.722 10.843 -24.000 1.00 90.62 657 TRP A N 1
ATOM 5130 C CA . TRP A 1 657 ? 15.516 10.187 -22.708 1.00 90.62 657 TRP A CA 1
ATOM 5131 C C . TRP A 1 657 ? 16.749 9.399 -22.214 1.00 90.62 657 TRP A C 1
ATOM 5133 O O . TRP A 1 657 ? 16.858 9.132 -21.017 1.00 90.62 657 TRP A O 1
ATOM 5143 N N . HIS A 1 658 ? 17.708 9.046 -23.082 1.00 89.44 658 HIS A N 1
ATOM 5144 C CA . HIS A 1 658 ? 18.925 8.334 -22.669 1.00 89.44 658 HIS A CA 1
ATOM 5145 C C . HIS A 1 658 ? 19.818 9.158 -21.734 1.00 89.44 658 HIS A C 1
ATOM 5147 O O . HIS A 1 658 ? 20.497 8.566 -20.892 1.00 89.44 658 HIS A O 1
ATOM 5153 N N . ASP A 1 659 ? 19.766 10.487 -21.815 1.00 90.00 659 ASP A N 1
ATOM 5154 C CA . ASP A 1 659 ? 20.576 11.393 -20.988 1.00 90.00 659 ASP A CA 1
ATOM 5155 C C . ASP A 1 659 ? 19.992 11.606 -19.578 1.00 90.00 659 ASP A C 1
ATOM 5157 O O . ASP A 1 659 ? 20.592 12.275 -18.733 1.00 90.00 659 ASP A O 1
ATOM 5161 N N . TYR A 1 660 ? 18.821 11.021 -19.300 1.00 92.06 660 TYR A N 1
ATOM 5162 C CA . TYR A 1 660 ? 18.095 11.209 -18.047 1.00 92.06 660 TYR A CA 1
ATOM 5163 C C . TYR A 1 660 ? 18.062 9.938 -17.206 1.00 92.06 660 TYR A C 1
ATOM 5165 O O . TYR A 1 660 ? 17.957 8.835 -17.736 1.00 92.06 660 TYR A O 1
ATOM 5173 N N . ASP A 1 661 ? 18.138 10.068 -15.886 1.00 90.06 661 ASP A N 1
ATOM 5174 C CA . ASP A 1 661 ? 18.088 8.931 -14.961 1.00 90.06 661 ASP A CA 1
ATOM 5175 C C . ASP A 1 661 ? 16.651 8.450 -14.703 1.00 90.06 661 ASP A C 1
ATOM 5177 O O . ASP A 1 661 ? 16.392 7.254 -14.516 1.00 90.06 661 ASP A O 1
ATOM 5181 N N . VAL A 1 662 ? 15.711 9.400 -14.674 1.00 92.38 662 VAL A N 1
ATOM 5182 C CA . VAL A 1 662 ? 14.298 9.178 -14.354 1.00 92.38 662 VAL A CA 1
ATOM 5183 C C . VAL A 1 662 ? 13.430 9.623 -15.517 1.00 92.38 662 VAL A C 1
ATOM 5185 O O . VAL A 1 662 ? 13.480 10.785 -15.915 1.00 92.38 662 VAL A O 1
ATOM 5188 N N . ILE A 1 663 ? 12.592 8.713 -16.007 1.00 95.69 663 ILE A N 1
ATOM 5189 C CA . ILE A 1 663 ? 11.622 8.970 -17.070 1.00 95.69 663 ILE A CA 1
ATOM 5190 C C . ILE A 1 663 ? 10.223 8.895 -16.467 1.00 95.69 663 ILE A C 1
ATOM 5192 O O . ILE A 1 663 ? 9.835 7.867 -15.914 1.00 95.69 663 ILE A O 1
ATOM 5196 N N . ALA A 1 664 ? 9.472 9.981 -16.547 1.00 95.19 664 ALA A N 1
ATOM 5197 C CA . ALA A 1 664 ? 8.098 10.065 -16.085 1.00 95.19 664 ALA A CA 1
ATOM 5198 C C . ALA A 1 664 ? 7.167 10.175 -17.291 1.00 95.19 664 ALA A C 1
ATOM 5200 O O . ALA A 1 664 ? 7.396 11.014 -18.154 1.00 95.19 664 ALA A O 1
ATOM 5201 N N . VAL A 1 665 ? 6.133 9.341 -17.346 1.00 95.12 665 VAL A N 1
ATOM 5202 C CA . VAL A 1 665 ? 5.103 9.375 -18.388 1.00 95.12 665 VAL A CA 1
ATOM 5203 C C . VAL A 1 665 ? 3.768 9.657 -17.717 1.00 95.12 665 VAL A C 1
ATOM 5205 O O . VAL A 1 665 ? 3.315 8.856 -16.894 1.00 95.12 665 VAL A O 1
ATOM 5208 N N . ASP A 1 666 ? 3.161 10.795 -18.039 1.00 92.44 666 ASP A N 1
ATOM 5209 C CA . ASP A 1 666 ? 1.795 11.101 -17.613 1.00 92.44 666 ASP A CA 1
ATOM 5210 C C . ASP A 1 666 ? 0.782 10.638 -18.658 1.00 92.44 666 ASP A C 1
ATOM 5212 O O . ASP A 1 666 ? 1.103 10.533 -19.839 1.00 92.44 666 ASP A O 1
ATOM 5216 N N . GLU A 1 667 ? -0.438 10.346 -18.216 1.00 91.06 667 GLU A N 1
ATOM 5217 C CA . GLU A 1 667 ? -1.532 9.860 -19.064 1.00 91.06 667 GLU A CA 1
ATOM 5218 C C . GLU A 1 667 ? -1.137 8.654 -19.946 1.00 91.06 667 GLU A C 1
ATOM 5220 O O . GLU A 1 667 ? -1.475 8.551 -21.130 1.00 91.06 667 GLU A O 1
ATOM 5225 N N . GLY A 1 668 ? -0.436 7.694 -19.332 1.00 93.94 668 GLY A N 1
ATOM 5226 C CA . GLY A 1 668 ? 0.099 6.479 -19.950 1.00 93.94 668 GLY A CA 1
ATOM 5227 C C . GLY A 1 668 ? -0.910 5.695 -20.795 1.00 93.94 668 GLY A C 1
ATOM 5228 O O . GLY A 1 668 ? -0.514 5.004 -21.732 1.00 93.94 668 GLY A O 1
ATOM 5229 N N . GLN A 1 669 ? -2.209 5.810 -20.492 1.00 93.62 669 GLN A N 1
ATOM 5230 C CA . GLN A 1 669 ? -3.279 5.118 -21.213 1.00 93.62 669 GLN A CA 1
ATOM 5231 C C . GLN A 1 669 ? -3.505 5.607 -22.658 1.00 93.62 669 GLN A C 1
ATOM 5233 O O . GLN A 1 669 ? -4.291 5.017 -23.402 1.00 93.62 669 GLN A O 1
ATOM 5238 N N . PHE A 1 670 ? -2.894 6.727 -23.051 1.00 92.31 670 PHE A N 1
ATOM 5239 C CA . PHE A 1 670 ? -2.996 7.259 -24.413 1.00 92.31 670 PHE A CA 1
ATOM 5240 C C . PHE A 1 670 ? -1.810 6.871 -25.302 1.00 92.31 670 PHE A C 1
ATOM 5242 O O . PHE A 1 670 ? -1.815 7.207 -26.486 1.00 92.31 670 PHE A O 1
ATOM 5249 N N . PHE A 1 671 ? -0.831 6.131 -24.769 1.00 93.81 671 PHE A N 1
ATOM 5250 C CA . PHE A 1 671 ? 0.366 5.698 -25.488 1.00 93.81 671 PHE A CA 1
ATOM 5251 C C . PHE A 1 671 ? 0.314 4.191 -25.792 1.00 93.81 671 PHE A C 1
ATOM 5253 O O . PHE A 1 671 ? 0.607 3.371 -24.920 1.00 93.81 671 PHE A O 1
ATOM 5260 N N . PRO A 1 672 ? -0.018 3.778 -27.032 1.00 92.25 672 PRO A N 1
ATOM 5261 C CA . PRO A 1 672 ? -0.058 2.360 -27.401 1.00 92.25 672 PRO A CA 1
ATOM 5262 C C . PRO A 1 672 ? 1.302 1.653 -27.278 1.00 92.25 672 PRO A C 1
ATOM 5264 O O . PRO A 1 672 ? 1.348 0.440 -27.091 1.00 92.25 672 PRO A O 1
ATOM 5267 N N . ASP A 1 673 ? 2.397 2.410 -27.373 1.00 95.00 673 ASP A N 1
ATOM 5268 C CA . ASP A 1 673 ? 3.792 1.970 -27.295 1.00 95.00 673 ASP A CA 1
ATOM 5269 C C . ASP A 1 673 ? 4.379 2.010 -25.866 1.00 95.00 673 ASP A C 1
ATOM 5271 O O . ASP A 1 673 ? 5.571 1.759 -25.678 1.00 95.00 673 ASP A O 1
ATOM 5275 N N . ILE A 1 674 ? 3.554 2.263 -24.836 1.00 96.62 674 ILE A N 1
ATOM 5276 C CA . ILE A 1 674 ? 3.995 2.387 -23.432 1.00 96.62 674 ILE A CA 1
ATOM 5277 C C . ILE A 1 674 ? 4.741 1.156 -22.916 1.00 96.62 674 ILE A C 1
ATOM 5279 O O . ILE A 1 674 ? 5.771 1.299 -22.264 1.00 96.62 674 ILE A O 1
ATOM 5283 N N . LEU A 1 675 ? 4.273 -0.059 -23.218 1.00 94.88 675 LEU A N 1
ATOM 5284 C CA . LEU A 1 675 ? 4.906 -1.279 -22.712 1.00 94.88 675 LEU A CA 1
ATOM 5285 C C . LEU A 1 675 ? 6.329 -1.437 -23.253 1.00 94.88 675 LEU A C 1
ATOM 5287 O O . LEU A 1 675 ? 7.251 -1.730 -22.486 1.00 94.88 675 LEU A O 1
ATOM 5291 N N . GLU A 1 676 ? 6.491 -1.252 -24.563 1.00 94.75 676 GLU A N 1
ATOM 5292 C CA . GLU A 1 676 ? 7.773 -1.376 -25.251 1.00 94.75 676 GLU A CA 1
ATOM 5293 C C . GLU A 1 676 ? 8.744 -0.306 -24.750 1.00 94.75 676 GLU A C 1
ATOM 5295 O O . GLU A 1 676 ? 9.839 -0.637 -24.290 1.00 94.75 676 GLU A O 1
ATOM 5300 N N . PHE A 1 677 ? 8.306 0.956 -24.732 1.00 96.25 677 PHE A N 1
ATOM 5301 C CA . PHE A 1 677 ? 9.113 2.076 -24.261 1.00 96.25 677 PHE A CA 1
ATOM 5302 C C . PHE A 1 677 ? 9.541 1.906 -22.800 1.00 96.25 677 PHE A C 1
ATOM 5304 O O . PHE A 1 677 ? 10.730 1.989 -22.486 1.00 96.25 677 PHE A O 1
ATOM 5311 N N . CYS A 1 678 ? 8.602 1.620 -21.892 1.00 96.50 678 CYS A N 1
ATOM 5312 C CA . CYS A 1 678 ? 8.911 1.465 -20.472 1.00 96.50 678 CYS A CA 1
ATOM 5313 C C . CYS A 1 678 ? 9.830 0.269 -20.216 1.00 96.50 678 CYS A C 1
ATOM 5315 O O . CYS A 1 678 ? 10.744 0.369 -19.396 1.00 96.50 678 CYS A O 1
ATOM 5317 N N . SER A 1 679 ? 9.625 -0.847 -20.921 1.00 93.88 679 SER A N 1
ATOM 5318 C CA . SER A 1 679 ? 10.492 -2.022 -20.805 1.00 93.88 679 SER A CA 1
ATOM 5319 C C . SER A 1 679 ? 11.896 -1.727 -21.318 1.00 93.88 679 SER A C 1
ATOM 5321 O O . SER A 1 679 ? 12.865 -2.055 -20.636 1.00 93.88 679 SER A O 1
ATOM 5323 N N . MET A 1 680 ? 12.022 -1.056 -22.465 1.00 93.69 680 MET A N 1
ATOM 5324 C CA . MET A 1 680 ? 13.303 -0.617 -23.018 1.00 93.69 680 MET A CA 1
ATOM 5325 C C . MET A 1 680 ? 14.038 0.314 -22.046 1.00 93.69 680 MET A C 1
ATOM 5327 O O . MET A 1 680 ? 15.190 0.052 -21.703 1.00 93.69 680 MET A O 1
ATOM 5331 N N . ALA A 1 681 ? 13.371 1.355 -21.546 1.00 94.38 681 ALA A N 1
ATOM 5332 C CA . ALA A 1 681 ? 13.971 2.315 -20.626 1.00 94.38 681 ALA A CA 1
ATOM 5333 C C . ALA A 1 681 ? 14.375 1.666 -19.291 1.00 94.38 681 ALA A C 1
ATOM 5335 O O . ALA A 1 681 ? 15.498 1.861 -18.822 1.00 94.38 681 ALA A O 1
ATOM 5336 N N . ALA A 1 682 ? 13.523 0.824 -18.702 1.00 94.00 682 ALA A N 1
ATOM 5337 C CA . ALA A 1 682 ? 13.863 0.102 -17.477 1.00 94.00 682 ALA A CA 1
ATOM 5338 C C . ALA A 1 682 ? 15.013 -0.896 -17.696 1.00 94.00 682 ALA A C 1
ATOM 5340 O O . ALA A 1 682 ? 15.918 -1.003 -16.867 1.00 94.00 682 ALA A O 1
ATOM 5341 N N . ASN A 1 683 ? 15.041 -1.598 -18.830 1.00 91.38 683 ASN A N 1
ATOM 5342 C CA . ASN A 1 683 ? 16.144 -2.497 -19.172 1.00 91.38 683 ASN A CA 1
ATOM 5343 C C . ASN A 1 683 ? 17.459 -1.735 -19.427 1.00 91.38 683 ASN A C 1
ATOM 5345 O O . ASN A 1 683 ? 18.525 -2.274 -19.144 1.00 91.38 683 ASN A O 1
ATOM 5349 N N . ALA A 1 684 ? 17.389 -0.473 -19.861 1.00 90.50 684 ALA A N 1
ATOM 5350 C CA . ALA A 1 684 ? 18.526 0.443 -19.983 1.00 90.50 684 ALA A CA 1
ATOM 5351 C C . ALA A 1 684 ? 18.960 1.089 -18.646 1.00 90.50 684 ALA A C 1
ATOM 5353 O O . ALA A 1 684 ? 19.762 2.022 -18.644 1.00 90.50 684 ALA A O 1
ATOM 5354 N N . GLY A 1 685 ? 18.432 0.627 -17.507 1.00 90.25 685 GLY A N 1
ATOM 5355 C CA . GLY A 1 685 ? 18.823 1.111 -16.178 1.00 90.25 685 GLY A CA 1
ATOM 5356 C C . GLY A 1 685 ? 18.000 2.288 -15.648 1.00 90.25 685 GLY A C 1
ATOM 5357 O O . GLY A 1 685 ? 18.274 2.769 -14.551 1.00 90.25 685 GLY A O 1
ATOM 5358 N N . LYS A 1 686 ? 16.987 2.765 -16.385 1.00 92.31 686 LYS A N 1
ATOM 5359 C CA . LYS A 1 686 ? 16.224 3.966 -16.009 1.00 92.31 686 LYS A CA 1
ATOM 5360 C C . LYS A 1 686 ? 15.146 3.677 -14.966 1.00 92.31 686 LYS A C 1
ATOM 5362 O O . LYS A 1 686 ? 14.524 2.612 -14.955 1.00 92.31 686 LYS A O 1
ATOM 5367 N N . LYS A 1 687 ? 14.858 4.658 -14.110 1.00 94.06 687 LYS A N 1
ATOM 5368 C CA . LYS A 1 687 ? 13.650 4.642 -13.274 1.00 94.06 687 LYS A CA 1
ATOM 5369 C C . LYS A 1 687 ? 12.487 5.194 -14.094 1.00 94.06 687 LYS A C 1
ATOM 5371 O O . LYS A 1 687 ? 12.443 6.391 -14.356 1.00 94.06 687 LYS A O 1
ATOM 5376 N N . VAL A 1 688 ? 11.550 4.335 -14.469 1.00 96.94 688 VAL A N 1
ATOM 5377 C CA . VAL A 1 688 ? 10.368 4.696 -15.253 1.00 96.94 688 VAL A CA 1
ATOM 5378 C C . VAL A 1 688 ? 9.166 4.805 -14.323 1.00 96.94 688 VAL A C 1
ATOM 5380 O O . VAL A 1 688 ? 8.867 3.868 -13.587 1.00 96.94 688 VAL A O 1
ATOM 5383 N N . ILE A 1 689 ? 8.484 5.945 -14.329 1.00 97.00 689 ILE A N 1
ATOM 5384 C CA . ILE A 1 689 ? 7.291 6.196 -13.517 1.00 97.00 689 ILE A CA 1
ATOM 5385 C C . ILE A 1 689 ? 6.147 6.522 -14.466 1.00 97.00 689 ILE A C 1
ATOM 5387 O O . ILE A 1 689 ? 6.273 7.434 -15.275 1.00 97.00 689 ILE A O 1
ATOM 5391 N N . VAL A 1 690 ? 5.048 5.783 -14.384 1.00 97.62 690 VAL A N 1
ATOM 5392 C CA . VAL A 1 690 ? 3.903 5.933 -15.288 1.00 97.62 690 VAL A CA 1
ATOM 5393 C C . VAL A 1 690 ? 2.661 6.237 -14.467 1.00 97.62 690 VAL A C 1
ATOM 5395 O O . VAL A 1 690 ? 2.323 5.469 -13.567 1.00 97.62 690 VAL A O 1
ATOM 5398 N N . ALA A 1 691 ? 1.972 7.330 -14.776 1.00 95.88 691 ALA A N 1
ATOM 5399 C CA . ALA A 1 691 ? 0.624 7.598 -14.290 1.00 95.88 691 ALA A CA 1
ATOM 5400 C C . ALA A 1 691 ? -0.384 7.262 -15.393 1.00 95.88 691 ALA A C 1
ATOM 5402 O O . ALA A 1 691 ? -0.223 7.709 -16.523 1.00 95.88 691 ALA A O 1
ATOM 5403 N N . ALA A 1 692 ? -1.405 6.458 -15.090 1.00 95.69 692 ALA A N 1
ATOM 5404 C CA . ALA A 1 692 ? -2.396 6.048 -16.084 1.00 95.69 692 ALA A CA 1
ATOM 5405 C C . ALA A 1 692 ? -3.772 5.746 -15.479 1.00 95.69 692 ALA A C 1
ATOM 5407 O O . ALA A 1 692 ? -3.899 5.448 -14.294 1.00 95.69 692 ALA A O 1
ATOM 5408 N N . LEU A 1 693 ? -4.832 5.791 -16.280 1.00 94.06 693 LEU A N 1
ATOM 5409 C CA . LEU A 1 693 ? -6.129 5.231 -15.881 1.00 94.06 693 LEU A CA 1
ATOM 5410 C C . LEU A 1 693 ? -6.056 3.696 -15.803 1.00 94.06 693 LEU A C 1
ATOM 5412 O O . LEU A 1 693 ? -5.398 3.059 -16.624 1.00 94.06 693 LEU A O 1
ATOM 5416 N N . ASP A 1 694 ? -6.737 3.093 -14.826 1.00 91.06 694 ASP A N 1
ATOM 5417 C CA . ASP A 1 694 ? -6.893 1.634 -14.740 1.00 91.06 694 ASP A CA 1
ATOM 5418 C C . ASP A 1 694 ? -7.982 1.114 -15.683 1.00 91.06 694 ASP A C 1
ATOM 5420 O O . ASP A 1 694 ? -7.771 0.110 -16.360 1.00 91.06 694 ASP A O 1
ATOM 5424 N N . GLY A 1 695 ? -9.115 1.812 -15.765 1.00 91.31 695 GLY A N 1
ATOM 5425 C CA . GLY A 1 695 ? -10.208 1.507 -16.686 1.00 91.31 695 GLY A CA 1
ATOM 5426 C C . GLY A 1 695 ? -10.844 2.756 -17.289 1.00 91.31 695 GLY A C 1
ATOM 5427 O O . GLY A 1 695 ? -10.649 3.877 -16.813 1.00 91.31 695 GLY A O 1
ATOM 5428 N N . ASP A 1 696 ? -11.594 2.559 -18.368 1.00 90.25 696 ASP A N 1
ATOM 5429 C CA . ASP A 1 696 ? -12.383 3.612 -19.003 1.00 90.25 696 ASP A CA 1
ATOM 5430 C C . ASP A 1 696 ? -13.746 3.827 -18.310 1.00 90.25 696 ASP A C 1
ATOM 5432 O O . ASP A 1 696 ? -14.040 3.262 -17.257 1.00 90.25 696 ASP A O 1
ATOM 5436 N N . TYR A 1 697 ? -14.605 4.668 -18.896 1.00 84.81 697 TYR A N 1
ATOM 5437 C CA . TYR A 1 697 ? -15.929 4.980 -18.340 1.00 84.81 697 TYR A CA 1
ATOM 5438 C C . TYR A 1 697 ? -16.885 3.773 -18.271 1.00 84.81 697 TYR A C 1
ATOM 5440 O O . TYR A 1 697 ? -17.852 3.797 -17.505 1.00 84.81 697 TYR A O 1
ATOM 5448 N N . ARG A 1 698 ? -16.627 2.722 -19.061 1.00 86.56 698 ARG A N 1
ATOM 5449 C CA . ARG A 1 698 ? -17.354 1.443 -19.040 1.00 86.56 698 ARG A CA 1
ATOM 5450 C C . ARG A 1 698 ? -16.729 0.450 -18.064 1.00 86.56 698 ARG A C 1
ATOM 5452 O O . ARG A 1 698 ? -17.191 -0.682 -17.989 1.00 86.56 698 ARG A O 1
ATOM 5459 N N . ASN A 1 699 ? -15.705 0.878 -17.321 1.00 88.81 699 ASN A N 1
ATOM 5460 C CA . ASN A 1 699 ? -14.909 0.044 -16.433 1.00 88.81 699 ASN A CA 1
ATOM 5461 C C . ASN A 1 699 ? -14.115 -1.052 -17.176 1.00 88.81 699 ASN A C 1
ATOM 5463 O O . ASN A 1 699 ? -13.730 -2.051 -16.573 1.00 88.81 699 ASN A O 1
ATOM 5467 N N . GLU A 1 700 ? -13.845 -0.862 -18.475 1.00 90.88 700 GLU A N 1
ATOM 5468 C CA . GLU A 1 700 ? -13.003 -1.763 -19.269 1.00 90.88 700 GLU A CA 1
ATOM 5469 C C . GLU A 1 700 ? -11.532 -1.323 -19.195 1.00 90.88 700 GLU A C 1
ATOM 5471 O O . GLU A 1 700 ? -11.238 -0.129 -19.343 1.00 90.88 700 GLU A O 1
ATOM 5476 N N . PRO A 1 701 ? -10.578 -2.250 -18.999 1.00 93.12 701 PRO A N 1
ATOM 5477 C CA . PRO A 1 701 ? -9.168 -1.904 -18.881 1.00 93.12 701 PRO A CA 1
ATOM 5478 C C . PRO A 1 701 ? -8.591 -1.373 -20.200 1.00 93.12 701 PRO A C 1
ATOM 5480 O O . PRO A 1 701 ? -8.971 -1.780 -21.306 1.00 93.12 701 PRO A O 1
ATOM 5483 N N . PHE A 1 702 ? -7.603 -0.487 -20.094 1.00 91.94 702 PHE A N 1
ATOM 5484 C CA . PHE A 1 702 ? -6.764 -0.115 -21.233 1.00 91.94 702 PHE A CA 1
ATOM 5485 C C . PHE A 1 702 ? -5.762 -1.240 -21.511 1.00 91.94 702 PHE A C 1
ATOM 5487 O O . PHE A 1 702 ? -4.958 -1.578 -20.647 1.00 91.94 702 PHE A O 1
ATOM 5494 N N . GLU A 1 703 ? -5.798 -1.826 -22.713 1.00 91.56 703 GLU A N 1
ATOM 5495 C CA . GLU A 1 703 ? -5.044 -3.049 -23.043 1.00 91.56 703 GLU A CA 1
ATOM 5496 C C . GLU A 1 703 ? -3.537 -2.922 -22.763 1.00 91.56 703 GLU A C 1
ATOM 5498 O O . GLU A 1 703 ? -2.928 -3.798 -22.153 1.00 91.56 703 GLU A O 1
ATOM 5503 N N . HIS A 1 704 ? -2.927 -1.811 -23.165 1.00 93.25 704 HIS A N 1
ATOM 5504 C CA . HIS A 1 704 ? -1.495 -1.582 -22.982 1.00 93.25 704 HIS A CA 1
ATOM 5505 C C . HIS A 1 704 ? -1.127 -1.299 -21.513 1.00 93.25 704 HIS A C 1
ATOM 5507 O O . HIS A 1 704 ? -0.042 -1.684 -21.083 1.00 93.25 704 HIS A O 1
ATOM 5513 N N . ILE A 1 705 ? -2.035 -0.722 -20.713 1.00 95.69 705 ILE A N 1
ATOM 5514 C CA . ILE A 1 705 ? -1.849 -0.597 -19.257 1.00 95.69 705 ILE A CA 1
ATOM 5515 C C . ILE A 1 705 ? -1.982 -1.961 -18.583 1.00 95.69 705 ILE A C 1
ATOM 5517 O O . ILE A 1 705 ? -1.153 -2.309 -17.746 1.00 95.69 705 ILE A O 1
ATOM 5521 N N . ALA A 1 706 ? -2.956 -2.779 -18.990 1.00 94.31 706 ALA A N 1
ATOM 5522 C CA . ALA A 1 706 ? -3.108 -4.144 -18.497 1.00 94.31 706 ALA A CA 1
ATOM 5523 C C . ALA A 1 706 ? -1.852 -4.995 -18.746 1.00 94.31 706 ALA A C 1
ATOM 5525 O O . ALA A 1 706 ? -1.414 -5.709 -17.846 1.00 94.31 706 ALA A O 1
ATOM 5526 N N . LYS A 1 707 ? -1.223 -4.873 -19.923 1.00 94.19 707 LYS A N 1
ATOM 5527 C CA . LYS A 1 707 ? 0.057 -5.542 -20.224 1.00 94.19 707 LYS A CA 1
ATOM 5528 C C . LYS A 1 707 ? 1.247 -4.962 -19.450 1.00 94.19 707 LYS A C 1
ATOM 5530 O O . LYS A 1 707 ? 2.213 -5.674 -19.189 1.00 94.19 707 LYS A O 1
ATOM 5535 N N . LEU A 1 708 ? 1.184 -3.693 -19.046 1.00 95.31 708 LEU A N 1
ATOM 5536 C CA . LEU A 1 708 ? 2.226 -3.053 -18.239 1.00 95.31 708 LEU A CA 1
ATOM 5537 C C . LEU A 1 708 ? 2.213 -3.521 -16.774 1.00 95.31 708 LEU A C 1
ATOM 5539 O O . LEU A 1 708 ? 3.258 -3.510 -16.128 1.00 95.31 708 LEU A O 1
ATOM 5543 N N . ILE A 1 709 ? 1.067 -3.965 -16.248 1.00 95.00 709 ILE A N 1
ATOM 5544 C CA . ILE A 1 709 ? 0.913 -4.374 -14.840 1.00 95.00 709 ILE A CA 1
ATOM 5545 C C . ILE A 1 709 ? 1.855 -5.528 -14.452 1.00 95.00 709 ILE A C 1
ATOM 5547 O O . ILE A 1 709 ? 2.596 -5.349 -13.479 1.00 95.00 709 ILE A O 1
ATOM 5551 N N . PRO A 1 710 ? 1.911 -6.668 -15.177 1.00 94.06 710 PRO A N 1
ATOM 5552 C CA . PRO A 1 710 ? 2.885 -7.730 -14.904 1.00 94.06 710 PRO A CA 1
ATOM 5553 C C . PRO A 1 710 ? 4.333 -7.237 -15.003 1.00 94.06 710 PRO A C 1
ATOM 5555 O O . PRO A 1 710 ? 5.146 -7.519 -14.124 1.00 94.06 710 PRO A O 1
ATOM 5558 N N . ALA A 1 711 ? 4.621 -6.404 -16.010 1.00 93.94 711 ALA A N 1
ATOM 5559 C CA . ALA A 1 711 ? 5.940 -5.828 -16.259 1.00 93.94 711 ALA A CA 1
ATOM 5560 C C . ALA A 1 711 ? 6.389 -4.773 -15.230 1.00 93.94 711 ALA A C 1
ATOM 5562 O O . ALA A 1 711 ? 7.555 -4.380 -15.246 1.00 93.94 711 ALA A O 1
ATOM 5563 N N . ALA A 1 712 ? 5.497 -4.290 -14.362 1.00 95.25 712 ALA A N 1
ATOM 5564 C CA . ALA A 1 712 ? 5.811 -3.270 -13.369 1.00 95.25 712 ALA A CA 1
ATOM 5565 C C . ALA A 1 712 ? 6.333 -3.869 -12.054 1.00 95.25 712 ALA A C 1
ATOM 5567 O O . ALA A 1 712 ? 5.702 -4.737 -11.453 1.00 95.25 712 ALA A O 1
ATOM 5568 N N . GLU A 1 713 ? 7.448 -3.346 -11.537 1.00 94.25 713 GLU A N 1
ATOM 5569 C CA . GLU A 1 713 ? 7.964 -3.680 -10.202 1.00 94.25 713 GLU A CA 1
ATOM 5570 C C . GLU A 1 713 ? 7.072 -3.138 -9.078 1.00 94.25 713 GLU A C 1
ATOM 5572 O O . GLU A 1 713 ? 7.127 -3.617 -7.949 1.00 94.25 713 GLU A O 1
ATOM 5577 N N . SER A 1 714 ? 6.254 -2.122 -9.344 1.00 92.75 714 SER A N 1
ATOM 5578 C CA . SER A 1 714 ? 5.263 -1.658 -8.375 1.00 92.75 714 SER A CA 1
ATOM 5579 C C . SER A 1 714 ? 4.017 -1.135 -9.065 1.00 92.75 714 SER A C 1
ATOM 5581 O O . SER A 1 714 ? 4.103 -0.484 -10.103 1.00 92.75 714 SER A O 1
ATOM 5583 N N . VAL A 1 715 ? 2.864 -1.412 -8.459 1.00 95.19 715 VAL A N 1
ATOM 5584 C CA . VAL A 1 715 ? 1.559 -0.920 -8.898 1.00 95.19 715 VAL A CA 1
ATOM 5585 C C . VAL A 1 715 ? 0.883 -0.271 -7.698 1.00 95.19 715 VAL A C 1
ATOM 5587 O O . VAL A 1 715 ? 0.697 -0.907 -6.662 1.00 95.19 715 VAL A O 1
ATOM 5590 N N . THR A 1 716 ? 0.550 1.009 -7.816 1.00 94.00 716 THR A N 1
ATOM 5591 C CA . THR A 1 716 ? -0.177 1.783 -6.806 1.00 94.00 716 THR A CA 1
ATOM 5592 C C . THR A 1 716 ? -1.543 2.146 -7.372 1.00 94.00 716 THR A C 1
ATOM 5594 O O . THR A 1 716 ? -1.614 2.974 -8.275 1.00 94.00 716 THR A O 1
ATOM 5597 N N . LYS A 1 717 ? -2.624 1.546 -6.852 1.00 94.69 717 LYS A N 1
ATOM 5598 C CA . LYS A 1 717 ? -3.996 1.946 -7.197 1.00 94.69 717 LYS A CA 1
ATOM 5599 C C . LYS A 1 717 ? -4.481 3.033 -6.238 1.00 94.69 717 LYS A C 1
ATOM 5601 O O . LYS A 1 717 ? -4.682 2.771 -5.056 1.00 94.69 717 LYS A O 1
ATOM 5606 N N . LEU A 1 718 ? -4.644 4.247 -6.747 1.00 92.00 718 LEU A N 1
ATOM 5607 C CA . LEU A 1 718 ? -5.197 5.383 -6.019 1.00 92.00 718 LEU A CA 1
ATOM 5608 C C . LEU A 1 718 ? -6.729 5.348 -6.057 1.00 92.00 718 LEU A C 1
ATOM 5610 O O . LEU A 1 718 ? -7.331 4.888 -7.026 1.00 92.00 718 LEU A O 1
ATOM 5614 N N . SER A 1 719 ? -7.356 5.879 -5.011 1.00 89.69 719 SER A N 1
ATOM 5615 C CA . SER A 1 719 ? -8.789 6.171 -4.974 1.00 89.69 719 SER A CA 1
ATOM 5616 C C . SER A 1 719 ? -9.038 7.671 -5.133 1.00 89.69 719 SER A C 1
ATOM 5618 O O . SER A 1 719 ? -8.239 8.512 -4.711 1.00 89.69 719 SER A O 1
ATOM 5620 N N . ALA A 1 720 ? -10.160 8.023 -5.743 1.00 89.12 720 ALA A N 1
ATOM 5621 C CA . ALA A 1 720 ? -10.709 9.371 -5.703 1.00 89.12 720 ALA A CA 1
ATOM 5622 C C . ALA A 1 720 ? -11.695 9.497 -4.530 1.00 89.12 720 ALA A C 1
ATOM 5624 O O . ALA A 1 720 ? -11.905 8.554 -3.766 1.00 89.12 720 ALA A O 1
ATOM 5625 N N . VAL A 1 721 ? -12.330 10.657 -4.398 1.00 85.38 721 VAL A N 1
ATOM 5626 C CA . VAL A 1 721 ? -13.454 10.852 -3.478 1.00 85.38 721 VAL A CA 1
ATOM 5627 C C . VAL A 1 721 ? -14.742 10.859 -4.296 1.00 85.38 721 VAL A C 1
ATOM 5629 O O . VAL A 1 721 ? -14.832 11.537 -5.318 1.00 85.38 721 VAL A O 1
ATOM 5632 N N . CYS A 1 722 ? -15.731 10.067 -3.880 1.00 86.00 722 CYS A N 1
ATOM 5633 C CA . CYS A 1 722 ? -16.999 9.935 -4.587 1.00 86.00 722 CYS A CA 1
ATOM 5634 C C . CYS A 1 722 ? -17.748 11.262 -4.572 1.00 86.00 722 CYS A C 1
ATOM 5636 O O . CYS A 1 722 ? -18.171 11.725 -3.516 1.00 86.00 722 CYS A O 1
ATOM 5638 N N . MET A 1 723 ? -17.989 11.822 -5.752 1.00 86.06 723 MET A N 1
ATOM 5639 C CA . MET A 1 723 ? -18.682 13.102 -5.911 1.00 86.06 723 MET A CA 1
ATOM 5640 C C . MET A 1 723 ? -20.190 13.002 -5.612 1.00 86.06 723 MET A C 1
ATOM 5642 O O . MET A 1 723 ? -20.863 14.018 -5.500 1.00 86.06 723 MET A O 1
ATOM 5646 N N . SER A 1 724 ? -20.737 11.787 -5.459 1.00 82.19 724 SER A N 1
ATOM 5647 C CA . SER A 1 724 ? -22.159 11.564 -5.144 1.00 82.19 724 SER A CA 1
ATOM 5648 C C . SER A 1 724 ? -22.442 11.289 -3.664 1.00 82.19 724 SER A C 1
ATOM 5650 O O . SER A 1 724 ? -23.530 11.594 -3.182 1.00 82.19 724 SER A O 1
ATOM 5652 N N . CYS A 1 725 ? -21.516 10.651 -2.943 1.00 79.06 725 CYS A N 1
ATOM 5653 C CA . CYS A 1 725 ? -21.739 10.247 -1.546 1.00 79.06 725 CYS A CA 1
ATOM 5654 C C . CYS A 1 725 ? -20.553 10.494 -0.615 1.00 79.06 725 CYS A C 1
ATOM 5656 O O . CYS A 1 725 ? -20.693 10.327 0.596 1.00 79.06 725 CYS A O 1
ATOM 5658 N N . GLY A 1 726 ? -19.387 10.844 -1.158 1.00 74.75 726 GLY A N 1
ATOM 5659 C CA . GLY A 1 726 ? -18.226 11.192 -0.360 1.00 74.75 726 GLY A CA 1
ATOM 5660 C C . GLY A 1 726 ? -17.395 10.032 0.202 1.00 74.75 726 GLY A C 1
ATOM 5661 O O . GLY A 1 726 ? -16.405 10.260 0.905 1.00 74.75 726 GLY A O 1
ATOM 5662 N N . CYS A 1 727 ? -17.792 8.787 -0.074 1.00 80.06 727 CYS A N 1
ATOM 5663 C CA . CYS A 1 727 ? -16.975 7.598 0.186 1.00 80.06 727 CYS A CA 1
ATOM 5664 C C . CYS A 1 727 ? -15.790 7.517 -0.792 1.00 80.06 727 CYS A C 1
ATOM 5666 O O . CYS A 1 727 ? -15.747 8.258 -1.773 1.00 80.06 727 CYS A O 1
ATOM 5668 N N . ASP A 1 728 ? -14.858 6.590 -0.571 1.00 84.44 728 ASP A N 1
ATOM 5669 C CA . ASP A 1 728 ? -13.776 6.341 -1.527 1.00 84.44 728 ASP A CA 1
ATOM 5670 C C . ASP A 1 728 ? -14.353 5.911 -2.893 1.00 84.44 728 ASP A C 1
ATOM 5672 O O . ASP A 1 728 ? -15.292 5.110 -2.986 1.00 84.44 728 ASP A O 1
ATOM 5676 N N . ALA A 1 729 ? -13.832 6.509 -3.962 1.00 89.31 729 ALA A N 1
ATOM 5677 C CA . ALA A 1 729 ? -14.254 6.275 -5.333 1.00 89.31 729 ALA A CA 1
ATOM 5678 C C . ALA A 1 729 ? -13.185 5.525 -6.121 1.00 89.31 729 ALA A C 1
ATOM 5680 O O . ALA A 1 729 ? -12.010 5.895 -6.122 1.00 89.31 729 ALA A O 1
ATOM 5681 N N . HIS A 1 730 ? -13.635 4.502 -6.839 1.00 92.44 730 HIS A N 1
ATOM 5682 C CA . HIS A 1 730 ? -12.789 3.608 -7.630 1.00 92.44 730 HIS A CA 1
ATOM 5683 C C . HIS A 1 730 ? -13.220 3.555 -9.100 1.00 92.44 730 HIS A C 1
ATOM 5685 O O . HIS A 1 730 ? -12.537 2.936 -9.903 1.00 92.44 730 HIS A O 1
ATOM 5691 N N . TYR A 1 731 ? -14.312 4.244 -9.451 1.00 92.06 731 TYR A N 1
ATOM 5692 C CA . TYR A 1 731 ? -14.919 4.207 -10.776 1.00 92.06 731 TYR A CA 1
ATOM 5693 C C . TYR A 1 731 ? -15.006 5.609 -11.366 1.00 92.06 731 TYR A C 1
ATOM 5695 O O . TYR A 1 731 ? -15.360 6.571 -10.676 1.00 92.06 731 TYR A O 1
ATOM 5703 N N . THR A 1 732 ? -14.732 5.710 -12.663 1.00 91.62 732 THR A N 1
ATOM 5704 C CA . THR A 1 732 ? -14.985 6.920 -13.448 1.00 91.62 732 THR A CA 1
ATOM 5705 C C . THR A 1 732 ? -16.334 6.769 -14.138 1.00 91.62 732 THR A C 1
ATOM 5707 O O . THR A 1 732 ? -16.532 5.827 -14.897 1.00 91.62 732 THR A O 1
ATOM 5710 N N . HIS A 1 733 ? -17.260 7.692 -13.895 1.00 90.06 733 HIS A N 1
ATOM 5711 C CA . HIS A 1 733 ? -18.549 7.741 -14.578 1.00 90.06 733 HIS A CA 1
ATOM 5712 C C . HIS A 1 733 ? -18.593 8.957 -15.505 1.00 90.06 733 HIS A C 1
ATOM 5714 O O . HIS A 1 733 ? -18.259 10.070 -15.097 1.00 90.06 733 HIS A O 1
ATOM 5720 N N . ARG A 1 734 ? -19.016 8.752 -16.753 1.00 89.75 734 ARG A N 1
ATOM 5721 C CA . ARG A 1 734 ? -19.200 9.825 -17.737 1.00 89.75 734 ARG A CA 1
ATOM 5722 C C . ARG A 1 734 ? -20.608 10.402 -17.618 1.00 89.75 734 ARG A C 1
ATOM 5724 O O . ARG A 1 734 ? -21.575 9.653 -17.631 1.00 89.75 734 ARG A O 1
ATOM 5731 N N . THR A 1 735 ? -20.733 11.721 -17.527 1.00 87.19 735 THR A N 1
ATOM 5732 C CA . THR A 1 735 ? -22.031 12.406 -17.376 1.00 87.19 735 THR A CA 1
ATOM 5733 C C . THR A 1 735 ? -22.664 12.819 -18.705 1.00 87.19 735 THR A C 1
ATOM 5735 O O . THR A 1 735 ? -23.856 13.112 -18.744 1.00 87.19 735 THR A O 1
ATOM 5738 N N . VAL A 1 736 ? -21.895 12.817 -19.798 1.00 85.94 736 VAL A N 1
ATOM 5739 C CA . VAL A 1 736 ? -22.355 13.189 -21.145 1.00 85.94 736 VAL A CA 1
ATOM 5740 C C . VAL A 1 736 ? -22.579 11.978 -22.049 1.00 85.94 736 VAL A C 1
ATOM 5742 O O . VAL A 1 736 ? -21.889 10.962 -21.944 1.00 85.94 736 VAL A O 1
ATOM 5745 N N . GLN A 1 737 ? -23.509 12.105 -22.995 1.00 81.06 737 GLN A N 1
ATOM 5746 C CA . GLN A 1 737 ? -23.747 11.087 -24.016 1.00 81.06 737 GLN A CA 1
ATOM 5747 C C . GLN A 1 737 ? -22.691 11.186 -25.123 1.00 81.06 737 GLN A C 1
ATOM 5749 O O . GLN A 1 737 ? -22.743 12.056 -25.987 1.00 81.06 737 GLN A O 1
ATOM 5754 N N . SER A 1 738 ? -21.709 10.291 -25.084 1.00 80.00 738 SER A N 1
ATOM 5755 C CA . SER A 1 738 ? -20.742 10.080 -26.160 1.00 80.00 738 SER A CA 1
ATOM 5756 C C . SER A 1 738 ? -20.239 8.646 -26.093 1.00 80.00 738 SER A C 1
ATOM 5758 O O . SER A 1 738 ? -19.970 8.139 -25.002 1.00 80.00 738 SER A O 1
ATOM 5760 N N . GLU A 1 739 ? -20.083 7.995 -27.243 1.00 78.38 739 GLU A N 1
ATOM 5761 C CA . GLU A 1 739 ? -19.535 6.636 -27.322 1.00 78.38 739 GLU A CA 1
ATOM 5762 C C . GLU A 1 739 ? -18.008 6.615 -27.451 1.00 78.38 739 GLU A C 1
ATOM 5764 O O . GLU A 1 739 ? -17.391 5.573 -27.222 1.00 78.38 739 GLU A O 1
ATOM 5769 N N . GLN A 1 740 ? -17.380 7.758 -27.754 1.00 78.94 740 GLN A N 1
ATOM 5770 C CA . GLN A 1 740 ? -15.931 7.852 -27.940 1.00 78.94 740 GLN A CA 1
ATOM 5771 C C . GLN A 1 740 ? -15.191 7.418 -26.673 1.00 78.94 740 GLN A C 1
ATOM 5773 O O . GLN A 1 740 ? -15.457 7.923 -25.582 1.00 78.94 740 GLN A O 1
ATOM 5778 N N . ARG A 1 741 ? -14.251 6.477 -26.801 1.00 76.56 741 ARG A N 1
ATOM 5779 C CA . ARG A 1 741 ? -13.440 6.010 -25.668 1.00 76.56 741 ARG A CA 1
ATOM 5780 C C . ARG A 1 741 ? -12.500 7.113 -25.170 1.00 76.56 741 ARG A C 1
ATOM 5782 O O . ARG A 1 741 ? -12.498 7.417 -23.982 1.00 76.56 741 ARG A O 1
ATOM 5789 N N . GLU A 1 742 ? -11.787 7.752 -26.094 1.00 75.56 742 GLU A N 1
ATOM 5790 C CA . GLU A 1 742 ? -10.920 8.912 -25.858 1.00 75.56 742 GLU A CA 1
ATOM 5791 C C . GLU A 1 742 ? -11.744 10.202 -25.997 1.00 75.56 742 GLU A C 1
ATOM 5793 O O . GLU A 1 742 ? -11.890 10.747 -27.087 1.00 75.56 742 GLU A O 1
ATOM 5798 N N . LEU A 1 743 ? -12.337 10.660 -24.891 1.00 79.81 743 LEU A N 1
ATOM 5799 C CA . LEU A 1 743 ? -12.992 11.968 -24.800 1.00 79.81 743 LEU A CA 1
ATOM 5800 C C . LEU A 1 743 ? -12.311 12.765 -23.687 1.00 79.81 743 LEU A C 1
ATOM 5802 O O . LEU A 1 743 ? -12.473 12.441 -22.508 1.00 79.81 743 LEU A O 1
ATOM 5806 N N . ILE A 1 744 ? -11.534 13.776 -24.073 1.00 78.12 744 ILE A N 1
ATOM 5807 C CA . ILE A 1 744 ? -10.756 14.608 -23.151 1.00 78.12 744 ILE A CA 1
ATOM 5808 C C . ILE A 1 744 ? -11.687 15.622 -22.481 1.00 78.12 744 ILE A C 1
ATOM 5810 O O . ILE A 1 744 ? -12.370 16.388 -23.153 1.00 78.12 744 ILE A O 1
ATOM 5814 N N . GLY A 1 745 ? -11.698 15.629 -21.151 1.00 75.12 745 GLY A N 1
ATOM 5815 C CA . GLY A 1 745 ? -12.425 16.604 -20.339 1.00 75.12 745 GLY A CA 1
ATOM 5816 C C . GLY A 1 745 ? -12.171 16.390 -18.850 1.00 75.12 745 GLY A C 1
ATOM 5817 O O . GLY A 1 745 ? -11.436 15.476 -18.466 1.00 75.12 745 GLY A O 1
ATOM 5818 N N . GLY A 1 746 ? -12.703 17.270 -18.010 1.00 80.19 746 GLY A N 1
ATOM 5819 C CA . GLY A 1 746 ? -12.503 17.270 -16.564 1.00 80.19 746 GLY A CA 1
ATOM 5820 C C . GLY A 1 746 ? -13.795 16.966 -15.808 1.00 80.19 746 GLY A C 1
ATOM 5821 O O . GLY A 1 746 ? -14.577 16.097 -16.197 1.00 80.19 746 GLY A O 1
ATOM 5822 N N . ALA A 1 747 ? -14.005 17.682 -14.700 1.00 78.81 747 ALA A N 1
ATOM 5823 C CA . ALA A 1 747 ? -15.184 17.543 -13.835 1.00 78.81 747 ALA A CA 1
ATOM 5824 C C . ALA A 1 747 ? -16.505 17.993 -14.497 1.00 78.81 747 ALA A C 1
ATOM 5826 O O . ALA A 1 747 ? -17.581 17.820 -13.934 1.00 78.81 747 ALA A O 1
ATOM 5827 N N . ASP A 1 748 ? -16.427 18.584 -15.687 1.00 79.31 748 ASP A N 1
ATOM 5828 C CA . ASP A 1 748 ? -17.554 18.981 -16.526 1.00 79.31 748 ASP A CA 1
ATOM 5829 C C . ASP A 1 748 ? -18.247 17.786 -17.201 1.00 79.31 748 ASP A C 1
ATOM 5831 O O . ASP A 1 748 ? -19.462 17.816 -17.391 1.00 79.31 748 ASP A O 1
ATOM 5835 N N . ILE A 1 749 ? -17.504 16.718 -17.520 1.00 87.56 749 ILE A N 1
ATOM 5836 C CA . ILE A 1 749 ? -18.035 15.550 -18.251 1.00 87.56 749 ILE A CA 1
ATOM 5837 C C . ILE A 1 749 ? -17.765 14.196 -17.575 1.00 87.56 749 ILE A C 1
ATOM 5839 O O . ILE A 1 749 ? -18.274 13.162 -18.022 1.00 87.56 749 ILE A O 1
ATOM 5843 N N . TYR A 1 750 ? -16.980 14.189 -16.496 1.00 88.12 750 TYR A N 1
ATOM 5844 C CA . TYR A 1 750 ? -16.686 13.004 -15.698 1.00 88.12 750 TYR A CA 1
ATOM 5845 C C . TYR A 1 750 ? -16.866 13.276 -14.212 1.00 88.12 750 TYR A C 1
ATOM 5847 O O . TYR A 1 750 ? -16.530 14.346 -13.714 1.00 88.12 750 TYR A O 1
ATOM 5855 N N . ILE A 1 751 ? -17.310 12.253 -13.488 1.00 89.12 751 ILE A N 1
ATOM 5856 C CA . ILE A 1 751 ? -17.350 12.238 -12.028 1.00 89.12 751 ILE A CA 1
ATOM 5857 C C . ILE A 1 751 ? -16.717 10.952 -11.494 1.00 89.12 751 ILE A C 1
ATOM 5859 O O . ILE A 1 751 ? -16.849 9.878 -12.087 1.00 89.12 751 ILE A O 1
ATOM 5863 N N . ALA A 1 752 ? -16.036 11.046 -10.353 1.00 91.25 752 ALA A N 1
ATOM 5864 C CA . ALA A 1 752 ? -15.561 9.874 -9.625 1.00 91.25 752 ALA A CA 1
ATOM 5865 C C . ALA A 1 752 ? -16.668 9.332 -8.715 1.00 91.25 752 ALA A C 1
ATOM 5867 O O . ALA A 1 752 ? -17.313 10.090 -7.987 1.00 91.25 752 ALA A O 1
ATOM 5868 N N . THR A 1 753 ? -16.879 8.016 -8.724 1.00 91.38 753 THR A N 1
ATOM 5869 C CA . THR A 1 753 ? -17.961 7.366 -7.972 1.00 91.38 753 THR A CA 1
ATOM 5870 C C . THR A 1 753 ? -17.485 6.117 -7.231 1.00 91.38 753 THR A C 1
ATOM 5872 O O . THR A 1 753 ? -16.527 5.450 -7.628 1.00 91.38 753 THR A O 1
ATOM 5875 N N . CYS A 1 754 ? -18.135 5.806 -6.107 1.00 89.69 754 CYS A N 1
ATOM 5876 C CA . CYS A 1 754 ? -18.017 4.501 -5.454 1.00 89.69 754 CYS A CA 1
ATOM 5877 C C . CYS A 1 754 ? -18.905 3.467 -6.168 1.00 89.69 754 CYS A C 1
ATOM 5879 O O . CYS A 1 754 ? -19.808 3.852 -6.912 1.00 89.69 754 CYS A O 1
ATOM 5881 N N . ARG A 1 755 ? -18.719 2.168 -5.890 1.00 90.75 755 ARG A N 1
ATOM 5882 C CA . ARG A 1 755 ? -19.480 1.065 -6.518 1.00 90.75 755 ARG A CA 1
ATOM 5883 C C . ARG A 1 755 ? -20.992 1.284 -6.488 1.00 90.75 755 ARG A C 1
ATOM 5885 O O . ARG A 1 755 ? -21.662 1.194 -7.511 1.00 90.75 755 ARG A O 1
ATOM 5892 N N . ALA A 1 756 ? -21.534 1.607 -5.313 1.00 89.19 756 ALA A N 1
ATOM 5893 C CA . ALA A 1 756 ? -22.972 1.796 -5.137 1.00 89.19 756 ALA A CA 1
ATOM 5894 C C . ALA A 1 756 ? -23.519 2.967 -5.973 1.00 89.19 756 ALA A C 1
ATOM 5896 O O . ALA A 1 756 ? -24.603 2.866 -6.547 1.00 89.19 756 ALA A O 1
ATOM 5897 N N . CYS A 1 757 ? -22.771 4.072 -6.057 1.00 89.44 757 CYS A N 1
ATOM 5898 C CA . CYS A 1 757 ? -23.145 5.229 -6.868 1.00 89.44 757 CYS A CA 1
ATOM 5899 C C . CYS A 1 757 ? -22.981 4.951 -8.366 1.00 89.44 757 CYS A C 1
ATOM 5901 O O . CYS A 1 757 ? -23.883 5.289 -9.124 1.00 89.44 757 CYS A O 1
ATOM 5903 N N . TYR A 1 758 ? -21.898 4.284 -8.773 1.00 90.44 758 TYR A N 1
ATOM 5904 C CA . TYR A 1 758 ? -21.655 3.876 -10.158 1.00 90.44 758 TYR A CA 1
ATOM 5905 C C . TYR A 1 758 ? -22.796 2.998 -10.691 1.00 90.44 758 TYR A C 1
ATOM 5907 O O . TYR A 1 758 ? -23.419 3.325 -11.699 1.00 90.44 758 TYR A O 1
ATOM 5915 N N . ASN A 1 759 ? -23.160 1.946 -9.947 1.00 89.19 759 ASN A N 1
ATOM 5916 C CA . ASN A 1 759 ? -24.262 1.052 -10.309 1.00 89.19 759 ASN A CA 1
ATOM 5917 C C . ASN A 1 759 ? -25.607 1.786 -10.371 1.00 89.19 759 ASN A C 1
ATOM 5919 O O . ASN A 1 759 ? -26.406 1.548 -11.273 1.00 89.19 759 ASN A O 1
ATOM 5923 N N . ARG A 1 760 ? -25.871 2.692 -9.419 1.00 89.12 760 ARG A N 1
ATOM 5924 C CA . ARG A 1 760 ? -27.107 3.486 -9.403 1.00 89.12 760 ARG A CA 1
ATOM 5925 C C . ARG A 1 760 ? -27.227 4.361 -10.648 1.00 89.12 760 ARG A C 1
ATOM 5927 O O . ARG A 1 760 ? -28.294 4.384 -11.249 1.00 89.12 760 ARG A O 1
ATOM 5934 N N . LEU A 1 761 ? -26.155 5.060 -11.014 1.00 87.50 761 LEU A N 1
ATOM 5935 C CA . LEU A 1 761 ? -26.135 5.956 -12.170 1.00 87.50 761 LEU A CA 1
ATOM 5936 C C . LEU A 1 761 ? -26.283 5.182 -13.486 1.00 87.50 761 LEU A C 1
ATOM 5938 O O . LEU A 1 761 ? -27.091 5.573 -14.326 1.00 87.50 761 LEU A O 1
ATOM 5942 N N . ASN A 1 762 ? -25.606 4.038 -13.620 1.00 83.25 762 ASN A N 1
ATOM 5943 C CA . ASN A 1 762 ? -25.732 3.182 -14.802 1.00 83.25 762 ASN A CA 1
ATOM 5944 C C . ASN A 1 762 ? -27.140 2.573 -14.948 1.00 83.25 762 ASN A C 1
ATOM 5946 O O . ASN A 1 762 ? -27.649 2.474 -16.062 1.00 83.25 762 ASN A O 1
ATOM 5950 N N . ASN A 1 763 ? -27.799 2.215 -13.841 1.00 77.38 763 ASN A N 1
ATOM 5951 C CA . ASN A 1 763 ? -29.154 1.649 -13.863 1.00 77.38 763 ASN A CA 1
ATOM 5952 C C . ASN A 1 763 ? -30.258 2.692 -14.130 1.00 77.38 763 ASN A C 1
ATOM 5954 O O . ASN A 1 763 ? -31.369 2.314 -14.493 1.00 77.38 763 ASN A O 1
ATOM 5958 N N . GLN A 1 764 ? -29.989 3.988 -13.933 1.00 61.00 764 GLN A N 1
ATOM 5959 C CA . GLN A 1 764 ? -30.985 5.066 -14.045 1.00 61.00 764 GLN A CA 1
ATOM 5960 C C . GLN A 1 764 ? -31.088 5.715 -15.433 1.00 61.00 764 GLN A C 1
ATOM 5962 O O . GLN A 1 764 ? -31.905 6.616 -15.595 1.00 61.00 764 GLN A O 1
ATOM 5967 N N . GLY A 1 765 ? -30.310 5.274 -16.429 1.00 46.28 765 GLY A N 1
ATOM 5968 C CA . GLY A 1 765 ? -30.496 5.663 -17.831 1.00 46.28 765 GLY A CA 1
ATOM 5969 C C . GLY A 1 765 ? -30.694 7.169 -18.061 1.00 46.28 765 GLY A C 1
ATOM 5970 O O . GLY A 1 765 ? -31.771 7.595 -18.456 1.00 46.28 765 GLY A O 1
ATOM 5971 N N . GLY A 1 766 ? -29.665 7.988 -17.827 1.00 41.31 766 GLY A N 1
ATOM 5972 C CA . GLY A 1 766 ? -29.576 9.327 -18.427 1.00 41.31 766 GLY A CA 1
ATOM 5973 C C . GLY A 1 766 ? -30.593 10.399 -18.005 1.00 41.31 766 GLY A C 1
ATOM 5974 O O . GLY A 1 766 ? -30.693 11.396 -18.715 1.00 41.31 766 GLY A O 1
ATOM 5975 N N . SER A 1 767 ? -31.309 10.274 -16.881 1.00 32.16 767 SER A N 1
ATOM 5976 C CA . SER A 1 767 ? -32.083 11.402 -16.332 1.00 32.16 767 SER A CA 1
ATOM 5977 C C . SER A 1 767 ? -31.359 12.018 -15.135 1.00 32.16 767 SER A C 1
ATOM 5979 O O . SER A 1 767 ? -31.251 11.411 -14.071 1.00 32.16 767 SER A O 1
ATOM 5981 N N . LEU A 1 768 ? -30.840 13.232 -15.328 1.00 34.78 768 LEU A N 1
ATOM 5982 C CA . LEU A 1 768 ? -30.171 14.031 -14.303 1.00 34.78 768 LEU A CA 1
ATOM 5983 C C . LEU A 1 768 ? -31.123 14.285 -13.123 1.00 34.78 768 LEU A C 1
ATOM 5985 O O . LEU A 1 768 ? -32.187 14.876 -13.291 1.00 34.78 768 LEU A O 1
ATOM 5989 N N . VAL A 1 769 ? -30.72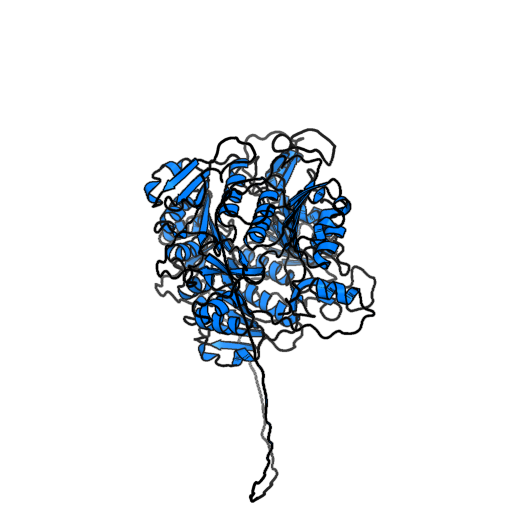3 13.861 -11.925 1.00 29.52 769 VAL A N 1
ATOM 5990 C CA . VAL A 1 769 ? -31.272 14.384 -10.670 1.00 29.52 769 VAL A CA 1
ATOM 5991 C C . VAL A 1 769 ? -30.557 15.705 -10.401 1.00 29.52 769 VAL A C 1
ATOM 5993 O O . VAL A 1 769 ? -29.327 15.734 -10.351 1.00 29.52 769 VAL A O 1
ATOM 5996 N N . GLU A 1 770 ? -31.309 16.795 -10.253 1.00 32.44 770 GLU A N 1
ATOM 5997 C CA . GLU A 1 770 ? -30.766 18.092 -9.846 1.00 32.44 770 GLU A CA 1
ATOM 5998 C C . GLU A 1 770 ? -29.947 17.962 -8.551 1.00 32.44 770 GLU A C 1
ATOM 6000 O O . GLU A 1 770 ? -30.359 17.310 -7.589 1.00 32.44 770 GLU A O 1
ATOM 6005 N N . ASN A 1 771 ? -28.770 18.593 -8.546 1.00 32.12 771 ASN A N 1
ATOM 6006 C CA . ASN A 1 771 ? -27.832 18.657 -7.425 1.00 32.12 771 ASN A CA 1
ATOM 6007 C C . ASN A 1 771 ? -28.533 18.977 -6.090 1.00 32.12 771 ASN A C 1
ATOM 6009 O O . ASN A 1 771 ? -28.987 20.110 -5.901 1.00 32.12 771 ASN A O 1
ATOM 6013 N N . PRO A 1 772 ? -28.519 18.087 -5.082 1.00 33.97 772 PRO A N 1
ATOM 6014 C CA . PRO A 1 772 ? -28.836 18.489 -3.727 1.00 33.97 772 PRO A CA 1
ATOM 6015 C C . PRO A 1 772 ? -27.574 19.103 -3.110 1.00 33.97 772 PRO A C 1
ATOM 6017 O O . PRO A 1 772 ? -26.785 18.384 -2.499 1.00 33.97 772 PRO A O 1
ATOM 6020 N N . LYS A 1 773 ? -27.399 20.419 -3.323 1.00 29.42 773 LYS A N 1
ATOM 6021 C CA . LYS A 1 773 ? -26.606 21.423 -2.564 1.00 29.42 773 LYS A CA 1
ATOM 6022 C C . LYS A 1 773 ? -25.941 22.445 -3.501 1.00 29.42 773 LYS A C 1
ATOM 6024 O O . LYS A 1 773 ? -24.742 22.402 -3.751 1.00 29.42 773 LYS A O 1
ATOM 6029 N N . GLY A 1 774 ? -26.726 23.412 -3.971 1.00 26.64 774 GLY A N 1
ATOM 6030 C CA . GLY A 1 774 ? -26.216 24.766 -4.204 1.00 26.64 774 GLY A CA 1
ATOM 6031 C C . GLY A 1 774 ? -26.374 25.585 -2.913 1.00 26.64 774 GLY A C 1
ATOM 6032 O O . GLY A 1 774 ? -27.327 25.333 -2.170 1.00 26.64 774 GLY A O 1
ATOM 6033 N N . PRO A 1 775 ? -25.470 26.526 -2.595 1.00 27.59 775 PRO A N 1
ATOM 6034 C CA . PRO A 1 775 ? -25.611 27.365 -1.412 1.00 27.59 775 PRO A CA 1
ATOM 6035 C C . PRO A 1 775 ? -26.866 28.238 -1.541 1.00 27.59 775 PRO A C 1
ATOM 6037 O O . PRO A 1 775 ? -26.964 29.084 -2.428 1.00 27.59 775 PRO A O 1
ATOM 6040 N N . GLN A 1 776 ? -27.835 28.036 -0.647 1.00 28.78 776 GLN A N 1
ATOM 6041 C CA . GLN A 1 776 ? -28.868 29.030 -0.387 1.00 28.78 776 GLN A CA 1
ATOM 6042 C C . GLN A 1 776 ? -28.247 30.132 0.470 1.00 28.78 776 GLN A C 1
ATOM 6044 O O . GLN A 1 776 ? -27.991 29.938 1.654 1.00 28.78 776 GLN A O 1
ATOM 6049 N N . SER A 1 777 ? -28.022 31.300 -0.120 1.00 30.62 777 SER A N 1
ATOM 6050 C CA . SER A 1 777 ? -27.840 32.532 0.641 1.00 30.62 777 SER A CA 1
ATOM 6051 C C . SER A 1 777 ? -28.577 33.660 -0.066 1.00 30.62 777 SER A C 1
ATOM 6053 O O . SER A 1 777 ? -28.058 34.291 -0.984 1.00 30.62 777 SER A O 1
ATOM 6055 N N . GLY A 1 778 ? -29.813 33.896 0.364 1.00 24.73 778 GLY A N 1
ATOM 6056 C CA . GLY A 1 778 ? -30.466 35.180 0.183 1.00 24.73 778 GLY A CA 1
ATOM 6057 C C . GLY A 1 778 ? -30.105 36.076 1.360 1.00 24.73 778 GLY A C 1
ATOM 6058 O O . GLY A 1 778 ? -30.573 35.818 2.459 1.00 24.73 778 GLY A O 1
ATOM 6059 N N . VAL A 1 779 ? -29.300 37.110 1.115 1.00 25.22 779 VAL A N 1
ATOM 6060 C CA . VAL A 1 779 ? -29.463 38.455 1.692 1.00 25.22 779 VAL A CA 1
ATOM 6061 C C . VAL A 1 779 ? -28.928 39.424 0.638 1.00 25.22 779 VAL A C 1
ATOM 6063 O O . VAL A 1 779 ? -27.721 39.587 0.479 1.00 25.22 779 VAL A O 1
ATOM 6066 N N . ALA A 1 780 ? -29.830 40.022 -0.138 1.00 23.48 780 ALA A N 1
ATOM 6067 C CA . ALA A 1 780 ? -29.486 41.102 -1.050 1.00 23.48 780 ALA A CA 1
ATOM 6068 C C . ALA A 1 780 ? -29.304 42.388 -0.232 1.00 23.48 780 ALA A C 1
ATOM 6070 O O . ALA A 1 780 ? -30.271 42.925 0.303 1.00 23.48 780 ALA A O 1
ATOM 6071 N N . VAL A 1 781 ? -28.066 42.874 -0.129 1.00 25.02 781 VAL A N 1
ATOM 6072 C CA . VAL A 1 781 ? -27.788 44.258 0.265 1.00 25.02 781 VAL A CA 1
ATOM 6073 C C . VAL A 1 781 ? -27.683 45.062 -1.024 1.00 25.02 781 VAL A C 1
ATOM 6075 O O . VAL A 1 781 ? -26.777 44.863 -1.830 1.00 25.02 781 VAL A O 1
ATOM 6078 N N . SER A 1 782 ? -28.669 45.925 -1.245 1.00 23.28 782 SER A N 1
ATOM 6079 C CA . SER A 1 782 ? -28.749 46.836 -2.379 1.00 23.28 782 SER A CA 1
ATOM 6080 C C . SER A 1 782 ? -27.701 47.943 -2.260 1.00 23.28 782 SER A C 1
ATOM 6082 O O . SER A 1 782 ? -27.788 48.772 -1.354 1.00 23.28 782 SER A O 1
ATOM 6084 N N . HIS A 1 783 ? -26.770 48.010 -3.209 1.00 26.19 783 HIS A N 1
ATOM 6085 C CA . HIS A 1 783 ? -26.142 49.271 -3.592 1.00 26.19 783 HIS A CA 1
ATOM 6086 C C . HIS A 1 783 ? -26.793 49.748 -4.889 1.00 26.19 783 HIS A C 1
ATOM 6088 O O . HIS A 1 783 ? -26.712 49.096 -5.927 1.00 26.19 783 HIS A O 1
ATOM 6094 N N . THR A 1 784 ? -27.489 50.872 -4.775 1.00 21.92 784 THR A N 1
ATOM 6095 C CA . THR A 1 784 ? -28.055 51.664 -5.861 1.00 21.92 784 THR A CA 1
ATOM 6096 C C . THR A 1 784 ? -26.935 52.277 -6.697 1.00 21.92 784 THR A C 1
ATOM 6098 O O . THR A 1 784 ? -26.072 52.962 -6.150 1.00 21.92 784 THR A O 1
ATOM 6101 N N . VAL A 1 785 ? -26.990 52.088 -8.014 1.00 26.84 785 VAL A N 1
ATOM 6102 C CA . VAL A 1 785 ? -26.481 53.072 -8.973 1.00 26.84 785 VAL A CA 1
ATOM 6103 C C . VAL A 1 785 ? -27.610 53.347 -9.957 1.00 26.84 785 VAL A C 1
ATOM 6105 O O . VAL A 1 785 ? -28.276 52.429 -10.435 1.00 26.84 785 VAL A O 1
ATOM 6108 N N . GLU A 1 786 ? -27.851 54.637 -10.113 1.00 25.03 786 GLU A N 1
ATOM 6109 C CA . GLU A 1 786 ? -28.957 55.306 -10.775 1.00 25.03 786 GLU A CA 1
ATOM 6110 C C . GLU A 1 786 ? -28.998 55.103 -12.299 1.00 25.03 786 GLU A C 1
ATOM 6112 O O . GLU A 1 786 ? -27.988 54.842 -12.949 1.00 25.03 786 GLU A O 1
ATOM 6117 N N . ASP A 1 787 ? -30.215 55.307 -12.808 1.00 25.41 787 ASP A N 1
ATOM 6118 C CA . ASP A 1 787 ? -30.588 55.852 -14.114 1.00 25.41 787 ASP A CA 1
ATOM 6119 C C . ASP A 1 787 ? -30.258 55.082 -15.403 1.00 25.41 787 ASP A C 1
ATOM 6121 O O . ASP A 1 787 ? -29.165 55.141 -15.955 1.00 25.41 787 ASP A O 1
ATOM 6125 N N . ALA A 1 788 ? -31.309 54.521 -16.011 1.00 26.17 788 ALA A N 1
ATOM 6126 C CA . ALA A 1 788 ? -31.940 55.183 -17.158 1.00 26.17 788 ALA A CA 1
ATOM 6127 C C . ALA A 1 788 ? -33.297 54.542 -17.505 1.00 26.17 788 ALA A C 1
ATOM 6129 O O . ALA A 1 788 ? -33.408 53.342 -17.748 1.00 26.17 788 ALA A O 1
ATOM 6130 N N . ASN A 1 789 ? -34.316 55.404 -17.513 1.00 24.67 789 ASN A N 1
ATOM 6131 C CA . ASN A 1 789 ? -35.636 55.274 -18.129 1.00 24.67 789 ASN A CA 1
ATOM 6132 C C . ASN A 1 789 ? -35.694 54.353 -19.365 1.00 24.67 789 ASN A C 1
ATOM 6134 O O . ASN A 1 789 ? -34.897 54.521 -20.279 1.00 24.67 789 ASN A O 1
ATOM 6138 N N . GLU A 1 790 ? -36.733 53.517 -19.476 1.00 26.00 790 GLU A N 1
ATOM 6139 C CA . GLU A 1 790 ? -37.894 53.821 -20.333 1.00 26.00 790 GLU A CA 1
ATOM 6140 C C . GLU A 1 790 ? -38.927 52.670 -20.404 1.00 26.00 790 GLU A C 1
ATOM 6142 O O . GLU A 1 790 ? -38.602 51.510 -20.614 1.00 26.00 790 GLU A O 1
ATOM 6147 N N . PHE A 1 791 ? -40.199 53.082 -20.306 1.00 24.48 791 PHE A N 1
ATOM 6148 C CA . PHE A 1 791 ? -41.413 52.492 -20.891 1.00 24.48 791 PHE A CA 1
ATOM 6149 C C . PHE A 1 791 ? -42.066 51.209 -20.318 1.00 24.48 791 PHE A C 1
ATOM 6151 O O . PHE A 1 791 ? -41.654 50.092 -20.590 1.00 24.48 791 PHE A O 1
ATOM 6158 N N . ARG A 1 792 ? -43.216 51.457 -19.644 1.00 25.36 792 ARG A N 1
ATOM 6159 C CA . ARG A 1 792 ? -44.595 50.930 -19.878 1.00 25.36 792 ARG A CA 1
ATOM 6160 C C . ARG A 1 792 ? -44.784 49.410 -20.076 1.00 25.36 792 ARG A C 1
ATOM 6162 O O . ARG A 1 792 ? -44.103 48.797 -20.870 1.00 25.36 792 ARG A O 1
ATOM 6169 N N . SER A 1 793 ? -45.823 48.734 -19.588 1.00 26.05 793 SER A N 1
ATOM 6170 C CA . SER A 1 793 ? -46.989 49.010 -18.734 1.00 26.05 793 SER A CA 1
ATOM 6171 C C . SER A 1 793 ? -47.858 47.741 -18.756 1.00 26.05 793 SER A C 1
ATOM 6173 O O . SER A 1 793 ? -47.983 47.164 -19.830 1.00 26.05 793 SER A O 1
ATOM 6175 N N . ALA A 1 794 ? -48.542 47.449 -17.640 1.00 26.91 794 ALA A N 1
ATOM 6176 C CA . ALA A 1 794 ? -49.789 46.667 -17.509 1.00 26.91 794 ALA A CA 1
ATOM 6177 C C . ALA A 1 794 ? -49.747 45.166 -17.890 1.00 26.91 794 ALA A C 1
ATOM 6179 O O . ALA A 1 794 ? -49.203 44.780 -18.909 1.00 26.91 794 ALA A O 1
ATOM 6180 N N . GLY A 1 795 ? -50.349 44.241 -17.148 1.00 26.20 795 GLY A N 1
ATOM 6181 C CA . GLY A 1 795 ? -51.267 44.319 -16.016 1.00 26.20 795 GLY A CA 1
ATOM 6182 C C . GLY A 1 795 ? -52.131 43.050 -15.982 1.00 26.20 795 GLY A C 1
ATOM 6183 O O . GLY A 1 795 ? -52.356 42.487 -17.046 1.00 26.20 795 GLY A O 1
ATOM 6184 N N . ALA A 1 796 ? -52.635 42.708 -14.782 1.00 26.78 796 ALA A N 1
ATOM 6185 C CA . ALA A 1 796 ? -53.908 42.007 -14.515 1.00 26.78 796 ALA A CA 1
ATOM 6186 C C . ALA A 1 796 ? -54.065 40.556 -15.055 1.00 26.78 796 ALA A C 1
ATOM 6188 O O . ALA A 1 796 ? -53.586 40.213 -16.122 1.00 26.78 796 ALA A O 1
ATOM 6189 N N . ASP A 1 797 ? -54.775 39.609 -14.445 1.00 27.53 797 ASP A N 1
ATOM 6190 C CA . ASP A 1 797 ? -55.552 39.509 -13.209 1.00 27.53 797 ASP A CA 1
ATOM 6191 C C . ASP A 1 797 ? -56.074 38.049 -13.125 1.00 27.53 797 ASP A C 1
ATOM 6193 O O . ASP A 1 797 ? -56.283 37.431 -14.164 1.00 27.53 797 ASP A O 1
ATOM 6197 N N . VAL A 1 798 ? -56.306 37.563 -11.889 1.00 28.03 798 VAL A N 1
ATOM 6198 C CA . VAL A 1 798 ? -57.531 36.866 -11.383 1.00 28.03 798 VAL A CA 1
ATOM 6199 C C . VAL A 1 798 ? -57.992 35.562 -12.086 1.00 28.03 798 VAL A C 1
ATOM 6201 O O . VAL A 1 798 ? -58.062 35.485 -13.299 1.00 28.03 798 VAL A O 1
ATOM 6204 N N . ALA A 1 799 ? -58.498 34.499 -11.449 1.00 27.25 799 ALA A N 1
ATOM 6205 C CA . ALA A 1 799 ? -58.615 33.985 -10.081 1.00 27.25 799 ALA A CA 1
ATOM 6206 C C . ALA A 1 799 ? -59.318 32.599 -10.147 1.00 27.25 799 ALA A C 1
ATOM 6208 O O . ALA A 1 799 ? -59.911 32.289 -11.175 1.00 27.25 799 ALA A O 1
ATOM 6209 N N . SER A 1 800 ? -59.287 31.872 -9.009 1.00 26.14 800 SER A N 1
ATOM 6210 C CA . SER A 1 800 ? -60.330 30.987 -8.410 1.00 26.14 800 SER A CA 1
ATOM 6211 C C . SER A 1 800 ? -60.953 29.829 -9.245 1.00 26.14 800 SER A C 1
ATOM 6213 O O . SER A 1 800 ? -60.934 29.840 -10.462 1.00 26.14 800 SER A O 1
ATOM 6215 N N . VAL A 1 801 ? -61.509 28.725 -8.714 1.00 28.88 801 VAL A N 1
ATOM 6216 C CA . VAL A 1 801 ? -62.190 28.403 -7.438 1.00 28.88 801 VAL A CA 1
ATOM 6217 C C . VAL A 1 801 ? -62.260 26.858 -7.244 1.00 28.88 801 VAL A C 1
ATOM 6219 O O . VAL A 1 801 ? -62.411 26.130 -8.219 1.00 28.88 801 VAL A O 1
ATOM 6222 N N . ASP A 1 802 ? -62.174 26.412 -5.982 1.00 27.06 802 ASP A N 1
ATOM 6223 C CA . ASP A 1 802 ? -62.907 25.354 -5.229 1.00 27.06 802 ASP A CA 1
ATOM 6224 C C . ASP A 1 802 ? -63.351 23.971 -5.806 1.00 27.06 802 ASP A C 1
ATOM 6226 O O . ASP A 1 802 ? -64.185 23.899 -6.699 1.00 27.06 802 ASP A O 1
ATOM 6230 N N . ALA A 1 803 ? -62.844 22.888 -5.157 1.00 25.94 803 ALA A N 1
ATOM 6231 C CA . ALA A 1 803 ? -63.493 21.755 -4.411 1.00 25.94 803 ALA A CA 1
ATOM 6232 C C . ALA A 1 803 ? -64.864 21.123 -4.846 1.00 25.94 803 ALA A C 1
ATOM 6234 O O . ALA A 1 803 ? -65.589 21.754 -5.603 1.00 25.94 803 ALA A O 1
ATOM 6235 N N . PRO A 1 804 ? -65.348 19.949 -4.310 1.00 41.94 804 PRO A N 1
ATOM 6236 C CA . PRO A 1 804 ? -64.821 18.995 -3.296 1.00 41.94 804 PRO A CA 1
ATOM 6237 C C . PRO A 1 804 ? -65.032 17.457 -3.572 1.00 41.94 804 PRO A C 1
ATOM 6239 O O . PRO A 1 804 ? -65.560 17.029 -4.594 1.00 41.94 804 PRO A O 1
ATOM 6242 N N . CYS A 1 805 ? -64.631 16.645 -2.575 1.00 28.64 805 CYS A N 1
ATOM 6243 C CA . CYS A 1 805 ? -64.727 15.184 -2.336 1.00 28.64 805 CYS A CA 1
ATOM 6244 C C . CYS A 1 805 ? -66.076 14.445 -2.521 1.00 28.64 805 CYS A C 1
ATOM 6246 O O . CYS A 1 805 ? -67.146 15.032 -2.357 1.00 28.64 805 CYS A O 1
ATOM 6248 N N . ARG A 1 806 ? -66.002 13.094 -2.605 1.00 27.56 806 ARG A N 1
ATOM 6249 C CA . ARG A 1 806 ? -66.950 12.144 -1.963 1.00 27.56 806 ARG A CA 1
ATOM 6250 C C . ARG A 1 806 ? -66.396 10.712 -1.774 1.00 27.56 806 ARG A C 1
ATOM 6252 O O . ARG A 1 806 ? -65.751 10.172 -2.665 1.00 27.56 806 ARG A O 1
ATOM 6259 N N . ASP A 1 807 ? -66.720 10.132 -0.613 1.00 30.92 807 ASP A N 1
ATOM 6260 C CA . ASP A 1 807 ? -66.440 8.772 -0.106 1.00 30.92 807 ASP A CA 1
ATOM 6261 C C . ASP A 1 807 ? -67.306 7.648 -0.722 1.00 30.92 807 ASP A C 1
ATOM 6263 O O . ASP A 1 807 ? -68.394 7.916 -1.233 1.00 30.92 807 ASP A O 1
ATOM 6267 N N . SER A 1 808 ? -66.909 6.370 -0.548 1.00 28.75 808 SER A N 1
ATOM 6268 C CA . SER A 1 808 ? -67.764 5.316 0.067 1.00 28.75 808 SER A CA 1
ATOM 6269 C C . SER A 1 808 ? -67.113 3.914 0.171 1.00 28.75 808 SER A C 1
ATOM 6271 O O . SER A 1 808 ? -66.158 3.573 -0.516 1.00 28.75 808 SER A O 1
ATOM 6273 N N . VAL A 1 809 ? -67.666 3.134 1.110 1.00 31.45 809 VAL A N 1
ATOM 6274 C CA . VAL A 1 809 ? -67.233 1.887 1.780 1.00 31.45 809 VAL A CA 1
ATOM 6275 C C . VAL A 1 809 ? -67.936 0.633 1.203 1.00 31.45 809 VAL A C 1
ATOM 6277 O O . VAL A 1 809 ? -69.066 0.757 0.741 1.00 31.45 809 VAL A O 1
ATOM 6280 N N . GLY A 1 810 ? -67.376 -0.590 1.350 1.00 27.81 810 GLY A N 1
ATOM 6281 C CA . GLY A 1 810 ? -68.189 -1.832 1.321 1.00 27.81 810 GLY A CA 1
ATOM 6282 C C . GLY A 1 810 ? -67.477 -3.202 1.203 1.00 27.81 810 GLY A C 1
ATOM 6283 O O . GLY A 1 810 ? -66.787 -3.472 0.235 1.00 27.81 810 GLY A O 1
ATOM 6284 N N . SER A 1 811 ? -67.727 -4.086 2.180 1.00 27.94 811 SER A N 1
ATOM 6285 C CA . SER A 1 811 ? -67.227 -5.459 2.461 1.00 27.94 811 SER A CA 1
ATOM 6286 C C . SER A 1 811 ? -67.826 -6.643 1.653 1.00 27.94 811 SER A C 1
ATOM 6288 O O . SER A 1 811 ? -68.981 -6.521 1.253 1.00 27.94 811 SER A O 1
ATOM 6290 N N . ARG A 1 812 ? -67.177 -7.841 1.631 1.00 28.05 812 ARG A N 1
ATOM 6291 C CA . ARG A 1 812 ? -67.707 -9.175 2.095 1.00 28.05 812 ARG A CA 1
ATOM 6292 C C . ARG A 1 812 ? -66.806 -10.407 1.777 1.00 28.05 812 ARG A C 1
ATOM 6294 O O . ARG A 1 812 ? -65.960 -10.380 0.899 1.00 28.05 812 ARG A O 1
ATOM 6301 N N . THR A 1 813 ? -67.041 -11.460 2.568 1.00 29.44 813 THR A N 1
ATOM 6302 C CA . THR A 1 813 ? -66.392 -12.770 2.857 1.00 29.44 813 THR A CA 1
ATOM 6303 C C . THR A 1 813 ? -66.702 -13.963 1.917 1.00 29.44 813 THR A C 1
ATOM 6305 O O . THR A 1 813 ? -67.804 -13.978 1.380 1.00 29.44 813 THR A O 1
ATOM 6308 N N . ALA A 1 814 ? -65.849 -15.020 1.880 1.00 27.08 814 ALA A N 1
ATOM 6309 C CA . ALA A 1 814 ? -66.153 -16.457 2.195 1.00 27.08 814 ALA A CA 1
ATOM 6310 C C . ALA A 1 814 ? -65.184 -17.512 1.562 1.00 27.08 814 ALA A C 1
ATOM 6312 O O . ALA A 1 814 ? -64.750 -17.364 0.426 1.00 27.08 814 ALA A O 1
ATOM 6313 N N . THR A 1 815 ? -64.901 -18.599 2.305 1.00 30.69 815 THR A N 1
ATOM 6314 C CA . THR A 1 815 ? -64.218 -19.877 1.937 1.00 30.69 815 THR A CA 1
ATOM 6315 C C . THR A 1 815 ? -65.223 -20.980 1.518 1.00 30.69 815 THR A C 1
ATOM 6317 O O . THR A 1 815 ? -66.428 -20.742 1.633 1.00 30.69 815 THR A O 1
ATOM 6320 N N . PRO A 1 816 ? -64.790 -22.185 1.046 1.00 42.06 816 PRO A N 1
ATOM 6321 C CA . PRO A 1 816 ? -64.801 -23.376 1.932 1.00 42.06 816 PRO A CA 1
ATOM 6322 C C . PRO A 1 816 ? -63.725 -24.485 1.680 1.00 42.06 816 PRO A C 1
ATOM 6324 O O . PRO A 1 816 ? -62.885 -24.402 0.794 1.00 42.06 816 PRO A O 1
ATOM 6327 N N . GLN A 1 817 ? -63.790 -25.502 2.556 1.00 30.95 817 GLN A N 1
ATOM 6328 C CA . GLN A 1 817 ? -62.897 -26.614 2.960 1.00 30.95 817 GLN A CA 1
ATOM 6329 C C . GLN A 1 817 ? -62.810 -27.862 2.035 1.00 30.95 817 GLN A C 1
ATOM 6331 O O . GLN A 1 817 ? -63.741 -28.128 1.283 1.00 30.95 817 GLN A O 1
ATOM 6336 N N . SER A 1 818 ? -61.801 -28.744 2.229 1.00 28.09 818 SER A N 1
ATOM 6337 C CA . SER A 1 818 ? -61.939 -30.104 2.849 1.00 28.09 818 SER A CA 1
ATOM 6338 C C . SER A 1 818 ? -60.740 -31.066 2.612 1.00 28.09 818 SER A C 1
ATOM 6340 O O . SER A 1 818 ? -6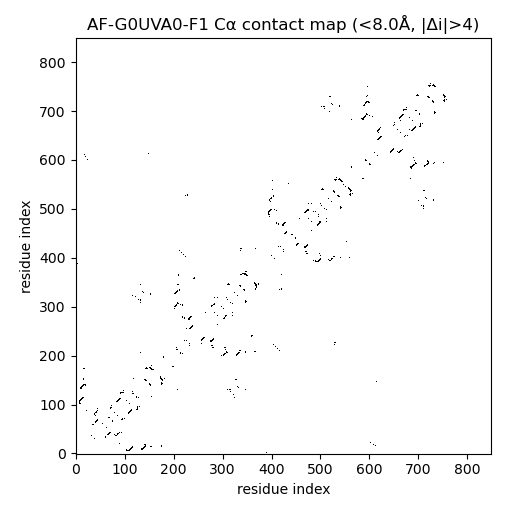0.005 -30.947 1.640 1.00 28.09 818 SER A O 1
ATOM 6342 N N . SER A 1 819 ? -60.532 -31.993 3.562 1.00 28.48 819 SER A N 1
ATOM 6343 C CA . SER A 1 819 ? -59.490 -33.044 3.682 1.00 28.48 819 SER A CA 1
ATOM 6344 C C . SER A 1 819 ? -60.031 -34.446 3.281 1.00 28.48 819 SER A C 1
ATOM 6346 O O . SER A 1 819 ? -61.215 -34.514 2.945 1.00 28.48 819 SER A O 1
ATOM 6348 N N . PRO A 1 820 ? -59.254 -35.572 3.294 1.00 42.78 820 PRO A N 1
ATOM 6349 C CA . PRO A 1 820 ? -59.028 -36.332 4.545 1.00 42.78 820 PRO A CA 1
ATOM 6350 C C . PRO A 1 820 ? -57.717 -37.173 4.685 1.00 42.78 820 PRO A C 1
ATOM 6352 O O . PRO A 1 820 ? -56.964 -37.423 3.752 1.00 42.78 820 PRO A O 1
ATOM 6355 N N . ASN A 1 821 ? -57.517 -37.624 5.933 1.00 30.22 821 ASN A N 1
ATOM 6356 C CA . ASN A 1 821 ? -56.518 -38.513 6.565 1.00 30.22 821 ASN A CA 1
ATOM 6357 C C . ASN A 1 821 ? -56.164 -39.866 5.894 1.00 30.22 821 ASN A C 1
ATOM 6359 O O . ASN A 1 821 ? -57.054 -40.530 5.380 1.00 30.22 821 ASN A O 1
ATOM 6363 N N . SER A 1 822 ? -54.966 -40.417 6.201 1.00 28.77 822 SER A N 1
ATOM 6364 C CA . SER A 1 822 ? -54.837 -41.680 6.980 1.00 28.77 822 SER A CA 1
ATOM 6365 C C . SER A 1 822 ? -53.414 -41.958 7.524 1.00 28.77 822 SER A C 1
ATOM 6367 O O . SER A 1 822 ? -52.406 -41.607 6.922 1.00 28.77 822 SER A O 1
ATOM 6369 N N . LYS A 1 823 ? -53.384 -42.578 8.713 1.00 31.34 823 LYS A N 1
ATOM 6370 C CA . LYS A 1 823 ? -52.261 -42.968 9.589 1.00 31.34 823 LYS A CA 1
ATOM 6371 C C . LYS A 1 823 ? -51.554 -44.256 9.128 1.00 31.34 823 LYS A C 1
ATOM 6373 O O . LYS A 1 823 ? -52.258 -45.170 8.717 1.00 31.34 823 LYS A O 1
ATOM 6378 N N . THR A 1 824 ? -50.265 -44.454 9.456 1.00 28.45 824 THR A N 1
ATOM 6379 C CA . THR A 1 824 ? -49.804 -45.606 10.286 1.00 28.45 824 THR A CA 1
ATOM 6380 C C . THR A 1 824 ? -48.330 -45.523 10.728 1.00 28.45 824 THR A C 1
ATOM 6382 O O . THR A 1 824 ? -47.435 -45.198 9.960 1.00 28.45 824 THR A O 1
ATOM 6385 N N . LEU A 1 825 ? -48.099 -45.869 12.000 1.00 30.95 825 LEU A N 1
ATOM 6386 C CA . LEU A 1 825 ? -46.813 -46.159 12.649 1.00 30.95 825 LEU A CA 1
ATOM 6387 C C . LEU A 1 825 ? -46.376 -47.614 12.393 1.00 30.95 825 LEU A C 1
ATOM 6389 O O . LEU A 1 825 ? -47.238 -48.491 12.439 1.00 30.95 825 LEU A O 1
ATOM 6393 N N . ARG A 1 826 ? -45.060 -47.904 12.366 1.00 28.09 826 ARG A N 1
ATOM 6394 C CA . ARG A 1 826 ? -44.473 -49.067 13.079 1.00 28.09 826 ARG A CA 1
ATOM 6395 C C . ARG A 1 826 ? -42.947 -48.982 13.264 1.00 28.09 826 ARG A C 1
ATOM 6397 O O . ARG A 1 826 ? -42.222 -48.406 12.468 1.00 28.09 826 ARG A O 1
ATOM 6404 N N . LYS A 1 827 ? -42.516 -49.549 14.395 1.00 30.25 827 LYS A N 1
ATOM 6405 C CA . LYS A 1 827 ? -41.192 -49.556 15.043 1.00 30.25 827 LYS A CA 1
ATOM 6406 C C . LYS A 1 827 ? -40.394 -50.844 14.733 1.00 30.25 827 LYS A C 1
ATOM 6408 O O . LYS A 1 827 ? -41.009 -51.901 14.679 1.00 30.25 827 LYS A O 1
ATOM 6413 N N . ARG A 1 828 ? -39.053 -50.720 14.832 1.00 29.11 828 ARG A N 1
ATOM 6414 C CA . ARG A 1 828 ? -38.017 -51.668 15.353 1.00 29.11 828 ARG A CA 1
ATOM 6415 C C . ARG A 1 828 ? -37.670 -52.960 14.579 1.00 29.11 828 ARG A C 1
ATOM 6417 O O . ARG A 1 828 ? -38.531 -53.812 14.429 1.00 29.11 828 ARG A O 1
ATOM 6424 N N . GLN A 1 829 ? -36.362 -53.193 14.359 1.00 29.25 829 GLN A N 1
ATOM 6425 C CA . GLN A 1 829 ? -35.461 -54.178 15.036 1.00 29.25 829 GLN A CA 1
ATOM 6426 C C . GLN A 1 829 ? -34.102 -54.263 14.278 1.00 29.25 829 GLN A C 1
ATOM 6428 O O . GLN A 1 829 ? -34.112 -54.311 13.060 1.00 29.25 829 GLN A O 1
ATOM 6433 N N . ARG A 1 830 ? -32.955 -53.971 14.923 1.00 28.22 830 ARG A N 1
ATOM 6434 C CA . ARG A 1 830 ? -31.902 -54.848 15.526 1.00 28.22 830 ARG A CA 1
ATOM 6435 C C . ARG A 1 830 ? -30.695 -55.161 14.596 1.00 28.22 830 ARG A C 1
ATOM 6437 O O . ARG A 1 830 ? -30.867 -55.485 13.435 1.00 28.22 830 ARG A O 1
ATOM 6444 N N . SER A 1 831 ? -29.505 -55.009 15.190 1.00 28.14 831 SER A N 1
ATOM 6445 C CA . SER A 1 831 ? -28.089 -55.232 14.785 1.00 28.14 831 SER A CA 1
ATOM 6446 C C . SER A 1 831 ? -27.681 -56.733 14.780 1.00 28.14 831 SER A C 1
ATOM 6448 O O . SER A 1 831 ? -28.612 -57.529 14.926 1.00 28.14 831 SER A O 1
ATOM 6450 N N . PRO A 1 832 ? -26.389 -57.192 14.802 1.00 47.94 832 PRO A N 1
ATOM 6451 C CA . PRO A 1 832 ? -25.035 -56.602 14.557 1.00 47.94 832 PRO A CA 1
ATOM 6452 C C . PRO A 1 832 ? -24.066 -57.497 13.697 1.00 47.94 832 PRO A C 1
ATOM 6454 O O . PRO A 1 832 ? -24.407 -58.632 13.398 1.00 47.94 832 PRO A O 1
ATOM 6457 N N . SER A 1 833 ? -22.835 -57.029 13.394 1.00 28.67 833 SER A N 1
ATOM 6458 C CA . SER A 1 833 ? -21.564 -57.825 13.341 1.00 28.67 833 SER A CA 1
ATOM 6459 C C . SER A 1 833 ? -20.387 -56.906 12.934 1.00 28.67 833 SER A C 1
ATOM 6461 O O . SER A 1 833 ? -20.431 -56.315 11.861 1.00 28.67 833 SER A O 1
ATOM 6463 N N . GLU A 1 834 ? -19.505 -56.503 13.854 1.00 29.14 834 GLU A N 1
ATOM 6464 C CA . GLU A 1 834 ? -18.185 -57.101 14.177 1.00 29.14 834 GLU A CA 1
ATOM 6465 C C . GLU A 1 834 ? -17.009 -56.619 13.290 1.00 29.14 834 GLU A C 1
ATOM 6467 O O . GLU A 1 834 ? -16.993 -56.772 12.075 1.00 29.14 834 GLU A O 1
ATOM 6472 N N . SER A 1 835 ? -16.030 -56.000 13.963 1.00 28.47 835 SER A N 1
ATOM 6473 C CA . SER A 1 835 ? -14.618 -55.766 13.588 1.00 28.47 835 SER A CA 1
ATOM 6474 C C . SER A 1 835 ? -13.822 -57.102 13.715 1.00 28.47 835 SER A C 1
ATOM 6476 O O . SER A 1 835 ? -14.461 -58.060 14.153 1.00 28.47 835 SER A O 1
ATOM 6478 N N . PRO A 1 836 ? -12.493 -57.264 13.428 1.00 41.47 836 PRO A N 1
ATOM 6479 C CA . PRO A 1 836 ? -11.391 -56.303 13.632 1.00 41.47 836 PRO A CA 1
ATOM 6480 C C . PRO A 1 836 ? -10.132 -56.440 12.716 1.00 41.47 836 PRO A C 1
ATOM 6482 O O . PRO A 1 836 ? -10.112 -57.155 11.722 1.00 41.47 836 PRO A O 1
ATOM 6485 N N . SER A 1 837 ? -9.065 -55.750 13.152 1.00 28.11 837 SER A N 1
ATOM 6486 C CA . SER A 1 837 ? -7.615 -56.013 12.989 1.00 28.11 837 SER A CA 1
ATOM 6487 C C . SER A 1 837 ? -6.830 -55.431 11.796 1.00 28.11 837 SER A C 1
ATOM 6489 O O . SER A 1 837 ? -6.881 -55.909 10.670 1.00 28.11 837 SER A O 1
ATOM 6491 N N . SER A 1 838 ? -6.023 -54.418 12.134 1.00 27.98 838 SER A N 1
ATOM 6492 C CA . SER A 1 838 ? -4.663 -54.107 11.649 1.00 27.98 838 SER A CA 1
ATOM 6493 C C . SER A 1 838 ? -3.636 -55.153 12.162 1.00 27.98 838 SER A C 1
ATOM 6495 O O . SER A 1 838 ? -4.075 -56.081 12.847 1.00 27.98 838 SER A O 1
ATOM 6497 N N . PRO A 1 839 ? -2.291 -55.013 12.017 1.00 50.94 839 PRO A N 1
ATOM 6498 C CA . PRO A 1 839 ? -1.415 -54.183 11.156 1.00 50.94 839 PRO A CA 1
ATOM 6499 C C . PRO A 1 839 ? -0.335 -55.053 10.436 1.00 50.94 839 PRO A C 1
ATOM 6501 O O . PRO A 1 839 ? -0.388 -56.272 10.531 1.00 50.94 839 PRO A O 1
ATOM 6504 N N . VAL A 1 840 ? 0.648 -54.457 9.739 1.00 30.36 840 VAL A N 1
ATOM 6505 C CA . VAL A 1 840 ? 2.113 -54.663 9.946 1.00 30.36 840 VAL A CA 1
ATOM 6506 C C . VAL A 1 840 ? 2.916 -53.874 8.893 1.00 30.36 840 VAL A C 1
ATOM 6508 O O . VAL A 1 840 ? 2.580 -53.841 7.712 1.00 30.36 840 VAL A O 1
ATOM 6511 N N . ASP A 1 841 ? 3.955 -53.219 9.409 1.00 31.55 841 ASP A N 1
ATOM 6512 C CA . ASP A 1 841 ? 5.033 -52.454 8.784 1.00 31.55 841 ASP A CA 1
ATOM 6513 C C . ASP A 1 841 ? 5.760 -53.127 7.609 1.00 31.55 841 ASP A C 1
ATOM 6515 O O . ASP A 1 841 ? 5.990 -54.329 7.637 1.00 31.55 841 ASP A O 1
ATOM 6519 N N . GLU A 1 842 ? 6.318 -52.319 6.696 1.00 29.77 842 GLU A N 1
ATOM 6520 C CA . GLU A 1 842 ? 7.736 -52.466 6.338 1.00 29.77 842 GLU A CA 1
ATOM 6521 C C . GLU A 1 842 ? 8.350 -51.174 5.761 1.00 29.77 842 GLU A C 1
ATOM 6523 O O . GLU A 1 842 ? 7.715 -50.369 5.081 1.00 29.77 842 GLU A O 1
ATOM 6528 N N . LYS A 1 843 ? 9.613 -50.966 6.141 1.00 30.45 843 LYS A N 1
ATOM 6529 C CA . LYS A 1 843 ? 10.462 -49.773 5.990 1.00 30.45 843 LYS A CA 1
ATOM 6530 C C . LYS A 1 843 ? 11.333 -49.843 4.703 1.00 30.45 843 LYS A C 1
ATOM 6532 O O . LYS A 1 843 ? 11.276 -50.832 3.984 1.00 30.45 843 LYS A O 1
ATOM 6537 N N . PRO A 1 844 ? 12.132 -48.799 4.380 1.00 40.91 844 PRO A N 1
ATOM 6538 C CA . PRO A 1 844 ? 12.378 -48.336 3.012 1.00 40.91 844 PRO A CA 1
ATOM 6539 C C . PRO A 1 844 ? 13.706 -48.805 2.395 1.00 40.91 844 PRO A C 1
ATOM 6541 O O . PRO A 1 844 ? 14.651 -49.160 3.099 1.00 40.91 844 PRO A O 1
ATOM 6544 N N . VAL A 1 845 ? 13.827 -48.656 1.071 1.00 30.05 845 VAL A N 1
ATOM 6545 C CA . VAL A 1 845 ? 15.094 -48.786 0.335 1.00 30.05 845 VAL A CA 1
ATOM 6546 C C . VAL A 1 845 ? 15.486 -47.451 -0.307 1.00 30.05 845 VAL A C 1
ATOM 6548 O O . VAL A 1 845 ? 14.742 -46.861 -1.084 1.00 30.05 845 VAL A O 1
ATOM 6551 N N . ARG A 1 846 ? 16.696 -46.995 0.043 1.00 34.22 846 ARG A N 1
ATOM 6552 C CA . ARG A 1 846 ? 17.456 -45.877 -0.543 1.00 34.22 846 ARG A CA 1
ATOM 6553 C C . ARG A 1 846 ? 17.909 -46.174 -1.981 1.00 34.22 846 ARG A C 1
ATOM 6555 O O . ARG A 1 846 ? 18.327 -47.299 -2.239 1.00 34.22 846 ARG A O 1
ATOM 6562 N N . LYS A 1 847 ? 18.014 -45.134 -2.822 1.00 33.78 847 LYS A N 1
ATOM 6563 C CA . LYS A 1 847 ? 19.102 -44.868 -3.806 1.00 33.78 847 LYS A CA 1
ATOM 6564 C C . LYS A 1 847 ? 18.874 -43.464 -4.407 1.00 33.78 847 LYS A C 1
ATOM 6566 O O . LYS A 1 847 ? 17.782 -43.197 -4.879 1.00 33.78 847 LYS A O 1
ATOM 6571 N N . LEU A 1 848 ? 19.738 -42.483 -4.126 1.00 33.50 848 LEU A N 1
ATOM 6572 C CA . LEU A 1 848 ? 20.933 -42.106 -4.911 1.00 33.50 848 LEU A CA 1
ATOM 6573 C C . LEU A 1 848 ? 20.594 -41.662 -6.344 1.00 33.50 848 LEU A C 1
ATOM 6575 O O . LEU A 1 848 ? 20.594 -42.494 -7.246 1.00 33.50 848 LEU A O 1
ATOM 6579 N N . CYS A 1 849 ? 20.322 -40.367 -6.526 1.00 30.91 849 CYS A N 1
ATOM 6580 C CA . CYS A 1 849 ? 21.140 -39.414 -7.290 1.00 30.91 849 CYS A CA 1
ATOM 6581 C C . CYS A 1 849 ? 20.566 -38.004 -7.130 1.00 30.91 849 CYS A C 1
ATOM 6583 O O . CYS A 1 849 ? 19.321 -37.886 -7.146 1.00 30.91 849 CYS A O 1
#

Mean predicted aligned error: 13.48 Å

Solvent-accessible surface area (backbone atoms only — not comparable to full-atom values): 49178 Å² total; per-residue (Å²): 133,86,74,76,82,62,76,30,38,33,38,38,33,31,24,23,58,70,26,47,44,64,59,53,46,50,46,55,52,48,29,39,36,76,37,71,43,46,44,35,37,39,35,48,53,92,57,86,78,71,91,59,84,89,75,72,94,84,64,101,59,77,85,71,45,73,47,68,37,79,44,68,78,75,58,65,70,65,64,75,81,31,50,29,41,36,32,43,59,39,59,72,25,84,54,44,46,62,51,49,50,52,42,14,73,73,41,19,42,29,39,34,15,27,53,38,36,43,66,86,44,46,46,38,67,48,44,40,46,31,54,30,68,27,73,38,59,45,66,38,55,16,37,5,54,80,77,60,76,48,63,6,43,38,34,41,62,75,56,97,69,87,63,86,84,69,93,72,53,81,87,37,35,44,23,18,23,71,64,52,46,52,56,65,74,55,72,86,63,83,88,72,95,68,82,79,74,71,70,54,29,40,34,39,36,31,32,26,23,59,68,26,44,45,66,58,50,49,48,49,54,50,51,28,40,43,76,26,73,42,46,44,32,38,38,37,44,56,83,62,73,88,59,74,94,72,71,80,85,61,96,78,82,61,85,67,64,54,70,46,68,35,79,44,68,84,73,62,65,70,66,64,74,82,30,50,29,42,35,33,45,55,41,67,69,27,84,53,45,47,62,51,48,49,51,42,13,68,72,42,19,40,30,38,34,17,27,52,40,34,46,64,85,44,48,46,38,67,50,50,42,45,30,54,28,70,26,73,37,59,45,64,38,56,16,30,5,56,86,80,59,48,71,7,42,38,31,40,63,78,54,97,68,86,63,87,87,67,92,75,54,79,90,36,34,46,23,18,23,72,72,54,44,52,50,65,76,66,52,99,61,80,90,70,78,75,79,80,72,78,57,75,30,40,34,39,38,34,30,26,26,61,71,28,46,46,65,59,52,48,50,46,55,50,49,25,38,42,76,31,71,43,44,44,34,38,38,38,46,56,86,61,69,88,65,76,96,67,91,66,83,56,92,78,79,67,73,69,66,51,71,46,68,38,79,45,68,78,76,58,66,69,66,62,74,85,31,49,31,42,35,33,43,60,39,60,71,27,83,55,44,48,62,51,48,50,53,46,16,73,73,41,21,39,31,38,35,16,26,52,39,35,44,67,85,45,47,47,36,67,49,50,42,46,32,54,29,70,25,72,39,61,45,67,39,53,15,35,4,53,78,79,53,80,44,65,7,44,37,37,41,64,80,54,97,69,88,63,86,86,67,93,71,54,82,88,36,36,44,23,20,21,73,64,52,45,54,50,60,75,72,42,93,84,71,95,76,92,79,87,78,78,72,70,57,28,41,35,39,35,32,30,24,24,61,69,27,44,44,67,57,52,48,50,48,56,50,50,30,39,43,76,29,71,42,46,43,35,39,39,38,46,57,86,63,72,88,62,68,97,62,83,60,66,51,95,78,79,69,75,64,64,51,71,48,68,37,78,44,70,78,74,60,65,71,65,64,75,82,30,50,30,42,36,33,42,60,40,66,68,27,85,53,43,48,61,52,48,51,52,43,11,70,73,38,21,42,28,38,34,16,27,53,36,34,44,65,85,45,48,47,39,67,50,50,41,45,33,54,31,71,25,73,37,61,44,67,38,53,15,36,5,57,84,78,65,47,71,6,43,39,34,40,63,76,58,98,70,87,64,86,87,68,93,77,53,81,90,42,37,45,25,19,23,72,73,54,46,54,50,56,68,74,55,68,89,66,85,76,82,78,96,77,71,90,87,76,91,77,88,79,85,79,87,79,82,88,81,90,82,82,88,79,89,75,88,77,91,78,89,82,84,90,85,89,85,88,91,87,89,90,92,91,88,88,89,88,89,87,88,88,87,88,85,87,90,81,90,86,88,87,90,86,84,85,86,83,86,88,85,88,88,86,89,84,90,81,93,130

Organism: Trypanosoma congolense (strain IL3000) (NCBI:txid1068625)